Protein AF-0000000066932706 (afdb_homodimer)

Secondary structure (DSSP, 8-state):
--GGGTT--HHHHHHHHHHTSS-HHHHHHHHHHHIIIIII-TTS-----EEEE-TTHHHHHHHHHHHHHHHSS-SSTTTT-EEEEETTB--TTS---TTSGGGTT---SS--HHHHHHHHTT-EEEEEE--SGGG--SS--BTTTB-PPBTTBTTB---SSSHHHHHHHHTTS-SEEEEEESSSTTHHHHHHTT-EEEEPPTTSB--TTBPPSSTTT-EEEEEESSHHHHHHHHHHHBS--TT-GGGHHHHHH-SPGGGSTTTT--HHHHHT-EEEEEGGGSPPTTSHHHHHHHHHHHHHHHHHHHTTPEEEEE--TTHHHHHHHT--IIIIIHHHHHHHHHH-GGG---HHHHHHHT-S-TT-HHHHHHHHS---GGG-TTHHHHHHHHHHHHHHHHHHHHHTT-SEEEEESBSS-SPBHHHHHTTSS-GGG--BSTHHHHHHT--EEEEEEEE-SSTT--EEEEEEE--TT-HHHHHHHHHHHHHHH--------/--GGGTT--HHHHHHHHHHTSS-HHHHHHHHHHHIIIIII-TTS-----EEEE-TTHHHHHHHHHHHHHHHSS-SSTTTT-EEEEETTB--TTS---TTSGGGTT---SS--HHHHHHHHTT-EEEEEE--SGGG--SS--BTTTB-PPBTTBTTB---SSSHHHHHHHHTTS-SEEEEEESSSTTHHHHHHTT-EEEEPPTTSB--TTBPPSSTTT-EEEEEESSHHHHHHHHHHHBS--TT-GGGHHHHHH-SPGGGSTTTT--HHHHHT-EEEEEGGGSPPTTSHHHHHHHHHHHHHHHHHHHTTPEEEEE--TTHHHHHHHT--IIIIIHHHHHHHHHH-GGG---HHHHHHHT-S-TT-HHHHHHHHS---GGG-TTHHHHHHHHHHHHHHHHHHHHHTT-SEEEEESBSS-SPBHHHHHTTSS-GGG--BSTHHHHHHT--EEEEEEEE-SSTT--EEEEEEE--TT-HHHHHHHHHHHHHHH--------

Organism: NCBI:txid1442368

Foldseek 3Di:
DPPQLPLDALVNVVVCLLVVVDFLLVNLVVLVVCCVAACCDPVHLVQLWFDWFDPCLNVLRVVQSVVCVVPVDGQASCASFEEEEALQWQDAPIQRQLLFPLRRRDHDNDGFPQNVLCVSRNYGHGGHTAFFRNFLFQFRAGLVRGHGAALLGRQFTLTARSRSQLRCQLQVSGQKYKDKDQQQHFPSSCQQSQWKWKDAQPLQFACGRGQDQFNNLMDMAITHNALLRRFSSSLRGGDDDPVGPSNVLNVVLDADPPSTLNRQADLVLLLQFEEEEAVVLQDDCVDPQLVLLVVLQVVLVVLSVVSRYHYHHFYQPCLVVLLLLLPCSQAGRQLSNQVVCVVVCVSVDGLQRCVVVVRGGPLSVSSVSNNPGPRHLVSDPCSVVNVVSLVVLLVRLVCRCVVVVGQWYKDWQFSGHGGGPVCSSVCVDDRSGRSGPSSSCSSNSWMKMWHFSAFGDDDSTTTITMIITGGHSPVSSRSSNNSSSCVRRVHDDRHDD/DPPQLPLDALVNVVVCLLVVVDFLLVNLVVLVVCCVAACCDPPHLVQLWFDWFDPCLNVLRVVQSVVCVVPVDGQASCASFEEEEALQWQDAPIQRQQLFPLRRRDHDNDGFPQNVLCVSRNYGHGGHTAFFRNFLFQFRAGLVRGHGAALLGRQFTLTARSRSQLRCQLQVSGQKYKDKDQQQHFPSSCQQSQWKWKDAQPLQFACGRGQDQFNNLMDMAITHNALLRRFSSSLRGGDDDPVGPSNVLNVVLDADPPSTLNRQADLVLLLQFEEEEAVVLQDDCVDPQLVLLVVLQVVLVVLSVVSRHHYHHFYQPCLVVLLLLLPCSQAGRQLSNQVVCVVVCVSVDGLQRCVVVVRGGPLSVSSVSNNPGPRHLVSDPCSVVNVVSLVVLLVRLVCRCVVVVGQWYKDWQFSGHGGGPVCSSVCVDDRSGRSGPSSSCSSNSWMKMWHFSAFGDDDSTTTITMIITGGHSPVSSRSSNNSSSCVRRVHDDRHDD

pLDDT: mean 97.17, std 3.83, range [53.53, 98.94]

Structure (mmCIF, N/CA/C/O backbone):
data_AF-0000000066932706-model_v1
#
loop_
_entity.id
_entity.type
_entity.pdbx_description
1 polymer 'Amidase domain-containing protein'
#
loop_
_atom_site.group_PDB
_atom_site.id
_atom_site.type_symbol
_atom_site.label_atom_id
_atom_site.label_alt_id
_atom_site.label_comp_id
_atom_site.label_asym_id
_atom_site.label_entity_id
_atom_site.label_seq_id
_atom_site.pdbx_PDB_ins_code
_atom_site.Cartn_x
_atom_site.Cartn_y
_atom_site.Cartn_z
_atom_site.occupancy
_atom_site.B_iso_or_equiv
_atom_site.auth_seq_id
_atom_site.auth_comp_id
_atom_site.auth_asym_id
_atom_site.auth_atom_id
_atom_site.pdbx_PDB_model_num
ATOM 1 N N . MET A 1 1 ? 12.82 -47.875 -7.191 1 53.53 1 MET A N 1
ATOM 2 C CA . MET A 1 1 ? 13.07 -46.5 -6.785 1 53.53 1 MET A CA 1
ATOM 3 C C . MET A 1 1 ? 12.852 -46.312 -5.289 1 53.53 1 MET A C 1
ATOM 5 O O . MET A 1 1 ? 12.008 -47 -4.695 1 53.53 1 MET A O 1
ATOM 9 N N . ASP A 1 2 ? 13.828 -45.562 -4.641 1 67.31 2 ASP A N 1
ATOM 10 C CA . ASP A 1 2 ? 13.836 -45.438 -3.189 1 67.31 2 ASP A CA 1
ATOM 11 C C . ASP A 1 2 ? 12.562 -44.719 -2.703 1 67.31 2 ASP A C 1
ATOM 13 O O . ASP A 1 2 ? 12.367 -43.531 -2.965 1 67.31 2 ASP A O 1
ATOM 17 N N . THR A 1 3 ? 11.609 -45.469 -2.227 1 78.12 3 THR A N 1
ATOM 18 C CA . THR A 1 3 ? 10.312 -45 -1.737 1 78.12 3 THR A CA 1
ATOM 19 C C . THR A 1 3 ? 10.484 -43.906 -0.691 1 78.12 3 THR A C 1
ATOM 21 O O . THR A 1 3 ? 9.547 -43.156 -0.412 1 78.12 3 THR A O 1
ATOM 24 N N . SER A 1 4 ? 11.758 -43.781 -0.314 1 85.81 4 SER A N 1
ATOM 25 C CA . SER A 1 4 ? 12.008 -42.781 0.728 1 85.81 4 SER A CA 1
ATOM 26 C C . SER A 1 4 ? 12.047 -41.375 0.151 1 85.81 4 SER A C 1
ATOM 28 O O . SER A 1 4 ? 11.961 -40.406 0.893 1 85.81 4 SER A O 1
ATOM 30 N N . LEU A 1 5 ? 12.094 -41.281 -1.16 1 95.38 5 LEU A N 1
ATOM 31 C CA . LEU A 1 5 ? 12.242 -39.969 -1.777 1 95.38 5 LEU A CA 1
ATOM 32 C C . LEU A 1 5 ? 10.898 -39.469 -2.307 1 95.38 5 LEU A C 1
ATOM 34 O O . LEU A 1 5 ? 10.781 -38.312 -2.721 1 95.38 5 LEU A O 1
ATOM 38 N N . LYS A 1 6 ? 9.867 -40.312 -2.223 1 95.56 6 LYS A N 1
ATOM 39 C CA . LYS A 1 6 ? 8.547 -39.906 -2.689 1 95.56 6 LYS A CA 1
ATOM 40 C C . LYS A 1 6 ? 7.984 -38.781 -1.837 1 95.56 6 LYS A C 1
ATOM 42 O O . LYS A 1 6 ? 8.047 -38.844 -0.607 1 95.56 6 LYS A O 1
ATOM 47 N N . GLU A 1 7 ? 7.457 -37.75 -2.5 1 96.56 7 GLU A N 1
ATOM 48 C CA . GLU A 1 7 ? 6.805 -36.625 -1.84 1 96.56 7 GLU A CA 1
ATOM 49 C C . GLU A 1 7 ? 7.727 -35.969 -0.811 1 96.56 7 GLU A C 1
ATOM 51 O O . GLU A 1 7 ? 7.312 -35.719 0.32 1 96.56 7 GLU A O 1
ATOM 56 N N . LEU A 1 8 ? 8.938 -35.812 -1.207 1 97.69 8 LEU A N 1
ATOM 57 C CA . LEU A 1 8 ? 9.945 -35.188 -0.355 1 97.69 8 LEU A CA 1
ATOM 58 C C . LEU A 1 8 ? 9.57 -33.75 -0.053 1 97.69 8 LEU A C 1
ATOM 60 O O . LEU A 1 8 ? 8.922 -33.062 -0.865 1 97.69 8 LEU A O 1
ATOM 64 N N . THR A 1 9 ? 9.914 -33.25 1.156 1 98.25 9 THR A N 1
ATOM 65 C CA . THR A 1 9 ? 9.836 -31.844 1.543 1 98.25 9 THR A CA 1
ATOM 66 C C . THR A 1 9 ? 11.227 -31.266 1.765 1 98.25 9 THR A C 1
ATOM 68 O O . THR A 1 9 ? 12.211 -32 1.83 1 98.25 9 THR A O 1
ATOM 71 N N . ILE A 1 10 ? 11.336 -29.938 1.827 1 98.56 10 ILE A N 1
ATOM 72 C CA . ILE A 1 10 ? 12.617 -29.297 2.09 1 98.56 10 ILE A CA 1
ATOM 73 C C . ILE A 1 10 ? 13.211 -29.844 3.389 1 98.56 10 ILE A C 1
ATOM 75 O O . ILE A 1 10 ? 14.383 -30.219 3.438 1 98.56 10 ILE A O 1
ATOM 79 N N . ALA A 1 11 ? 12.383 -29.938 4.41 1 97.75 11 ALA A N 1
ATOM 80 C CA . ALA A 1 11 ? 12.844 -30.375 5.727 1 97.75 11 ALA A CA 1
ATOM 81 C C . ALA A 1 11 ? 13.375 -31.812 5.668 1 97.75 11 ALA A C 1
ATOM 83 O O . ALA A 1 11 ? 14.438 -32.094 6.223 1 97.75 11 ALA A O 1
ATOM 84 N N . ARG A 1 12 ? 12.688 -32.688 5.023 1 97.81 12 ARG A N 1
ATOM 85 C CA . ARG A 1 12 ? 13.094 -34.094 4.938 1 97.81 12 ARG A CA 1
ATOM 86 C C . ARG A 1 12 ? 14.344 -34.25 4.074 1 97.81 12 ARG A C 1
ATOM 88 O O . ARG A 1 12 ? 15.211 -35.062 4.371 1 97.81 12 ARG A O 1
ATOM 95 N N . ALA A 1 13 ? 14.422 -33.469 3.01 1 98.12 13 ALA A N 1
ATOM 96 C CA . ALA A 1 13 ? 15.609 -33.531 2.168 1 98.12 13 ALA A CA 1
ATOM 97 C C . ALA A 1 13 ? 16.844 -33.125 2.955 1 98.12 13 ALA A C 1
ATOM 99 O O . ALA A 1 13 ? 17.859 -33.812 2.949 1 98.12 13 ALA A O 1
ATOM 100 N N . GLN A 1 14 ? 16.719 -32.031 3.605 1 96.88 14 GLN A N 1
ATOM 101 C CA . GLN A 1 14 ? 17.875 -31.5 4.316 1 96.88 14 GLN A CA 1
ATOM 102 C C . GLN A 1 14 ? 18.297 -32.406 5.465 1 96.88 14 GLN A C 1
ATOM 104 O O . GLN A 1 14 ? 19.484 -32.594 5.719 1 96.88 14 GLN A O 1
ATOM 109 N N . LYS A 1 15 ? 17.328 -32.938 6.191 1 96.94 15 LYS A N 1
ATOM 110 C CA . LYS A 1 15 ? 17.641 -33.938 7.211 1 96.94 15 LYS A CA 1
ATOM 111 C C . LYS A 1 15 ? 18.375 -35.125 6.602 1 96.94 15 LYS A C 1
ATOM 113 O O . LYS A 1 15 ? 19.344 -35.625 7.172 1 96.94 15 LYS A O 1
ATOM 118 N N . GLY A 1 16 ? 17.891 -35.625 5.449 1 97.19 16 GLY A N 1
ATOM 119 C CA . GLY A 1 16 ? 18.516 -36.75 4.77 1 97.19 16 GLY A CA 1
ATOM 120 C C . GLY A 1 16 ? 19.938 -36.469 4.344 1 97.19 16 GLY A C 1
ATOM 121 O O . GLY A 1 16 ? 20.797 -37.344 4.422 1 97.19 16 GLY A O 1
ATOM 122 N N . TYR A 1 17 ? 20.219 -35.25 3.887 1 97.75 17 TYR A N 1
ATOM 123 C CA . TYR A 1 17 ? 21.578 -34.875 3.527 1 97.75 17 TYR A CA 1
ATOM 124 C C . TYR A 1 17 ? 22.484 -34.875 4.754 1 97.75 17 TYR A C 1
ATOM 126 O O . TYR A 1 17 ? 23.594 -35.406 4.715 1 97.75 17 TYR A O 1
ATOM 134 N N . ARG A 1 18 ? 22 -34.281 5.805 1 96.69 18 ARG A N 1
ATOM 135 C CA . ARG A 1 18 ? 22.797 -34.125 7.012 1 96.69 18 ARG A CA 1
ATOM 136 C C . ARG A 1 18 ? 23.109 -35.469 7.645 1 96.69 18 ARG A C 1
ATOM 138 O O . ARG A 1 18 ? 24.203 -35.688 8.172 1 96.69 18 ARG A O 1
ATOM 145 N N . ASP A 1 19 ? 22.141 -36.375 7.613 1 95.62 19 ASP A N 1
ATOM 146 C CA . ASP A 1 19 ? 22.328 -37.656 8.297 1 95.62 19 ASP A CA 1
ATOM 147 C C . ASP A 1 19 ? 22.938 -38.688 7.359 1 95.62 19 ASP A C 1
ATOM 149 O O . ASP A 1 19 ? 23.172 -39.812 7.762 1 95.62 19 ASP A O 1
ATOM 153 N N . GLY A 1 20 ? 23.094 -38.344 6.137 1 94.75 20 GLY A N 1
ATOM 154 C CA . GLY A 1 20 ? 23.75 -39.219 5.188 1 94.75 20 GLY A CA 1
ATOM 155 C C . GLY A 1 20 ? 22.844 -40.312 4.637 1 94.75 20 GLY A C 1
ATOM 156 O O . GLY A 1 20 ? 23.312 -41.281 4.078 1 94.75 20 GLY A O 1
ATOM 157 N N . THR A 1 21 ? 21.562 -40.188 4.855 1 95.94 21 THR A N 1
ATOM 158 C CA . THR A 1 21 ? 20.594 -41.156 4.344 1 95.94 21 THR A CA 1
ATOM 159 C C . THR A 1 21 ? 20.625 -41.188 2.816 1 95.94 21 THR A C 1
ATOM 161 O O . THR A 1 21 ? 20.469 -42.25 2.215 1 95.94 21 THR A O 1
ATOM 164 N N . PHE A 1 22 ? 20.719 -40.062 2.16 1 96.81 22 PHE A N 1
ATOM 165 C CA . PHE A 1 22 ? 20.891 -39.938 0.72 1 96.81 22 PHE A CA 1
ATOM 166 C C . PHE A 1 22 ? 21.656 -38.656 0.389 1 96.81 22 PHE A C 1
ATOM 168 O O . PHE A 1 22 ? 21.891 -37.812 1.268 1 96.81 22 PHE A O 1
ATOM 175 N N . THR A 1 23 ? 22.094 -38.562 -0.851 1 97.44 23 THR A N 1
ATOM 176 C CA . THR A 1 23 ? 22.844 -37.438 -1.323 1 97.44 23 THR A CA 1
ATOM 177 C C . THR A 1 23 ? 21.984 -36.562 -2.242 1 97.44 23 THR A C 1
ATOM 179 O O . THR A 1 23 ? 20.922 -36.969 -2.674 1 97.44 23 THR A O 1
ATOM 182 N N . ALA A 1 24 ? 22.5 -35.375 -2.457 1 98.38 24 ALA A N 1
ATOM 183 C CA . ALA A 1 24 ? 21.844 -34.5 -3.438 1 98.38 24 ALA A CA 1
ATOM 184 C C . ALA A 1 24 ? 21.797 -35.188 -4.809 1 98.38 24 ALA A C 1
ATOM 186 O O . ALA A 1 24 ? 20.797 -35.062 -5.527 1 98.38 24 ALA A O 1
ATOM 187 N N . ARG A 1 25 ? 22.875 -35.875 -5.207 1 98.06 25 ARG A N 1
ATOM 188 C CA . ARG A 1 25 ? 22.906 -36.594 -6.473 1 98.06 25 ARG A CA 1
ATOM 189 C C . ARG A 1 25 ? 21.75 -37.562 -6.559 1 98.06 25 ARG A C 1
ATOM 191 O O . ARG A 1 25 ? 21.047 -37.656 -7.57 1 98.06 25 ARG A O 1
ATOM 198 N N . GLN A 1 26 ? 21.562 -38.344 -5.488 1 98 26 GLN A N 1
ATOM 199 C CA . GLN A 1 26 ? 20.516 -39.344 -5.48 1 98 26 GLN A CA 1
ATOM 200 C C . GLN A 1 26 ? 19.141 -38.719 -5.621 1 98 26 GLN A C 1
ATOM 202 O O . GLN A 1 26 ? 18.266 -39.25 -6.305 1 98 26 GLN A O 1
ATOM 207 N N . VAL A 1 27 ? 18.953 -37.594 -4.965 1 98.38 27 VAL A N 1
ATOM 208 C CA . VAL A 1 27 ? 17.672 -36.875 -5.055 1 98.38 27 VAL A CA 1
ATOM 209 C C . VAL A 1 27 ? 17.469 -36.375 -6.484 1 98.38 27 VAL A C 1
ATOM 211 O O . VAL A 1 27 ? 16.375 -36.531 -7.047 1 98.38 27 VAL A O 1
ATOM 214 N N . VAL A 1 28 ? 18.453 -35.781 -7.105 1 98.38 28 VAL A N 1
ATOM 215 C CA . VAL A 1 28 ? 18.359 -35.281 -8.469 1 98.38 28 VAL A CA 1
ATOM 216 C C . VAL A 1 28 ? 18.109 -36.438 -9.43 1 98.38 28 VAL A C 1
ATOM 218 O O . VAL A 1 28 ? 17.297 -36.344 -10.352 1 98.38 28 VAL A O 1
ATOM 221 N N . GLU A 1 29 ? 18.797 -37.562 -9.242 1 98 29 GLU A N 1
ATOM 222 C CA . GLU A 1 29 ? 18.594 -38.75 -10.07 1 98 29 GLU A CA 1
ATOM 223 C C . GLU A 1 29 ? 17.156 -39.25 -9.984 1 98 29 GLU A C 1
ATOM 225 O O . GLU A 1 29 ? 16.562 -39.656 -10.992 1 98 29 GLU A O 1
ATOM 230 N N . TYR A 1 30 ? 16.688 -39.25 -8.789 1 97.75 30 TYR A N 1
ATOM 231 C CA . TYR A 1 30 ? 15.297 -39.625 -8.578 1 97.75 30 TYR A CA 1
ATOM 232 C C . TYR A 1 30 ? 14.352 -38.812 -9.445 1 97.75 30 TYR A C 1
ATOM 234 O O . TYR A 1 30 ? 13.531 -39.375 -10.18 1 97.75 30 TYR A O 1
ATOM 242 N N . TYR A 1 31 ? 14.445 -37.531 -9.406 1 98.31 31 TYR A N 1
ATOM 243 C CA . TYR A 1 31 ? 13.539 -36.656 -10.141 1 98.31 31 TYR A CA 1
ATOM 244 C C . TYR A 1 31 ? 13.781 -36.75 -11.641 1 98.31 31 TYR A C 1
ATOM 246 O O . TYR A 1 31 ? 12.836 -36.688 -12.43 1 98.31 31 TYR A O 1
ATOM 254 N N . LEU A 1 32 ? 15.047 -36.812 -12.086 1 98.12 32 LEU A N 1
ATOM 255 C CA . LEU A 1 32 ? 15.344 -36.969 -13.508 1 98.12 32 LEU A CA 1
ATOM 256 C C . LEU A 1 32 ? 14.727 -38.25 -14.062 1 98.12 32 LEU A C 1
ATOM 258 O O . LEU A 1 32 ? 14.234 -38.281 -15.188 1 98.12 32 LEU A O 1
ATOM 262 N N . HIS A 1 33 ? 14.812 -39.312 -13.281 1 97.19 33 HIS A N 1
ATOM 263 C CA . HIS A 1 33 ? 14.211 -40.562 -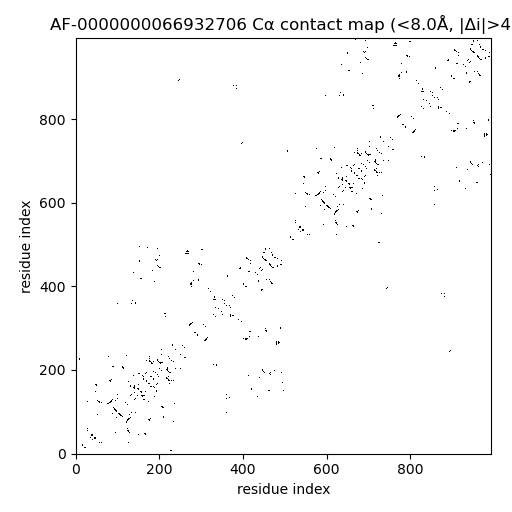13.688 1 97.19 33 HIS A CA 1
ATOM 264 C C . HIS A 1 33 ? 12.695 -40.406 -13.859 1 97.19 33 HIS A C 1
ATOM 266 O O . HIS A 1 33 ? 12.125 -40.938 -14.828 1 97.19 33 HIS A O 1
ATOM 272 N N . ARG A 1 34 ? 12.086 -39.75 -12.992 1 97.25 34 ARG A N 1
ATOM 273 C CA . ARG A 1 34 ? 10.641 -39.562 -13.055 1 97.25 34 ARG A CA 1
ATOM 274 C C . ARG A 1 34 ? 10.25 -38.688 -14.242 1 97.25 34 ARG A C 1
ATOM 276 O O . ARG A 1 34 ? 9.242 -38.938 -14.914 1 97.25 34 ARG A O 1
ATOM 283 N N . ILE A 1 35 ? 11.016 -37.594 -14.484 1 98.38 35 ILE A N 1
ATOM 284 C CA . ILE A 1 35 ? 10.758 -36.781 -15.664 1 98.38 35 ILE A CA 1
ATOM 285 C C . ILE A 1 35 ? 10.797 -37.656 -16.906 1 98.38 35 ILE A C 1
ATOM 287 O O . ILE A 1 35 ? 9.898 -37.594 -17.75 1 98.38 35 ILE A O 1
ATOM 291 N N . LYS A 1 36 ? 11.742 -38.5 -17 1 97.5 36 LYS A N 1
ATOM 292 C CA . LYS A 1 36 ? 11.898 -39.375 -18.172 1 97.5 36 LYS A CA 1
ATOM 293 C C . LYS A 1 36 ? 10.727 -40.344 -18.297 1 97.5 36 LYS A C 1
ATOM 295 O O . LYS A 1 36 ? 10.172 -40.531 -19.391 1 97.5 36 LYS A O 1
ATOM 300 N N . THR A 1 37 ? 10.234 -40.938 -17.219 1 97.12 37 THR A N 1
ATOM 301 C CA . THR A 1 37 ? 9.32 -42.062 -17.266 1 97.12 37 THR A CA 1
ATOM 302 C C . THR A 1 37 ? 7.871 -41.594 -17.219 1 97.12 37 THR A C 1
ATOM 304 O O . THR A 1 37 ? 6.984 -42.219 -17.812 1 97.12 37 THR A O 1
ATOM 307 N N . ILE A 1 38 ? 7.66 -40.5 -16.5 1 97.75 38 ILE A N 1
ATOM 308 C CA . ILE A 1 38 ? 6.285 -40.062 -16.281 1 97.75 38 ILE A CA 1
ATOM 309 C C . ILE A 1 38 ? 5.953 -38.906 -17.219 1 97.75 38 ILE A C 1
ATOM 311 O O . ILE A 1 38 ? 4.855 -38.844 -17.781 1 97.75 38 ILE A O 1
ATOM 315 N N . ASP A 1 39 ? 6.855 -38.062 -17.484 1 98.31 39 ASP A N 1
ATOM 316 C CA . ASP A 1 39 ? 6.605 -36.844 -18.219 1 98.31 39 ASP A CA 1
ATOM 317 C C . ASP A 1 39 ? 6.809 -37.031 -19.719 1 98.31 39 ASP A C 1
ATOM 319 O O . ASP A 1 39 ? 6.133 -36.406 -20.531 1 98.31 39 ASP A O 1
ATOM 323 N N . GLN A 1 40 ? 7.797 -37.906 -20.109 1 97.19 40 GLN A N 1
ATOM 324 C CA . GLN A 1 40 ? 8.266 -37.875 -21.484 1 97.19 40 GLN A CA 1
ATOM 325 C C . GLN A 1 40 ? 8.031 -39.219 -22.172 1 97.19 40 GLN A C 1
ATOM 327 O O . GLN A 1 40 ? 7.805 -39.25 -23.391 1 97.19 40 GLN A O 1
ATOM 332 N N . ALA A 1 41 ? 8.047 -40.219 -21.453 1 96.12 41 ALA A N 1
ATOM 333 C CA . ALA A 1 41 ? 8.039 -41.562 -22.047 1 96.12 41 ALA A CA 1
ATOM 334 C C . ALA A 1 41 ? 6.719 -41.844 -22.766 1 96.12 41 ALA A C 1
ATOM 336 O O . ALA A 1 41 ? 5.645 -41.531 -22.234 1 96.12 41 ALA A O 1
ATOM 337 N N . ASP A 1 42 ? 6.785 -42.469 -23.875 1 93.94 42 ASP A N 1
ATOM 338 C CA . ASP A 1 42 ? 5.617 -42.781 -24.688 1 93.94 42 ASP A CA 1
ATOM 339 C C . ASP A 1 42 ? 4.734 -43.844 -24.016 1 93.94 42 ASP A C 1
ATOM 341 O O . ASP A 1 42 ? 3.516 -43.844 -24.203 1 93.94 42 ASP A O 1
ATOM 345 N N . ASP A 1 43 ? 5.344 -44.656 -23.266 1 93.88 43 ASP A N 1
ATOM 346 C CA . ASP A 1 43 ? 4.602 -45.75 -22.609 1 93.88 43 ASP A CA 1
ATOM 347 C C . ASP A 1 43 ? 4.168 -45.344 -21.203 1 93.88 43 ASP A C 1
ATOM 349 O O . ASP A 1 43 ? 3.621 -46.156 -20.453 1 93.88 43 ASP A O 1
ATOM 353 N N . GLY A 1 44 ? 4.477 -44.125 -20.812 1 94.25 44 GLY A N 1
ATOM 354 C CA . GLY A 1 44 ? 4.027 -43.562 -19.531 1 94.25 44 GLY A CA 1
ATOM 355 C C . GLY A 1 44 ? 2.887 -42.562 -19.672 1 94.25 44 GLY A C 1
ATOM 356 O O . GLY A 1 44 ? 2.289 -42.469 -20.75 1 94.25 44 GLY A O 1
ATOM 357 N N . PRO A 1 45 ? 2.557 -41.906 -18.672 1 96.31 45 PRO A N 1
ATOM 358 C CA . PRO A 1 45 ? 1.476 -40.906 -18.688 1 96.31 45 PRO A CA 1
ATOM 359 C C . PRO A 1 45 ? 1.715 -39.812 -19.703 1 96.31 45 PRO A C 1
ATOM 361 O O . PRO A 1 45 ? 0.76 -39.188 -20.188 1 96.31 45 PRO A O 1
ATOM 364 N N . LYS A 1 46 ? 2.943 -39.5 -20.016 1 97.69 46 LYS A N 1
ATOM 365 C CA . LYS A 1 46 ? 3.312 -38.469 -20.969 1 97.69 46 LYS A CA 1
ATOM 366 C C . LYS A 1 46 ? 2.648 -37.156 -20.625 1 97.69 46 LYS A C 1
ATOM 368 O O . LYS A 1 46 ? 1.949 -36.562 -21.453 1 97.69 46 LYS A O 1
ATOM 373 N N . LEU A 1 47 ? 2.914 -36.625 -19.469 1 98.69 47 LEU A N 1
ATOM 374 C CA . LEU A 1 47 ? 2.275 -35.406 -18.953 1 98.69 47 LEU A CA 1
ATOM 375 C C . LEU A 1 47 ? 2.66 -34.188 -19.797 1 98.69 47 LEU A C 1
ATOM 377 O O . LEU A 1 47 ? 1.901 -33.219 -19.875 1 98.69 47 LEU A O 1
ATOM 381 N N . ASN A 1 48 ? 3.855 -34.25 -20.375 1 98.56 48 ASN A N 1
ATOM 382 C CA . ASN A 1 48 ? 4.348 -33.125 -21.188 1 98.56 48 ASN A CA 1
ATOM 383 C C . ASN A 1 48 ? 4.441 -31.844 -20.391 1 98.56 48 ASN A C 1
ATOM 385 O O . ASN A 1 48 ? 3.92 -30.797 -20.797 1 98.56 48 ASN A O 1
ATOM 389 N N . SER A 1 49 ? 5.051 -31.922 -19.219 1 98.81 49 SER A N 1
ATOM 390 C CA . SER A 1 49 ? 5.086 -30.781 -18.312 1 98.81 49 SER A CA 1
ATOM 391 C C . SER A 1 49 ? 6.422 -30.047 -18.406 1 98.81 49 SER A C 1
ATOM 393 O O . SER A 1 49 ? 6.551 -28.922 -17.906 1 98.81 49 SER A O 1
ATOM 395 N N . THR A 1 50 ? 7.441 -30.578 -19.031 1 98.5 50 THR A N 1
ATOM 396 C CA . THR A 1 50 ? 8.773 -29.984 -19.062 1 98.5 50 THR A CA 1
ATOM 397 C C . THR A 1 50 ? 9.188 -29.672 -20.5 1 98.5 50 THR A C 1
ATOM 399 O O . THR A 1 50 ? 8.828 -30.391 -21.422 1 98.5 50 THR A O 1
ATOM 402 N N . LEU A 1 51 ? 9.906 -28.578 -20.672 1 97.5 51 LEU A N 1
ATOM 403 C CA . LEU A 1 51 ? 10.391 -28.141 -21.969 1 97.5 51 LEU A CA 1
ATOM 404 C C . LEU A 1 51 ? 11.898 -28.391 -22.109 1 97.5 51 LEU A C 1
ATOM 406 O O . LEU A 1 51 ? 12.367 -28.828 -23.141 1 97.5 51 LEU A O 1
ATOM 410 N N . ALA A 1 52 ? 12.602 -27.969 -21.125 1 97.5 52 ALA A N 1
ATOM 411 C CA . ALA A 1 52 ? 14.055 -28.125 -21.094 1 97.5 52 ALA A CA 1
ATOM 412 C C . ALA A 1 52 ? 14.508 -28.719 -19.766 1 97.5 52 ALA A C 1
ATOM 414 O O . ALA A 1 52 ? 14.07 -28.281 -18.688 1 97.5 52 ALA A O 1
ATOM 415 N N . VAL A 1 53 ? 15.32 -29.734 -19.797 1 98.06 53 VAL A N 1
ATOM 416 C CA . VAL A 1 53 ? 15.875 -30.359 -18.609 1 98.06 53 VAL A CA 1
ATOM 417 C C . VAL A 1 53 ? 17.359 -30.016 -18.469 1 98.06 53 VAL A C 1
ATOM 419 O O . VAL A 1 53 ? 18.094 -30.016 -19.453 1 98.06 53 VAL A O 1
ATOM 422 N N . SER A 1 54 ? 17.734 -29.703 -17.328 1 97.69 54 SER A N 1
ATOM 423 C CA . SER A 1 54 ? 19.078 -29.219 -17.062 1 97.69 54 SER A CA 1
ATOM 424 C C . SER A 1 54 ? 20.109 -30.344 -17.172 1 97.69 54 SER A C 1
ATOM 426 O O . SER A 1 54 ? 20.094 -31.281 -16.375 1 97.69 54 SER A O 1
ATOM 428 N N . SER A 1 55 ? 21.094 -30.188 -17.984 1 95.56 55 SER A N 1
ATOM 429 C CA . SER A 1 55 ? 22.141 -31.188 -18.188 1 95.56 55 SER A CA 1
ATOM 430 C C . SER A 1 55 ? 23.156 -31.156 -17.047 1 95.56 55 SER A C 1
ATOM 432 O O . SER A 1 55 ? 23.656 -32.219 -16.641 1 95.56 55 SER A O 1
ATOM 434 N N . PRO A 1 56 ? 23.406 -30.016 -16.531 1 96.5 56 PRO A N 1
ATOM 435 C CA . PRO A 1 56 ? 24.422 -29.984 -15.477 1 96.5 56 PRO A CA 1
ATOM 436 C C . PRO A 1 56 ? 23.859 -30.312 -14.094 1 96.5 56 PRO A C 1
ATOM 438 O O . PRO A 1 56 ? 24.578 -30.219 -13.094 1 96.5 56 PRO A O 1
ATOM 441 N N . ALA A 1 57 ? 22.625 -30.656 -13.977 1 98.06 57 ALA A N 1
ATOM 442 C CA . ALA A 1 57 ? 21.969 -30.828 -12.688 1 98.06 57 ALA A CA 1
ATOM 443 C C . ALA A 1 57 ? 22.719 -31.828 -11.812 1 98.06 57 ALA A C 1
ATOM 445 O O . ALA A 1 57 ? 22.906 -31.609 -10.617 1 98.06 57 ALA A O 1
ATOM 446 N N . LEU A 1 58 ? 23.188 -32.906 -12.398 1 98.19 58 LEU A N 1
ATOM 447 C CA . LEU A 1 58 ? 23.875 -33.938 -11.633 1 98.19 58 LEU A CA 1
ATOM 448 C C . LEU A 1 58 ? 25.234 -33.438 -11.156 1 98.19 58 LEU A C 1
ATOM 450 O O . LEU A 1 58 ? 25.641 -33.719 -10.023 1 98.19 58 LEU A O 1
ATOM 454 N N . ALA A 1 59 ? 25.922 -32.75 -12.031 1 98.44 59 ALA A N 1
ATOM 455 C CA . ALA A 1 59 ? 27.219 -32.156 -11.641 1 98.44 59 ALA A CA 1
ATOM 456 C C . ALA A 1 59 ? 27.047 -31.141 -10.523 1 98.44 59 ALA A C 1
ATOM 458 O O . ALA A 1 59 ? 27.891 -31.047 -9.625 1 98.44 59 ALA A O 1
ATOM 459 N N . GLU A 1 60 ? 26.016 -30.359 -10.641 1 98.38 60 GLU A N 1
ATOM 460 C CA . GLU A 1 60 ? 25.703 -29.391 -9.586 1 98.38 60 GLU A CA 1
ATOM 461 C C . GLU A 1 60 ? 25.406 -30.094 -8.266 1 98.38 60 GLU A C 1
ATOM 463 O O . GLU A 1 60 ? 25.844 -29.656 -7.199 1 98.38 60 GLU A O 1
ATOM 468 N N . ALA A 1 61 ? 24.672 -31.188 -8.312 1 98.69 61 ALA A N 1
ATOM 469 C CA . ALA A 1 61 ? 24.375 -31.969 -7.117 1 98.69 61 ALA A CA 1
ATOM 470 C C . ALA A 1 61 ? 25.656 -32.531 -6.496 1 98.69 61 ALA A C 1
ATOM 472 O O . ALA A 1 61 ? 25.828 -32.5 -5.277 1 98.69 61 ALA A O 1
ATOM 473 N N . ASP A 1 62 ? 26.578 -33.031 -7.363 1 98.62 62 ASP A N 1
ATOM 474 C CA . ASP A 1 62 ? 27.859 -33.531 -6.895 1 98.62 62 ASP A CA 1
ATOM 475 C C . ASP A 1 62 ? 28.625 -32.438 -6.137 1 98.62 62 ASP A C 1
ATOM 477 O O . ASP A 1 62 ? 29.25 -32.719 -5.109 1 98.62 62 ASP A O 1
ATOM 481 N N . ALA A 1 63 ? 28.609 -31.297 -6.707 1 98.62 63 ALA A N 1
ATOM 482 C CA . ALA A 1 63 ? 29.312 -30.188 -6.086 1 98.62 63 ALA A CA 1
ATOM 483 C C . ALA A 1 63 ? 28.734 -29.859 -4.707 1 98.62 63 ALA A C 1
ATOM 485 O O . ALA A 1 63 ? 29.469 -29.531 -3.781 1 98.62 63 ALA A O 1
ATOM 486 N N . LEU A 1 64 ? 27.453 -29.922 -4.559 1 98.69 64 LEU A N 1
ATOM 487 C CA . LEU A 1 64 ? 26.797 -29.656 -3.281 1 98.69 64 LEU A CA 1
ATOM 488 C C . LEU A 1 64 ? 27.109 -30.766 -2.275 1 98.69 64 LEU A C 1
ATOM 490 O O . LEU A 1 64 ? 27.312 -30.484 -1.088 1 98.69 64 LEU A O 1
ATOM 494 N N . ASP A 1 65 ? 27.109 -31.984 -2.74 1 98.5 65 ASP A N 1
ATOM 495 C CA . ASP A 1 65 ? 27.516 -33.094 -1.88 1 98.5 65 ASP A CA 1
ATOM 496 C C . ASP A 1 65 ? 28.953 -32.906 -1.372 1 98.5 65 ASP A C 1
ATOM 498 O O . ASP A 1 65 ? 29.234 -33.156 -0.196 1 98.5 65 ASP A O 1
ATOM 502 N N . ALA A 1 66 ? 29.781 -32.562 -2.283 1 98.5 66 ALA A N 1
ATOM 503 C CA . ALA A 1 66 ? 31.172 -32.312 -1.913 1 98.5 66 ALA A CA 1
ATOM 504 C C . ALA A 1 66 ? 31.281 -31.172 -0.898 1 98.5 66 ALA A C 1
ATOM 506 O O . ALA A 1 66 ? 32.062 -31.234 0.043 1 98.5 66 ALA A O 1
ATOM 507 N N . HIS A 1 67 ? 30.547 -30.141 -1.15 1 98.38 67 HIS A N 1
ATOM 508 C CA . HIS A 1 67 ? 30.531 -29.016 -0.231 1 98.38 67 HIS A CA 1
ATOM 509 C C . HIS A 1 67 ? 30.125 -29.453 1.172 1 98.38 67 HIS A C 1
ATOM 511 O O . HIS A 1 67 ? 30.797 -29.109 2.15 1 98.38 67 HIS A O 1
ATOM 517 N N . LEU A 1 68 ? 28.984 -30.141 1.253 1 98.31 68 LEU A N 1
ATOM 518 C CA . LEU A 1 68 ? 28.516 -30.609 2.553 1 98.31 68 LEU A CA 1
ATOM 519 C C . LEU A 1 68 ? 29.547 -31.5 3.225 1 98.31 68 LEU A C 1
ATOM 521 O O . LEU A 1 68 ? 29.781 -31.375 4.43 1 98.31 68 LEU A O 1
ATOM 525 N N . LYS A 1 69 ? 30.172 -32.344 2.48 1 97.38 69 LYS A N 1
ATOM 526 C CA . LYS A 1 69 ? 31.172 -33.25 3.018 1 97.38 69 LYS A CA 1
ATOM 527 C C . LYS A 1 69 ? 32.375 -32.5 3.566 1 97.38 69 LYS A C 1
ATOM 529 O O . LYS A 1 69 ? 32.906 -32.844 4.621 1 97.38 69 LYS A O 1
ATOM 534 N N . SER A 1 70 ? 32.75 -31.531 2.832 1 97.81 70 SER A N 1
ATOM 535 C CA . SER A 1 70 ? 33.969 -30.812 3.184 1 97.81 70 SER A CA 1
ATOM 536 C C . SER A 1 70 ? 33.719 -29.797 4.285 1 97.81 70 SER A C 1
ATOM 538 O O . SER A 1 70 ? 34.594 -29.516 5.094 1 97.81 70 SER A O 1
ATOM 540 N N . THR A 1 71 ? 32.562 -29.234 4.41 1 97.62 71 THR A N 1
ATOM 541 C CA . THR A 1 71 ? 32.344 -28.109 5.316 1 97.62 71 THR A CA 1
ATOM 542 C C . THR A 1 71 ? 31.406 -28.516 6.461 1 97.62 71 THR A C 1
ATOM 544 O O . THR A 1 71 ? 31.312 -27.812 7.473 1 97.62 71 THR A O 1
ATOM 547 N N . SER A 1 72 ? 30.688 -29.547 6.254 1 97.19 72 SER A N 1
ATOM 548 C CA . SER A 1 72 ? 29.656 -30.016 7.188 1 97.19 72 SER A CA 1
ATOM 549 C C . SER A 1 72 ? 28.516 -29 7.305 1 97.19 72 SER A C 1
ATOM 551 O O . SER A 1 72 ? 27.828 -28.953 8.328 1 97.19 72 SER A O 1
ATOM 553 N N . GLU A 1 73 ? 28.391 -28.172 6.312 1 97.5 73 GLU A N 1
ATOM 554 C CA . GLU A 1 73 ? 27.344 -27.156 6.273 1 97.5 73 GLU A CA 1
ATOM 555 C C . GLU A 1 73 ? 26.594 -27.188 4.945 1 97.5 73 GLU A C 1
ATOM 557 O O . GLU A 1 73 ? 27.188 -27.422 3.895 1 97.5 73 GLU A O 1
ATOM 562 N N . LEU A 1 74 ? 25.328 -26.984 5.062 1 98.19 74 LEU A N 1
ATOM 563 C CA . LEU A 1 74 ? 24.578 -26.781 3.828 1 98.19 74 LEU A CA 1
ATOM 564 C C . LEU A 1 74 ? 24.984 -25.469 3.16 1 98.19 74 LEU A C 1
ATOM 566 O O . LEU A 1 74 ? 25.297 -24.484 3.842 1 98.19 74 LEU A O 1
ATOM 570 N N . LYS A 1 75 ? 24.969 -25.406 1.887 1 97.38 75 LYS A N 1
ATOM 571 C CA . LYS A 1 75 ? 25.328 -24.203 1.135 1 97.38 75 LYS A CA 1
ATOM 572 C C . LYS A 1 75 ? 24.359 -23.062 1.407 1 97.38 75 LYS A C 1
ATOM 574 O O . LYS A 1 75 ? 24.766 -21.906 1.445 1 97.38 75 LYS A O 1
ATOM 579 N N . GLY A 1 76 ? 23.109 -23.406 1.561 1 97.94 76 GLY A N 1
ATOM 580 C CA . GLY A 1 76 ? 22.031 -22.453 1.796 1 97.94 76 GLY A CA 1
ATOM 581 C C . GLY A 1 76 ? 20.719 -23.125 2.152 1 97.94 76 GLY A C 1
ATOM 582 O O . GLY A 1 76 ? 20.656 -24.359 2.299 1 97.94 76 GLY A O 1
ATOM 583 N N . PRO A 1 77 ? 19.703 -22.297 2.26 1 98.19 77 PRO A N 1
ATOM 584 C CA . PRO A 1 77 ? 18.422 -22.828 2.746 1 98.19 77 PRO A CA 1
ATOM 585 C C . PRO A 1 77 ? 17.75 -23.781 1.759 1 98.19 77 PRO A C 1
ATOM 587 O O . PRO A 1 77 ? 16.812 -24.484 2.117 1 98.19 77 PRO A O 1
ATOM 590 N N . LEU A 1 78 ? 18.219 -23.859 0.507 1 98.81 78 LEU A N 1
ATOM 591 C CA . LEU A 1 78 ? 17.641 -24.781 -0.472 1 98.81 78 LEU A CA 1
ATOM 592 C C . LEU A 1 78 ? 18.703 -25.734 -1.019 1 98.81 78 LEU A C 1
ATOM 594 O O . LEU A 1 78 ? 18.609 -26.172 -2.166 1 98.81 78 LEU A O 1
ATOM 598 N N . HIS A 1 79 ? 19.703 -26.062 -0.188 1 98.75 79 HIS A N 1
ATOM 599 C CA . HIS A 1 79 ? 20.781 -26.969 -0.555 1 98.75 79 HIS A CA 1
ATOM 600 C C . HIS A 1 79 ? 20.234 -28.266 -1.15 1 98.75 79 HIS A C 1
ATOM 602 O O . HIS A 1 79 ? 19.578 -29.031 -0.459 1 98.75 79 HIS A O 1
ATOM 608 N N . GLY A 1 80 ? 20.547 -28.469 -2.439 1 98.62 80 GLY A N 1
ATOM 609 C CA . GLY A 1 80 ? 20.266 -29.734 -3.088 1 98.62 80 GLY A CA 1
ATOM 610 C C . GLY A 1 80 ? 18.812 -29.906 -3.455 1 98.62 80 GLY A C 1
ATOM 611 O O . GLY A 1 80 ? 18.375 -31.016 -3.795 1 98.62 80 GLY A O 1
ATOM 612 N N . ILE A 1 81 ? 18 -28.844 -3.33 1 98.81 81 ILE A N 1
ATOM 613 C CA . ILE A 1 81 ? 16.578 -28.938 -3.592 1 98.81 81 ILE A CA 1
ATOM 614 C C . ILE A 1 81 ? 16.312 -28.75 -5.082 1 98.81 81 ILE A C 1
ATOM 616 O O . ILE A 1 81 ? 16.594 -27.688 -5.648 1 98.81 81 ILE A O 1
ATOM 620 N N . PRO A 1 82 ? 15.789 -29.781 -5.816 1 98.81 82 PRO A N 1
ATOM 621 C CA . PRO A 1 82 ? 15.438 -29.625 -7.23 1 98.81 82 PRO A CA 1
ATOM 622 C C . PRO A 1 82 ? 14.219 -28.734 -7.445 1 98.81 82 PRO A C 1
ATOM 624 O O . PRO A 1 82 ? 13.18 -28.938 -6.812 1 98.81 82 PRO A O 1
ATOM 627 N N . VAL A 1 83 ? 14.328 -27.781 -8.312 1 98.94 83 VAL A N 1
ATOM 628 C CA . VAL A 1 83 ? 13.273 -26.812 -8.578 1 98.94 83 VAL A CA 1
ATOM 629 C C . VAL A 1 83 ? 12.938 -26.812 -10.07 1 98.94 83 VAL A C 1
ATOM 631 O O . VAL A 1 83 ? 13.828 -26.844 -10.914 1 98.94 83 VAL A O 1
ATOM 634 N N . VAL A 1 84 ? 11.656 -26.891 -10.406 1 98.94 84 VAL A N 1
ATOM 635 C CA . VAL A 1 84 ? 11.211 -26.672 -11.781 1 98.94 84 VAL A CA 1
ATOM 636 C C . VAL A 1 84 ? 10.68 -25.25 -11.93 1 98.94 84 VAL A C 1
ATOM 638 O O . VAL A 1 84 ? 10.031 -24.734 -11.016 1 98.94 84 VAL A O 1
ATOM 641 N N . VAL A 1 85 ? 11.008 -24.578 -13.023 1 98.94 85 VAL A N 1
ATOM 642 C CA . VAL A 1 85 ? 10.727 -23.156 -13.203 1 98.94 85 VAL A CA 1
ATOM 643 C C . VAL A 1 85 ? 9.914 -22.953 -14.477 1 98.94 85 VAL A C 1
ATOM 645 O O . VAL A 1 85 ? 10.281 -23.453 -15.547 1 98.94 85 VAL A O 1
ATOM 648 N N . LYS A 1 86 ? 8.773 -22.219 -14.336 1 98.88 86 LYS A N 1
ATOM 649 C CA . LYS A 1 86 ? 8 -21.828 -15.516 1 98.88 86 LYS A CA 1
ATOM 650 C C . LYS A 1 86 ? 8.906 -21.234 -16.594 1 98.88 86 LYS A C 1
ATOM 652 O O . LYS A 1 86 ? 9.789 -20.438 -16.281 1 98.88 86 LYS A O 1
ATOM 657 N N . ASP A 1 87 ? 8.734 -21.625 -17.797 1 98.56 87 ASP A N 1
ATOM 658 C CA . ASP A 1 87 ? 9.594 -21.25 -18.906 1 98.56 87 ASP A CA 1
ATOM 659 C C . ASP A 1 87 ? 9.508 -19.75 -19.172 1 98.56 87 ASP A C 1
ATOM 661 O O . ASP A 1 87 ? 10.203 -19.234 -20.047 1 98.56 87 ASP A O 1
ATOM 665 N N . GLN A 1 88 ? 8.891 -19.062 -18.375 1 97.38 88 GLN A N 1
ATOM 666 C CA . GLN A 1 88 ? 8.781 -17.609 -18.484 1 97.38 88 GLN A CA 1
ATOM 667 C C . GLN A 1 88 ? 10.039 -16.922 -17.969 1 97.38 88 GLN A C 1
ATOM 669 O O . GLN A 1 88 ? 10.328 -15.781 -18.328 1 97.38 88 GLN A O 1
ATOM 674 N N . ALA A 1 89 ? 10.789 -17.516 -17.156 1 98.5 89 ALA A N 1
ATOM 675 C CA . ALA A 1 89 ? 11.953 -16.953 -16.484 1 98.5 89 ALA A CA 1
ATOM 676 C C . ALA A 1 89 ? 13.242 -17.312 -17.234 1 98.5 89 ALA A C 1
ATOM 678 O O . ALA A 1 89 ? 13.539 -18.484 -17.438 1 98.5 89 ALA A O 1
ATOM 679 N N . SER A 1 90 ? 13.984 -16.266 -17.578 1 98.5 90 SER A N 1
ATOM 680 C CA . SER A 1 90 ? 15.289 -16.516 -18.188 1 98.5 90 SER A CA 1
ATOM 681 C C . SER A 1 90 ? 16.172 -17.375 -17.281 1 98.5 90 SER A C 1
ATOM 683 O O . SER A 1 90 ? 16.297 -17.094 -16.078 1 98.5 90 SER A O 1
ATOM 685 N N . THR A 1 91 ? 16.688 -18.406 -17.828 1 98.44 91 THR A N 1
ATOM 686 C CA . THR A 1 91 ? 17.578 -19.312 -17.125 1 98.44 91 THR A CA 1
ATOM 687 C C . THR A 1 91 ? 18.844 -19.562 -17.938 1 98.44 91 THR A C 1
ATOM 689 O O . THR A 1 91 ? 18.797 -20.141 -19.016 1 98.44 91 THR A O 1
ATOM 692 N N . LYS A 1 92 ? 19.906 -19.109 -17.375 1 97.94 92 LYS A N 1
ATOM 693 C CA . LYS A 1 92 ? 21.188 -19.219 -18.078 1 97.94 92 LYS A CA 1
ATOM 694 C C . LYS A 1 92 ? 21.484 -20.656 -18.484 1 97.94 92 LYS A C 1
ATOM 696 O O . LYS A 1 92 ? 21.438 -21.562 -17.641 1 97.94 92 LYS A O 1
ATOM 701 N N . GLY A 1 93 ? 21.734 -20.875 -19.75 1 96.56 93 GLY A N 1
ATOM 702 C CA . GLY A 1 93 ? 22.172 -22.156 -20.234 1 96.56 93 GLY A CA 1
ATOM 703 C C . GLY A 1 93 ? 21.031 -23.094 -20.578 1 96.56 93 GLY A C 1
ATOM 704 O O . GLY A 1 93 ? 21.25 -24.172 -21.125 1 96.56 93 GLY A O 1
ATOM 705 N N . LEU A 1 94 ? 19.844 -22.719 -20.297 1 97.56 94 LEU A N 1
ATOM 706 C CA . LEU A 1 94 ? 18.656 -23.5 -20.641 1 97.56 94 LEU A CA 1
ATOM 707 C C . LEU A 1 94 ? 17.766 -22.734 -21.625 1 97.56 94 LEU A C 1
ATOM 709 O O . LEU A 1 94 ? 17.578 -21.531 -21.484 1 97.56 94 LEU A O 1
ATOM 713 N N . THR A 1 95 ? 17.328 -23.469 -22.609 1 97.5 95 THR A N 1
ATOM 714 C CA . THR A 1 95 ? 16.391 -22.859 -23.547 1 97.5 95 THR A CA 1
ATOM 715 C C . THR A 1 95 ? 15.211 -22.25 -22.812 1 97.5 95 THR A C 1
ATOM 717 O O . THR A 1 95 ? 14.633 -22.875 -21.938 1 97.5 95 THR A O 1
ATOM 720 N N . THR A 1 96 ? 14.875 -21 -23.094 1 98 96 THR A N 1
ATOM 721 C CA . THR A 1 96 ? 13.734 -20.25 -22.578 1 98 96 THR A CA 1
ATOM 722 C C . THR A 1 96 ? 12.867 -19.719 -23.719 1 98 96 THR A C 1
ATOM 724 O O . THR A 1 96 ? 13.281 -18.828 -24.453 1 98 96 THR A O 1
ATOM 727 N N . THR A 1 97 ? 11.633 -20.234 -23.766 1 98.19 97 THR A N 1
ATOM 728 C CA . THR A 1 97 ? 10.867 -20.047 -25 1 98.19 97 THR A CA 1
ATOM 729 C C . THR A 1 97 ? 9.617 -19.219 -24.734 1 98.19 97 THR A C 1
ATOM 731 O O . THR A 1 97 ? 8.906 -18.844 -25.672 1 98.19 97 THR A O 1
ATOM 734 N N . TYR A 1 98 ? 9.328 -18.938 -23.484 1 98.31 98 TYR A N 1
ATOM 735 C CA . TYR A 1 98 ? 8.109 -18.234 -23.062 1 98.31 98 TYR A CA 1
ATOM 736 C C . TYR A 1 98 ? 6.871 -18.953 -23.594 1 98.31 98 TYR A C 1
ATOM 738 O O . TYR A 1 98 ? 5.863 -18.312 -23.906 1 98.31 98 TYR A O 1
ATOM 746 N N . GLY A 1 99 ? 6.996 -20.297 -23.797 1 98.25 99 GLY A N 1
ATOM 747 C CA . GLY A 1 99 ? 5.902 -21.125 -24.281 1 98.25 99 GLY A CA 1
ATOM 748 C C . GLY A 1 99 ? 5.59 -20.922 -25.75 1 98.25 99 GLY A C 1
ATOM 749 O O . GLY A 1 99 ? 4.59 -21.438 -26.25 1 98.25 99 GLY A O 1
ATOM 750 N N . SER A 1 100 ? 6.348 -20.203 -26.469 1 98.5 100 SER A N 1
ATOM 751 C CA . SER A 1 100 ? 6 -19.766 -27.812 1 98.5 100 SER A CA 1
ATOM 752 C C . SER A 1 100 ? 7.012 -20.281 -28.844 1 98.5 100 SER A C 1
ATOM 754 O O . SER A 1 100 ? 8.219 -20.297 -28.578 1 98.5 100 SER A O 1
ATOM 756 N N . ILE A 1 101 ? 6.582 -20.594 -30.016 1 97.81 101 ILE A N 1
ATOM 757 C CA . ILE A 1 101 ? 7.414 -21.062 -31.125 1 97.81 101 ILE A CA 1
ATOM 758 C C . ILE A 1 101 ? 8.344 -19.938 -31.578 1 97.81 101 ILE A C 1
ATOM 760 O O . ILE A 1 101 ? 9.406 -20.188 -32.125 1 97.81 101 ILE A O 1
ATOM 764 N N . VAL A 1 102 ? 8.016 -18.656 -31.297 1 97.31 102 VAL A N 1
ATOM 765 C CA . VAL A 1 102 ? 8.789 -17.516 -31.766 1 97.31 102 VAL A CA 1
ATOM 766 C C . VAL A 1 102 ? 10.117 -17.438 -31.031 1 97.31 102 VAL A C 1
ATOM 768 O O . VAL A 1 102 ? 11.086 -16.859 -31.516 1 97.31 102 VAL A O 1
ATOM 771 N N . ALA A 1 103 ? 10.203 -18.078 -29.859 1 97.38 103 ALA A N 1
ATOM 772 C CA . ALA A 1 103 ? 11.414 -18.016 -29.047 1 97.38 103 ALA A CA 1
ATOM 773 C C . ALA A 1 103 ? 12.023 -19.406 -28.875 1 97.38 103 ALA A C 1
ATOM 775 O O . ALA A 1 103 ? 12.797 -19.641 -27.938 1 97.38 103 ALA A O 1
ATOM 776 N N . LYS A 1 104 ? 11.758 -20.391 -29.688 1 96.38 104 LYS A N 1
ATOM 777 C CA . LYS A 1 104 ? 12.039 -21.812 -29.516 1 96.38 104 LYS A CA 1
ATOM 778 C C . LYS A 1 104 ? 13.539 -22.062 -29.391 1 96.38 104 LYS A C 1
ATOM 780 O O . LYS A 1 104 ? 13.961 -23.031 -28.75 1 96.38 104 LYS A O 1
ATOM 785 N N . ASP A 1 105 ? 14.438 -21.188 -29.922 1 95.06 105 ASP A N 1
ATOM 786 C CA . ASP A 1 105 ? 15.875 -21.469 -29.969 1 95.06 105 ASP A CA 1
ATOM 787 C C . ASP A 1 105 ? 16.641 -20.562 -29 1 95.06 105 ASP A C 1
ATOM 789 O O . ASP A 1 105 ? 17.875 -20.562 -28.984 1 95.06 105 ASP A O 1
ATOM 793 N N . TYR A 1 106 ? 15.961 -19.75 -28.266 1 96.5 106 TYR A N 1
ATOM 794 C CA . TYR A 1 106 ? 16.609 -18.75 -27.422 1 96.5 106 TYR A CA 1
ATOM 795 C C . TYR A 1 106 ? 17.219 -19.406 -26.188 1 96.5 106 TYR A C 1
ATOM 797 O O . TYR A 1 106 ? 16.547 -20.156 -25.484 1 96.5 106 TYR A O 1
ATOM 805 N N . ILE A 1 107 ? 18.469 -19.156 -25.891 1 97.56 107 ILE A N 1
ATOM 806 C CA . ILE A 1 107 ? 19.156 -19.547 -24.672 1 97.56 107 ILE A CA 1
ATOM 807 C C . ILE A 1 107 ? 19.703 -18.312 -23.969 1 97.56 107 ILE A C 1
ATOM 809 O O . ILE A 1 107 ? 20.672 -17.703 -24.422 1 97.56 107 ILE A O 1
ATOM 813 N N . PRO A 1 108 ? 19.109 -17.953 -22.875 1 97.44 108 PRO A N 1
ATOM 814 C CA . PRO A 1 108 ? 19.562 -16.75 -22.156 1 97.44 108 PRO A CA 1
ATOM 815 C C . PRO A 1 108 ? 21 -16.859 -21.672 1 97.44 108 PRO A C 1
ATOM 817 O O . PRO A 1 108 ? 21.453 -17.938 -21.297 1 97.44 108 PRO A O 1
ATOM 820 N N . GLU A 1 109 ? 21.703 -15.688 -21.594 1 96.62 109 GLU A N 1
ATOM 821 C CA . GLU A 1 109 ? 23.078 -15.602 -21.094 1 96.62 109 GLU A CA 1
ATOM 822 C C . GLU A 1 109 ? 23.094 -15.297 -19.594 1 96.62 109 GLU A C 1
ATOM 824 O O . GLU A 1 109 ? 24.141 -15.438 -18.938 1 96.62 109 GLU A O 1
ATOM 829 N N . GLN A 1 110 ? 21.969 -14.914 -19.094 1 97.44 110 GLN A N 1
ATOM 830 C CA . GLN A 1 110 ? 21.875 -14.555 -17.688 1 97.44 110 GLN A CA 1
ATOM 831 C C . GLN A 1 110 ? 20.609 -15.148 -17.062 1 97.44 110 GLN A C 1
ATOM 833 O O . GLN A 1 110 ? 19.625 -15.391 -17.75 1 97.44 110 GLN A O 1
ATOM 838 N N . ASP A 1 111 ? 20.703 -15.391 -15.797 1 98.75 111 ASP A N 1
ATOM 839 C CA . ASP A 1 111 ? 19.547 -15.836 -15.023 1 98.75 111 ASP A CA 1
ATOM 840 C C . ASP A 1 111 ? 18.641 -14.664 -14.68 1 98.75 111 ASP A C 1
ATOM 842 O O . ASP A 1 111 ? 19.109 -13.555 -14.43 1 98.75 111 ASP A O 1
ATOM 846 N N . ALA A 1 112 ? 17.297 -14.961 -14.773 1 98.81 112 ALA A N 1
ATOM 847 C CA . ALA A 1 112 ? 16.391 -14.055 -14.07 1 98.81 112 ALA A CA 1
ATOM 848 C C . ALA A 1 112 ? 16.812 -13.906 -12.609 1 98.81 112 ALA A C 1
ATOM 850 O O . ALA A 1 112 ? 17.438 -14.797 -12.039 1 98.81 112 ALA A O 1
ATOM 851 N N . THR A 1 113 ? 16.438 -12.789 -11.945 1 98.81 113 THR A N 1
ATOM 852 C CA . THR A 1 113 ? 16.812 -12.516 -10.562 1 98.81 113 THR A CA 1
ATOM 853 C C . THR A 1 113 ? 16.375 -13.648 -9.648 1 98.81 113 THR A C 1
ATOM 855 O O . THR A 1 113 ? 17.125 -14.094 -8.789 1 98.81 113 THR A O 1
ATOM 858 N N . LEU A 1 114 ? 15.125 -14.133 -9.828 1 98.81 114 LEU A N 1
ATOM 859 C CA . LEU A 1 114 ? 14.625 -15.172 -8.93 1 98.81 114 LEU A CA 1
ATOM 860 C C . LEU A 1 114 ? 15.383 -16.484 -9.141 1 98.81 114 LEU A C 1
ATOM 862 O O . LEU A 1 114 ? 15.594 -17.234 -8.195 1 98.81 114 LEU A O 1
ATOM 866 N N . VAL A 1 115 ? 15.82 -16.781 -10.375 1 98.88 115 VAL A N 1
ATOM 867 C CA . VAL A 1 115 ? 16.609 -17.969 -10.648 1 98.88 115 VAL A CA 1
ATOM 868 C C . VAL A 1 115 ? 17.969 -17.859 -9.984 1 98.88 115 VAL A C 1
ATOM 870 O O . VAL A 1 115 ? 18.453 -18.797 -9.359 1 98.88 115 VAL A O 1
ATOM 873 N N . ALA A 1 116 ? 18.578 -16.719 -10.148 1 98.88 116 ALA A N 1
ATOM 874 C CA . ALA A 1 116 ? 19.875 -16.469 -9.508 1 98.88 116 ALA A CA 1
ATOM 875 C C . ALA A 1 116 ? 19.766 -16.641 -7.992 1 98.88 116 ALA A C 1
ATOM 877 O O . ALA A 1 116 ? 20.672 -17.219 -7.363 1 98.88 116 ALA A O 1
ATOM 878 N N . LYS A 1 117 ? 18.719 -16.156 -7.434 1 98.88 117 LYS A N 1
ATOM 879 C CA . LYS A 1 117 ? 18.5 -16.297 -5.996 1 98.88 117 LYS A CA 1
ATOM 880 C C . LYS A 1 117 ? 18.359 -17.75 -5.594 1 98.88 117 LYS A C 1
ATOM 882 O O . LYS A 1 117 ? 18.922 -18.188 -4.574 1 98.88 117 LYS A O 1
ATOM 887 N N . LEU A 1 118 ? 17.609 -18.5 -6.359 1 98.88 118 LEU A N 1
ATOM 888 C CA . LEU A 1 118 ? 17.438 -19.922 -6.09 1 98.88 118 LEU A CA 1
ATOM 889 C C . LEU A 1 118 ? 18.766 -20.656 -6.133 1 98.88 118 LEU A C 1
ATOM 891 O O . LEU A 1 118 ? 19.109 -21.406 -5.211 1 98.88 118 LEU A O 1
ATOM 895 N N . LYS A 1 119 ? 19.531 -20.406 -7.168 1 98.69 119 LYS A N 1
ATOM 896 C CA . LYS A 1 119 ? 20.828 -21.047 -7.305 1 98.69 119 LYS A CA 1
ATOM 897 C C . LYS A 1 119 ? 21.75 -20.656 -6.152 1 98.69 119 LYS A C 1
ATOM 899 O O . LYS A 1 119 ? 22.453 -21.5 -5.598 1 98.69 119 LYS A O 1
ATOM 904 N N . ALA A 1 120 ? 21.766 -19.406 -5.793 1 98.62 120 ALA A N 1
ATOM 905 C CA . ALA A 1 120 ? 22.594 -18.922 -4.695 1 98.62 120 ALA A CA 1
ATOM 906 C C . ALA A 1 120 ? 22.203 -19.594 -3.379 1 98.62 120 ALA A C 1
ATOM 908 O O . ALA A 1 120 ? 23.062 -19.812 -2.518 1 98.62 120 ALA A O 1
ATOM 909 N N . ALA A 1 121 ? 20.969 -19.969 -3.27 1 98.75 121 ALA A N 1
ATOM 910 C CA . ALA A 1 121 ? 20.453 -20.594 -2.053 1 98.75 121 ALA A CA 1
ATOM 911 C C . ALA A 1 121 ? 20.766 -22.094 -2.039 1 98.75 121 ALA A C 1
ATOM 913 O O . ALA A 1 121 ? 20.484 -22.781 -1.06 1 98.75 121 ALA A O 1
ATOM 914 N N . GLY A 1 122 ? 21.328 -22.594 -3.074 1 98.69 122 GLY A N 1
ATOM 915 C CA . GLY A 1 122 ? 21.734 -24 -3.139 1 98.69 122 GLY A CA 1
ATOM 916 C C . GLY A 1 122 ? 20.75 -24.875 -3.902 1 98.69 122 GLY A C 1
ATOM 917 O O . GLY A 1 122 ? 20.953 -26.078 -3.994 1 98.69 122 GLY A O 1
ATOM 918 N N . ALA A 1 123 ? 19.734 -24.297 -4.453 1 98.88 123 ALA A N 1
ATOM 919 C CA . ALA A 1 123 ? 18.766 -25.062 -5.234 1 98.88 123 ALA A CA 1
ATOM 920 C C . ALA A 1 123 ? 19.359 -25.5 -6.57 1 98.88 123 ALA A C 1
ATOM 922 O O . ALA A 1 123 ? 20.344 -24.922 -7.035 1 98.88 123 ALA A O 1
ATOM 923 N N . ILE A 1 124 ? 18.844 -26.5 -7.109 1 98.75 124 ILE A N 1
ATOM 924 C CA . ILE A 1 124 ? 19.203 -26.984 -8.438 1 98.75 124 ILE A CA 1
ATOM 925 C C . ILE A 1 124 ? 18.016 -26.797 -9.391 1 98.75 124 ILE A C 1
ATOM 927 O O . ILE A 1 124 ? 16.969 -27.406 -9.211 1 98.75 124 ILE A O 1
ATOM 931 N N . ILE A 1 125 ? 18.188 -25.875 -10.383 1 98.81 125 ILE A N 1
ATOM 932 C CA . ILE A 1 125 ? 17.156 -25.734 -11.406 1 98.81 125 ILE A CA 1
ATOM 933 C C . ILE A 1 125 ? 17.125 -26.969 -12.297 1 98.81 125 ILE A C 1
ATOM 935 O O . ILE A 1 125 ? 18.016 -27.156 -13.133 1 98.81 125 ILE A O 1
ATOM 939 N N . LEU A 1 126 ? 16.109 -27.734 -12.156 1 98.62 126 LEU A N 1
ATOM 940 C CA . LEU A 1 126 ? 16.047 -29.062 -12.773 1 98.62 126 LEU A CA 1
ATOM 941 C C . LEU A 1 126 ? 15.516 -28.969 -14.203 1 98.62 126 LEU A C 1
ATOM 943 O O . LEU A 1 126 ? 15.992 -29.688 -15.086 1 98.62 126 LEU A O 1
ATOM 947 N N . ALA A 1 127 ? 14.516 -28.156 -14.375 1 98.81 127 ALA A N 1
ATOM 948 C CA . ALA A 1 127 ? 13.859 -28.109 -15.68 1 98.81 127 ALA A CA 1
ATOM 949 C C . ALA A 1 127 ? 13.039 -26.828 -15.836 1 98.81 127 ALA A C 1
ATOM 951 O O . ALA A 1 127 ? 12.656 -26.203 -14.836 1 98.81 127 ALA A O 1
ATOM 952 N N . LYS A 1 128 ? 12.891 -26.422 -17.109 1 98.81 128 LYS A N 1
ATOM 953 C CA . LYS A 1 128 ? 11.891 -25.438 -17.484 1 98.81 128 LYS A CA 1
ATOM 954 C C . LYS A 1 128 ? 10.555 -26.094 -17.797 1 98.81 128 LYS A C 1
ATOM 956 O O . LYS A 1 128 ? 10.508 -27.141 -18.438 1 98.81 128 LYS A O 1
ATOM 961 N N . THR A 1 129 ? 9.492 -25.438 -17.344 1 98.94 129 THR A N 1
ATOM 962 C CA . THR A 1 129 ? 8.195 -26.094 -17.469 1 98.94 129 THR A CA 1
ATOM 963 C C . THR A 1 129 ? 7.344 -25.406 -18.516 1 98.94 129 THR A C 1
ATOM 965 O O . THR A 1 129 ? 7.566 -24.234 -18.828 1 98.94 129 THR A O 1
ATOM 968 N N . THR A 1 130 ? 6.375 -26.156 -19.062 1 98.81 130 THR A N 1
ATOM 969 C CA . THR A 1 130 ? 5.543 -25.703 -20.172 1 98.81 130 THR A CA 1
ATOM 970 C C . THR A 1 130 ? 4.582 -24.609 -19.719 1 98.81 130 THR A C 1
ATOM 972 O O . THR A 1 130 ? 4.27 -24.516 -18.531 1 98.81 130 THR A O 1
ATOM 975 N N . MET A 1 131 ? 4.168 -23.812 -20.609 1 98.81 131 MET A N 1
ATOM 976 C CA . MET A 1 131 ? 3.225 -22.719 -20.438 1 98.81 131 MET A CA 1
ATOM 977 C C . MET A 1 131 ? 2.604 -22.312 -21.781 1 98.81 131 MET A C 1
ATOM 979 O O . MET A 1 131 ? 3.158 -22.609 -22.844 1 98.81 131 MET A O 1
ATOM 983 N N . PRO A 1 132 ? 1.398 -21.734 -21.781 1 98.81 132 PRO A N 1
ATOM 984 C CA . PRO A 1 132 ? 0.889 -21.156 -23.031 1 98.81 132 PRO A CA 1
ATOM 985 C C . PRO A 1 132 ? 1.734 -20 -23.547 1 98.81 132 PRO A C 1
ATOM 987 O O . PRO A 1 132 ? 2.482 -19.391 -22.781 1 98.81 132 PRO A O 1
ATOM 990 N N . ASP A 1 133 ? 1.545 -19.625 -24.828 1 98.69 133 ASP A N 1
ATOM 991 C CA . ASP A 1 133 ? 2.303 -18.547 -25.438 1 98.69 133 ASP A CA 1
ATOM 992 C C . ASP A 1 133 ? 2.193 -17.266 -24.625 1 98.69 133 ASP A C 1
ATOM 994 O O . ASP A 1 133 ? 1.1 -16.719 -24.453 1 98.69 133 ASP A O 1
ATOM 998 N N . PHE A 1 134 ? 3.34 -16.828 -24.062 1 98.38 134 PHE A N 1
ATOM 999 C CA . PHE A 1 134 ? 3.471 -15.57 -23.328 1 98.38 134 PHE A CA 1
ATOM 1000 C C . PHE A 1 134 ? 2.422 -15.477 -22.234 1 98.38 134 PHE A C 1
ATOM 1002 O O . PHE A 1 134 ? 1.917 -14.391 -21.938 1 98.38 134 PHE A O 1
ATOM 1009 N N . ALA A 1 135 ? 2.014 -16.594 -21.688 1 98.56 135 ALA A N 1
ATOM 1010 C CA . ALA A 1 135 ? 1.154 -16.719 -20.516 1 98.56 135 ALA A CA 1
ATOM 1011 C C . ALA A 1 135 ? -0.252 -16.203 -20.812 1 98.56 135 ALA A C 1
ATOM 1013 O O . ALA A 1 135 ? -0.958 -15.758 -19.906 1 98.56 135 ALA A O 1
ATOM 1014 N N . THR A 1 136 ? -0.751 -16.297 -22.094 1 98.38 136 THR A N 1
ATOM 1015 C CA . THR A 1 136 ? -2.002 -15.648 -22.484 1 98.38 136 THR A CA 1
ATOM 1016 C C . THR A 1 136 ? -3.158 -16.641 -22.422 1 98.38 136 THR A C 1
ATOM 1018 O O . THR A 1 136 ? -4.008 -16.672 -23.312 1 98.38 136 THR A O 1
ATOM 1021 N N . SER A 1 137 ? -3.186 -17.5 -21.344 1 97.75 137 SER A N 1
ATOM 1022 C CA . SER A 1 137 ? -4.266 -18.469 -21.219 1 97.75 137 SER A CA 1
ATOM 1023 C C . SER A 1 137 ? -4.441 -18.938 -19.781 1 97.75 137 SER A C 1
ATOM 1025 O O . SER A 1 137 ? -3.48 -18.953 -19.016 1 97.75 137 SER A O 1
ATOM 1027 N N . TRP A 1 138 ? -5.73 -19.328 -19.484 1 97.56 138 TRP A N 1
ATOM 1028 C CA . TRP A 1 138 ? -6.008 -20.031 -18.234 1 97.56 138 TRP A CA 1
ATOM 1029 C C . TRP A 1 138 ? -5.609 -21.5 -18.344 1 97.56 138 TRP A C 1
ATOM 1031 O O . TRP A 1 138 ? -5.703 -22.25 -17.375 1 97.56 138 TRP A O 1
ATOM 1041 N N . HIS A 1 139 ? -5.199 -21.906 -19.547 1 98.25 139 HIS A N 1
ATOM 1042 C CA . HIS A 1 139 ? -4.98 -23.312 -19.875 1 98.25 139 HIS A CA 1
ATOM 1043 C C . HIS A 1 139 ? -3.582 -23.531 -20.438 1 98.25 139 HIS A C 1
ATOM 1045 O O . HIS A 1 139 ? -2.762 -22.609 -20.453 1 98.25 139 HIS A O 1
ATOM 1051 N N . SER A 1 140 ? -3.271 -24.719 -20.859 1 98.44 140 SER A N 1
ATOM 1052 C CA . SER A 1 140 ? -1.899 -25.141 -21.125 1 98.44 140 SER A CA 1
ATOM 1053 C C . SER A 1 140 ? -1.552 -25 -22.609 1 98.44 140 SER A C 1
ATOM 1055 O O . SER A 1 140 ? -0.43 -25.312 -23.016 1 98.44 140 SER A O 1
ATOM 1057 N N . THR A 1 141 ? -2.393 -24.469 -23.453 1 98.44 141 THR A N 1
ATOM 1058 C CA . THR A 1 141 ? -2.236 -24.5 -24.906 1 98.44 141 THR A CA 1
ATOM 1059 C C . THR A 1 141 ? -1.04 -23.656 -25.328 1 98.44 141 THR A C 1
ATOM 1061 O O . THR A 1 141 ? -1.015 -22.453 -25.109 1 98.44 141 THR A O 1
ATOM 1064 N N . SER A 1 142 ? -0.102 -24.25 -26 1 98.56 142 SER A N 1
ATOM 1065 C CA . SER A 1 142 ? 1.156 -23.641 -26.422 1 98.56 142 SER A CA 1
ATOM 1066 C C . SER A 1 142 ? 1.471 -23.969 -27.875 1 98.56 142 SER A C 1
ATOM 1068 O O . SER A 1 142 ? 1.254 -25.094 -28.328 1 98.56 142 SER A O 1
ATOM 1070 N N . SER A 1 143 ? 1.924 -22.984 -28.609 1 98.69 143 SER A N 1
ATOM 1071 C CA . SER A 1 143 ? 2.326 -23.203 -29.984 1 98.69 143 SER A CA 1
ATOM 1072 C C . SER A 1 143 ? 3.572 -24.078 -30.062 1 98.69 143 SER A C 1
ATOM 1074 O O . SER A 1 143 ? 3.887 -24.625 -31.125 1 98.69 143 SER A O 1
ATOM 1076 N N . LEU A 1 144 ? 4.246 -24.188 -28.984 1 98.31 144 LEU A N 1
ATOM 1077 C CA . LEU A 1 144 ? 5.492 -24.953 -28.953 1 98.31 144 LEU A CA 1
ATOM 1078 C C . LEU A 1 144 ? 5.25 -26.359 -28.422 1 98.31 144 LEU A C 1
ATOM 1080 O O . LEU A 1 144 ? 5.613 -27.344 -29.094 1 98.31 144 LEU A O 1
ATOM 1084 N N . SER A 1 145 ? 4.562 -26.5 -27.266 1 98.06 145 SER A N 1
ATOM 1085 C CA . SER A 1 145 ? 4.5 -27.781 -26.562 1 98.06 145 SER A CA 1
ATOM 1086 C C . SER A 1 145 ? 3.125 -28.422 -26.703 1 98.06 145 SER A C 1
ATOM 1088 O O . SER A 1 145 ? 2.918 -29.562 -26.266 1 98.06 145 SER A O 1
ATOM 1090 N N . GLY A 1 146 ? 2.168 -27.75 -27.391 1 98.12 146 GLY A N 1
ATOM 1091 C CA . GLY A 1 146 ? 0.806 -28.25 -27.422 1 98.12 146 GLY A CA 1
ATOM 1092 C C . GLY A 1 146 ? 0.089 -28.141 -26.094 1 98.12 146 GLY A C 1
ATOM 1093 O O . GLY A 1 146 ? -0.002 -27.047 -25.516 1 98.12 146 GLY A O 1
ATOM 1094 N N . THR A 1 147 ? -0.434 -29.297 -25.578 1 98.44 147 THR A N 1
ATOM 1095 C CA . THR A 1 147 ? -1.141 -29.281 -24.312 1 98.44 147 THR A CA 1
ATOM 1096 C C . THR A 1 147 ? -0.346 -30.031 -23.25 1 98.44 147 THR A C 1
ATOM 1098 O O . THR A 1 147 ? 0.493 -30.875 -23.562 1 98.44 147 THR A O 1
ATOM 1101 N N . THR A 1 148 ? -0.483 -29.656 -22.047 1 98.81 148 THR A N 1
ATOM 1102 C CA . THR A 1 148 ? 0.002 -30.344 -20.859 1 98.81 148 THR A CA 1
ATOM 1103 C C . THR A 1 148 ? -1.131 -31.109 -20.172 1 98.81 148 THR A C 1
ATOM 1105 O O . THR A 1 148 ? -2.27 -30.641 -20.141 1 98.81 148 THR A O 1
ATOM 1108 N N . LYS A 1 149 ? -0.816 -32.25 -19.625 1 98.69 149 LYS A N 1
ATOM 1109 C CA . LYS A 1 149 ? -1.854 -33.094 -19.031 1 98.69 149 LYS A CA 1
ATOM 1110 C C . LYS A 1 149 ? -1.872 -32.938 -17.516 1 98.69 149 LYS A C 1
ATOM 1112 O O . LYS A 1 149 ? -0.833 -32.688 -16.891 1 98.69 149 LYS A O 1
ATOM 1117 N N . ASN A 1 150 ? -3.088 -33.094 -16.938 1 98.56 150 ASN A N 1
ATOM 1118 C CA . ASN A 1 150 ? -3.281 -33.094 -15.492 1 98.56 150 ASN A CA 1
ATOM 1119 C C . ASN A 1 150 ? -2.906 -34.469 -14.891 1 98.56 150 ASN A C 1
ATOM 1121 O O . ASN A 1 150 ? -3.381 -35.5 -15.352 1 98.56 150 ASN A O 1
ATOM 1125 N N . PRO A 1 151 ? -2.092 -34.469 -13.859 1 98.19 151 PRO A N 1
ATOM 1126 C CA . PRO A 1 151 ? -1.624 -35.75 -13.305 1 98.19 151 PRO A CA 1
ATOM 1127 C C . PRO A 1 151 ? -2.744 -36.562 -12.648 1 98.19 151 PRO A C 1
ATOM 1129 O O . PRO A 1 151 ? -2.607 -37.75 -12.461 1 98.19 151 PRO A O 1
ATOM 1132 N N . TYR A 1 152 ? -3.828 -35.938 -12.258 1 97.62 152 TYR A N 1
ATOM 1133 C CA . TYR A 1 152 ? -4.934 -36.656 -11.617 1 97.62 152 TYR A CA 1
ATOM 1134 C C . TYR A 1 152 ? -5.832 -37.312 -12.656 1 97.62 152 TYR A C 1
ATOM 1136 O O . TYR A 1 152 ? -6.52 -38.312 -12.352 1 97.62 152 TYR A O 1
ATOM 1144 N N . ASP A 1 153 ? -5.914 -36.812 -13.805 1 97.12 153 ASP A N 1
ATOM 1145 C CA . ASP A 1 153 ? -6.66 -37.312 -14.953 1 97.12 153 ASP A CA 1
ATOM 1146 C C . ASP A 1 153 ? -6.059 -36.812 -16.266 1 97.12 153 ASP A C 1
ATOM 1148 O O . ASP A 1 153 ? -6.27 -35.656 -16.641 1 97.12 153 ASP A O 1
ATOM 1152 N N . THR A 1 154 ? -5.379 -37.656 -16.984 1 97.38 154 THR A N 1
ATOM 1153 C CA . THR A 1 154 ? -4.566 -37.281 -18.125 1 97.38 154 THR A CA 1
ATOM 1154 C C . THR A 1 154 ? -5.449 -36.812 -19.281 1 97.38 154 THR A C 1
ATOM 1156 O O . THR A 1 154 ? -4.953 -36.312 -20.281 1 97.38 154 THR A O 1
ATOM 1159 N N . LYS A 1 155 ? -6.746 -36.906 -19.156 1 97.19 155 LYS A N 1
ATOM 1160 C CA . LYS A 1 155 ? -7.66 -36.375 -20.172 1 97.19 155 LYS A CA 1
ATOM 1161 C C . LYS A 1 155 ? -8 -34.906 -19.891 1 97.19 155 LYS A C 1
ATOM 1163 O O . LYS A 1 155 ? -8.688 -34.25 -20.688 1 97.19 155 LYS A O 1
ATOM 1168 N N . ARG A 1 156 ? -7.516 -34.375 -18.812 1 98.06 156 ARG A N 1
ATOM 1169 C CA . ARG A 1 156 ? -7.887 -33.031 -18.375 1 98.06 156 ARG A CA 1
ATOM 1170 C C . ARG A 1 156 ? -6.68 -32.125 -18.391 1 98.06 156 ARG A C 1
ATOM 1172 O O . ARG A 1 156 ? -5.535 -32.562 -18.406 1 98.06 156 ARG A O 1
ATOM 1179 N N . ASP A 1 157 ? -6.965 -30.812 -18.516 1 98.62 157 ASP A N 1
ATOM 1180 C CA . ASP A 1 157 ? -5.965 -29.75 -18.5 1 98.62 157 ASP A CA 1
ATOM 1181 C C . ASP A 1 157 ? -5.566 -29.391 -17.078 1 98.62 157 ASP A C 1
ATOM 1183 O O . ASP A 1 157 ? -6.418 -29.328 -16.188 1 98.62 157 ASP A O 1
ATOM 1187 N N . PRO A 1 158 ? -4.316 -29.141 -16.797 1 98.81 158 PRO A N 1
ATOM 1188 C CA . PRO A 1 158 ? -3.889 -28.828 -15.422 1 98.81 158 PRO A CA 1
ATOM 1189 C C . PRO A 1 158 ? -4.113 -27.375 -15.055 1 98.81 158 PRO A C 1
ATOM 1191 O O . PRO A 1 158 ? -3.867 -26.969 -13.906 1 98.81 158 PRO A O 1
ATOM 1194 N N . GLY A 1 159 ? -4.586 -26.516 -15.969 1 98.31 159 GLY A N 1
ATOM 1195 C CA . GLY A 1 159 ? -4.699 -25.078 -15.742 1 98.31 159 GLY A CA 1
ATOM 1196 C C . GLY A 1 159 ? -3.436 -24.312 -16.094 1 98.31 159 GLY A C 1
ATOM 1197 O O . GLY A 1 159 ? -2.367 -24.922 -16.25 1 98.31 159 GLY A O 1
ATOM 1198 N N . GLY A 1 160 ? -3.49 -23.078 -16.281 1 96.44 160 GLY A N 1
ATOM 1199 C CA . GLY A 1 160 ? -2.398 -22.188 -16.641 1 96.44 160 GLY A CA 1
ATOM 1200 C C . GLY A 1 160 ? -2.533 -20.812 -16.031 1 96.44 160 GLY A C 1
ATOM 1201 O O . GLY A 1 160 ? -3.486 -20.531 -15.305 1 96.44 160 GLY A O 1
ATOM 1202 N N . SER A 1 161 ? -1.419 -19.922 -16.297 1 97.75 161 SER A N 1
ATOM 1203 C CA . SER A 1 161 ? -0.433 -20.141 -17.359 1 97.75 161 SER A CA 1
ATOM 1204 C C . SER A 1 161 ? 0.766 -20.938 -16.844 1 97.75 161 SER A C 1
ATOM 1206 O O . SER A 1 161 ? 1.688 -21.234 -17.594 1 97.75 161 SER A O 1
ATOM 1208 N N . SER A 1 162 ? 0.803 -21.312 -15.539 1 98.88 162 SER A N 1
ATOM 1209 C CA . SER A 1 162 ? 1.875 -22.172 -15.047 1 98.88 162 SER A CA 1
ATOM 1210 C C . SER A 1 162 ? 1.485 -23.641 -15.125 1 98.88 162 SER A C 1
ATOM 1212 O O . SER A 1 162 ? 1.621 -24.375 -14.148 1 98.88 162 SER A O 1
ATOM 1214 N N . SER A 1 163 ? 1.107 -24.094 -16.281 1 98.88 163 SER A N 1
ATOM 1215 C CA . SER A 1 163 ? 0.548 -25.422 -16.516 1 98.88 163 SER A CA 1
ATOM 1216 C C . SER A 1 163 ? 1.566 -26.516 -16.203 1 98.88 163 SER A C 1
ATOM 1218 O O . SER A 1 163 ? 1.28 -27.438 -15.438 1 98.88 163 SER A O 1
ATOM 1220 N N . GLY A 1 164 ? 2.729 -26.359 -16.812 1 98.94 164 GLY A N 1
ATOM 1221 C CA . GLY A 1 164 ? 3.77 -27.359 -16.594 1 98.94 164 GLY A CA 1
ATOM 1222 C C . GLY A 1 164 ? 4.23 -27.438 -15.156 1 98.94 164 GLY A C 1
ATOM 1223 O O . GLY A 1 164 ? 4.473 -28.531 -14.641 1 98.94 164 GLY A O 1
ATOM 1224 N N . THR A 1 165 ? 4.371 -26.281 -14.492 1 98.94 165 THR A N 1
ATOM 1225 C CA . THR A 1 165 ? 4.809 -26.266 -13.102 1 98.94 165 THR A CA 1
ATOM 1226 C C . THR A 1 165 ? 3.809 -27 -12.219 1 98.94 165 THR A C 1
ATOM 1228 O O . THR A 1 165 ? 4.199 -27.812 -11.367 1 98.94 165 THR A O 1
ATOM 1231 N N . GLY A 1 166 ? 2.516 -26.688 -12.422 1 98.94 166 GLY A N 1
ATOM 1232 C CA . GLY A 1 166 ? 1.49 -27.375 -11.656 1 98.94 166 GLY A CA 1
ATOM 1233 C C . GLY A 1 166 ? 1.53 -28.875 -11.828 1 98.94 166 GLY A C 1
ATOM 1234 O O . GLY A 1 166 ? 1.548 -29.625 -10.844 1 98.94 166 GLY A O 1
ATOM 1235 N N . SER A 1 167 ? 1.601 -29.328 -13.062 1 98.94 167 SER A N 1
ATOM 1236 C CA . SER A 1 167 ? 1.625 -30.75 -13.367 1 98.94 167 SER A CA 1
ATOM 1237 C C . SER A 1 167 ? 2.883 -31.406 -12.82 1 98.94 167 SER A C 1
ATOM 1239 O O . SER A 1 167 ? 2.811 -32.5 -12.227 1 98.94 167 SER A O 1
ATOM 1241 N N . ALA A 1 168 ? 3.998 -30.781 -13.008 1 98.94 168 ALA A N 1
ATOM 1242 C CA . ALA A 1 168 ? 5.281 -31.359 -12.617 1 98.94 168 ALA A CA 1
ATOM 1243 C C . ALA A 1 168 ? 5.371 -31.531 -11.102 1 98.94 168 ALA A C 1
ATOM 1245 O O . ALA A 1 168 ? 5.734 -32.594 -10.609 1 98.94 168 ALA A O 1
ATOM 1246 N N . VAL A 1 169 ? 5.047 -30.484 -10.367 1 98.94 169 VAL A N 1
ATOM 1247 C CA . VAL A 1 169 ? 5.164 -30.547 -8.914 1 98.94 169 VAL A CA 1
ATOM 1248 C C . VAL A 1 169 ? 4.16 -31.547 -8.352 1 98.94 169 VAL A C 1
ATOM 1250 O O . VAL A 1 169 ? 4.492 -32.344 -7.465 1 98.94 169 VAL A O 1
ATOM 1253 N N . ALA A 1 170 ? 2.943 -31.531 -8.875 1 98.81 170 ALA A N 1
ATOM 1254 C CA . ALA A 1 170 ? 1.92 -32.469 -8.398 1 98.81 170 ALA A CA 1
ATOM 1255 C C . ALA A 1 170 ? 2.334 -33.906 -8.656 1 98.81 170 ALA A C 1
ATOM 1257 O O . ALA A 1 170 ? 2.051 -34.781 -7.84 1 98.81 170 ALA A O 1
ATOM 1258 N N . ALA A 1 171 ? 3.002 -34.156 -9.75 1 98.56 171 ALA A N 1
ATOM 1259 C CA . ALA A 1 171 ? 3.412 -35.5 -10.148 1 98.56 171 ALA A CA 1
ATOM 1260 C C . ALA A 1 171 ? 4.766 -35.875 -9.539 1 98.56 171 ALA A C 1
ATOM 1262 O O . ALA A 1 171 ? 5.344 -36.906 -9.867 1 98.56 171 ALA A O 1
ATOM 1263 N N . ASP A 1 172 ? 5.289 -35 -8.695 1 98.31 172 ASP A N 1
ATOM 1264 C CA . ASP A 1 172 ? 6.555 -35.25 -8.016 1 98.31 172 ASP A CA 1
ATOM 1265 C C . ASP A 1 172 ? 7.703 -35.344 -9.023 1 98.31 172 ASP A C 1
ATOM 1267 O O . ASP A 1 172 ? 8.555 -36.219 -8.922 1 98.31 172 ASP A O 1
ATOM 1271 N N . LEU A 1 173 ? 7.699 -34.5 -10.023 1 98.69 173 LEU A N 1
ATOM 1272 C CA . LEU A 1 173 ? 8.773 -34.375 -11 1 98.69 173 LEU A CA 1
ATOM 1273 C C . LEU A 1 173 ? 9.766 -33.281 -10.609 1 98.69 173 LEU A C 1
ATOM 1275 O O . LEU A 1 173 ? 10.805 -33.125 -11.25 1 98.69 173 LEU A O 1
ATOM 1279 N N . GLY A 1 174 ? 9.562 -32.531 -9.664 1 98.5 174 GLY A N 1
ATOM 1280 C CA . GLY A 1 174 ? 10.352 -31.562 -8.938 1 98.5 174 GLY A CA 1
ATOM 1281 C C . GLY A 1 174 ? 9.859 -31.328 -7.52 1 98.5 174 GLY A C 1
ATOM 1282 O O . GLY A 1 174 ? 8.672 -31.5 -7.234 1 98.5 174 GLY A O 1
ATOM 1283 N N . LEU A 1 175 ? 10.742 -30.969 -6.648 1 98.69 175 LEU A N 1
ATOM 1284 C CA . LEU A 1 175 ? 10.352 -30.781 -5.258 1 98.69 175 LEU A CA 1
ATOM 1285 C C . LEU A 1 175 ? 9.617 -29.453 -5.078 1 98.69 175 LEU A C 1
ATOM 1287 O O . LEU A 1 175 ? 8.586 -29.391 -4.402 1 98.69 175 LEU A O 1
ATOM 1291 N N . LEU A 1 176 ? 10.125 -28.391 -5.656 1 98.88 176 LEU A N 1
ATOM 1292 C CA . LEU A 1 176 ? 9.516 -27.062 -5.637 1 98.88 176 LEU A CA 1
ATOM 1293 C C . LEU A 1 176 ? 9.258 -26.562 -7.055 1 98.88 176 LEU A C 1
ATOM 1295 O O . LEU A 1 176 ? 9.906 -27.016 -8.008 1 98.88 176 LEU A O 1
ATOM 1299 N N . GLY A 1 177 ? 8.305 -25.688 -7.18 1 98.94 177 GLY A N 1
ATOM 1300 C CA . GLY A 1 177 ? 8.016 -25.078 -8.469 1 98.94 177 GLY A CA 1
ATOM 1301 C C . GLY A 1 177 ? 7.855 -23.562 -8.398 1 98.94 177 GLY A C 1
ATOM 1302 O O . GLY A 1 177 ? 7.383 -23.031 -7.391 1 98.94 177 GLY A O 1
ATOM 1303 N N . VAL A 1 178 ? 8.281 -22.859 -9.469 1 98.94 178 VAL A N 1
ATOM 1304 C CA . VAL A 1 178 ? 8.023 -21.438 -9.656 1 98.94 178 VAL A CA 1
ATOM 1305 C C . VAL A 1 178 ? 6.996 -21.234 -10.766 1 98.94 178 VAL A C 1
ATOM 1307 O O . VAL A 1 178 ? 7.133 -21.781 -11.859 1 98.94 178 VAL A O 1
ATOM 1310 N N . GLY A 1 179 ? 5.934 -20.578 -10.414 1 98.88 179 GLY A N 1
ATOM 1311 C CA . GLY A 1 179 ? 4.992 -20.078 -11.406 1 98.88 179 GLY A CA 1
ATOM 1312 C C . GLY A 1 179 ? 4.949 -18.562 -11.492 1 98.88 179 GLY A C 1
ATOM 1313 O O . GLY A 1 179 ? 5.824 -17.891 -10.953 1 98.88 179 GLY A O 1
ATOM 1314 N N . GLU A 1 180 ? 4.133 -18.062 -12.312 1 98.62 180 GLU A N 1
ATOM 1315 C CA . GLU A 1 180 ? 3.822 -16.641 -12.422 1 98.62 180 GLU A CA 1
ATOM 1316 C C . GLU A 1 180 ? 2.32 -16.422 -12.562 1 98.62 180 GLU A C 1
ATOM 1318 O O . GLU A 1 180 ? 1.631 -17.172 -13.25 1 98.62 180 GLU A O 1
ATOM 1323 N N . ASP A 1 181 ? 1.858 -15.383 -11.883 1 98.75 181 ASP A N 1
ATOM 1324 C CA . ASP A 1 181 ? 0.419 -15.156 -11.773 1 98.75 181 ASP A CA 1
ATOM 1325 C C . ASP A 1 181 ? 0.051 -13.742 -12.195 1 98.75 181 ASP A C 1
ATOM 1327 O O . ASP A 1 181 ? 0.493 -12.766 -11.578 1 98.75 181 ASP A O 1
ATOM 1331 N N . THR A 1 182 ? -0.729 -13.633 -13.273 1 98.5 182 THR A N 1
ATOM 1332 C CA . THR A 1 182 ? -1.325 -12.375 -13.703 1 98.5 182 THR A CA 1
ATOM 1333 C C . THR A 1 182 ? -2.797 -12.305 -13.312 1 98.5 182 THR A C 1
ATOM 1335 O O . THR A 1 182 ? -3.252 -11.305 -12.758 1 98.5 182 THR A O 1
ATOM 1338 N N . GLY A 1 183 ? -3.506 -13.344 -13.57 1 98.25 183 GLY A N 1
ATOM 1339 C CA . GLY A 1 183 ? -4.93 -13.422 -13.289 1 98.25 183 GLY A CA 1
ATOM 1340 C C . GLY A 1 183 ? -5.316 -14.641 -12.477 1 98.25 183 GLY A C 1
ATOM 1341 O O . GLY A 1 183 ? -6.438 -14.727 -11.969 1 98.25 183 GLY A O 1
ATOM 1342 N N . GLY A 1 184 ? -4.43 -15.555 -12.281 1 98.5 184 GLY A N 1
ATOM 1343 C CA . GLY A 1 184 ? -4.68 -16.812 -11.586 1 98.5 184 GLY A CA 1
ATOM 1344 C C . GLY A 1 184 ? -3.682 -17.891 -11.945 1 98.5 184 GLY A C 1
ATOM 1345 O O . GLY A 1 184 ? -3.809 -19.031 -11.484 1 98.5 184 GLY A O 1
ATOM 1346 N N . SER A 1 185 ? -2.643 -17.547 -12.578 1 98.69 185 SER A N 1
ATOM 1347 C CA . SER A 1 185 ? -1.773 -18.5 -13.258 1 98.69 185 SER A CA 1
ATOM 1348 C C . SER A 1 185 ? -0.927 -19.297 -12.258 1 98.69 185 SER A C 1
ATOM 1350 O O . SER A 1 185 ? -0.281 -20.281 -12.625 1 98.69 185 SER A O 1
ATOM 1352 N N . ILE A 1 186 ? -0.887 -18.953 -11.07 1 98.94 186 ILE A N 1
ATOM 1353 C CA . ILE A 1 186 ? -0.317 -19.797 -10.031 1 98.94 186 ILE A CA 1
ATOM 1354 C C . ILE A 1 186 ? -1.432 -20.562 -9.328 1 98.94 186 ILE A C 1
ATOM 1356 O O . ILE A 1 186 ? -1.333 -21.781 -9.141 1 98.94 186 ILE A O 1
ATOM 1360 N N . ARG A 1 187 ? -2.516 -19.906 -9.023 1 98.94 187 ARG A N 1
ATOM 1361 C CA . ARG A 1 187 ? -3.576 -20.453 -8.18 1 98.94 187 ARG A CA 1
ATOM 1362 C C . ARG A 1 187 ? -4.453 -21.422 -8.953 1 98.94 187 ARG A C 1
ATOM 1364 O O . ARG A 1 187 ? -4.891 -22.438 -8.406 1 98.94 187 ARG A O 1
ATOM 1371 N N . VAL A 1 188 ? -4.691 -21.156 -10.234 1 98.94 188 VAL A N 1
ATOM 1372 C CA . VAL A 1 188 ? -5.539 -22.031 -11.031 1 98.94 188 VAL A CA 1
ATOM 1373 C C . VAL A 1 188 ? -4.859 -23.391 -11.195 1 98.94 188 VAL A C 1
ATOM 1375 O O . VAL A 1 188 ? -5.422 -24.422 -10.82 1 98.94 188 VAL A O 1
ATOM 1378 N N . PRO A 1 189 ? -3.633 -23.453 -11.703 1 98.94 189 PRO A N 1
ATOM 1379 C CA . PRO A 1 189 ? -3.027 -24.781 -11.82 1 98.94 189 PRO A CA 1
ATOM 1380 C C . PRO A 1 189 ? -2.758 -25.422 -10.461 1 98.94 189 PRO A C 1
ATOM 1382 O O . PRO A 1 189 ? -2.777 -26.641 -10.336 1 98.94 189 PRO A O 1
ATOM 1385 N N . SER A 1 190 ? -2.479 -24.625 -9.422 1 98.94 190 SER A N 1
ATOM 1386 C CA . SER A 1 190 ? -2.35 -25.219 -8.086 1 98.94 190 SER A CA 1
ATOM 1387 C C . SER A 1 190 ? -3.66 -25.844 -7.633 1 98.94 190 SER A C 1
ATOM 1389 O O . SER A 1 190 ? -3.664 -26.953 -7.082 1 98.94 190 SER A O 1
ATOM 1391 N N . SER A 1 191 ? -4.758 -25.156 -7.852 1 98.94 191 SER A N 1
ATOM 1392 C CA . SER A 1 191 ? -6.078 -25.688 -7.512 1 98.94 191 SER A CA 1
ATOM 1393 C C . SER A 1 191 ? -6.379 -26.969 -8.273 1 98.94 191 SER A C 1
ATOM 1395 O O . SER A 1 191 ? -6.82 -27.953 -7.68 1 98.94 191 SER A O 1
ATOM 1397 N N . PHE A 1 192 ? -6.109 -27 -9.562 1 98.88 192 PHE A N 1
ATOM 1398 C CA . PHE A 1 192 ? -6.441 -28.125 -10.438 1 98.88 192 PHE A CA 1
ATOM 1399 C C . PHE A 1 192 ? -5.508 -29.297 -10.18 1 98.88 192 PHE A C 1
ATOM 1401 O O . PHE A 1 192 ? -5.812 -30.438 -10.555 1 98.88 192 PHE A O 1
ATOM 1408 N N . CYS A 1 193 ? -4.355 -29.062 -9.547 1 98.88 193 CYS A N 1
ATOM 1409 C CA . CYS A 1 193 ? -3.359 -30.109 -9.398 1 98.88 193 CYS A CA 1
ATOM 1410 C C . CYS A 1 193 ? -3.088 -30.406 -7.922 1 98.88 193 CYS A C 1
ATOM 1412 O O . CYS A 1 193 ? -2.092 -31.047 -7.586 1 98.88 193 CYS A O 1
ATOM 1414 N N . GLY A 1 194 ? -3.912 -29.938 -7.043 1 98.69 194 GLY A N 1
ATOM 1415 C CA . GLY A 1 194 ? -3.797 -30.25 -5.629 1 98.69 194 GLY A CA 1
ATOM 1416 C C . GLY A 1 194 ? -2.533 -29.703 -4.992 1 98.69 194 GLY A C 1
ATOM 1417 O O . GLY A 1 194 ? -1.865 -30.406 -4.227 1 98.69 194 GLY A O 1
ATOM 1418 N N . LEU A 1 195 ? -2.176 -28.484 -5.309 1 98.94 195 LEU A N 1
ATOM 1419 C CA . LEU A 1 195 ? -0.964 -27.859 -4.789 1 98.94 195 LEU A CA 1
ATOM 1420 C C . LEU A 1 195 ? -1.305 -26.641 -3.941 1 98.94 195 LEU A C 1
ATOM 1422 O O . LEU A 1 195 ? -2.451 -26.188 -3.934 1 98.94 195 LEU A O 1
ATOM 1426 N N . VAL A 1 196 ? -0.345 -26.219 -3.178 1 98.94 196 VAL A N 1
ATOM 1427 C CA . VAL A 1 196 ? -0.351 -24.906 -2.555 1 98.94 196 VAL A CA 1
ATOM 1428 C C . VAL A 1 196 ? 0.346 -23.891 -3.467 1 98.94 196 VAL A C 1
ATOM 1430 O O . VAL A 1 196 ? 1.458 -24.141 -3.941 1 98.94 196 VAL A O 1
ATOM 1433 N N . GLY A 1 197 ? -0.297 -22.859 -3.848 1 98.94 197 GLY A N 1
ATOM 1434 C CA . GLY A 1 197 ? 0.277 -21.781 -4.648 1 98.94 197 GLY A CA 1
ATOM 1435 C C . GLY A 1 197 ? -0.037 -20.406 -4.109 1 98.94 197 GLY A C 1
ATOM 1436 O O . GLY A 1 197 ? -1.154 -20.141 -3.654 1 98.94 197 GLY A O 1
ATOM 1437 N N . ILE A 1 198 ? 0.908 -19.516 -4.113 1 98.94 198 ILE A N 1
ATOM 1438 C CA . ILE A 1 198 ? 0.667 -18.188 -3.566 1 98.94 198 ILE A CA 1
ATOM 1439 C C . ILE A 1 198 ? 0.929 -17.141 -4.637 1 98.94 198 ILE A C 1
ATOM 1441 O O . ILE A 1 198 ? 1.938 -17.188 -5.344 1 98.94 198 ILE A O 1
ATOM 1445 N N . ARG A 1 199 ? 0.003 -16.359 -4.887 1 98.75 199 ARG A N 1
ATOM 1446 C CA . ARG A 1 199 ? 0.209 -15.062 -5.531 1 98.75 199 ARG A CA 1
ATOM 1447 C C . ARG A 1 199 ? 0.554 -13.984 -4.504 1 98.75 199 ARG A C 1
ATOM 1449 O O . ARG A 1 199 ? -0.275 -13.641 -3.662 1 98.75 199 ARG A O 1
ATOM 1456 N N . CYS A 1 200 ? 1.737 -13.484 -4.547 1 98.81 200 CYS A N 1
ATOM 1457 C CA . CYS A 1 200 ? 2.137 -12.43 -3.623 1 98.81 200 CYS A CA 1
ATOM 1458 C C . CYS A 1 200 ? 1.618 -11.07 -4.086 1 98.81 200 CYS A C 1
ATOM 1460 O O . CYS A 1 200 ? 1.158 -10.93 -5.219 1 98.81 200 CYS A O 1
ATOM 1462 N N . THR A 1 201 ? 1.562 -10.109 -3.146 1 98.81 201 THR A N 1
ATOM 1463 C CA . THR A 1 201 ? 1.433 -8.727 -3.6 1 98.81 201 THR A CA 1
ATOM 1464 C C . THR A 1 201 ? 2.43 -8.43 -4.715 1 98.81 201 THR A C 1
ATOM 1466 O O . THR A 1 201 ? 3.629 -8.672 -4.566 1 98.81 201 THR A O 1
ATOM 1469 N N . PRO A 1 202 ? 1.916 -7.957 -5.898 1 98.69 202 PRO A N 1
ATOM 1470 C CA . PRO A 1 202 ? 2.867 -7.703 -6.984 1 98.69 202 PRO A CA 1
ATOM 1471 C C . PRO A 1 202 ? 4.039 -6.828 -6.551 1 98.69 202 PRO A C 1
ATOM 1473 O O . PRO A 1 202 ? 3.838 -5.758 -5.977 1 98.69 202 PRO A O 1
ATOM 1476 N N . GLY A 1 203 ? 5.211 -7.34 -6.793 1 98.5 203 GLY A N 1
ATOM 1477 C CA . GLY A 1 203 ? 6.41 -6.598 -6.441 1 98.5 203 GLY A CA 1
ATOM 1478 C C . GLY A 1 203 ? 7.16 -7.203 -5.27 1 98.5 203 GLY A C 1
ATOM 1479 O O . GLY A 1 203 ? 8.312 -6.84 -5.012 1 98.5 203 GLY A O 1
ATOM 1480 N N . ILE A 1 204 ? 6.562 -8.195 -4.516 1 98.81 204 ILE A N 1
ATOM 1481 C CA . ILE A 1 204 ? 7.262 -8.883 -3.432 1 98.81 204 ILE A CA 1
ATOM 1482 C C . ILE A 1 204 ? 8.453 -9.656 -3.992 1 98.81 204 ILE A C 1
ATOM 1484 O O . ILE A 1 204 ? 9.484 -9.781 -3.332 1 98.81 204 ILE A O 1
ATOM 1488 N N . ILE A 1 205 ? 8.273 -10.242 -5.172 1 98.88 205 ILE A N 1
ATOM 1489 C CA . ILE A 1 205 ? 9.305 -10.992 -5.875 1 98.88 205 ILE A CA 1
ATOM 1490 C C . ILE A 1 205 ? 9.672 -10.281 -7.176 1 98.88 205 ILE A C 1
ATOM 1492 O O . ILE A 1 205 ? 8.789 -9.82 -7.906 1 98.88 205 ILE A O 1
ATOM 1496 N N . SER A 1 206 ? 10.961 -10.156 -7.453 1 98.81 206 SER A N 1
ATOM 1497 C CA . SER A 1 206 ? 11.43 -9.477 -8.656 1 98.81 206 SER A CA 1
ATOM 1498 C C . SER A 1 206 ? 10.969 -10.195 -9.914 1 98.81 206 SER A C 1
ATOM 1500 O O . SER A 1 206 ? 10.953 -11.43 -9.961 1 98.81 206 SER A O 1
ATOM 1502 N N . ARG A 1 207 ? 10.75 -9.469 -10.969 1 98.56 207 ARG A N 1
ATOM 1503 C CA . ARG A 1 207 ? 10.352 -9.984 -12.273 1 98.56 207 ARG A CA 1
ATOM 1504 C C . ARG A 1 207 ? 11.469 -9.805 -13.297 1 98.56 207 ARG A C 1
ATOM 1506 O O . ARG A 1 207 ? 11.289 -10.109 -14.477 1 98.56 207 ARG A O 1
ATOM 1513 N N . THR A 1 208 ? 12.539 -9.289 -12.82 1 98.62 208 THR A N 1
ATOM 1514 C CA . THR A 1 208 ? 13.672 -9.109 -13.719 1 98.62 208 THR A CA 1
ATOM 1515 C C . THR A 1 208 ? 14.031 -10.422 -14.406 1 98.62 208 THR A C 1
ATOM 1517 O O . THR A 1 208 ? 14.312 -11.422 -13.742 1 98.62 208 THR A O 1
ATOM 1520 N N . GLY A 1 209 ? 14.047 -10.398 -15.711 1 98.38 209 GLY A N 1
ATOM 1521 C CA . GLY A 1 209 ? 14.383 -11.578 -16.5 1 98.38 209 GLY A CA 1
ATOM 1522 C C . GLY A 1 209 ? 13.172 -12.398 -16.891 1 98.38 209 GLY A C 1
ATOM 1523 O O . GLY A 1 209 ? 13.297 -13.43 -17.547 1 98.38 209 GLY A O 1
ATOM 1524 N N . LEU A 1 210 ? 11.953 -11.984 -16.516 1 98.62 210 LEU A N 1
ATOM 1525 C CA . LEU A 1 210 ? 10.719 -12.656 -16.891 1 98.62 210 LEU A CA 1
ATOM 1526 C C . LEU A 1 210 ? 10.008 -11.898 -18.016 1 98.62 210 LEU A C 1
ATOM 1528 O O . LEU A 1 210 ? 10.078 -10.672 -18.078 1 98.62 210 LEU A O 1
ATOM 1532 N N . SER A 1 211 ? 9.352 -12.578 -18.969 1 98.19 211 SER A N 1
ATOM 1533 C CA . SER A 1 211 ? 8.422 -11.922 -19.891 1 98.19 211 SER A CA 1
ATOM 1534 C C . SER A 1 211 ? 7.148 -11.484 -19.172 1 98.19 211 SER A C 1
ATOM 1536 O O . SER A 1 211 ? 6.633 -12.211 -18.328 1 98.19 211 SER A O 1
ATOM 1538 N N . PRO A 1 212 ? 6.648 -10.32 -19.484 1 98.12 212 PRO A N 1
ATOM 1539 C CA . PRO A 1 212 ? 5.418 -9.844 -18.844 1 98.12 212 PRO A CA 1
ATOM 1540 C C . PRO A 1 212 ? 4.156 -10.266 -19.594 1 98.12 212 PRO A C 1
ATOM 1542 O O . PRO A 1 212 ? 4.238 -10.703 -20.734 1 98.12 212 PRO A O 1
ATOM 1545 N N . LEU A 1 213 ? 3.049 -10.281 -18.891 1 98.38 213 LEU A N 1
ATOM 1546 C CA . LEU A 1 213 ? 1.739 -10.258 -19.531 1 98.38 213 LEU A CA 1
ATOM 1547 C C . LEU A 1 213 ? 1.021 -8.938 -19.266 1 98.38 213 LEU A C 1
ATOM 1549 O O . LEU A 1 213 ? 0.576 -8.266 -20.188 1 98.38 213 LEU A O 1
ATOM 1553 N N . LEU A 1 214 ? 0.888 -8.625 -18.062 1 97.38 214 LEU A N 1
ATOM 1554 C CA . LEU A 1 214 ? 0.316 -7.387 -17.547 1 97.38 214 LEU A CA 1
ATOM 1555 C C . LEU A 1 214 ? 1.115 -6.867 -16.359 1 97.38 214 LEU A C 1
ATOM 1557 O O . LEU A 1 214 ? 0.839 -7.234 -15.219 1 97.38 214 LEU A O 1
ATOM 1561 N N . VAL A 1 215 ? 1.953 -5.922 -16.562 1 97.12 215 VAL A N 1
ATOM 1562 C CA . VAL A 1 215 ? 3.057 -5.559 -15.688 1 97.12 215 VAL A CA 1
ATOM 1563 C C . VAL A 1 215 ? 2.516 -5.219 -14.297 1 97.12 215 VAL A C 1
ATOM 1565 O O . VAL A 1 215 ? 3.027 -5.707 -13.289 1 97.12 215 VAL A O 1
ATOM 1568 N N . PRO A 1 216 ? 1.426 -4.473 -14.148 1 95.25 216 PRO A N 1
ATOM 1569 C CA . PRO A 1 216 ? 0.99 -4.102 -12.797 1 95.25 216 PRO A CA 1
ATOM 1570 C C . PRO A 1 216 ? 0.425 -5.285 -12.016 1 95.25 216 PRO A C 1
ATOM 1572 O O . PRO A 1 216 ? 0.334 -5.23 -10.789 1 95.25 216 PRO A O 1
ATOM 1575 N N . GLN A 1 217 ? 0.064 -6.402 -12.68 1 98 217 GLN A N 1
ATOM 1576 C CA . GLN A 1 217 ? -0.601 -7.531 -12.039 1 98 217 GLN A CA 1
ATOM 1577 C C . GLN A 1 217 ? 0.341 -8.727 -11.906 1 98 217 GLN A C 1
ATOM 1579 O O . GLN A 1 217 ? 0.095 -9.633 -11.109 1 98 217 GLN A O 1
ATOM 1584 N N . ASP A 1 218 ? 1.384 -8.727 -12.695 1 98.62 218 ASP A N 1
ATOM 1585 C CA . ASP A 1 218 ? 2.279 -9.875 -12.773 1 98.62 218 ASP A CA 1
ATOM 1586 C C . ASP A 1 218 ? 3.018 -10.086 -11.453 1 98.62 218 ASP A C 1
ATOM 1588 O O . ASP A 1 218 ? 3.525 -9.133 -10.859 1 98.62 218 ASP A O 1
ATOM 1592 N N . THR A 1 219 ? 3.043 -11.336 -11.031 1 98.81 219 THR A N 1
ATOM 1593 C CA . THR A 1 219 ? 3.918 -11.688 -9.914 1 98.81 219 THR A CA 1
ATOM 1594 C C . THR A 1 219 ? 4.309 -13.164 -9.984 1 98.81 219 THR A C 1
ATOM 1596 O O . THR A 1 219 ? 3.447 -14.039 -10.086 1 98.81 219 THR A O 1
ATOM 1599 N N . PRO A 1 220 ? 5.621 -13.461 -10.047 1 98.81 220 PRO A N 1
ATOM 1600 C CA . PRO A 1 220 ? 6.027 -14.852 -9.836 1 98.81 220 PRO A CA 1
ATOM 1601 C C . PRO A 1 220 ? 5.762 -15.336 -8.406 1 98.81 220 PRO A C 1
ATOM 1603 O O . PRO A 1 220 ? 5.453 -14.531 -7.527 1 98.81 220 PRO A O 1
ATOM 1606 N N . GLY A 1 221 ? 5.777 -16.641 -8.234 1 98.75 221 GLY A N 1
ATOM 1607 C CA . GLY A 1 221 ? 5.559 -17.156 -6.891 1 98.75 221 GLY A CA 1
ATOM 1608 C C . GLY A 1 221 ? 5.707 -18.656 -6.801 1 98.75 221 GLY A C 1
ATOM 1609 O O . GLY A 1 221 ? 5.805 -19.344 -7.82 1 98.75 221 GLY A O 1
ATOM 1610 N N . PRO A 1 222 ? 5.699 -19.141 -5.59 1 98.94 222 PRO A N 1
ATOM 1611 C CA . PRO A 1 222 ? 5.895 -20.578 -5.324 1 98.94 222 PRO A CA 1
ATOM 1612 C C . PRO A 1 222 ? 4.652 -21.406 -5.633 1 98.94 222 PRO A C 1
ATOM 1614 O O . PRO A 1 222 ? 3.529 -20.953 -5.387 1 98.94 222 PRO A O 1
ATOM 1617 N N . MET A 1 223 ? 4.824 -22.516 -6.164 1 98.94 223 MET A N 1
ATOM 1618 C CA . MET A 1 223 ? 3.887 -23.641 -6.266 1 98.94 223 MET A CA 1
ATOM 1619 C C . MET A 1 223 ? 4.484 -24.906 -5.656 1 98.94 223 MET A C 1
ATOM 1621 O O . MET A 1 223 ? 5.453 -25.453 -6.184 1 98.94 223 MET A O 1
ATOM 1625 N N . CYS A 1 224 ? 3.973 -25.344 -4.535 1 98.94 224 CYS A N 1
ATOM 1626 C CA . CYS A 1 224 ? 4.531 -26.469 -3.799 1 98.94 224 CYS A CA 1
ATOM 1627 C C . CYS A 1 224 ? 3.428 -27.391 -3.303 1 98.94 224 CYS A C 1
ATOM 1629 O O . CYS A 1 224 ? 2.244 -27.141 -3.531 1 98.94 224 CYS A O 1
ATOM 1631 N N . ARG A 1 225 ? 3.867 -28.484 -2.695 1 98.88 225 ARG A N 1
ATOM 1632 C CA . ARG A 1 225 ? 2.902 -29.453 -2.186 1 98.88 225 ARG A CA 1
ATOM 1633 C C . ARG A 1 225 ? 2.484 -29.109 -0.758 1 98.88 225 ARG A C 1
ATOM 1635 O O . ARG A 1 225 ? 1.458 -29.594 -0.274 1 98.88 225 ARG A O 1
ATOM 1642 N N . THR A 1 226 ? 3.32 -28.234 -0.062 1 98.88 226 THR A N 1
ATOM 1643 C CA . THR A 1 226 ? 2.998 -27.875 1.312 1 98.88 226 THR A CA 1
ATOM 1644 C C . THR A 1 226 ? 3.119 -26.375 1.516 1 98.88 226 THR A C 1
ATOM 1646 O O . THR A 1 226 ? 3.881 -25.703 0.812 1 98.88 226 THR A O 1
ATOM 1649 N N . VAL A 1 227 ? 2.35 -25.906 2.5 1 98.94 227 VAL A N 1
ATOM 1650 C CA . VAL A 1 227 ? 2.42 -24.484 2.857 1 98.94 227 VAL A CA 1
ATOM 1651 C C . VAL A 1 227 ? 3.818 -24.156 3.375 1 98.94 227 VAL A C 1
ATOM 1653 O O . VAL A 1 227 ? 4.367 -23.094 3.059 1 98.94 227 VAL A O 1
ATOM 1656 N N . THR A 1 228 ? 4.418 -25.062 4.152 1 98.94 228 THR A N 1
ATOM 1657 C CA . THR A 1 228 ? 5.738 -24.828 4.723 1 98.94 228 THR A CA 1
ATOM 1658 C C . THR A 1 228 ? 6.781 -24.656 3.621 1 98.94 228 THR A C 1
ATOM 1660 O O . THR A 1 228 ? 7.617 -23.75 3.693 1 98.94 228 THR A O 1
ATOM 1663 N N . ASP A 1 229 ? 6.754 -25.484 2.633 1 98.94 229 ASP A N 1
ATOM 1664 C CA . ASP A 1 229 ? 7.707 -25.359 1.536 1 98.94 229 ASP A CA 1
ATOM 1665 C C . ASP A 1 229 ? 7.504 -24.062 0.767 1 98.94 229 ASP A C 1
ATOM 1667 O O . ASP A 1 229 ? 8.469 -23.453 0.293 1 98.94 229 ASP A O 1
ATOM 1671 N N . VAL A 1 230 ? 6.242 -23.625 0.582 1 98.94 230 VAL A N 1
ATOM 1672 C CA . VAL A 1 230 ? 5.953 -22.328 -0.04 1 98.94 230 VAL A CA 1
ATOM 1673 C C . VAL A 1 230 ? 6.613 -21.219 0.76 1 98.94 230 VAL A C 1
ATOM 1675 O O . VAL A 1 230 ? 7.262 -20.344 0.19 1 98.94 230 VAL A O 1
ATOM 1678 N N . ALA A 1 231 ? 6.438 -21.266 2.088 1 98.94 231 ALA A N 1
ATOM 1679 C CA . ALA A 1 231 ? 6.984 -20.234 2.963 1 98.94 231 ALA A CA 1
ATOM 1680 C C . ALA A 1 231 ? 8.508 -20.172 2.859 1 98.94 231 ALA A C 1
ATOM 1682 O O . ALA A 1 231 ? 9.086 -19.094 2.736 1 98.94 231 ALA A O 1
ATOM 1683 N N . LEU A 1 232 ? 9.133 -21.312 2.893 1 98.81 232 LEU A N 1
ATOM 1684 C CA . LEU A 1 232 ? 10.594 -21.391 2.852 1 98.81 232 LEU A CA 1
ATOM 1685 C C . LEU A 1 232 ? 11.125 -20.922 1.497 1 98.81 232 LEU A C 1
ATOM 1687 O O . LEU A 1 232 ? 12.172 -20.281 1.422 1 98.81 232 LEU A O 1
ATOM 1691 N N . MET A 1 233 ? 10.445 -21.297 0.444 1 98.88 233 MET A N 1
ATOM 1692 C CA . MET A 1 233 ? 10.844 -20.812 -0.875 1 98.88 233 MET A CA 1
ATOM 1693 C C . MET A 1 233 ? 10.68 -19.297 -0.97 1 98.88 233 MET A C 1
ATOM 1695 O O . MET A 1 233 ? 11.516 -18.609 -1.57 1 98.88 233 MET A O 1
ATOM 1699 N N . LEU A 1 234 ? 9.594 -18.766 -0.431 1 98.88 234 LEU A N 1
ATOM 1700 C CA . LEU A 1 234 ? 9.352 -17.328 -0.454 1 98.88 234 LEU A CA 1
ATOM 1701 C C . LEU A 1 234 ? 10.461 -16.578 0.276 1 98.88 234 LEU A C 1
ATOM 1703 O O . LEU A 1 234 ? 10.844 -15.477 -0.128 1 98.88 234 LEU A O 1
ATOM 1707 N N . ASP A 1 235 ? 11.047 -17.188 1.371 1 98.81 235 ASP A N 1
ATOM 1708 C CA . ASP A 1 235 ? 12.18 -16.609 2.078 1 98.81 235 ASP A CA 1
ATOM 1709 C C . ASP A 1 235 ? 13.32 -16.281 1.116 1 98.81 235 ASP A C 1
ATOM 1711 O O . ASP A 1 235 ? 14.039 -15.297 1.297 1 98.81 235 ASP A O 1
ATOM 1715 N N . VAL A 1 236 ? 13.492 -17.109 0.131 1 98.81 236 VAL A N 1
ATOM 1716 C CA . VAL A 1 236 ? 14.609 -17 -0.799 1 98.81 236 VAL A CA 1
ATOM 1717 C C . VAL A 1 236 ? 14.273 -16 -1.902 1 98.81 236 VAL A C 1
ATOM 1719 O O . VAL A 1 236 ? 15.133 -15.234 -2.338 1 98.81 236 VAL A O 1
ATOM 1722 N N . LEU A 1 237 ? 13 -15.922 -2.307 1 98.88 237 LEU A N 1
ATOM 1723 C CA . LEU A 1 237 ? 12.617 -15.227 -3.531 1 98.88 237 LEU A CA 1
ATOM 1724 C C . LEU A 1 237 ? 12.289 -13.766 -3.248 1 98.88 237 LEU A C 1
ATOM 1726 O O . LEU A 1 237 ? 12.57 -12.891 -4.074 1 98.88 237 LEU A O 1
ATOM 1730 N N . ALA A 1 238 ? 11.719 -13.484 -2.104 1 98.69 238 ALA A N 1
ATOM 1731 C CA . ALA A 1 238 ? 11.188 -12.164 -1.805 1 98.69 238 ALA A CA 1
ATOM 1732 C C . ALA A 1 238 ? 12.312 -11.148 -1.589 1 98.69 238 ALA A C 1
ATOM 1734 O O . ALA A 1 238 ? 13.391 -11.508 -1.107 1 98.69 238 ALA A O 1
ATOM 1735 N N . GLY A 1 239 ? 12.031 -9.867 -1.974 1 98.06 239 GLY A N 1
ATOM 1736 C CA . GLY A 1 239 ? 12.969 -8.812 -1.619 1 98.06 239 GLY A CA 1
ATOM 1737 C C . GLY A 1 239 ? 13.141 -7.773 -2.713 1 98.06 239 GLY A C 1
ATOM 1738 O O . GLY A 1 239 ? 12.672 -7.965 -3.838 1 98.06 239 GLY A O 1
ATOM 1739 N N . PHE A 1 240 ? 13.836 -6.723 -2.434 1 97.81 240 PHE A N 1
ATOM 1740 C CA . PHE A 1 240 ? 14.086 -5.594 -3.326 1 97.81 240 PHE A CA 1
ATOM 1741 C C . PHE A 1 240 ? 15.094 -5.969 -4.406 1 97.81 240 PHE A C 1
ATOM 1743 O O . PHE A 1 240 ? 16.078 -6.66 -4.133 1 97.81 240 PHE A O 1
ATOM 1750 N N . ASP A 1 241 ? 14.781 -5.652 -5.629 1 98.19 241 ASP A N 1
ATOM 1751 C CA . ASP A 1 241 ? 15.648 -5.742 -6.793 1 98.19 241 ASP A CA 1
ATOM 1752 C C . ASP A 1 241 ? 15.703 -4.414 -7.547 1 98.19 241 ASP A C 1
ATOM 1754 O O . ASP A 1 241 ? 14.703 -4 -8.148 1 98.19 241 ASP A O 1
ATOM 1758 N N . GLU A 1 242 ? 16.781 -3.721 -7.562 1 94.44 242 GLU A N 1
ATOM 1759 C CA . GLU A 1 242 ? 16.922 -2.408 -8.188 1 94.44 242 GLU A CA 1
ATOM 1760 C C . GLU A 1 242 ? 16.547 -2.457 -9.664 1 94.44 242 GLU A C 1
ATOM 1762 O O . GLU A 1 242 ? 16.109 -1.454 -10.227 1 94.44 242 GLU A O 1
ATOM 1767 N N . GLN A 1 243 ? 16.719 -3.625 -10.242 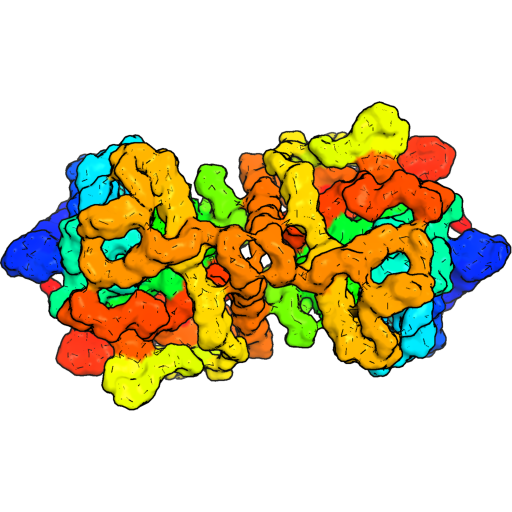1 96.69 243 GLN A N 1
ATOM 1768 C CA . GLN A 1 243 ? 16.406 -3.76 -11.664 1 96.69 243 GLN A CA 1
ATOM 1769 C C . GLN A 1 243 ? 14.906 -3.877 -11.898 1 96.69 243 GLN A C 1
ATOM 1771 O O . GLN A 1 243 ? 14.445 -3.783 -13.039 1 96.69 243 GLN A O 1
ATOM 1776 N N . ASP A 1 244 ? 14.172 -4.137 -10.914 1 97.88 244 ASP A N 1
ATOM 1777 C CA . ASP A 1 244 ? 12.711 -4.152 -10.961 1 97.88 244 ASP A CA 1
ATOM 1778 C C . ASP A 1 244 ? 12.117 -3.18 -9.945 1 97.88 244 ASP A C 1
ATOM 1780 O O . ASP A 1 244 ? 11.766 -3.574 -8.828 1 97.88 244 ASP A O 1
ATOM 1784 N N . PRO A 1 245 ? 11.844 -1.936 -10.375 1 96.31 245 PRO A N 1
ATOM 1785 C CA . PRO A 1 245 ? 11.375 -0.91 -9.438 1 96.31 245 PRO A CA 1
ATOM 1786 C C . PRO A 1 245 ? 10.055 -1.277 -8.773 1 96.31 245 PRO A C 1
ATOM 1788 O O . PRO A 1 245 ? 9.719 -0.741 -7.715 1 96.31 245 PRO A O 1
ATOM 1791 N N . TYR A 1 246 ? 9.297 -2.193 -9.312 1 96.81 246 TYR A N 1
ATOM 1792 C CA . TYR A 1 246 ? 8.039 -2.604 -8.703 1 96.81 246 TYR A CA 1
ATOM 1793 C C . TYR A 1 246 ? 8.289 -3.297 -7.363 1 96.81 246 TYR A C 1
ATOM 1795 O O . TYR A 1 246 ? 7.379 -3.418 -6.543 1 96.81 246 TYR A O 1
ATOM 1803 N N . THR A 1 247 ? 9.57 -3.744 -7.125 1 98 247 THR A N 1
ATOM 1804 C CA . THR A 1 247 ? 9.875 -4.41 -5.863 1 98 247 THR A CA 1
ATOM 1805 C C . THR A 1 247 ? 9.938 -3.4 -4.719 1 98 247 THR A C 1
ATOM 1807 O O . THR A 1 247 ? 10.211 -3.77 -3.574 1 98 247 THR A O 1
ATOM 1810 N N . ALA A 1 248 ? 9.578 -2.123 -5.051 1 95.06 248 ALA A N 1
ATOM 1811 C CA . ALA A 1 248 ? 9.242 -1.15 -4.016 1 95.06 248 ALA A CA 1
ATOM 1812 C C . ALA A 1 248 ? 8.227 -1.723 -3.037 1 95.06 248 ALA A C 1
ATOM 1814 O O . ALA A 1 248 ? 8.258 -1.418 -1.842 1 95.06 248 ALA A O 1
ATOM 1815 N N . THR A 1 249 ? 7.441 -2.531 -3.525 1 96.12 249 THR A N 1
ATOM 1816 C CA . THR A 1 249 ? 6.426 -3.211 -2.73 1 96.12 249 THR A CA 1
ATOM 1817 C C . THR A 1 249 ? 7.07 -4.023 -1.61 1 96.12 249 THR A C 1
ATOM 1819 O O . THR A 1 249 ? 6.605 -3.992 -0.468 1 96.12 249 THR A O 1
ATOM 1822 N N . ALA A 1 250 ? 8.156 -4.723 -1.928 1 97.62 250 ALA A N 1
ATOM 1823 C CA . ALA A 1 250 ? 8.859 -5.531 -0.934 1 97.62 250 ALA A CA 1
ATOM 1824 C C . ALA A 1 250 ? 9.492 -4.652 0.14 1 97.62 250 ALA A C 1
ATOM 1826 O O . ALA A 1 250 ? 9.57 -5.043 1.308 1 97.62 250 ALA A O 1
ATOM 1827 N N . VAL A 1 251 ? 9.922 -3.496 -0.238 1 97.56 251 VAL A N 1
ATOM 1828 C CA . VAL A 1 251 ? 10.508 -2.537 0.696 1 97.56 251 VAL A CA 1
ATOM 1829 C C . VAL A 1 251 ? 9.438 -2.061 1.678 1 97.56 251 VAL A C 1
ATOM 1831 O O . VAL A 1 251 ? 9.68 -2.008 2.887 1 97.56 251 VAL A O 1
ATOM 1834 N N . ILE A 1 252 ? 8.258 -1.746 1.158 1 97.44 252 ILE A N 1
ATOM 1835 C CA . ILE A 1 252 ? 7.141 -1.288 1.98 1 97.44 252 ILE A CA 1
ATOM 1836 C C . ILE A 1 252 ? 6.699 -2.408 2.92 1 97.44 252 ILE A C 1
ATOM 1838 O O . ILE A 1 252 ? 6.434 -2.168 4.098 1 97.44 252 ILE A O 1
ATOM 1842 N N . ALA A 1 253 ? 6.621 -3.652 2.402 1 97.12 253 ALA A N 1
ATOM 1843 C CA . ALA A 1 253 ? 6.188 -4.797 3.201 1 97.12 253 ALA A CA 1
ATOM 1844 C C . ALA A 1 253 ? 7.148 -5.051 4.359 1 97.12 253 ALA A C 1
ATOM 1846 O O . ALA A 1 253 ? 6.727 -5.426 5.457 1 97.12 253 ALA A O 1
ATOM 1847 N N . GLY A 1 254 ? 8.453 -4.887 4.105 1 95.38 254 GLY A N 1
ATOM 1848 C CA . GLY A 1 254 ? 9.461 -5.219 5.105 1 95.38 254 GLY A CA 1
ATOM 1849 C C . GLY A 1 254 ? 9.688 -6.711 5.25 1 95.38 254 GLY A C 1
ATOM 1850 O O . GLY A 1 254 ? 9.008 -7.512 4.609 1 95.38 254 GLY A O 1
ATOM 1851 N N . PRO A 1 255 ? 10.688 -7.117 6.062 1 95.56 255 PRO A N 1
ATOM 1852 C CA . PRO A 1 255 ? 10.977 -8.539 6.281 1 95.56 255 PRO A CA 1
ATOM 1853 C C . PRO A 1 255 ? 9.906 -9.234 7.125 1 95.56 255 PRO A C 1
ATOM 1855 O O . PRO A 1 255 ? 9.211 -8.586 7.906 1 95.56 255 PRO A O 1
ATOM 1858 N N . PRO A 1 256 ? 9.758 -10.477 6.906 1 97.19 256 PRO A N 1
ATOM 1859 C CA . PRO A 1 256 ? 8.805 -11.188 7.754 1 97.19 256 PRO A CA 1
ATOM 1860 C C . PRO A 1 256 ? 9.195 -11.172 9.227 1 97.19 256 PRO A C 1
ATOM 1862 O O . PRO A 1 256 ? 10.383 -11.195 9.562 1 97.19 256 PRO A O 1
ATOM 1865 N N . VAL A 1 257 ? 8.195 -11.18 10.094 1 95.69 257 VAL A N 1
ATOM 1866 C CA . VAL A 1 257 ? 8.398 -11.242 11.539 1 95.69 257 VAL A CA 1
ATOM 1867 C C . VAL A 1 257 ? 8.992 -12.594 11.914 1 95.69 257 VAL A C 1
ATOM 1869 O O . VAL A 1 257 ? 8.516 -13.641 11.469 1 95.69 257 VAL A O 1
ATOM 1872 N N . GLY A 1 258 ? 9.992 -12.562 12.695 1 96.75 258 GLY A N 1
ATOM 1873 C CA . GLY A 1 258 ? 10.656 -13.789 13.102 1 96.75 258 GLY A CA 1
ATOM 1874 C C . GLY A 1 258 ? 11.719 -14.242 12.125 1 96.75 258 GLY A C 1
ATOM 1875 O O . GLY A 1 258 ? 12.32 -15.305 12.297 1 96.75 258 GLY A O 1
ATOM 1876 N N . GLY A 1 259 ? 11.945 -13.539 11.055 1 97.12 259 GLY A N 1
ATOM 1877 C CA . GLY A 1 259 ? 13.07 -13.75 10.156 1 97.12 259 GLY A CA 1
ATOM 1878 C C . GLY A 1 259 ? 12.758 -14.719 9.031 1 97.12 259 GLY A C 1
ATOM 1879 O O . GLY A 1 259 ? 13.609 -14.977 8.18 1 97.12 259 GLY A O 1
ATOM 1880 N N . SER A 1 260 ? 11.555 -15.297 9.016 1 98.5 260 SER A N 1
ATOM 1881 C CA . SER A 1 260 ? 11.117 -16.25 8 1 98.5 260 SER A CA 1
ATOM 1882 C C . SER A 1 260 ? 9.609 -16.188 7.797 1 98.5 260 SER A C 1
ATOM 1884 O O . SER A 1 260 ? 8.852 -16.031 8.758 1 98.5 260 SER A O 1
ATOM 1886 N N . TYR A 1 261 ? 9.195 -16.328 6.59 1 98.62 261 TYR A N 1
ATOM 1887 C CA . TYR A 1 261 ? 7.766 -16.422 6.316 1 98.62 261 TYR A CA 1
ATOM 1888 C C . TYR A 1 261 ? 7.164 -17.656 6.984 1 98.62 261 TYR A C 1
ATOM 1890 O O . TYR A 1 261 ? 5.949 -17.734 7.18 1 98.62 261 TYR A O 1
ATOM 1898 N N . GLY A 1 262 ? 7.996 -18.625 7.34 1 98.38 262 GLY A N 1
ATOM 1899 C CA . GLY A 1 262 ? 7.527 -19.844 7.984 1 98.38 262 GLY A CA 1
ATOM 1900 C C . GLY A 1 262 ? 7.707 -19.828 9.492 1 98.38 262 GLY A C 1
ATOM 1901 O O . GLY A 1 262 ? 7.492 -20.844 10.156 1 98.38 262 GLY A O 1
ATOM 1902 N N . ALA A 1 263 ? 8.078 -18.688 10.086 1 97.94 263 ALA A N 1
ATOM 1903 C CA . ALA A 1 263 ? 8.531 -18.625 11.469 1 97.94 263 ALA A CA 1
ATOM 1904 C C . ALA A 1 263 ? 7.371 -18.859 12.438 1 97.94 263 ALA A C 1
ATOM 1906 O O . ALA A 1 263 ? 7.57 -19.375 13.539 1 97.94 263 ALA A O 1
ATOM 1907 N N . ASN A 1 264 ? 6.082 -18.578 12 1 97.25 264 ASN A N 1
ATOM 1908 C CA . ASN A 1 264 ? 4.977 -18.609 12.953 1 97.25 264 ASN A CA 1
ATOM 1909 C C . ASN A 1 264 ? 3.875 -19.562 12.5 1 97.25 264 ASN A C 1
ATOM 1911 O O . ASN A 1 264 ? 2.707 -19.375 12.844 1 97.25 264 ASN A O 1
ATOM 1915 N N . LEU A 1 265 ? 4.203 -20.547 11.734 1 98.62 265 LEU A N 1
ATOM 1916 C CA . LEU A 1 265 ? 3.199 -21.5 11.266 1 98.62 265 LEU A CA 1
ATOM 1917 C C . LEU A 1 265 ? 2.645 -22.312 12.43 1 98.62 265 LEU A C 1
ATOM 1919 O O . LEU A 1 265 ? 3.391 -23.031 13.102 1 98.62 265 LEU A O 1
ATOM 1923 N N . SER A 1 266 ? 1.393 -22.188 12.656 1 98.38 266 SER A N 1
ATOM 1924 C CA . SER A 1 266 ? 0.678 -22.875 13.727 1 98.38 266 SER A CA 1
ATOM 1925 C C . SER A 1 266 ? -0.795 -23.062 13.375 1 98.38 266 SER A C 1
ATOM 1927 O O . SER A 1 266 ? -1.418 -22.156 12.805 1 98.38 266 SER A O 1
ATOM 1929 N N . VAL A 1 267 ? -1.315 -24.203 13.773 1 98.25 267 VAL A N 1
ATOM 1930 C CA . VAL A 1 267 ? -2.723 -24.484 13.508 1 98.25 267 VAL A CA 1
ATOM 1931 C C . VAL A 1 267 ? -3.602 -23.5 14.273 1 98.25 267 VAL A C 1
ATOM 1933 O O . VAL A 1 267 ? -4.738 -23.234 13.875 1 98.25 267 VAL A O 1
ATOM 1936 N N . ASP A 1 268 ? -3.07 -22.859 15.32 1 98.06 268 ASP A N 1
ATOM 1937 C CA . ASP A 1 268 ? -3.824 -21.969 16.203 1 98.06 268 ASP A CA 1
ATOM 1938 C C . ASP A 1 268 ? -4.27 -20.703 15.453 1 98.06 268 ASP A C 1
ATOM 1940 O O . ASP A 1 268 ? -5.293 -20.109 15.781 1 98.06 268 ASP A O 1
ATOM 1944 N N . LYS A 1 269 ? -3.541 -20.359 14.422 1 97.88 269 LYS A N 1
ATOM 1945 C CA . LYS A 1 269 ? -3.857 -19.141 13.688 1 97.88 269 LYS A CA 1
ATOM 1946 C C . LYS A 1 269 ? -5.211 -19.25 12.992 1 97.88 269 LYS A C 1
ATOM 1948 O O . LYS A 1 269 ? -6.016 -18.328 13.031 1 97.88 269 LYS A O 1
ATOM 1953 N N . ILE A 1 270 ? -5.504 -20.422 12.344 1 98.62 270 ILE A N 1
ATOM 1954 C CA . ILE A 1 270 ? -6.77 -20.594 11.641 1 98.62 270 ILE A CA 1
ATOM 1955 C C . ILE A 1 270 ? -7.879 -20.891 12.648 1 98.62 270 ILE A C 1
ATOM 1957 O O . ILE A 1 270 ? -9.031 -20.516 12.438 1 98.62 270 ILE A O 1
ATOM 1961 N N . LYS A 1 271 ? -7.562 -21.562 13.75 1 98.38 271 LYS A N 1
ATOM 1962 C CA . LYS A 1 271 ? -8.562 -21.922 14.758 1 98.38 271 LYS A CA 1
ATOM 1963 C C . LYS A 1 271 ? -9.172 -20.672 15.391 1 98.38 271 LYS A C 1
ATOM 1965 O O . LYS A 1 271 ? -10.352 -20.672 15.75 1 98.38 271 LYS A O 1
ATOM 1970 N N . SER A 1 272 ? -8.398 -19.641 15.5 1 98 272 SER A N 1
ATOM 1971 C CA . SER A 1 272 ? -8.867 -18.422 16.141 1 98 272 SER A CA 1
ATOM 1972 C C . SER A 1 272 ? -9.242 -17.359 15.117 1 98 272 SER A C 1
ATOM 1974 O O . SER A 1 272 ? -9.57 -16.219 15.477 1 98 272 SER A O 1
ATOM 1976 N N . ALA A 1 273 ? -9.18 -17.688 13.891 1 98.69 273 ALA A N 1
ATOM 1977 C CA . ALA A 1 273 ? -9.352 -16.703 12.828 1 98.69 273 ALA A CA 1
ATOM 1978 C C . ALA A 1 273 ? -10.828 -16.469 12.539 1 98.69 273 ALA A C 1
ATOM 1980 O O . ALA A 1 273 ? -11.68 -17.297 12.875 1 98.69 273 ALA A O 1
ATOM 1981 N N . ARG A 1 274 ? -11.172 -15.312 12.094 1 98.75 274 ARG A N 1
ATOM 1982 C CA . ARG A 1 274 ? -12.438 -14.969 11.461 1 98.75 274 ARG A CA 1
ATOM 1983 C C . ARG A 1 274 ? -12.289 -14.883 9.945 1 98.75 274 ARG A C 1
ATOM 1985 O O . ARG A 1 274 ? -11.539 -14.047 9.43 1 98.75 274 ARG A O 1
ATOM 1992 N N . ILE A 1 275 ? -12.953 -15.75 9.203 1 98.88 275 ILE A N 1
ATOM 1993 C CA . ILE A 1 275 ? -12.812 -15.859 7.758 1 98.88 275 ILE A CA 1
ATOM 1994 C C . ILE A 1 275 ? -14.125 -15.453 7.082 1 98.88 275 ILE A C 1
ATOM 1996 O O . ILE A 1 275 ? -15.195 -15.938 7.449 1 98.88 275 ILE A O 1
ATOM 2000 N N . GLY A 1 276 ? -14.016 -14.492 6.16 1 98.88 276 GLY A N 1
ATOM 2001 C CA . GLY A 1 276 ? -15.172 -14.117 5.359 1 98.88 276 GLY A CA 1
ATOM 2002 C C . GLY A 1 276 ? -15.375 -15 4.148 1 98.88 276 GLY A C 1
ATOM 2003 O O . GLY A 1 276 ? -14.523 -15.055 3.262 1 98.88 276 GLY A O 1
ATOM 2004 N N . VAL A 1 277 ? -16.484 -15.68 4.078 1 98.88 277 VAL A N 1
ATOM 2005 C CA . VAL A 1 277 ? -16.812 -16.516 2.926 1 98.88 277 VAL A CA 1
ATOM 2006 C C . VAL A 1 277 ? -17.562 -15.672 1.885 1 98.88 277 VAL A C 1
ATOM 2008 O O . VAL A 1 277 ? -18.656 -15.195 2.139 1 98.88 277 VAL A O 1
ATOM 2011 N N . LEU A 1 278 ? -16.938 -15.438 0.756 1 98.5 278 LEU A N 1
ATOM 2012 C CA . LEU A 1 278 ? -17.531 -14.648 -0.313 1 98.5 278 LEU A CA 1
ATOM 2013 C C . LEU A 1 278 ? -18.484 -15.5 -1.15 1 98.5 278 LEU A C 1
ATOM 2015 O O . LEU A 1 278 ? -18.141 -15.922 -2.252 1 98.5 278 LEU A O 1
ATOM 2019 N N . ARG A 1 279 ? -19.656 -15.648 -0.747 1 96.31 279 ARG A N 1
ATOM 2020 C CA . ARG A 1 279 ? -20.641 -16.578 -1.312 1 96.31 279 ARG A CA 1
ATOM 2021 C C . ARG A 1 279 ? -21 -16.188 -2.74 1 96.31 279 ARG A C 1
ATOM 2023 O O . ARG A 1 279 ? -21.281 -17.047 -3.574 1 96.31 279 ARG A O 1
ATOM 2030 N N . GLY A 1 280 ? -20.859 -14.945 -3.02 1 96.06 280 GLY A N 1
ATOM 2031 C CA . GLY A 1 280 ? -21.297 -14.43 -4.305 1 96.06 280 GLY A CA 1
ATOM 2032 C C . GLY A 1 280 ? -20.469 -14.93 -5.469 1 96.06 280 GLY A C 1
ATOM 2033 O O . GLY A 1 280 ? -20.875 -14.82 -6.625 1 96.06 280 GLY A O 1
ATOM 2034 N N . VAL A 1 281 ? -19.312 -15.555 -5.188 1 97.75 281 VAL A N 1
ATOM 2035 C CA . VAL A 1 281 ? -18.453 -15.961 -6.297 1 97.75 281 VAL A CA 1
ATOM 2036 C C . VAL A 1 281 ? -18.5 -17.484 -6.453 1 97.75 281 VAL A C 1
ATOM 2038 O O . VAL A 1 281 ? -17.812 -18.031 -7.312 1 97.75 281 VAL A O 1
ATOM 2041 N N . PHE A 1 282 ? -19.297 -18.172 -5.68 1 98.25 282 PHE A N 1
ATOM 2042 C CA . PHE A 1 282 ? -19.516 -19.609 -5.879 1 98.25 282 PHE A CA 1
ATOM 2043 C C . PHE A 1 282 ? -20.266 -19.859 -7.172 1 98.25 282 PHE A C 1
ATOM 2045 O O . PHE A 1 282 ? -21.094 -19.031 -7.586 1 98.25 282 PHE A O 1
ATOM 2052 N N . GLY A 1 283 ? -19.969 -21.016 -7.84 1 97.81 283 GLY A N 1
ATOM 2053 C CA . GLY A 1 283 ? -20.688 -21.359 -9.062 1 97.81 283 GLY A CA 1
ATOM 2054 C C . GLY A 1 283 ? -22.141 -21.719 -8.82 1 97.81 283 GLY A C 1
ATOM 2055 O O . GLY A 1 283 ? -22.531 -22.016 -7.695 1 97.81 283 GLY A O 1
ATOM 2056 N N . PRO A 1 284 ? -22.922 -21.688 -9.859 1 97.19 284 PRO A N 1
ATOM 2057 C CA . PRO A 1 284 ? -24.344 -22.016 -9.703 1 97.19 284 PRO A CA 1
ATOM 2058 C C . PRO A 1 284 ? -24.578 -23.484 -9.344 1 97.19 284 PRO A C 1
ATOM 2060 O O . PRO A 1 284 ? -23.953 -24.375 -9.922 1 97.19 284 PRO A O 1
ATOM 2063 N N . GLU A 1 285 ? -25.516 -23.703 -8.492 1 95.5 285 GLU A N 1
ATOM 2064 C CA . GLU A 1 285 ? -25.844 -25.062 -8.062 1 95.5 285 GLU A CA 1
ATOM 2065 C C . GLU A 1 285 ? -26.484 -25.859 -9.195 1 95.5 285 GLU A C 1
ATOM 2067 O O . GLU A 1 285 ? -26.547 -27.094 -9.141 1 95.5 285 GLU A O 1
ATOM 2072 N N . SER A 1 286 ? -26.922 -25.172 -10.211 1 96.06 286 SER A N 1
ATOM 2073 C CA . SER A 1 286 ? -27.562 -25.828 -11.352 1 96.06 286 SER A CA 1
ATOM 2074 C C . SER A 1 286 ? -26.531 -26.547 -12.227 1 96.06 286 SER A C 1
ATOM 2076 O O . SER A 1 286 ? -26.906 -27.391 -13.039 1 96.06 286 SER A O 1
ATOM 2078 N N . SER A 1 287 ? -25.297 -26.203 -12.109 1 95.5 287 SER A N 1
ATOM 2079 C CA . SER A 1 287 ? -24.219 -26.859 -12.844 1 95.5 287 SER A CA 1
ATOM 2080 C C . SER A 1 287 ? -23.609 -28 -12.031 1 95.5 287 SER A C 1
ATOM 2082 O O . SER A 1 287 ? -23.078 -27.766 -10.938 1 95.5 287 SER A O 1
ATOM 2084 N N . PRO A 1 288 ? -23.688 -29.203 -12.547 1 95.06 288 PRO A N 1
ATOM 2085 C CA . PRO A 1 288 ? -23.094 -30.328 -11.805 1 95.06 288 PRO A CA 1
ATOM 2086 C C . PRO A 1 288 ? -21.609 -30.109 -11.508 1 95.06 288 PRO A C 1
ATOM 2088 O O . PRO A 1 288 ? -21.125 -30.516 -10.445 1 95.06 288 PRO A O 1
ATOM 2091 N N . GLU A 1 289 ? -20.906 -29.516 -12.422 1 95.25 289 GLU A N 1
ATOM 2092 C CA . GLU A 1 289 ? -19.484 -29.203 -12.195 1 95.25 289 GLU A CA 1
ATOM 2093 C C . GLU A 1 289 ? -19.312 -28.25 -11.031 1 95.25 289 GLU A C 1
ATOM 2095 O O . GLU A 1 289 ? -18.469 -28.484 -10.148 1 95.25 289 GLU A O 1
ATOM 2100 N N . SER A 1 290 ? -20.109 -27.219 -11.023 1 97.75 290 SER A N 1
ATOM 2101 C CA . SER A 1 290 ? -20.031 -26.25 -9.938 1 97.75 290 SER A CA 1
ATOM 2102 C C . SER A 1 290 ? -20.469 -26.844 -8.609 1 97.75 290 SER A C 1
ATOM 2104 O O . SER A 1 290 ? -19.906 -26.547 -7.562 1 97.75 290 SER A O 1
ATOM 2106 N N . GLN A 1 291 ? -21.453 -27.672 -8.664 1 97.44 291 GLN A N 1
ATOM 2107 C CA . GLN A 1 291 ? -21.953 -28.328 -7.453 1 97.44 291 GLN A CA 1
ATOM 2108 C C . GLN A 1 291 ? -20.859 -29.156 -6.789 1 97.44 291 GLN A C 1
ATOM 2110 O O . GLN A 1 291 ? -20.734 -29.172 -5.562 1 97.44 291 GLN A O 1
ATOM 2115 N N . SER A 1 292 ? -20.125 -29.891 -7.586 1 97.25 292 SER A N 1
ATOM 2116 C CA . SER A 1 292 ? -19.062 -30.734 -7.051 1 97.25 292 SER A CA 1
ATOM 2117 C C . SER A 1 292 ? -18 -29.906 -6.355 1 97.25 292 SER A C 1
ATOM 2119 O O . SER A 1 292 ? -17.5 -30.297 -5.297 1 97.25 292 SER A O 1
ATOM 2121 N N . VAL A 1 293 ? -17.641 -28.75 -6.93 1 98.56 293 VAL A N 1
ATOM 2122 C CA . VAL A 1 293 ? -16.672 -27.844 -6.34 1 98.56 293 VAL A CA 1
ATOM 2123 C C . VAL A 1 293 ? -17.219 -27.234 -5.055 1 98.56 293 VAL A C 1
ATOM 2125 O O . VAL A 1 293 ? -16.562 -27.234 -4.02 1 98.56 293 VAL A O 1
ATOM 2128 N N . ASN A 1 294 ? -18.484 -26.781 -5.105 1 98.62 294 ASN A N 1
ATOM 2129 C CA . ASN A 1 294 ? -19.125 -26.188 -3.938 1 98.62 294 ASN A CA 1
ATOM 2130 C C . ASN A 1 294 ? -19.156 -27.156 -2.766 1 98.62 294 ASN A C 1
ATOM 2132 O O . ASN A 1 294 ? -18.906 -26.781 -1.623 1 98.62 294 ASN A O 1
ATOM 2136 N N . LYS A 1 295 ? -19.5 -28.375 -3.055 1 98.25 295 LYS A N 1
ATOM 2137 C CA . LYS A 1 295 ? -19.578 -29.406 -2.012 1 98.25 295 LYS A CA 1
ATOM 2138 C C . LYS A 1 295 ? -18.219 -29.594 -1.333 1 98.25 295 LYS A C 1
ATOM 2140 O O . LYS A 1 295 ? -18.141 -29.688 -0.105 1 98.25 295 LYS A O 1
ATOM 2145 N N . THR A 1 296 ? -17.172 -29.703 -2.135 1 98.62 296 THR A N 1
ATOM 2146 C CA . THR A 1 296 ? -15.82 -29.891 -1.61 1 98.62 296 THR A CA 1
ATOM 2147 C C . THR A 1 296 ? -15.406 -28.703 -0.754 1 98.62 296 THR A C 1
ATOM 2149 O O . THR A 1 296 ? -14.867 -28.875 0.339 1 98.62 296 THR A O 1
ATOM 2152 N N . ILE A 1 297 ? -15.711 -27.484 -1.201 1 98.88 297 ILE A N 1
ATOM 2153 C CA . ILE A 1 297 ? -15.344 -26.25 -0.502 1 98.88 297 ILE A CA 1
ATOM 2154 C C . ILE A 1 297 ? -16.125 -26.141 0.803 1 98.88 297 ILE A C 1
ATOM 2156 O O . ILE A 1 297 ? -15.562 -25.844 1.854 1 98.88 297 ILE A O 1
ATOM 2160 N N . ASN A 1 298 ? -17.375 -26.406 0.744 1 98.69 298 ASN A N 1
ATOM 2161 C CA . ASN A 1 298 ? -18.203 -26.312 1.938 1 98.69 298 ASN A CA 1
ATOM 2162 C C . ASN A 1 298 ? -17.797 -27.328 2.99 1 98.69 298 ASN A C 1
ATOM 2164 O O . ASN A 1 298 ? -17.875 -27.062 4.191 1 98.69 298 ASN A O 1
ATOM 2168 N N . ALA A 1 299 ? -17.391 -28.516 2.549 1 98.69 299 ALA A N 1
ATOM 2169 C CA . ALA A 1 299 ? -16.891 -29.516 3.488 1 98.69 299 ALA A CA 1
ATOM 2170 C C . ALA A 1 299 ? -15.633 -29.031 4.195 1 98.69 299 ALA A C 1
ATOM 2172 O O . ALA A 1 299 ? -15.484 -29.219 5.402 1 98.69 299 ALA A O 1
ATOM 2173 N N . ALA A 1 300 ? -14.727 -28.438 3.439 1 98.88 300 ALA A N 1
ATOM 2174 C CA . ALA A 1 300 ? -13.508 -27.875 4.023 1 98.88 300 ALA A CA 1
ATOM 2175 C C . ALA A 1 300 ? -13.836 -26.766 5.016 1 98.88 300 ALA A C 1
ATOM 2177 O O . ALA A 1 300 ? -13.273 -26.719 6.109 1 98.88 300 ALA A O 1
ATOM 2178 N N . LEU A 1 301 ? -14.734 -25.859 4.625 1 98.88 301 LEU A N 1
ATOM 2179 C CA . LEU A 1 301 ? -15.141 -24.766 5.492 1 98.88 301 LEU A CA 1
ATOM 2180 C C . LEU A 1 301 ? -15.789 -25.281 6.77 1 98.88 301 LEU A C 1
ATOM 2182 O O . LEU A 1 301 ? -15.555 -24.75 7.852 1 98.88 301 LEU A O 1
ATOM 2186 N N . GLN A 1 302 ? -16.594 -26.297 6.625 1 98.81 302 GLN A N 1
ATOM 2187 C CA . GLN A 1 302 ? -17.219 -26.906 7.797 1 98.81 302 GLN A CA 1
ATOM 2188 C C . GLN A 1 302 ? -16.172 -27.484 8.75 1 98.81 302 GLN A C 1
ATOM 2190 O O . GLN A 1 302 ? -16.281 -27.344 9.969 1 98.81 302 GLN A O 1
ATOM 2195 N N . THR A 1 303 ? -15.18 -28.141 8.188 1 98.88 303 THR A N 1
ATOM 2196 C CA . THR A 1 303 ? -14.086 -28.672 9 1 98.88 303 THR A CA 1
ATOM 2197 C C . THR A 1 303 ? -13.414 -27.547 9.781 1 98.88 303 THR A C 1
ATOM 2199 O O . THR A 1 303 ? -13.117 -27.703 10.969 1 98.88 303 THR A O 1
ATOM 2202 N N . LEU A 1 304 ? -13.156 -26.422 9.156 1 98.88 304 LEU A N 1
ATOM 2203 C CA . LEU A 1 304 ? -12.555 -25.281 9.828 1 98.88 304 LEU A CA 1
ATOM 2204 C C . LEU A 1 304 ? -13.461 -24.766 10.945 1 98.88 304 LEU A C 1
ATOM 2206 O O . LEU A 1 304 ? -12.992 -24.5 12.055 1 98.88 304 LEU A O 1
ATOM 2210 N N . GLN A 1 305 ? -14.688 -24.641 10.594 1 98.81 305 GLN A N 1
ATOM 2211 C CA . GLN A 1 305 ? -15.648 -24.156 11.57 1 98.81 305 GLN A CA 1
ATOM 2212 C C . GLN A 1 305 ? -15.727 -25.094 12.773 1 98.81 305 GLN A C 1
ATOM 2214 O O . GLN A 1 305 ? -15.773 -24.641 13.922 1 98.81 305 GLN A O 1
ATOM 2219 N N . ASP A 1 306 ? -15.773 -26.391 12.562 1 98.69 306 ASP A N 1
ATOM 2220 C CA . ASP A 1 306 ? -15.844 -27.391 13.617 1 98.69 306 ASP A CA 1
ATOM 2221 C C . ASP A 1 306 ? -14.609 -27.344 14.516 1 98.69 306 ASP A C 1
ATOM 2223 O O . ASP A 1 306 ? -14.633 -27.859 15.641 1 98.69 306 ASP A O 1
ATOM 2227 N N . ASN A 1 307 ? -13.578 -26.766 14.031 1 98.5 307 ASN A N 1
ATOM 2228 C CA . ASN A 1 307 ? -12.336 -26.703 14.797 1 98.5 307 ASN A CA 1
ATOM 2229 C C . ASN A 1 307 ? -12.078 -25.297 15.328 1 98.5 307 ASN A C 1
ATOM 2231 O O . ASN A 1 307 ? -10.938 -24.953 15.648 1 98.5 307 ASN A O 1
ATOM 2235 N N . GLY A 1 308 ? -13.031 -24.391 15.258 1 98.44 308 GLY A N 1
ATOM 2236 C CA . GLY A 1 308 ? -12.945 -23.156 16 1 98.44 308 GLY A CA 1
ATOM 2237 C C . GLY A 1 308 ? -12.961 -21.922 15.117 1 98.44 308 GLY A C 1
ATOM 2238 O O . GLY A 1 308 ? -13.172 -20.812 15.602 1 98.44 308 GLY A O 1
ATOM 2239 N N . THR A 1 309 ? -12.734 -22.062 13.828 1 98.81 309 THR A N 1
ATOM 2240 C CA . THR A 1 309 ? -12.734 -20.906 12.922 1 98.81 309 THR A CA 1
ATOM 2241 C C . THR A 1 309 ? -14.117 -20.281 12.836 1 98.81 309 THR A C 1
ATOM 2243 O O . THR A 1 309 ? -15.117 -21 12.719 1 98.81 309 THR A O 1
ATOM 2246 N N . VAL A 1 310 ? -14.195 -18.938 12.969 1 98.81 310 VAL A N 1
ATOM 2247 C CA . VAL A 1 310 ? -15.453 -18.234 12.758 1 98.81 310 VAL A CA 1
ATOM 2248 C C . VAL A 1 310 ? -15.625 -17.906 11.273 1 98.81 310 VAL A C 1
ATOM 2250 O O . VAL A 1 310 ? -14.766 -17.266 10.672 1 98.81 310 VAL A O 1
ATOM 2253 N N . LEU A 1 311 ? -16.656 -18.438 10.703 1 98.81 311 LEU A N 1
ATOM 2254 C CA . LEU A 1 311 ? -16.969 -18.141 9.312 1 98.81 311 LEU A CA 1
ATOM 2255 C C . LEU A 1 311 ? -18.078 -17.094 9.227 1 98.81 311 LEU A C 1
ATOM 2257 O O . LEU A 1 311 ? -19.078 -17.172 9.953 1 98.81 311 LEU A O 1
ATOM 2261 N N . VAL A 1 312 ? -17.875 -16.062 8.445 1 98.62 312 VAL A N 1
ATOM 2262 C CA . VAL A 1 312 ? -18.859 -15 8.219 1 98.62 312 VAL A CA 1
ATOM 2263 C C . VAL A 1 312 ? -19.156 -14.883 6.727 1 98.62 312 VAL A C 1
ATOM 2265 O O . VAL A 1 312 ? -18.266 -14.648 5.918 1 98.62 312 VAL A O 1
ATOM 2268 N N . ASP A 1 313 ? -20.422 -15.062 6.297 1 98.12 313 ASP A N 1
ATOM 2269 C CA . ASP A 1 313 ? -20.781 -14.797 4.906 1 98.12 313 ASP A CA 1
ATOM 2270 C C . ASP A 1 313 ? -20.688 -13.312 4.586 1 98.12 313 ASP A C 1
ATOM 2272 O O . ASP A 1 313 ? -21.219 -12.477 5.312 1 98.12 313 ASP A O 1
ATOM 2276 N N . VAL A 1 314 ? -19.953 -12.992 3.561 1 97.38 314 VAL A N 1
ATOM 2277 C CA . VAL A 1 314 ? -19.75 -11.586 3.234 1 97.38 314 VAL A CA 1
ATOM 2278 C C . VAL A 1 314 ? -20.109 -11.344 1.768 1 97.38 314 VAL A C 1
ATOM 2280 O O . VAL A 1 314 ? -20.125 -12.273 0.965 1 97.38 314 VAL A O 1
ATOM 2283 N N . GLU A 1 315 ? -20.438 -10.094 1.482 1 95.38 315 GLU A N 1
ATOM 2284 C CA . GLU A 1 315 ? -20.672 -9.602 0.129 1 95.38 315 GLU A CA 1
ATOM 2285 C C . GLU A 1 315 ? -19.844 -8.352 -0.153 1 95.38 315 GLU A C 1
ATOM 2287 O O . GLU A 1 315 ? -19.609 -7.543 0.745 1 95.38 315 GLU A O 1
ATOM 2292 N N . ILE A 1 316 ? -19.359 -8.258 -1.281 1 96.19 316 ILE A N 1
ATOM 2293 C CA . ILE A 1 316 ? -18.688 -7.051 -1.761 1 96.19 316 ILE A CA 1
ATOM 2294 C C . ILE A 1 316 ? -19.562 -6.352 -2.791 1 96.19 316 ILE A C 1
ATOM 2296 O O . ILE A 1 316 ? -19.828 -6.895 -3.867 1 96.19 316 ILE A O 1
ATOM 2300 N N . PRO A 1 317 ? -19.984 -5.152 -2.477 1 93.69 317 PRO A N 1
ATOM 2301 C CA . PRO A 1 317 ? -20.891 -4.43 -3.385 1 93.69 317 PRO A CA 1
ATOM 2302 C C . PRO A 1 317 ? -20.281 -4.215 -4.77 1 93.69 317 PRO A C 1
ATOM 2304 O O . PRO A 1 317 ? -19.109 -3.846 -4.879 1 93.69 317 PRO A O 1
ATOM 2307 N N . ASN A 1 318 ? -21.016 -4.484 -5.848 1 95.75 318 ASN A N 1
ATOM 2308 C CA . ASN A 1 318 ? -20.672 -4.207 -7.238 1 95.75 318 ASN A CA 1
ATOM 2309 C C . ASN A 1 318 ? -19.438 -4.992 -7.68 1 95.75 318 ASN A C 1
ATOM 2311 O O . ASN A 1 318 ? -18.734 -4.578 -8.594 1 95.75 318 ASN A O 1
ATOM 2315 N N . LEU A 1 319 ? -19.188 -6.078 -7.027 1 97.88 319 LEU A N 1
ATOM 2316 C CA . LEU A 1 319 ? -17.969 -6.82 -7.285 1 97.88 319 LEU A CA 1
ATOM 2317 C C . LEU A 1 319 ? -17.875 -7.25 -8.75 1 97.88 319 LEU A C 1
ATOM 2319 O O . LEU A 1 319 ? -16.859 -7.043 -9.406 1 97.88 319 LEU A O 1
ATOM 2323 N N . THR A 1 320 ? -18.969 -7.844 -9.289 1 96.88 320 THR A N 1
ATOM 2324 C CA . THR A 1 320 ? -18.969 -8.336 -10.664 1 96.88 320 THR A CA 1
ATOM 2325 C C . THR A 1 320 ? -18.656 -7.207 -11.641 1 96.88 320 THR A C 1
ATOM 2327 O O . THR A 1 320 ? -17.828 -7.371 -12.547 1 96.88 320 THR A O 1
ATOM 2330 N N . LYS A 1 321 ? -19.297 -6.102 -11.477 1 97.56 321 LYS A N 1
ATOM 2331 C CA . LYS A 1 321 ? -19.078 -4.945 -12.344 1 97.56 321 LYS A CA 1
ATOM 2332 C C . LYS A 1 321 ? -17.656 -4.426 -12.227 1 97.56 321 LYS A C 1
ATOM 2334 O O . LYS A 1 321 ? -17.016 -4.082 -13.234 1 97.56 321 LYS A O 1
ATOM 2339 N N . LEU A 1 322 ? -17.141 -4.293 -11.008 1 98.12 322 LEU A N 1
ATOM 2340 C CA . LEU A 1 322 ? -15.766 -3.826 -10.781 1 98.12 322 LEU A CA 1
ATOM 2341 C C . LEU A 1 322 ? -14.766 -4.742 -11.477 1 98.12 322 LEU A C 1
ATOM 2343 O O . LEU A 1 322 ? -13.812 -4.266 -12.102 1 98.12 322 LEU A O 1
ATOM 2347 N N . LEU A 1 323 ? -14.992 -6.059 -11.398 1 97.94 323 LEU A N 1
ATOM 2348 C CA . LEU A 1 323 ? -14.07 -7.012 -12.008 1 97.94 323 LEU A CA 1
ATOM 2349 C C . LEU A 1 323 ? -14.117 -6.914 -13.531 1 97.94 323 LEU A C 1
ATOM 2351 O O . LEU A 1 323 ? -13.102 -7.105 -14.195 1 97.94 323 LEU A O 1
ATOM 2355 N N . GLU A 1 324 ? -15.281 -6.602 -14.055 1 96.94 324 GLU A N 1
ATOM 2356 C CA . GLU A 1 324 ? -15.406 -6.402 -15.5 1 96.94 324 GLU A CA 1
ATOM 2357 C C . GLU A 1 324 ? -14.625 -5.172 -15.953 1 96.94 324 GLU A C 1
ATOM 2359 O O . GLU A 1 324 ? -13.898 -5.227 -16.953 1 96.94 324 GLU A O 1
ATOM 2364 N N . ILE A 1 325 ? -14.75 -4.062 -15.242 1 96.88 325 ILE A N 1
ATOM 2365 C CA . ILE A 1 325 ? -14.148 -2.791 -15.617 1 96.88 325 ILE A CA 1
ATOM 2366 C C . ILE A 1 325 ? -12.625 -2.875 -15.461 1 96.88 325 ILE A C 1
ATOM 2368 O O . ILE A 1 325 ? -11.883 -2.299 -16.25 1 96.88 325 ILE A O 1
ATOM 2372 N N . THR A 1 326 ? -12.164 -3.641 -14.492 1 97.38 326 THR A N 1
ATOM 2373 C CA . THR A 1 326 ? -10.742 -3.662 -14.172 1 97.38 326 THR A CA 1
ATOM 2374 C C . THR A 1 326 ? -10.023 -4.758 -14.953 1 97.38 326 THR A C 1
ATOM 2376 O O . THR A 1 326 ? -8.828 -4.992 -14.758 1 97.38 326 THR A O 1
ATOM 2379 N N . PHE A 1 327 ? -10.742 -5.527 -15.797 1 95.75 327 PHE A N 1
ATOM 2380 C CA . PHE A 1 327 ? -10.133 -6.488 -16.719 1 95.75 327 PHE A CA 1
ATOM 2381 C C . PHE A 1 327 ? -9.445 -5.773 -17.875 1 95.75 327 PHE A C 1
ATOM 2383 O O . PHE A 1 327 ? -10.031 -5.621 -18.938 1 95.75 327 PHE A O 1
ATOM 2390 N N . THR A 1 328 ? -8.102 -5.422 -17.719 1 95.06 328 THR A N 1
ATOM 2391 C CA . THR A 1 328 ? -7.48 -4.477 -18.641 1 95.06 328 THR A CA 1
ATOM 2392 C C . THR A 1 328 ? -6.488 -5.188 -19.562 1 95.06 328 THR A C 1
ATOM 2394 O O . THR A 1 328 ? -5.574 -4.562 -20.094 1 95.06 328 THR A O 1
ATOM 2397 N N . TYR A 1 329 ? -6.574 -6.469 -19.75 1 94.31 329 TYR A N 1
ATOM 2398 C CA . TYR A 1 329 ? -5.641 -7.242 -20.562 1 94.31 329 TYR A CA 1
ATOM 2399 C C . TYR A 1 329 ? -5.559 -6.68 -21.969 1 94.31 329 TYR A C 1
ATOM 2401 O O . TYR A 1 329 ? -4.465 -6.441 -22.484 1 94.31 329 TYR A O 1
ATOM 2409 N N . HIS A 1 330 ? -6.633 -6.344 -22.578 1 91.81 330 HIS A N 1
ATOM 2410 C CA . HIS A 1 330 ? -6.668 -5.914 -23.969 1 91.81 330 HIS A CA 1
ATOM 2411 C C . HIS A 1 330 ? -6.062 -4.527 -24.141 1 91.81 330 HIS A C 1
ATOM 2413 O O . HIS A 1 330 ? -5.57 -4.184 -25.219 1 91.81 330 HIS A O 1
ATOM 2419 N N . GLU A 1 331 ? -6.09 -3.752 -23.094 1 91.44 331 GLU A N 1
ATOM 2420 C CA . GLU A 1 331 ? -5.629 -2.369 -23.172 1 91.44 331 GLU A CA 1
ATOM 2421 C C . GLU A 1 331 ? -4.164 -2.252 -22.766 1 91.44 331 GLU A C 1
ATOM 2423 O O . GLU A 1 331 ? -3.439 -1.387 -23.266 1 91.44 331 GLU A O 1
ATOM 2428 N N . ARG A 1 332 ? -3.75 -3.137 -21.922 1 94.62 332 ARG A N 1
ATOM 2429 C CA . ARG A 1 332 ? -2.461 -2.898 -21.281 1 94.62 332 ARG A CA 1
ATOM 2430 C C . ARG A 1 332 ? -1.445 -3.963 -21.688 1 94.62 332 ARG A C 1
ATOM 2432 O O . ARG A 1 332 ? -0.259 -3.67 -21.844 1 94.62 332 ARG A O 1
ATOM 2439 N N . SER A 1 333 ? -1.836 -5.156 -21.906 1 96.44 333 SER A N 1
ATOM 2440 C CA . SER A 1 333 ? -0.915 -6.262 -22.141 1 96.44 333 SER A CA 1
ATOM 2441 C C . SER A 1 333 ? -0.115 -6.059 -23.422 1 96.44 333 SER A C 1
ATOM 2443 O O . SER A 1 333 ? 1.061 -6.422 -23.5 1 96.44 333 SER A O 1
ATOM 2445 N N . ARG A 1 334 ? -0.748 -5.5 -24.453 1 96.19 334 ARG A N 1
ATOM 2446 C CA . ARG A 1 334 ? -0.039 -5.316 -25.719 1 96.19 334 ARG A CA 1
ATOM 2447 C C . ARG A 1 334 ? 1.18 -4.414 -25.547 1 96.19 334 ARG A C 1
ATOM 2449 O O . ARG A 1 334 ? 2.273 -4.742 -26 1 96.19 334 ARG A O 1
ATOM 2456 N N . SER A 1 335 ? 0.909 -3.232 -24.875 1 95.88 335 SER A N 1
ATOM 2457 C CA . SER A 1 335 ? 2.021 -2.318 -24.641 1 95.88 335 SER A CA 1
ATOM 2458 C C . SER A 1 335 ? 3.117 -2.982 -23.812 1 95.88 335 SER A C 1
ATOM 2460 O O . SER A 1 335 ? 4.305 -2.807 -24.094 1 95.88 335 SER A O 1
ATOM 2462 N N . ASP A 1 336 ? 2.758 -3.752 -22.812 1 97.06 336 ASP A N 1
ATOM 2463 C CA . ASP A 1 336 ? 3.727 -4.418 -21.938 1 97.06 336 ASP A CA 1
ATOM 2464 C C . ASP A 1 336 ? 4.52 -5.473 -22.703 1 97.06 336 ASP A C 1
ATOM 2466 O O . ASP A 1 336 ? 5.742 -5.551 -22.578 1 97.06 336 ASP A O 1
ATOM 2470 N N . LEU A 1 337 ? 3.873 -6.262 -23.516 1 97.75 337 LEU A N 1
ATOM 2471 C CA . LEU A 1 337 ? 4.531 -7.281 -24.328 1 97.75 337 LEU A CA 1
ATOM 2472 C C . LEU A 1 337 ? 5.406 -6.645 -25.406 1 97.75 337 LEU A C 1
ATOM 2474 O O . LEU A 1 337 ? 6.543 -7.074 -25.609 1 97.75 337 LEU A O 1
ATOM 2478 N N . ASP A 1 338 ? 4.891 -5.621 -26.078 1 97.06 338 ASP A N 1
ATOM 2479 C CA . ASP A 1 338 ? 5.648 -4.965 -27.141 1 97.06 338 ASP A CA 1
ATOM 2480 C C . ASP A 1 338 ? 6.902 -4.293 -26.578 1 97.06 338 ASP A C 1
ATOM 2482 O O . ASP A 1 338 ? 7.941 -4.262 -27.25 1 97.06 338 ASP A O 1
ATOM 2486 N N . GLN A 1 339 ? 6.75 -3.703 -25.406 1 96.44 339 GLN A N 1
ATOM 2487 C CA . GLN A 1 339 ? 7.941 -3.154 -24.766 1 96.44 339 GLN A CA 1
ATOM 2488 C C . GLN A 1 339 ? 8.969 -4.25 -24.484 1 96.44 339 GLN A C 1
ATOM 2490 O O . GLN A 1 339 ? 10.172 -4.039 -24.656 1 96.44 339 GLN A O 1
ATOM 2495 N N . PHE A 1 340 ? 8.5 -5.352 -24.016 1 97.69 340 PHE A N 1
ATOM 2496 C CA . PHE A 1 340 ? 9.375 -6.496 -23.781 1 97.69 340 PHE A CA 1
ATOM 2497 C C . PHE A 1 340 ? 10.055 -6.926 -25.078 1 97.69 340 PHE A C 1
ATOM 2499 O O . PHE A 1 340 ? 11.273 -7.121 -25.094 1 97.69 340 PHE A O 1
ATOM 2506 N N . PHE A 1 341 ? 9.305 -7.109 -26.156 1 97.56 341 PHE A N 1
ATOM 2507 C CA . PHE A 1 341 ? 9.859 -7.496 -27.438 1 97.56 341 PHE A CA 1
ATOM 2508 C C . PHE A 1 341 ? 10.891 -6.477 -27.922 1 97.56 341 PHE A C 1
ATOM 2510 O O . PHE A 1 341 ? 11.938 -6.848 -28.453 1 97.56 341 PHE A O 1
ATOM 2517 N N . GLY A 1 342 ? 10.625 -5.219 -27.656 1 96.62 342 GLY A N 1
ATOM 2518 C CA . GLY A 1 342 ? 11.555 -4.168 -28.031 1 96.62 342 GLY A CA 1
ATOM 2519 C C . GLY A 1 342 ? 12.875 -4.254 -27.297 1 96.62 342 GLY A C 1
ATOM 2520 O O . GLY A 1 342 ? 13.93 -3.936 -27.859 1 96.62 342 GLY A O 1
ATOM 2521 N N . ARG A 1 343 ? 12.898 -4.719 -26.062 1 94.56 343 ARG A N 1
ATOM 2522 C CA . ARG A 1 343 ? 14.094 -4.832 -25.25 1 94.56 343 ARG A CA 1
ATOM 2523 C C . ARG A 1 343 ? 14.859 -6.117 -25.547 1 94.56 343 ARG A C 1
ATOM 2525 O O . ARG A 1 343 ? 16.016 -6.273 -25.141 1 94.56 343 ARG A O 1
ATOM 2532 N N . HIS A 1 344 ? 14.18 -7.016 -26.266 1 95.62 344 HIS A N 1
ATOM 2533 C CA . HIS A 1 344 ? 14.781 -8.297 -26.625 1 95.62 344 HIS A CA 1
ATOM 2534 C C . HIS A 1 344 ? 14.805 -8.492 -28.141 1 95.62 344 HIS A C 1
ATOM 2536 O O . HIS A 1 344 ? 14.047 -9.312 -28.672 1 95.62 344 HIS A O 1
ATOM 2542 N N . PRO A 1 345 ? 15.781 -7.91 -28.766 1 91.12 345 PRO A N 1
ATOM 2543 C CA . PRO A 1 345 ? 15.781 -7.859 -30.234 1 91.12 345 PRO A CA 1
ATOM 2544 C C . PRO A 1 345 ? 15.953 -9.234 -30.875 1 91.12 345 PRO A C 1
ATOM 2546 O O . PRO A 1 345 ? 15.617 -9.422 -32.062 1 91.12 345 PRO A O 1
ATOM 2549 N N . PHE A 1 346 ? 16.406 -10.172 -30.078 1 90.5 346 PHE A N 1
ATOM 2550 C CA . PHE A 1 346 ? 16.547 -11.508 -30.641 1 90.5 346 PHE A CA 1
ATOM 2551 C C . PHE A 1 346 ? 15.195 -12.094 -31.016 1 90.5 346 PHE A C 1
ATOM 2553 O O . PHE A 1 346 ? 15.117 -13 -31.859 1 90.5 346 PHE A O 1
ATOM 2560 N N . LEU A 1 347 ? 14.141 -11.641 -30.516 1 93.25 347 LEU A N 1
ATOM 2561 C CA . LEU A 1 347 ? 12.797 -12.141 -30.812 1 93.25 347 LEU A CA 1
ATOM 2562 C C . LEU A 1 347 ? 12.305 -11.609 -32.156 1 93.25 347 LEU A C 1
ATOM 2564 O O . LEU A 1 347 ? 11.5 -12.258 -32.812 1 93.25 347 LEU A O 1
ATOM 2568 N N . LYS A 1 348 ? 12.727 -10.32 -32.562 1 93.69 348 LYS A N 1
ATOM 2569 C CA . LYS A 1 348 ? 12.461 -9.695 -33.844 1 93.69 348 LYS A CA 1
ATOM 2570 C C . LYS A 1 348 ? 10.969 -9.727 -34.188 1 93.69 348 LYS A C 1
ATOM 2572 O O . LYS A 1 348 ? 10.578 -10.164 -35.281 1 93.69 348 LYS A O 1
ATOM 2577 N N . THR A 1 349 ? 10.117 -9.375 -33.25 1 95.88 349 THR A N 1
ATOM 2578 C CA . THR A 1 349 ? 8.672 -9.43 -33.438 1 95.88 349 THR A CA 1
ATOM 2579 C C . THR A 1 349 ? 7.957 -8.469 -32.5 1 95.88 349 THR A C 1
ATOM 2581 O O . THR A 1 349 ? 8.602 -7.75 -31.734 1 95.88 349 THR A O 1
ATOM 2584 N N . ASN A 1 350 ? 6.707 -8.312 -32.594 1 96.19 350 ASN A N 1
ATOM 2585 C CA . ASN A 1 350 ? 5.75 -7.707 -31.688 1 96.19 350 ASN A CA 1
ATOM 2586 C C . ASN A 1 350 ? 4.418 -8.453 -31.688 1 96.19 350 ASN A C 1
ATOM 2588 O O . ASN A 1 350 ? 4.25 -9.43 -32.406 1 96.19 350 ASN A O 1
ATOM 2592 N N . THR A 1 351 ? 3.525 -7.988 -30.859 1 97.19 351 THR A N 1
ATOM 2593 C CA . THR A 1 351 ? 2.256 -8.688 -30.688 1 97.19 351 THR A CA 1
ATOM 2594 C C . THR A 1 351 ? 1.485 -8.75 -32 1 97.19 351 THR A C 1
ATOM 2596 O O . THR A 1 351 ? 0.932 -9.797 -32.344 1 97.19 351 THR A O 1
ATOM 2599 N N . LYS A 1 352 ? 1.456 -7.688 -32.719 1 96.44 352 LYS A N 1
ATOM 2600 C CA . LYS A 1 352 ? 0.729 -7.621 -33.969 1 96.44 352 LYS A CA 1
ATOM 2601 C C . LYS A 1 352 ? 1.321 -8.578 -35 1 96.44 352 LYS A C 1
ATOM 2603 O O . LYS A 1 352 ? 0.586 -9.289 -35.688 1 96.44 352 LYS A O 1
ATOM 2608 N N . GLU A 1 353 ? 2.613 -8.594 -35.125 1 97.5 353 GLU A N 1
ATOM 2609 C CA . GLU A 1 353 ? 3.291 -9.461 -36.094 1 97.5 353 GLU A CA 1
ATOM 2610 C C . GLU A 1 353 ? 3.059 -10.938 -35.75 1 97.5 353 GLU A C 1
ATOM 2612 O O . GLU A 1 353 ? 2.861 -11.75 -36.656 1 97.5 353 GLU A O 1
ATOM 2617 N N . ILE A 1 354 ? 3.098 -11.305 -34.5 1 98.44 354 ILE A N 1
ATOM 2618 C CA . ILE A 1 354 ? 2.832 -12.68 -34.062 1 98.44 354 ILE A CA 1
ATOM 2619 C C . ILE A 1 354 ? 1.414 -13.07 -34.5 1 98.44 354 ILE A C 1
ATOM 2621 O O . ILE A 1 354 ? 1.196 -14.164 -35.031 1 98.44 354 ILE A O 1
ATOM 2625 N N . TYR A 1 355 ? 0.477 -12.18 -34.25 1 98.25 355 TYR A N 1
ATOM 2626 C CA . TYR A 1 355 ? -0.924 -12.414 -34.594 1 98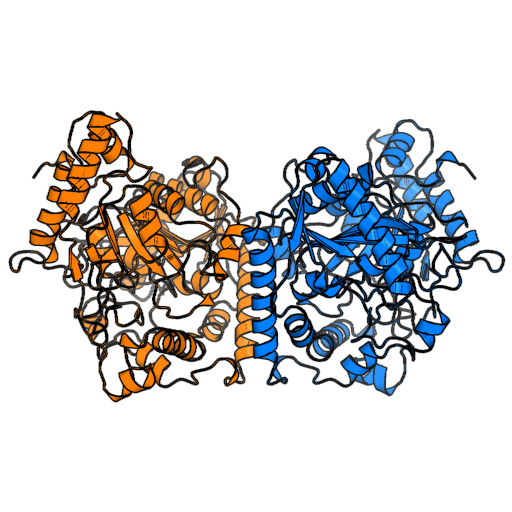.25 355 TYR A CA 1
ATOM 2627 C C . TYR A 1 355 ? -1.104 -12.594 -36.094 1 98.25 355 TYR A C 1
ATOM 2629 O O . TYR A 1 355 ? -1.725 -13.562 -36.531 1 98.25 355 TYR A O 1
ATOM 2637 N N . GLU A 1 356 ? -0.532 -11.711 -36.875 1 98.12 356 GLU A N 1
ATOM 2638 C CA . GLU A 1 356 ? -0.701 -11.719 -38.312 1 98.12 356 GLU A CA 1
ATOM 2639 C C . GLU A 1 356 ? -0.046 -12.945 -38.938 1 98.12 356 GLU A C 1
ATOM 2641 O O . GLU A 1 356 ? -0.549 -13.492 -39.938 1 98.12 356 GLU A O 1
ATOM 2646 N N . SER A 1 357 ? 1.03 -13.391 -38.406 1 97.94 357 SER A N 1
ATOM 2647 C CA . SER A 1 357 ? 1.748 -14.539 -38.938 1 97.94 357 SER A CA 1
ATOM 2648 C C . SER A 1 357 ? 1.176 -15.844 -38.406 1 97.94 357 SER A C 1
ATOM 2650 O O . SER A 1 357 ? 1.592 -16.922 -38.812 1 97.94 357 SER A O 1
ATOM 2652 N N . LYS A 1 358 ? 0.296 -15.797 -37.438 1 97.88 358 LYS A N 1
ATOM 2653 C CA . LYS A 1 358 ? -0.357 -16.938 -36.812 1 97.88 358 LYS A CA 1
ATOM 2654 C C . LYS A 1 358 ? 0.659 -17.828 -36.094 1 97.88 358 LYS A C 1
ATOM 2656 O O . LYS A 1 358 ? 0.502 -19.047 -36.062 1 97.88 358 LYS A O 1
ATOM 2661 N N . LYS A 1 359 ? 1.701 -17.281 -35.625 1 97.88 359 LYS A N 1
ATOM 2662 C CA . LYS A 1 359 ? 2.715 -18 -34.844 1 97.88 359 LYS A CA 1
ATOM 2663 C C . LYS A 1 359 ? 2.348 -18.062 -33.375 1 97.88 359 LYS A C 1
ATOM 2665 O O . LYS A 1 359 ? 3.156 -17.703 -32.5 1 97.88 359 LYS A O 1
ATOM 2670 N N . TYR A 1 360 ? 1.216 -18.484 -33.031 1 98.31 360 TYR A N 1
ATOM 2671 C CA . TYR A 1 360 ? 0.675 -18.75 -31.688 1 98.31 360 TYR A CA 1
ATOM 2672 C C . TYR A 1 360 ? -0.354 -19.875 -31.734 1 98.31 360 TYR A C 1
ATOM 2674 O O . TYR A 1 360 ? -0.809 -20.266 -32.812 1 98.31 360 TYR A O 1
ATOM 2682 N N . HIS A 1 361 ? -0.615 -20.5 -30.672 1 98.5 361 HIS A N 1
ATOM 2683 C CA . HIS A 1 361 ? -1.59 -21.578 -30.641 1 98.5 361 HIS A CA 1
ATOM 2684 C C . HIS A 1 361 ? -2.986 -21.078 -30.984 1 98.5 361 HIS A C 1
ATOM 2686 O O . HIS A 1 361 ? -3.412 -20.031 -30.484 1 98.5 361 HIS A O 1
ATOM 2692 N N . PRO A 1 362 ? -3.814 -21.766 -31.75 1 97 362 PRO A N 1
ATOM 2693 C CA . PRO A 1 362 ? -5.109 -21.281 -32.219 1 97 362 PRO A CA 1
ATOM 2694 C C . PRO A 1 362 ? -6.145 -21.156 -31.109 1 97 362 PRO A C 1
ATOM 2696 O O . PRO A 1 362 ? -7.168 -20.484 -31.281 1 97 362 PRO A O 1
ATOM 2699 N N . ALA A 1 363 ? -5.898 -21.766 -29.922 1 97.25 363 ALA A N 1
ATOM 2700 C CA . ALA A 1 363 ? -6.863 -21.734 -28.828 1 97.25 363 ALA A CA 1
ATOM 2701 C C . ALA A 1 363 ? -6.609 -20.547 -27.906 1 97.25 363 ALA A C 1
ATOM 2703 O O . ALA A 1 363 ? -7.137 -20.484 -26.797 1 97.25 363 ALA A O 1
ATOM 2704 N N . LEU A 1 364 ? -5.832 -19.562 -28.344 1 97.88 364 LEU A N 1
ATOM 2705 C CA . LEU A 1 364 ? -5.465 -18.438 -27.484 1 97.88 364 LEU A CA 1
ATOM 2706 C C . LEU A 1 364 ? -6.238 -17.188 -27.875 1 97.88 364 LEU A C 1
ATOM 2708 O O . LEU A 1 364 ? -5.652 -16.219 -28.344 1 97.88 364 LEU A O 1
ATOM 2712 N N . ASP A 1 365 ? -7.527 -17.172 -27.516 1 97.19 365 ASP A N 1
ATOM 2713 C CA . ASP A 1 365 ? -8.383 -16.031 -27.812 1 97.19 365 ASP A CA 1
ATOM 2714 C C . ASP A 1 365 ? -7.938 -14.789 -27.031 1 97.19 365 ASP A C 1
ATOM 2716 O O . ASP A 1 365 ? -8.109 -13.664 -27.5 1 97.19 365 ASP A O 1
ATOM 2720 N N . LEU A 1 366 ? -7.379 -14.953 -25.828 1 97.38 366 LEU A N 1
ATOM 2721 C CA . LEU A 1 366 ? -6.863 -13.812 -25.078 1 97.38 366 LEU A CA 1
ATOM 2722 C C . LEU A 1 366 ? -5.75 -13.109 -25.844 1 97.38 366 LEU A C 1
ATOM 2724 O O . LEU A 1 366 ? -5.727 -11.883 -25.922 1 97.38 366 LEU A O 1
ATOM 2728 N N . PHE A 1 367 ? -4.828 -13.891 -26.359 1 98 367 PHE A N 1
ATOM 2729 C CA . PHE A 1 367 ? -3.756 -13.312 -27.172 1 98 367 PHE A CA 1
ATOM 2730 C C . PHE A 1 367 ? -4.324 -12.531 -28.344 1 98 367 PHE A C 1
ATOM 2732 O O . PHE A 1 367 ? -3.848 -11.445 -28.656 1 98 367 PHE A O 1
ATOM 2739 N N . GLU A 1 368 ? -5.312 -13.117 -28.984 1 97.62 368 GLU A N 1
ATOM 2740 C CA . GLU A 1 368 ? -5.93 -12.445 -30.125 1 97.62 368 GLU A CA 1
ATOM 2741 C C . GLU A 1 368 ? -6.547 -11.109 -29.703 1 97.62 368 GLU A C 1
ATOM 2743 O O . GLU A 1 368 ? -6.398 -10.109 -30.406 1 97.62 368 GLU A O 1
ATOM 2748 N N . GLY A 1 369 ? -7.23 -11.148 -28.562 1 96.31 369 GLY A N 1
ATOM 2749 C CA . GLY A 1 369 ? -7.785 -9.906 -28.047 1 96.31 369 GLY A CA 1
ATOM 2750 C C . GLY A 1 369 ? -6.723 -8.867 -27.734 1 96.31 369 GLY A C 1
ATOM 2751 O O . GLY A 1 369 ? -6.918 -7.676 -28 1 96.31 369 GLY A O 1
ATOM 2752 N N . ILE A 1 370 ? -5.609 -9.273 -27.188 1 96.94 370 ILE A N 1
ATOM 2753 C CA . ILE A 1 370 ? -4.496 -8.391 -26.859 1 96.94 370 ILE A CA 1
ATOM 2754 C C . ILE A 1 370 ? -3.904 -7.805 -28.141 1 96.94 370 ILE A C 1
ATOM 2756 O O . ILE A 1 370 ? -3.717 -6.594 -28.25 1 96.94 370 ILE A O 1
ATOM 2760 N N . ALA A 1 371 ? -3.658 -8.656 -29.094 1 97.19 371 ALA A N 1
ATOM 2761 C CA . ALA A 1 371 ? -2.982 -8.266 -30.328 1 97.19 371 ALA A CA 1
ATOM 2762 C C . ALA A 1 371 ? -3.838 -7.301 -31.141 1 97.19 371 ALA A C 1
ATOM 2764 O O . ALA A 1 371 ? -3.309 -6.434 -31.844 1 97.19 371 ALA A O 1
ATOM 2765 N N . THR A 1 372 ? -5.117 -7.379 -31.047 1 95.31 372 THR A N 1
ATOM 2766 C CA . THR A 1 372 ? -6.012 -6.582 -31.875 1 95.31 372 THR A CA 1
ATOM 2767 C C . THR A 1 372 ? -6.633 -5.445 -31.078 1 95.31 372 THR A C 1
ATOM 2769 O O . THR A 1 372 ? -7.438 -4.672 -31.594 1 95.31 372 THR A O 1
ATOM 2772 N N . GLY A 1 373 ? -6.277 -5.383 -29.766 1 90.19 373 GLY A N 1
ATOM 2773 C CA . GLY A 1 373 ? -6.832 -4.355 -28.906 1 90.19 373 GLY A CA 1
ATOM 2774 C C . GLY A 1 373 ? -6.195 -2.994 -29.109 1 90.19 373 GLY A C 1
ATOM 2775 O O . GLY A 1 373 ? -5.445 -2.793 -30.062 1 90.19 373 GLY A O 1
ATOM 2776 N N . ILE A 1 374 ? -6.527 -1.925 -28.328 1 87.12 374 ILE A N 1
ATOM 2777 C CA . ILE A 1 374 ? -6.125 -0.525 -28.422 1 87.12 374 ILE A CA 1
ATOM 2778 C C . ILE A 1 374 ? -4.613 -0.412 -28.234 1 87.12 374 ILE A C 1
ATOM 2780 O O . ILE A 1 374 ? -3.969 0.448 -28.828 1 87.12 374 ILE A O 1
ATOM 2784 N N . GLY A 1 375 ? -4.082 -1.261 -27.516 1 83.38 375 GLY A N 1
ATOM 2785 C CA . GLY A 1 375 ? -2.646 -1.493 -27.469 1 83.38 375 GLY A CA 1
ATOM 2786 C C . GLY A 1 375 ? -1.923 -0.577 -26.5 1 83.38 375 GLY A C 1
ATOM 2787 O O . GLY A 1 375 ? -0.768 -0.825 -26.156 1 83.38 375 GLY A O 1
ATOM 2788 N N . THR A 1 376 ? -2.494 0.599 -26.172 1 89.12 376 THR A N 1
ATOM 2789 C CA . THR A 1 376 ? -1.863 1.461 -25.172 1 89.12 376 THR A CA 1
ATOM 2790 C C . THR A 1 376 ? -2.914 2.105 -24.266 1 89.12 376 THR A C 1
ATOM 2792 O O . THR A 1 376 ? -3.889 2.68 -24.766 1 89.12 376 THR A O 1
ATOM 2795 N N . PRO A 1 377 ? -2.625 2.053 -22.922 1 91.75 377 PRO A N 1
ATOM 2796 C CA . PRO A 1 377 ? -3.607 2.6 -21.984 1 91.75 377 PRO A CA 1
ATOM 2797 C C . PRO A 1 377 ? -3.977 4.047 -22.297 1 91.75 377 PRO A C 1
ATOM 2799 O O . PRO A 1 377 ? -5.152 4.418 -22.219 1 91.75 377 PRO A O 1
ATOM 2802 N N . GLN A 1 378 ? -3.051 4.883 -22.703 1 92.69 378 GLN A N 1
ATOM 2803 C CA . GLN A 1 378 ? -3.258 6.312 -22.922 1 92.69 378 GLN A CA 1
ATOM 2804 C C . GLN A 1 378 ? -4.191 6.559 -24.109 1 92.69 378 GLN A C 1
ATOM 2806 O O . GLN A 1 378 ? -4.766 7.645 -24.234 1 92.69 378 GLN A O 1
ATOM 2811 N N . ASN A 1 379 ? -4.383 5.586 -25 1 92.06 379 ASN A N 1
ATOM 2812 C CA . ASN A 1 379 ? -5.246 5.723 -26.156 1 92.06 379 ASN A CA 1
ATOM 2813 C C . ASN A 1 379 ? -6.672 5.258 -25.859 1 92.06 379 ASN A C 1
ATOM 2815 O O . ASN A 1 379 ? -7.566 5.41 -26.688 1 92.06 379 ASN A O 1
ATOM 2819 N N . ASP A 1 380 ? -6.895 4.641 -24.734 1 93 380 ASP A N 1
ATOM 2820 C CA . ASP A 1 380 ? -8.227 4.242 -24.297 1 93 380 ASP A CA 1
ATOM 2821 C C . ASP A 1 380 ? -8.898 5.359 -23.5 1 93 380 ASP A C 1
ATOM 2823 O O . ASP A 1 380 ? -8.492 5.664 -22.375 1 93 380 ASP A O 1
ATOM 2827 N N . PRO A 1 381 ? -9.945 5.938 -24 1 91.69 381 PRO A N 1
ATOM 2828 C CA . PRO A 1 381 ? -10.594 7.047 -23.297 1 91.69 381 PRO A CA 1
ATOM 2829 C C . PRO A 1 381 ? -11.211 6.629 -21.969 1 91.69 381 PRO A C 1
ATOM 2831 O O . PRO A 1 381 ? -11.523 7.48 -21.125 1 91.69 381 PRO A O 1
ATOM 2834 N N . GLU A 1 382 ? -11.336 5.324 -21.797 1 93.69 382 GLU A N 1
ATOM 2835 C CA . GLU A 1 382 ? -11.969 4.84 -20.578 1 93.69 382 GLU A CA 1
ATOM 2836 C C . GLU A 1 382 ? -10.922 4.379 -19.562 1 93.69 382 GLU A C 1
ATOM 2838 O O . GLU A 1 382 ? -11.266 3.9 -18.484 1 93.69 382 GLU A O 1
ATOM 2843 N N . PHE A 1 383 ? -9.688 4.504 -19.938 1 96 383 PHE A N 1
ATOM 2844 C CA . PHE A 1 383 ? -8.68 3.875 -19.094 1 96 383 PHE A CA 1
ATOM 2845 C C . PHE A 1 383 ? -8.57 4.586 -17.75 1 96 383 PHE A C 1
ATOM 2847 O O . PHE A 1 383 ? -8.297 3.953 -16.734 1 96 383 PHE A O 1
ATOM 2854 N N . THR A 1 384 ? -8.828 5.934 -17.719 1 96.94 384 THR A N 1
ATOM 2855 C CA . THR A 1 384 ? -8.914 6.637 -16.453 1 96.94 384 THR A CA 1
ATOM 2856 C C . THR A 1 384 ? -9.93 5.965 -15.531 1 96.94 384 THR A C 1
ATOM 2858 O O . THR A 1 384 ? -9.641 5.703 -14.367 1 96.94 384 THR A O 1
ATOM 2861 N N . THR A 1 385 ? -11.086 5.684 -16.078 1 96.81 385 THR A N 1
ATOM 2862 C CA . THR A 1 385 ? -12.148 5.027 -15.32 1 96.81 385 THR A CA 1
ATOM 2863 C C . THR A 1 385 ? -11.695 3.662 -14.82 1 96.81 385 THR A C 1
ATOM 2865 O O . THR A 1 385 ? -12.008 3.275 -13.688 1 96.81 385 THR A O 1
ATOM 2868 N N . ARG A 1 386 ? -10.961 2.959 -15.602 1 97.38 386 ARG A N 1
ATOM 2869 C CA . ARG A 1 386 ? -10.492 1.625 -15.25 1 97.38 386 ARG A CA 1
ATOM 2870 C C . ARG A 1 386 ? -9.484 1.69 -14.102 1 97.38 386 ARG A C 1
ATOM 2872 O O . ARG A 1 386 ? -9.523 0.866 -13.188 1 97.38 386 ARG A O 1
ATOM 2879 N N . LEU A 1 387 ? -8.586 2.676 -14.18 1 97.5 387 LEU A N 1
ATOM 2880 C CA . LEU A 1 387 ? -7.605 2.844 -13.109 1 97.5 387 LEU A CA 1
ATOM 2881 C C . LEU A 1 387 ? -8.289 3.23 -11.805 1 97.5 387 LEU A C 1
ATOM 2883 O O . LEU A 1 387 ? -7.941 2.715 -10.734 1 97.5 387 LEU A O 1
ATOM 2887 N N . LEU A 1 388 ? -9.25 4.109 -11.852 1 96.69 388 LEU A N 1
ATOM 2888 C CA . LEU A 1 388 ? -9.984 4.531 -10.656 1 96.69 388 LEU A CA 1
ATOM 2889 C C . LEU A 1 388 ? -10.812 3.385 -10.094 1 96.69 388 LEU A C 1
ATOM 2891 O O . LEU A 1 388 ? -10.961 3.256 -8.883 1 96.69 388 LEU A O 1
ATOM 2895 N N . ALA A 1 389 ? -11.328 2.555 -10.984 1 97.88 389 ALA A N 1
ATOM 2896 C CA . ALA A 1 389 ? -12.094 1.385 -10.555 1 97.88 389 ALA A CA 1
ATOM 2897 C C . ALA A 1 389 ? -11.203 0.389 -9.812 1 97.88 389 ALA A C 1
ATOM 2899 O O . ALA A 1 389 ? -11.656 -0.282 -8.883 1 97.88 389 ALA A O 1
ATOM 2900 N N . ARG A 1 390 ? -9.961 0.225 -10.242 1 98.06 390 ARG A N 1
ATOM 2901 C CA . ARG A 1 390 ? -9.039 -0.639 -9.516 1 98.06 390 ARG A CA 1
ATOM 2902 C C . ARG A 1 390 ? -8.852 -0.165 -8.078 1 98.06 390 ARG A C 1
ATOM 2904 O O . ARG A 1 390 ? -8.852 -0.974 -7.148 1 98.06 390 ARG A O 1
ATOM 2911 N N . GLU A 1 391 ? -8.688 1.148 -7.891 1 97.25 391 GLU A N 1
ATOM 2912 C CA . GLU A 1 391 ? -8.578 1.703 -6.547 1 97.25 391 GLU A CA 1
ATOM 2913 C C . GLU A 1 391 ? -9.844 1.43 -5.734 1 97.25 391 GLU A C 1
ATOM 2915 O O . GLU A 1 391 ? -9.766 1.114 -4.543 1 97.25 391 GLU A O 1
ATOM 2920 N N . GLU A 1 392 ? -10.961 1.598 -6.348 1 97.5 392 GLU A N 1
ATOM 2921 C CA . GLU A 1 392 ? -12.227 1.309 -5.688 1 97.5 392 GLU A CA 1
ATOM 2922 C C . GLU A 1 392 ? -12.312 -0.159 -5.277 1 97.5 392 GLU A C 1
ATOM 2924 O O . GLU A 1 392 ? -12.75 -0.474 -4.168 1 97.5 392 GLU A O 1
ATOM 2929 N N . LEU A 1 393 ? -11.906 -1.044 -6.188 1 98.44 393 LEU A N 1
ATOM 2930 C CA . LEU A 1 393 ? -11.906 -2.475 -5.902 1 98.44 393 LEU A CA 1
ATOM 2931 C C . LEU A 1 393 ? -11.047 -2.785 -4.684 1 98.44 393 LEU A C 1
ATOM 2933 O O . LEU A 1 393 ? -11.461 -3.537 -3.799 1 98.44 393 LEU A O 1
ATOM 2937 N N . GLN A 1 394 ? -9.883 -2.223 -4.625 1 98.25 394 GLN A N 1
ATOM 2938 C CA . GLN A 1 394 ? -8.992 -2.402 -3.488 1 98.25 394 GLN A CA 1
ATOM 2939 C C . GLN A 1 394 ? -9.648 -1.942 -2.189 1 98.25 394 GLN A C 1
ATOM 2941 O O . GLN A 1 394 ? -9.625 -2.662 -1.188 1 98.25 394 GLN A O 1
ATOM 2946 N N . ARG A 1 395 ? -10.266 -0.79 -2.178 1 97.5 395 ARG A N 1
ATOM 2947 C CA . ARG A 1 395 ? -10.898 -0.229 -0.985 1 97.5 395 ARG A CA 1
ATOM 2948 C C . ARG A 1 395 ? -12.078 -1.084 -0.532 1 97.5 395 ARG A C 1
ATOM 2950 O O . ARG A 1 395 ? -12.227 -1.358 0.66 1 97.5 395 ARG A O 1
ATOM 2957 N N . THR A 1 396 ? -12.891 -1.496 -1.504 1 97.06 396 THR A N 1
ATOM 2958 C CA . THR A 1 396 ? -14.109 -2.215 -1.142 1 97.06 396 THR A CA 1
ATOM 2959 C C . THR A 1 396 ? -13.773 -3.574 -0.534 1 97.06 396 THR A C 1
ATOM 2961 O O . THR A 1 396 ? -14.453 -4.035 0.383 1 97.06 396 THR A O 1
ATOM 2964 N N . ILE A 1 397 ? -12.742 -4.23 -1.02 1 98.12 397 ILE A N 1
ATOM 2965 C CA . ILE A 1 397 ? -12.312 -5.5 -0.441 1 98.12 397 ILE A CA 1
ATOM 2966 C C . ILE A 1 397 ? -11.789 -5.273 0.976 1 98.12 397 ILE A C 1
ATOM 2968 O O . ILE A 1 397 ? -12.148 -6.008 1.9 1 98.12 397 ILE A O 1
ATOM 2972 N N . THR A 1 398 ? -10.969 -4.262 1.163 1 98.25 398 THR A N 1
ATOM 2973 C CA . THR A 1 398 ? -10.414 -3.967 2.479 1 98.25 398 THR A CA 1
ATOM 2974 C C . THR A 1 398 ? -11.523 -3.621 3.467 1 98.25 398 THR A C 1
ATOM 2976 O O . THR A 1 398 ? -11.492 -4.051 4.621 1 98.25 398 THR A O 1
ATOM 2979 N N . VAL A 1 399 ? -12.523 -2.846 3.018 1 97.31 399 VAL A N 1
ATOM 2980 C CA . VAL A 1 399 ? -13.648 -2.467 3.863 1 97.31 399 VAL A CA 1
ATOM 2981 C C . VAL A 1 399 ? -14.414 -3.717 4.289 1 97.31 399 VAL A C 1
ATOM 2983 O O . VAL A 1 399 ? -14.836 -3.83 5.445 1 97.31 399 VAL A O 1
ATOM 2986 N N . ALA A 1 400 ? -14.594 -4.641 3.328 1 96.69 400 ALA A N 1
ATOM 2987 C CA . ALA A 1 400 ? -15.273 -5.891 3.652 1 96.69 400 ALA A CA 1
ATOM 2988 C C . ALA A 1 400 ? -14.539 -6.652 4.75 1 96.69 400 ALA A C 1
ATOM 2990 O O . ALA A 1 400 ? -15.172 -7.238 5.637 1 96.69 400 ALA A O 1
ATOM 2991 N N . LEU A 1 401 ? -13.25 -6.676 4.719 1 97.75 401 LEU A N 1
ATOM 2992 C CA . LEU A 1 401 ? -12.445 -7.324 5.75 1 97.75 401 LEU A CA 1
ATOM 2993 C C . LEU A 1 401 ? -12.555 -6.578 7.074 1 97.75 401 LEU A C 1
ATOM 2995 O O . LEU A 1 401 ? -12.688 -7.199 8.133 1 97.75 401 LEU A O 1
ATOM 2999 N N . ALA A 1 402 ? -12.516 -5.266 7 1 97.25 402 ALA A N 1
ATOM 3000 C CA . ALA A 1 402 ? -12.469 -4.422 8.195 1 97.25 402 ALA A CA 1
ATOM 3001 C C . ALA A 1 402 ? -13.805 -4.457 8.938 1 97.25 402 ALA A C 1
ATOM 3003 O O . ALA A 1 402 ? -13.828 -4.488 10.172 1 97.25 402 ALA A O 1
ATOM 3004 N N . ARG A 1 403 ? -14.906 -4.387 8.203 1 95.12 403 ARG A N 1
ATOM 3005 C CA . ARG A 1 403 ? -16.25 -4.27 8.781 1 95.12 403 ARG A CA 1
ATOM 3006 C C . ARG A 1 403 ? -16.516 -5.402 9.766 1 95.12 403 ARG A C 1
ATOM 3008 O O . ARG A 1 403 ? -17.141 -5.188 10.805 1 95.12 403 ARG A O 1
ATOM 3015 N N . ASP A 1 404 ? -16.047 -6.605 9.461 1 93.94 404 ASP A N 1
ATOM 3016 C CA . ASP A 1 404 ? -16.328 -7.762 10.305 1 93.94 404 ASP A CA 1
ATOM 3017 C C . ASP A 1 404 ? -15.055 -8.281 10.961 1 93.94 404 ASP A C 1
ATOM 3019 O O . ASP A 1 404 ? -15.016 -9.414 11.445 1 93.94 404 ASP A O 1
ATOM 3023 N N . ASN A 1 405 ? -14.07 -7.445 10.938 1 96.06 405 ASN A N 1
ATOM 3024 C CA . ASN A 1 405 ? -12.781 -7.797 11.531 1 96.06 405 ASN A CA 1
ATOM 3025 C C . ASN A 1 405 ? -12.281 -9.141 11.023 1 96.06 405 ASN A C 1
ATOM 3027 O O . ASN A 1 405 ? -11.961 -10.031 11.812 1 96.06 405 ASN A O 1
ATOM 3031 N N . LEU A 1 406 ? -12.328 -9.32 9.727 1 98.5 406 LEU A N 1
ATOM 3032 C CA . LEU A 1 406 ? -11.953 -10.586 9.102 1 98.5 406 LEU A CA 1
ATOM 3033 C C . LEU A 1 406 ? -10.445 -10.672 8.906 1 98.5 406 LEU A C 1
ATOM 3035 O O . LEU A 1 406 ? -9.797 -9.664 8.594 1 98.5 406 LEU A O 1
ATOM 3039 N N . ASP A 1 407 ? -9.898 -11.883 9.008 1 98.62 407 ASP A N 1
ATOM 3040 C CA . ASP A 1 407 ? -8.477 -12.133 8.773 1 98.62 407 ASP A CA 1
ATOM 3041 C C . ASP A 1 407 ? -8.195 -12.375 7.293 1 98.62 407 ASP A C 1
ATOM 3043 O O . ASP A 1 407 ? -7.09 -12.117 6.812 1 98.62 407 ASP A O 1
ATOM 3047 N N . ALA A 1 408 ? -9.164 -12.898 6.586 1 98.81 408 ALA A N 1
ATOM 3048 C CA . ALA A 1 408 ? -9.062 -13.18 5.156 1 98.81 408 ALA A CA 1
ATOM 3049 C C . ALA A 1 408 ? -10.438 -13.453 4.555 1 98.81 408 ALA A C 1
ATOM 3051 O O . ALA A 1 408 ? -11.414 -13.641 5.285 1 98.81 408 ALA A O 1
ATOM 3052 N N . LEU A 1 409 ? -10.516 -13.375 3.25 1 98.88 409 LEU A N 1
ATOM 3053 C CA . LEU A 1 409 ? -11.648 -13.906 2.508 1 98.88 409 LEU A CA 1
ATOM 3054 C C . LEU A 1 409 ? -11.375 -15.336 2.043 1 98.88 409 LEU A C 1
ATOM 3056 O O . LEU A 1 409 ? -10.219 -15.727 1.871 1 98.88 409 LEU A O 1
ATOM 3060 N N . ALA A 1 410 ? -12.445 -16.094 1.829 1 98.94 410 ALA A N 1
ATOM 3061 C CA . ALA A 1 410 ? -12.312 -17.469 1.36 1 98.94 410 ALA A CA 1
ATOM 3062 C C . ALA A 1 410 ? -13.367 -17.797 0.306 1 98.94 410 ALA A C 1
ATOM 3064 O O . ALA A 1 410 ? -14.523 -17.391 0.434 1 98.94 410 ALA A O 1
ATOM 3065 N N . PHE A 1 411 ? -13.023 -18.484 -0.696 1 98.88 411 PHE A N 1
ATOM 3066 C CA . PHE A 1 411 ? -13.883 -18.953 -1.776 1 98.88 411 PHE A CA 1
ATOM 3067 C C . PHE A 1 411 ? -13.125 -19.938 -2.674 1 98.88 411 PHE A C 1
ATOM 3069 O O . PHE A 1 411 ? -11.914 -20.094 -2.537 1 98.88 411 PHE A O 1
ATOM 3076 N N . PRO A 1 412 ? -13.812 -20.734 -3.561 1 98.88 412 PRO A N 1
ATOM 3077 C CA . PRO A 1 412 ? -13.078 -21.594 -4.484 1 98.88 412 PRO A CA 1
ATOM 3078 C C . PRO A 1 412 ? -12.242 -20.812 -5.488 1 98.88 412 PRO A C 1
ATOM 3080 O O . PRO A 1 412 ? -12.672 -19.75 -5.961 1 98.88 412 PRO A O 1
ATOM 3083 N N . ASP A 1 413 ? -11.055 -21.281 -5.852 1 98.81 413 ASP A N 1
ATOM 3084 C CA . ASP A 1 413 ? -10.258 -20.641 -6.895 1 98.81 413 ASP A CA 1
ATOM 3085 C C . ASP A 1 413 ? -11.023 -20.594 -8.219 1 98.81 413 ASP A C 1
ATOM 3087 O O . ASP A 1 413 ? -10.977 -19.594 -8.93 1 98.81 413 ASP A O 1
ATOM 3091 N N . VAL A 1 414 ? -11.617 -21.703 -8.531 1 98.88 414 VAL A N 1
ATOM 3092 C CA . VAL A 1 414 ? -12.359 -21.875 -9.781 1 98.88 414 VAL A CA 1
ATOM 3093 C C . VAL A 1 414 ? -13.719 -22.5 -9.484 1 98.88 414 VAL A C 1
ATOM 3095 O O . VAL A 1 414 ? -13.852 -23.328 -8.578 1 98.88 414 VAL A O 1
ATOM 3098 N N . GLN A 1 415 ? -14.734 -22.172 -10.266 1 98.75 415 GLN A N 1
ATOM 3099 C CA . GLN A 1 415 ? -16.094 -22.625 -10 1 98.75 415 GLN A CA 1
ATOM 3100 C C . GLN A 1 415 ? -16.328 -24.031 -10.531 1 98.75 415 GLN A C 1
ATOM 3102 O O . GLN A 1 415 ? -17.328 -24.688 -10.188 1 98.75 415 GLN A O 1
ATOM 3107 N N . VAL A 1 416 ? -15.383 -24.562 -11.32 1 98.12 416 VAL A N 1
ATOM 3108 C CA . VAL A 1 416 ? -15.484 -25.891 -11.906 1 98.12 416 VAL A CA 1
ATOM 3109 C C . VAL A 1 416 ? -14.188 -26.656 -11.672 1 98.12 416 VAL A C 1
ATOM 3111 O O . VAL A 1 416 ? -13.148 -26.062 -11.398 1 98.12 416 VAL A O 1
ATOM 3114 N N . PRO A 1 417 ? -14.234 -28.016 -11.711 1 97.5 417 PRO A N 1
ATOM 3115 C CA . PRO A 1 417 ? -12.984 -28.781 -11.68 1 97.5 417 PRO A CA 1
ATOM 3116 C C . PRO A 1 417 ? -12.156 -28.609 -12.953 1 97.5 417 PRO A C 1
ATOM 3118 O O . PRO A 1 417 ? -12.594 -27.953 -13.898 1 97.5 417 PRO A O 1
ATOM 3121 N N . ALA A 1 418 ? -10.922 -29.203 -12.961 1 98.44 418 ALA A N 1
ATOM 3122 C CA . ALA A 1 418 ? -10.07 -29.141 -14.148 1 98.44 418 ALA A CA 1
ATOM 3123 C C . ALA A 1 418 ? -10.844 -29.531 -15.406 1 98.44 418 ALA A C 1
ATOM 3125 O O . ALA A 1 418 ? -11.492 -30.578 -15.438 1 98.44 418 ALA A O 1
ATOM 3126 N N . PRO A 1 419 ? -10.797 -28.734 -16.406 1 97.81 419 PRO A N 1
ATOM 3127 C CA . PRO A 1 419 ? -11.578 -29.031 -17.609 1 97.81 419 PRO A CA 1
ATOM 3128 C C . PRO A 1 419 ? -10.953 -30.141 -18.453 1 97.81 419 PRO A C 1
ATOM 3130 O O . PRO A 1 419 ? -9.742 -30.375 -18.375 1 97.81 419 PRO A O 1
ATOM 3133 N N . LEU A 1 420 ? -11.797 -30.766 -19.266 1 97.81 420 LEU A N 1
ATOM 3134 C CA . LEU A 1 420 ? -11.289 -31.703 -20.266 1 97.81 420 LEU A CA 1
ATOM 3135 C C . LEU A 1 420 ? -10.453 -30.969 -21.312 1 97.81 420 LEU A C 1
ATOM 3137 O O . LEU A 1 420 ? -10.758 -29.828 -21.688 1 97.81 420 LEU A O 1
ATOM 3141 N N . LEU A 1 421 ? -9.367 -31.641 -21.766 1 98.06 421 LEU A N 1
ATOM 3142 C CA . LEU A 1 421 ? -8.539 -31.078 -22.828 1 98.06 421 LEU A CA 1
ATOM 3143 C C . LEU A 1 421 ? -9.391 -30.734 -24.062 1 98.06 421 LEU A C 1
ATOM 3145 O O . LEU A 1 421 ? -9.148 -29.719 -24.719 1 98.06 421 LEU A O 1
ATOM 3149 N N . GLU A 1 422 ? -10.383 -31.562 -24.375 1 97.62 422 GLU A N 1
ATOM 3150 C CA . GLU A 1 422 ? -11.273 -31.297 -25.5 1 97.62 422 GLU A CA 1
ATOM 3151 C C . GLU A 1 422 ? -12.031 -30 -25.328 1 97.62 422 GLU A C 1
ATOM 3153 O O . GLU A 1 422 ? -12.242 -29.25 -26.281 1 97.62 422 GLU A O 1
ATOM 3158 N N . ASP A 1 423 ? -12.516 -29.703 -24.094 1 96.94 423 ASP A N 1
ATOM 3159 C CA . ASP A 1 423 ? -13.211 -28.453 -23.781 1 96.94 423 ASP A CA 1
ATOM 3160 C C . ASP A 1 423 ? -12.289 -27.25 -23.969 1 96.94 423 ASP A C 1
ATOM 3162 O O . ASP A 1 423 ? -12.711 -26.203 -24.469 1 96.94 423 ASP A O 1
ATOM 3166 N N . VAL A 1 424 ? -11.039 -27.375 -23.562 1 97.38 424 VAL A N 1
ATOM 3167 C CA . VAL A 1 424 ? -10.047 -26.312 -23.672 1 97.38 424 VAL A CA 1
ATOM 3168 C C . VAL A 1 424 ? -9.75 -26.047 -25.141 1 97.38 424 VAL A C 1
ATOM 3170 O O . VAL A 1 424 ? -9.773 -24.891 -25.578 1 97.38 424 VAL A O 1
ATOM 3173 N N . LEU A 1 425 ? -9.523 -27.078 -25.938 1 97.31 425 LEU A N 1
ATOM 3174 C CA . LEU A 1 425 ? -9.148 -26.953 -27.344 1 97.31 425 LEU A CA 1
ATOM 3175 C C . LEU A 1 425 ? -10.312 -26.422 -28.172 1 97.31 425 LEU A C 1
ATOM 3177 O O . LEU A 1 425 ? -10.102 -25.703 -29.156 1 97.31 425 LEU A O 1
ATOM 3181 N N . SER A 1 426 ? -11.523 -26.734 -27.688 1 96.25 426 SER A N 1
ATOM 3182 C CA . SER A 1 426 ? -12.711 -26.234 -28.391 1 96.25 426 SER A CA 1
ATOM 3183 C C . SER A 1 426 ? -13.125 -24.875 -27.875 1 96.25 426 SER A C 1
ATOM 3185 O O . SER A 1 426 ? -14.102 -24.297 -28.344 1 96.25 426 SER A O 1
ATOM 3187 N N . GLN A 1 427 ? -12.414 -24.391 -26.844 1 95 427 GLN A N 1
ATOM 3188 C CA . GLN A 1 427 ? -12.68 -23.078 -26.25 1 95 427 GLN A CA 1
ATOM 3189 C C . GLN A 1 427 ? -14.102 -23 -25.703 1 95 427 GLN A C 1
ATOM 3191 O O . GLN A 1 427 ? -14.828 -22.047 -25.984 1 95 427 GLN A O 1
ATOM 3196 N N . ARG A 1 428 ? -14.461 -24.078 -24.953 1 95.06 428 ARG A N 1
ATOM 3197 C CA . ARG A 1 428 ? -15.758 -24.062 -24.281 1 95.06 428 ARG A CA 1
ATOM 3198 C C . ARG A 1 428 ? -15.945 -22.781 -23.484 1 95.06 428 ARG A C 1
ATOM 3200 O O . ARG A 1 428 ? -17.047 -22.25 -23.406 1 95.06 428 ARG A O 1
ATOM 3207 N N . TRP A 1 429 ? -14.844 -22.25 -22.875 1 93.56 429 TRP A N 1
ATOM 3208 C CA . TRP A 1 429 ? -14.844 -20.969 -22.156 1 93.56 429 TRP A CA 1
ATOM 3209 C C . TRP A 1 429 ? -13.844 -20 -22.797 1 93.56 429 TRP A C 1
ATOM 3211 O O . TRP A 1 429 ? -12.633 -20.203 -22.703 1 93.56 429 TRP A O 1
ATOM 3221 N N . PRO A 1 430 ? -14.391 -18.906 -23.375 1 92.12 430 PRO A N 1
ATOM 3222 C CA . PRO A 1 430 ? -13.445 -17.844 -23.719 1 92.12 430 PRO A CA 1
ATOM 3223 C C . PRO A 1 430 ? -12.727 -17.281 -22.5 1 92.12 430 PRO A C 1
ATOM 3225 O O . PRO A 1 430 ? -13.219 -17.406 -21.375 1 92.12 430 PRO A O 1
ATOM 3228 N N . ALA A 1 431 ? -11.531 -16.703 -22.75 1 91 431 ALA A N 1
ATOM 3229 C CA . ALA A 1 431 ? -10.68 -16.219 -21.672 1 91 431 ALA A CA 1
ATOM 3230 C C . ALA A 1 431 ? -11.453 -15.281 -20.734 1 91 431 ALA A C 1
ATOM 3232 O O . ALA A 1 431 ? -11.359 -15.391 -19.516 1 91 431 ALA A O 1
ATOM 3233 N N . ALA A 1 432 ? -12.234 -14.367 -21.234 1 88.88 432 ALA A N 1
ATOM 3234 C CA . ALA A 1 432 ? -12.945 -13.367 -20.438 1 88.88 432 ALA A CA 1
ATOM 3235 C C . ALA A 1 432 ? -14.117 -13.992 -19.688 1 88.88 432 ALA A C 1
ATOM 3237 O O . ALA A 1 432 ? -14.68 -13.383 -18.766 1 88.88 432 ALA A O 1
ATOM 3238 N N . ALA A 1 433 ? -14.453 -15.273 -20 1 92.19 433 ALA A N 1
ATOM 3239 C CA . ALA A 1 433 ? -15.648 -15.883 -19.422 1 92.19 433 ALA A CA 1
ATOM 3240 C C . ALA A 1 433 ? -15.297 -17.156 -18.641 1 92.19 433 ALA A C 1
ATOM 3242 O O . ALA A 1 433 ? -16.188 -17.891 -18.203 1 92.19 433 ALA A O 1
ATOM 3243 N N . PHE A 1 434 ? -14.023 -17.516 -18.609 1 95.94 434 PHE A N 1
ATOM 3244 C CA . PHE A 1 434 ? -13.648 -18.656 -17.797 1 95.94 434 PHE A CA 1
ATOM 3245 C C . PHE A 1 434 ? -14.062 -18.453 -16.344 1 95.94 434 PHE A C 1
ATOM 3247 O O . PHE A 1 434 ? -13.836 -17.391 -15.773 1 95.94 434 PHE A O 1
ATOM 3254 N N . PRO A 1 435 ? -14.734 -19.438 -15.695 1 97.06 435 PRO A N 1
ATOM 3255 C CA . PRO A 1 435 ? -15.336 -19.219 -14.383 1 97.06 435 PRO A CA 1
ATOM 3256 C C . PRO A 1 435 ? -14.32 -19.312 -13.242 1 97.06 435 PRO A C 1
ATOM 3258 O O . PRO A 1 435 ? -14.508 -20.078 -12.305 1 97.06 435 PRO A O 1
ATOM 3261 N N . THR A 1 436 ? -13.281 -18.516 -13.266 1 98.06 436 THR A N 1
ATOM 3262 C CA . THR A 1 436 ? -12.281 -18.422 -12.203 1 98.06 436 THR A CA 1
ATOM 3263 C C . THR A 1 436 ? -12.609 -17.281 -11.25 1 98.06 436 THR A C 1
ATOM 3265 O O . THR A 1 436 ? -13.156 -16.25 -11.672 1 98.06 436 THR A O 1
ATOM 3268 N N . ASN A 1 437 ? -12.359 -17.453 -9.984 1 98.69 437 ASN A N 1
ATOM 3269 C CA . ASN A 1 437 ? -12.578 -16.438 -8.977 1 98.69 437 ASN A CA 1
ATOM 3270 C C . ASN A 1 437 ? -11.281 -15.727 -8.594 1 98.69 437 ASN A C 1
ATOM 3272 O O . ASN A 1 437 ? -11.281 -14.812 -7.766 1 98.69 437 ASN A O 1
ATOM 3276 N N . THR A 1 438 ? -10.148 -16.125 -9.25 1 98.75 438 THR A N 1
ATOM 3277 C CA . THR A 1 438 ? -8.828 -15.633 -8.891 1 98.75 438 THR A CA 1
ATOM 3278 C C . THR A 1 438 ? -8.68 -14.156 -9.234 1 98.75 438 THR A C 1
ATOM 3280 O O . THR A 1 438 ? -7.789 -13.477 -8.719 1 98.75 438 THR A O 1
ATOM 3283 N N . LEU A 1 439 ? -9.594 -13.617 -10.055 1 98.44 439 LEU A N 1
ATOM 3284 C CA . LEU A 1 439 ? -9.516 -12.234 -10.508 1 98.44 439 LEU A CA 1
ATOM 3285 C C . LEU A 1 439 ? -9.797 -11.266 -9.359 1 98.44 439 LEU A C 1
ATOM 3287 O O . LEU A 1 439 ? -9.391 -10.102 -9.406 1 98.44 439 LEU A O 1
ATOM 3291 N N . VAL A 1 440 ? -10.492 -11.766 -8.305 1 98.62 440 VAL A N 1
ATOM 3292 C CA . VAL A 1 440 ? -10.766 -10.93 -7.137 1 98.62 440 VAL A CA 1
ATOM 3293 C C . VAL A 1 440 ? -9.453 -10.398 -6.562 1 98.62 440 VAL A C 1
ATOM 3295 O O . VAL A 1 440 ? -9.305 -9.195 -6.344 1 98.62 440 VAL A O 1
ATOM 3298 N N . SER A 1 441 ? -8.492 -11.242 -6.379 1 98.56 441 SER A N 1
ATOM 3299 C CA . SER A 1 441 ? -7.203 -10.859 -5.82 1 98.56 441 SER A CA 1
ATOM 3300 C C . SER A 1 441 ? -6.289 -10.273 -6.887 1 98.56 441 SER A C 1
ATOM 3302 O O . SER A 1 441 ? -5.555 -9.32 -6.625 1 98.56 441 SER A O 1
ATOM 3304 N N . SER A 1 442 ? -6.293 -10.805 -8.109 1 98.62 442 SER A N 1
ATOM 3305 C CA . SER A 1 442 ? -5.363 -10.375 -9.156 1 98.62 442 SER A CA 1
ATOM 3306 C C . SER A 1 442 ? -5.609 -8.93 -9.562 1 98.62 442 SER A C 1
ATOM 3308 O O . SER A 1 442 ? -4.668 -8.141 -9.68 1 98.62 442 SER A O 1
ATOM 3310 N N . GLN A 1 443 ? -6.891 -8.609 -9.758 1 98.5 443 GLN A N 1
ATOM 3311 C CA . GLN A 1 443 ? -7.215 -7.285 -10.273 1 98.5 443 GLN A CA 1
ATOM 3312 C C . GLN A 1 443 ? -7.195 -6.242 -9.164 1 98.5 443 GLN A C 1
ATOM 3314 O O . GLN A 1 443 ? -7.121 -5.039 -9.438 1 98.5 443 GLN A O 1
ATOM 3319 N N . SER A 1 444 ? -7.289 -6.656 -7.938 1 98.56 444 SER A N 1
ATOM 3320 C CA . SER A 1 444 ? -7.125 -5.742 -6.812 1 98.56 444 SER A CA 1
ATOM 3321 C C . SER A 1 444 ? -5.668 -5.664 -6.367 1 98.56 444 SER A C 1
ATOM 3323 O O . SER A 1 444 ? -5.32 -4.867 -5.496 1 98.56 444 SER A O 1
ATOM 3325 N N . LEU A 1 445 ? -4.805 -6.488 -6.918 1 98.5 445 LEU A N 1
ATOM 3326 C CA . LEU A 1 445 ? -3.379 -6.562 -6.617 1 98.5 445 LEU A CA 1
ATOM 3327 C C . LEU A 1 445 ? -3.148 -7.047 -5.191 1 98.5 445 LEU A C 1
ATOM 3329 O O . LEU A 1 445 ? -2.162 -6.668 -4.555 1 98.5 445 LEU A O 1
ATOM 3333 N N . PHE A 1 446 ? -4.098 -7.82 -4.613 1 98.75 446 PHE A N 1
ATOM 3334 C CA . PHE A 1 446 ? -3.98 -8.391 -3.275 1 98.75 446 PHE A CA 1
ATOM 3335 C C . PHE A 1 446 ? -3.287 -9.75 -3.324 1 98.75 446 PHE A C 1
ATOM 3337 O O . PHE A 1 446 ? -3.318 -10.43 -4.352 1 98.75 446 PHE A O 1
ATOM 3344 N N . PRO A 1 447 ? -2.607 -10.117 -2.24 1 98.81 447 PRO A N 1
ATOM 3345 C CA . PRO A 1 447 ? -2.082 -11.477 -2.176 1 98.81 447 PRO A CA 1
ATOM 3346 C C . PRO A 1 447 ? -3.168 -12.516 -1.902 1 98.81 447 PRO A C 1
ATOM 3348 O O . PRO A 1 447 ? -4.18 -12.203 -1.267 1 98.81 447 PRO A O 1
ATOM 3351 N N . SER A 1 448 ? -2.98 -13.656 -2.383 1 98.88 448 SER A N 1
ATOM 3352 C CA . SER A 1 448 ? -3.863 -14.789 -2.129 1 98.88 448 SER A CA 1
ATOM 3353 C C . SER A 1 448 ? -3.105 -16.109 -2.229 1 98.88 448 SER A C 1
ATOM 3355 O O . SER A 1 448 ? -2.025 -16.172 -2.818 1 98.88 448 SER A O 1
ATOM 3357 N N . ILE A 1 449 ? -3.615 -17.078 -1.607 1 98.94 449 ILE A N 1
ATOM 3358 C CA . ILE A 1 449 ? -3.012 -18.406 -1.586 1 98.94 449 ILE A CA 1
ATOM 3359 C C . ILE A 1 449 ? -4.094 -19.469 -1.769 1 98.94 449 ILE A C 1
ATOM 3361 O O . ILE A 1 449 ? -5.23 -19.281 -1.325 1 98.94 449 ILE A O 1
ATOM 3365 N N . THR A 1 450 ? -3.795 -20.422 -2.531 1 98.88 450 THR A N 1
ATOM 3366 C CA . THR A 1 450 ? -4.68 -21.578 -2.67 1 98.88 450 THR A CA 1
ATOM 3367 C C . THR A 1 450 ? -4.145 -22.766 -1.885 1 98.88 450 THR A C 1
ATOM 3369 O O . THR A 1 450 ? -2.938 -23.016 -1.858 1 98.88 450 THR A O 1
ATOM 3372 N N . VAL A 1 451 ? -4.996 -23.438 -1.151 1 98.94 451 VAL A N 1
ATOM 3373 C CA . VAL A 1 451 ? -4.707 -24.656 -0.386 1 98.94 451 VAL A CA 1
ATOM 3374 C C . VAL A 1 451 ? -5.648 -25.766 -0.813 1 98.94 451 VAL A C 1
ATOM 3376 O O . VAL A 1 451 ? -6.84 -25.531 -1.035 1 98.94 451 VAL A O 1
ATOM 3379 N N . PRO A 1 452 ? -5.129 -26.984 -0.979 1 98.94 452 PRO A N 1
ATOM 3380 C CA . PRO A 1 452 ? -6.031 -28.094 -1.335 1 98.94 452 PRO A CA 1
ATOM 3381 C C . PRO A 1 452 ? -7.176 -28.266 -0.34 1 98.94 452 PRO A C 1
ATOM 3383 O O . PRO A 1 452 ? -6.938 -28.438 0.857 1 98.94 452 PRO A O 1
ATOM 3386 N N . ALA A 1 453 ? -8.391 -28.219 -0.841 1 98.81 453 ALA A N 1
ATOM 3387 C CA . ALA A 1 453 ? -9.586 -28.328 -0.008 1 98.81 453 ALA A CA 1
ATOM 3388 C C . ALA A 1 453 ? -10.117 -29.75 -0.003 1 98.81 453 ALA A C 1
ATOM 3390 O O . ALA A 1 453 ? -10.906 -30.125 0.873 1 98.81 453 ALA A O 1
ATOM 3391 N N . GLY A 1 454 ? -9.742 -30.516 -0.944 1 98.44 454 GLY A N 1
ATOM 3392 C CA . GLY A 1 454 ? -10.219 -31.891 -1.114 1 98.44 454 GLY A CA 1
ATOM 3393 C C . GLY A 1 454 ? -10.359 -32.281 -2.568 1 98.44 454 GLY A C 1
ATOM 3394 O O . GLY A 1 454 ? -9.859 -31.609 -3.463 1 98.44 454 GLY A O 1
ATOM 3395 N N . LEU A 1 455 ? -10.922 -33.469 -2.791 1 97.88 455 LEU A N 1
ATOM 3396 C CA . LEU A 1 455 ? -11.227 -33.969 -4.125 1 97.88 455 LEU A CA 1
ATOM 3397 C C . LEU A 1 455 ? -12.734 -34.031 -4.348 1 97.88 455 LEU A C 1
ATOM 3399 O O . LEU A 1 455 ? -13.5 -34.25 -3.402 1 97.88 455 LEU A O 1
ATOM 3403 N N . THR A 1 456 ? -13.102 -33.781 -5.578 1 97.44 456 THR A N 1
ATOM 3404 C CA . THR A 1 456 ? -14.5 -33.969 -5.93 1 97.44 456 THR A CA 1
ATOM 3405 C C . THR A 1 456 ? -14.883 -35.438 -5.75 1 97.44 456 THR A C 1
ATOM 3407 O O . THR A 1 456 ? -14.008 -36.312 -5.629 1 97.44 456 THR A O 1
ATOM 3410 N N . GLU A 1 457 ? -16.266 -35.688 -5.664 1 89.44 457 GLU A N 1
ATOM 3411 C CA . GLU A 1 457 ? -16.75 -37.062 -5.516 1 89.44 457 GLU A CA 1
ATOM 3412 C C . GLU A 1 457 ? -16.594 -37.844 -6.816 1 89.44 457 GLU A C 1
ATOM 3414 O O . GLU A 1 457 ? -16.516 -37.25 -7.895 1 89.44 457 GLU A O 1
ATOM 3419 N N . GLY A 1 458 ? -16.562 -39.156 -6.703 1 77.12 458 GLY A N 1
ATOM 3420 C CA . GLY A 1 458 ? -16.438 -40.031 -7.844 1 77.12 458 GLY A CA 1
ATOM 3421 C C . GLY A 1 458 ? -15.172 -40.875 -7.816 1 77.12 458 GLY A C 1
ATOM 3422 O O . GLY A 1 458 ? -14.359 -40.75 -6.895 1 77.12 458 GLY A O 1
ATOM 3423 N N . ASP A 1 459 ? -14.938 -41.812 -8.688 1 63.22 459 ASP A N 1
ATOM 3424 C CA . ASP A 1 459 ? -13.859 -42.781 -8.688 1 63.22 459 ASP A CA 1
ATOM 3425 C C . ASP A 1 459 ? -12.492 -42.094 -8.609 1 63.22 459 ASP A C 1
ATOM 3427 O O . ASP A 1 459 ? -11.664 -42.469 -7.77 1 63.22 459 ASP A O 1
ATOM 3431 N N . SER A 1 460 ? -12.211 -41.156 -9.555 1 73 460 SER A N 1
ATOM 3432 C CA . SER A 1 460 ? -10.891 -40.531 -9.484 1 73 460 SER A CA 1
ATOM 3433 C C . SER A 1 460 ? -10.992 -39.062 -9.117 1 73 460 SER A C 1
ATOM 3435 O O . SER A 1 460 ? -10.453 -38.219 -9.805 1 73 460 SER A O 1
ATOM 3437 N N . GLY A 1 461 ? -11.695 -38.719 -8.133 1 92.56 461 GLY A N 1
ATOM 3438 C CA . GLY A 1 461 ? -11.938 -37.344 -7.695 1 92.56 461 GLY A CA 1
ATOM 3439 C C . GLY A 1 461 ? -10.914 -36.344 -8.234 1 92.56 461 GLY A C 1
ATOM 3440 O O . GLY A 1 461 ? -9.805 -36.75 -8.602 1 92.56 461 GLY A O 1
ATOM 3441 N N . LEU A 1 462 ? -11.203 -35.094 -8.492 1 97.88 462 LEU A N 1
ATOM 3442 C CA . LEU A 1 462 ? -10.344 -34 -8.961 1 97.88 462 LEU A CA 1
ATOM 3443 C C . LEU A 1 462 ? -10.094 -33 -7.848 1 97.88 462 LEU A C 1
ATOM 3445 O O . LEU A 1 462 ? -11.008 -32.656 -7.082 1 97.88 462 LEU A O 1
ATOM 3449 N N . PRO A 1 463 ? -8.852 -32.562 -7.758 1 98.69 463 PRO A N 1
ATOM 3450 C CA . PRO A 1 463 ? -8.523 -31.594 -6.699 1 98.69 463 PRO A CA 1
ATOM 3451 C C . PRO A 1 463 ? -9.328 -30.297 -6.812 1 98.69 463 PRO A C 1
ATOM 3453 O O . PRO A 1 463 ? -9.625 -29.844 -7.918 1 98.69 463 PRO A O 1
ATOM 3456 N N . VAL A 1 464 ? -9.703 -29.734 -5.711 1 98.88 464 VAL A N 1
ATOM 3457 C CA . VAL A 1 464 ? -10.32 -28.422 -5.574 1 98.88 464 VAL A CA 1
ATOM 3458 C C . VAL A 1 464 ? -9.523 -27.578 -4.582 1 98.88 464 VAL A C 1
ATOM 3460 O O . VAL A 1 464 ? -9.156 -28.062 -3.506 1 98.88 464 VAL A O 1
ATOM 3463 N N . GLY A 1 465 ? -9.203 -26.344 -4.992 1 98.88 465 GLY A N 1
ATOM 3464 C CA . GLY A 1 465 ? -8.453 -25.453 -4.121 1 98.88 465 GLY A CA 1
ATOM 3465 C C . GLY A 1 465 ? -9.328 -24.438 -3.41 1 98.88 465 GLY A C 1
ATOM 3466 O O . GLY A 1 465 ? -10.289 -23.922 -3.99 1 98.88 465 GLY A O 1
ATOM 3467 N N . LEU A 1 466 ? -9.031 -24.156 -2.16 1 98.94 466 LEU A N 1
ATOM 3468 C CA . LEU A 1 466 ? -9.602 -23.062 -1.383 1 98.94 466 LEU A CA 1
ATOM 3469 C C . LEU A 1 466 ? -8.688 -21.844 -1.424 1 98.94 466 LEU A C 1
ATOM 3471 O O . LEU A 1 466 ? -7.535 -21.906 -0.993 1 98.94 466 LEU A O 1
ATOM 3475 N N . GLU A 1 467 ? -9.219 -20.797 -1.93 1 98.88 467 GLU A N 1
ATOM 3476 C CA . GLU A 1 467 ? -8.461 -19.547 -2 1 98.88 467 GLU A CA 1
ATOM 3477 C C . GLU A 1 467 ? -8.68 -18.703 -0.753 1 98.88 467 GLU A C 1
ATOM 3479 O O . GLU A 1 467 ? -9.812 -18.531 -0.305 1 98.88 467 GLU A O 1
ATOM 3484 N N . LEU A 1 468 ? -7.637 -18.266 -0.136 1 98.94 468 LEU A N 1
ATOM 3485 C CA . LEU A 1 468 ? -7.648 -17.234 0.901 1 98.94 468 LEU A CA 1
ATOM 3486 C C . LEU A 1 468 ? -7.051 -15.938 0.383 1 98.94 468 LEU A C 1
ATOM 3488 O O . LEU A 1 468 ? -5.949 -15.93 -0.167 1 98.94 468 LEU A O 1
ATOM 3492 N N . VAL A 1 469 ? -7.781 -14.859 0.449 1 98.88 469 VAL A N 1
ATOM 3493 C CA . VAL A 1 469 ? -7.312 -13.539 0.048 1 98.88 469 VAL A CA 1
ATOM 3494 C C . VAL A 1 469 ? -7.008 -12.695 1.288 1 98.88 469 VAL A C 1
ATOM 3496 O O . VAL A 1 469 ? -7.852 -12.57 2.18 1 98.88 469 VAL A O 1
ATOM 3499 N N . GLY A 1 470 ? -5.82 -12.219 1.422 1 98.44 470 GLY A N 1
ATOM 3500 C CA . GLY A 1 470 ? -5.422 -11.367 2.531 1 98.44 470 GLY A CA 1
ATOM 3501 C C . GLY A 1 470 ? -5.129 -9.938 2.115 1 98.44 470 GLY A C 1
ATOM 3502 O O . GLY A 1 470 ? -5.258 -9.594 0.938 1 98.44 470 GLY A O 1
ATOM 3503 N N . LEU A 1 471 ? -4.781 -9.055 3.084 1 98.25 471 LEU A N 1
ATOM 3504 C CA . LEU A 1 471 ? -4.406 -7.672 2.826 1 98.25 471 LEU A CA 1
ATOM 3505 C C . LEU A 1 471 ? -3.035 -7.59 2.164 1 98.25 471 LEU A C 1
ATOM 3507 O O . LEU A 1 471 ? -2.205 -8.484 2.336 1 98.25 471 LEU A O 1
ATOM 3511 N N . PRO A 1 472 ? -2.771 -6.504 1.353 1 98.12 472 PRO A N 1
ATOM 3512 C CA . PRO A 1 472 ? -1.448 -6.324 0.752 1 98.12 472 PRO A CA 1
ATOM 3513 C C . PRO A 1 472 ? -0.331 -6.27 1.791 1 98.12 472 PRO A C 1
ATOM 3515 O O . PRO A 1 472 ? -0.552 -5.816 2.918 1 98.12 472 PRO A O 1
ATOM 3518 N N . TYR A 1 473 ? 0.833 -6.844 1.437 1 97.31 473 TYR A N 1
ATOM 3519 C CA . TYR A 1 473 ? 2.072 -6.777 2.203 1 97.31 473 TYR A CA 1
ATOM 3520 C C . TYR A 1 473 ? 2.051 -7.766 3.363 1 97.31 473 TYR A C 1
ATOM 3522 O O . TYR A 1 473 ? 2.936 -7.738 4.223 1 97.31 473 TYR A O 1
ATOM 3530 N N . ARG A 1 474 ? 1.039 -8.664 3.4 1 96.94 474 ARG A N 1
ATOM 3531 C CA . ARG A 1 474 ? 0.881 -9.531 4.559 1 96.94 474 ARG A CA 1
ATOM 3532 C C . ARG A 1 474 ? 0.929 -11 4.145 1 96.94 474 ARG A C 1
ATOM 3534 O O . ARG A 1 474 ? 0.095 -11.805 4.578 1 96.94 474 ARG A O 1
ATOM 3541 N N . GLU A 1 475 ? 1.813 -11.32 3.334 1 98.62 475 GLU A N 1
ATOM 3542 C CA . GLU A 1 475 ? 1.961 -12.695 2.865 1 98.62 475 GLU A CA 1
ATOM 3543 C C . GLU A 1 475 ? 2.178 -13.656 4.031 1 98.62 475 GLU A C 1
ATOM 3545 O O . GLU A 1 475 ? 1.682 -14.789 4.012 1 98.62 475 GLU A O 1
ATOM 3550 N N . GLN A 1 476 ? 2.939 -13.227 5.07 1 98.62 476 GLN A N 1
ATOM 3551 C CA . GLN A 1 476 ? 3.213 -14.117 6.191 1 98.62 476 GLN A CA 1
ATOM 3552 C C . GLN A 1 476 ? 1.925 -14.516 6.906 1 98.62 476 GLN A C 1
ATOM 3554 O O . GLN A 1 476 ? 1.738 -15.688 7.25 1 98.62 476 GLN A O 1
ATOM 3559 N N . LYS A 1 477 ? 1.049 -13.523 7.141 1 98 477 LYS A N 1
ATOM 3560 C CA . LYS A 1 477 ? -0.233 -13.828 7.77 1 98 477 LYS A CA 1
ATOM 3561 C C . LYS A 1 477 ? -1.041 -14.812 6.934 1 98 477 LYS A C 1
ATOM 3563 O O . LYS A 1 477 ? -1.675 -15.719 7.477 1 98 477 LYS A O 1
ATOM 3568 N N . LEU A 1 478 ? -1.025 -14.562 5.68 1 98.56 478 LEU A N 1
ATOM 3569 C CA . LEU A 1 478 ? -1.735 -15.445 4.758 1 98.56 478 LEU A CA 1
ATOM 3570 C C . LEU A 1 478 ? -1.184 -16.859 4.836 1 98.56 478 LEU A C 1
ATOM 3572 O O . LEU A 1 478 ? -1.947 -17.828 4.828 1 98.56 478 LEU A O 1
ATOM 3576 N N . LEU A 1 479 ? 0.117 -17 4.891 1 98.94 479 LEU A N 1
ATOM 3577 C CA . LEU A 1 479 ? 0.768 -18.297 5.012 1 98.94 479 LEU A CA 1
ATOM 3578 C C . LEU A 1 479 ? 0.417 -18.969 6.34 1 98.94 479 LEU A C 1
ATOM 3580 O O . LEU A 1 479 ? 0.205 -20.172 6.395 1 98.94 479 LEU A O 1
ATOM 3584 N N . GLU A 1 480 ? 0.357 -18.172 7.426 1 98.88 480 GLU A N 1
ATOM 3585 C CA . GLU A 1 480 ? -0.043 -18.703 8.734 1 98.88 480 GLU A CA 1
ATOM 3586 C C . GLU A 1 480 ? -1.448 -19.281 8.68 1 98.88 480 GLU A C 1
ATOM 3588 O O . GLU A 1 480 ? -1.682 -20.391 9.188 1 98.88 480 GLU A O 1
ATOM 3593 N N . LEU A 1 481 ? -2.369 -18.609 8.055 1 98.88 481 LEU A N 1
ATOM 3594 C CA . LEU A 1 481 ? -3.734 -19.094 7.91 1 98.88 481 LEU A CA 1
ATOM 3595 C C . LEU A 1 481 ? -3.775 -20.344 7.043 1 98.88 481 LEU A C 1
ATOM 3597 O O . LEU A 1 481 ? -4.438 -21.328 7.387 1 98.88 481 LEU A O 1
ATOM 3601 N N . ALA A 1 482 ? -3.094 -20.297 5.934 1 98.94 482 ALA A N 1
ATOM 3602 C CA . ALA A 1 482 ? -3.07 -21.406 4.984 1 98.94 482 ALA A CA 1
ATOM 3603 C C . ALA A 1 482 ? -2.527 -22.672 5.633 1 98.94 482 ALA A C 1
ATOM 3605 O O . ALA A 1 482 ? -3.01 -23.781 5.355 1 98.94 482 ALA A O 1
ATOM 3606 N N . TYR A 1 483 ? -1.487 -22.516 6.453 1 98.94 483 TYR A N 1
ATOM 3607 C CA . TYR A 1 483 ? -0.921 -23.656 7.152 1 98.94 483 TYR A CA 1
ATOM 3608 C C . TYR A 1 483 ? -1.977 -24.344 8.008 1 98.94 483 TYR A C 1
ATOM 3610 O O . TYR A 1 483 ? -2.059 -25.578 8.023 1 98.94 483 TYR A O 1
ATOM 3618 N N . GLY A 1 484 ? -2.73 -23.547 8.727 1 98.88 484 GLY A N 1
ATOM 3619 C CA . GLY A 1 484 ? -3.816 -24.109 9.508 1 98.88 484 GLY A CA 1
ATOM 3620 C C . GLY A 1 484 ? -4.828 -24.875 8.664 1 98.88 484 GLY A C 1
ATOM 3621 O O . GLY A 1 484 ? -5.285 -25.953 9.055 1 98.88 484 GLY A O 1
ATOM 3622 N N . VAL A 1 485 ? -5.215 -24.312 7.512 1 98.94 485 VAL A N 1
ATOM 3623 C CA . VAL A 1 485 ? -6.129 -25 6.598 1 98.94 485 VAL A CA 1
ATOM 3624 C C . VAL A 1 485 ? -5.539 -26.328 6.168 1 98.94 485 VAL A C 1
ATOM 3626 O O . VAL A 1 485 ? -6.23 -27.359 6.176 1 98.94 485 VAL A O 1
ATOM 3629 N N . GLU A 1 486 ? -4.281 -26.281 5.746 1 98.94 486 GLU A N 1
ATOM 3630 C CA . GLU A 1 486 ? -3.59 -27.5 5.309 1 98.94 486 GLU A CA 1
ATOM 3631 C C . GLU A 1 486 ? -3.643 -28.578 6.383 1 98.94 486 GLU A C 1
ATOM 3633 O O . GLU A 1 486 ? -3.947 -29.734 6.086 1 98.94 486 GLU A O 1
ATOM 3638 N N . GLN A 1 487 ? -3.412 -28.219 7.645 1 98.75 487 GLN A N 1
ATOM 3639 C CA . GLN A 1 487 ? -3.291 -29.172 8.742 1 98.75 487 GLN A CA 1
ATOM 3640 C C . GLN A 1 487 ? -4.656 -29.719 9.148 1 98.75 487 GLN A C 1
ATOM 3642 O O . GLN A 1 487 ? -4.777 -30.891 9.523 1 98.75 487 GLN A O 1
ATOM 3647 N N . LEU A 1 488 ? -5.668 -28.938 9.102 1 98.75 488 LEU A N 1
ATOM 3648 C CA . LEU A 1 488 ? -6.98 -29.359 9.578 1 98.75 488 LEU A CA 1
ATOM 3649 C C . LEU A 1 488 ? -7.746 -30.094 8.484 1 98.75 488 LEU A C 1
ATOM 3651 O O . LEU A 1 488 ? -8.391 -31.109 8.75 1 98.75 488 LEU A O 1
ATOM 3655 N N . VAL A 1 489 ? -7.656 -29.578 7.266 1 98.69 489 VAL A N 1
ATOM 3656 C CA . VAL A 1 489 ? -8.484 -30.094 6.184 1 98.69 489 VAL A CA 1
ATOM 3657 C C . VAL A 1 489 ? -7.816 -31.312 5.551 1 98.69 489 VAL A C 1
ATOM 3659 O O . VAL A 1 489 ? -8.492 -32.25 5.16 1 98.69 489 VAL A O 1
ATOM 3662 N N . GLN A 1 490 ? -6.473 -31.25 5.43 1 98.44 490 GLN A N 1
ATOM 3663 C CA . GLN A 1 490 ? -5.703 -32.344 4.82 1 98.44 490 GLN A CA 1
ATOM 3664 C C . GLN A 1 490 ? -6.316 -32.781 3.496 1 98.44 490 GLN A C 1
ATOM 3666 O O . GLN A 1 490 ? -6.559 -33.969 3.281 1 98.44 490 GLN A O 1
ATOM 3671 N N . GLY A 1 491 ? -6.449 -31.812 2.604 1 98.12 491 GLY A N 1
ATOM 3672 C CA . GLY A 1 491 ? -7.246 -32 1.404 1 98.12 491 GLY A CA 1
ATOM 3673 C C . GLY A 1 491 ? -6.457 -32.625 0.262 1 98.12 491 GLY A C 1
ATOM 3674 O O . GLY A 1 491 ? -7.031 -33.031 -0.744 1 98.12 491 GLY A O 1
ATOM 3675 N N . ARG A 1 492 ? -5.176 -32.781 0.373 1 97.94 492 ARG A N 1
ATOM 3676 C CA . ARG A 1 492 ? -4.363 -33.25 -0.738 1 97.94 492 ARG A CA 1
ATOM 3677 C C . ARG A 1 492 ? -4.219 -34.781 -0.688 1 97.94 492 ARG A C 1
ATOM 3679 O O . ARG A 1 492 ? -3.963 -35.344 0.375 1 97.94 492 ARG A O 1
ATOM 3686 N N . LYS A 1 493 ? -4.398 -35.375 -1.829 1 95.94 493 LYS A N 1
ATOM 3687 C CA . LYS A 1 493 ? -3.984 -36.75 -2.129 1 95.94 493 LYS A CA 1
ATOM 3688 C C . LYS A 1 493 ? -3.088 -36.781 -3.361 1 95.94 493 LYS A C 1
ATOM 3690 O O . LYS A 1 493 ? -3.422 -36.219 -4.402 1 95.94 493 LYS A O 1
ATOM 3695 N N . PRO A 1 494 ? -1.915 -37.438 -3.246 1 95.62 494 PRO A N 1
ATOM 3696 C CA . PRO A 1 494 ? -1.06 -37.5 -4.434 1 95.62 494 PRO A CA 1
ATOM 3697 C C . PRO A 1 494 ? -1.73 -38.219 -5.598 1 95.62 494 PRO A C 1
ATOM 3699 O O . PRO A 1 494 ? -2.482 -39.188 -5.391 1 95.62 494 PRO A O 1
ATOM 3702 N N . PRO A 1 495 ? -1.459 -37.75 -6.762 1 95.81 495 PRO A N 1
ATOM 3703 C CA . PRO A 1 495 ? -1.997 -38.5 -7.914 1 95.81 495 PRO A CA 1
ATOM 3704 C C . PRO A 1 495 ? -1.386 -39.875 -8.07 1 95.81 495 PRO A C 1
ATOM 3706 O O . PRO A 1 495 ? -0.259 -40.125 -7.625 1 95.81 495 PRO A O 1
ATOM 3709 N N . VAL A 1 496 ? -2.158 -40.812 -8.656 1 90.19 496 VAL A N 1
ATOM 3710 C CA . VAL A 1 496 ? -1.678 -42.156 -8.922 1 90.19 496 VAL A CA 1
ATOM 3711 C C . VAL A 1 496 ? -1.15 -42.219 -10.352 1 90.19 496 VAL A C 1
ATOM 3713 O O . VAL A 1 496 ? -1.929 -42.219 -11.312 1 90.19 496 VAL A O 1
ATOM 3716 N N . LEU A 1 497 ? 0.139 -42.219 -10.453 1 89 497 LEU A N 1
ATOM 3717 C CA . LEU A 1 497 ? 0.77 -42.219 -11.766 1 89 497 LEU A CA 1
ATOM 3718 C C . LEU A 1 497 ? 1.702 -43.406 -11.93 1 89 497 LEU A C 1
ATOM 3720 O O . LEU A 1 497 ? 2.289 -43.875 -10.953 1 89 497 LEU A O 1
ATOM 3724 N N . MET B 1 1 ? -1.16 35.719 35.094 1 53.75 1 MET B N 1
ATOM 3725 C CA . MET B 1 1 ? -1.471 34.406 34.531 1 53.75 1 MET B CA 1
ATOM 3726 C C . MET B 1 1 ? -0.469 33.375 35 1 53.75 1 MET B C 1
ATOM 3728 O O . MET B 1 1 ? 0.699 33.688 35.25 1 53.75 1 MET B O 1
ATOM 3732 N N . ASP B 1 2 ? -1.035 32.188 35.375 1 67.44 2 ASP B N 1
ATOM 3733 C CA . ASP B 1 2 ? -0.218 31.125 36 1 67.44 2 ASP B CA 1
ATOM 3734 C C . ASP B 1 2 ? 0.856 30.641 35 1 67.44 2 ASP B C 1
ATOM 3736 O O . ASP B 1 2 ? 0.545 30.016 34 1 67.44 2 ASP B O 1
ATOM 3740 N N . THR B 1 3 ? 2.041 31.109 35.156 1 77.81 3 THR B N 1
ATOM 3741 C CA . THR B 1 3 ? 3.203 30.812 34.344 1 77.81 3 THR B CA 1
ATOM 3742 C C . THR B 1 3 ? 3.414 29.297 34.219 1 77.81 3 THR B C 1
ATOM 3744 O O . THR B 1 3 ? 4.102 28.828 33.312 1 77.81 3 THR B O 1
ATOM 3747 N N . SER B 1 4 ? 2.645 28.641 35.062 1 85.5 4 SER B N 1
ATOM 3748 C CA . SER B 1 4 ? 2.824 27.203 35.094 1 85.5 4 SER B CA 1
ATOM 3749 C C . SER B 1 4 ? 2.09 26.547 33.906 1 85.5 4 SER B C 1
ATOM 3751 O O . SER B 1 4 ? 2.35 25.375 33.594 1 85.5 4 SER B O 1
ATOM 3753 N N . LEU B 1 5 ? 1.242 27.281 33.25 1 95.25 5 LEU B N 1
ATOM 3754 C CA . LEU B 1 5 ? 0.431 26.703 32.188 1 95.25 5 LEU B CA 1
ATOM 3755 C C . LEU B 1 5 ? 1.009 27.031 30.812 1 95.25 5 LEU B C 1
ATOM 3757 O O . LEU B 1 5 ? 0.556 26.5 29.797 1 95.25 5 LEU B O 1
ATOM 3761 N N . LYS B 1 6 ? 2.061 27.859 30.812 1 95.44 6 LYS B N 1
ATOM 3762 C CA . LYS B 1 6 ? 2.689 28.219 29.531 1 95.44 6 LYS B CA 1
ATOM 3763 C C . LYS B 1 6 ? 3.328 27 28.875 1 95.44 6 LYS B C 1
ATOM 3765 O O . LYS B 1 6 ? 4.027 26.234 29.531 1 95.44 6 LYS B O 1
ATOM 3770 N N . GLU B 1 7 ? 3.057 26.828 27.578 1 96.5 7 GLU B N 1
ATOM 3771 C CA . GLU B 1 7 ? 3.648 25.75 26.766 1 96.5 7 GLU B CA 1
ATOM 3772 C C . GLU B 1 7 ? 3.383 24.391 27.391 1 96.5 7 GLU B C 1
ATOM 3774 O O . GLU B 1 7 ? 4.293 23.562 27.516 1 96.5 7 GLU B O 1
ATOM 3779 N N . LEU B 1 8 ? 2.191 24.219 27.828 1 97.69 8 LEU B N 1
ATOM 3780 C CA . LEU B 1 8 ? 1.763 22.969 28.422 1 97.69 8 LEU B CA 1
ATOM 3781 C C . LEU B 1 8 ? 1.844 21.828 27.406 1 97.69 8 LEU B C 1
ATOM 3783 O O . LEU B 1 8 ? 1.673 22.047 26.203 1 97.69 8 LEU B O 1
ATOM 3787 N N . THR B 1 9 ? 2.176 20.594 27.875 1 98.25 9 THR B N 1
ATOM 3788 C CA . THR B 1 9 ? 2.102 19.359 27.109 1 98.25 9 THR B CA 1
ATOM 3789 C C . THR B 1 9 ? 1.021 18.438 27.672 1 98.25 9 THR B C 1
ATOM 3791 O O . THR B 1 9 ? 0.506 18.672 28.766 1 98.25 9 THR B O 1
ATOM 3794 N N . ILE B 1 10 ? 0.637 17.422 26.906 1 98.56 10 ILE B N 1
ATOM 3795 C CA . ILE B 1 10 ? -0.352 16.453 27.375 1 98.56 10 ILE B CA 1
ATOM 3796 C C . ILE B 1 10 ? 0.112 15.852 28.703 1 98.56 10 ILE B C 1
ATOM 3798 O O . ILE B 1 10 ? -0.656 15.781 29.656 1 98.56 10 ILE B O 1
ATOM 3802 N N . ALA B 1 11 ? 1.362 15.477 28.75 1 97.75 11 ALA B N 1
ATOM 3803 C CA . ALA B 1 11 ? 1.908 14.82 29.938 1 97.75 11 ALA B CA 1
ATOM 3804 C C . ALA B 1 11 ? 1.845 15.742 31.156 1 97.75 11 ALA B C 1
ATOM 3806 O O . ALA B 1 11 ? 1.443 15.32 32.25 1 97.75 11 ALA B O 1
ATOM 3807 N N . ARG B 1 12 ? 2.221 16.984 31.016 1 97.81 12 ARG B N 1
ATOM 3808 C CA . ARG B 1 12 ? 2.223 17.922 32.125 1 97.81 12 ARG B CA 1
ATOM 3809 C C . ARG B 1 12 ? 0.8 18.266 32.531 1 97.81 12 ARG B C 1
ATOM 3811 O O . ARG B 1 12 ? 0.528 18.438 33.75 1 97.81 12 ARG B O 1
ATOM 3818 N N . ALA B 1 13 ? -0.091 18.391 31.594 1 98.06 13 ALA B N 1
ATOM 3819 C CA . ALA B 1 13 ? -1.49 18.656 31.922 1 98.06 13 ALA B CA 1
ATOM 3820 C C . ALA B 1 13 ? -2.076 17.531 32.75 1 98.06 13 ALA B C 1
ATOM 3822 O O . ALA B 1 13 ? -2.664 17.781 33.812 1 98.06 13 ALA B O 1
ATOM 3823 N N . GLN B 1 14 ? -1.871 16.359 32.312 1 96.88 14 GLN B N 1
ATOM 3824 C CA . GLN B 1 14 ? -2.473 15.219 32.969 1 96.88 14 GLN B CA 1
ATOM 3825 C C . GLN B 1 14 ? -1.866 15.016 34.375 1 96.88 14 GLN B C 1
ATOM 3827 O O . GLN B 1 14 ? -2.576 14.68 35.312 1 96.88 14 GLN B O 1
ATOM 3832 N N . LYS B 1 15 ? -0.572 15.18 34.469 1 96.94 15 LYS B N 1
ATOM 3833 C CA . LYS B 1 15 ? 0.051 15.148 35.812 1 96.94 15 LYS B CA 1
ATOM 3834 C C . LYS B 1 15 ? -0.55 16.219 36.719 1 96.94 15 LYS B C 1
ATOM 3836 O O . LYS B 1 15 ? -0.822 15.945 37.875 1 96.94 15 LYS B O 1
ATOM 3841 N N . GLY B 1 16 ? -0.74 17.438 36.188 1 97.19 16 GLY B N 1
ATOM 3842 C CA . GLY B 1 16 ? -1.323 18.516 36.969 1 97.19 16 GLY B CA 1
ATOM 3843 C C . GLY B 1 16 ? -2.736 18.219 37.438 1 97.19 16 GLY B C 1
ATOM 3844 O O . GLY B 1 16 ? -3.115 18.594 38.562 1 97.19 16 GLY B O 1
ATOM 3845 N N . TYR B 1 17 ? -3.535 17.578 36.594 1 97.69 17 TYR B N 1
ATOM 3846 C CA . TYR B 1 17 ? -4.887 17.188 37 1 97.69 17 TYR B CA 1
ATOM 3847 C C . TYR B 1 17 ? -4.852 16.156 38.094 1 97.69 17 TYR B C 1
ATOM 3849 O O . TYR B 1 17 ? -5.574 16.281 39.094 1 97.69 17 TYR B O 1
ATOM 3857 N N . ARG B 1 18 ? -4.012 15.164 37.906 1 96.69 18 ARG B N 1
ATOM 3858 C CA . ARG B 1 18 ? -3.945 14.062 38.875 1 96.69 18 ARG B CA 1
ATOM 3859 C C . ARG B 1 18 ? -3.457 14.539 40.25 1 96.69 18 ARG B C 1
ATOM 3861 O O . ARG B 1 18 ? -3.922 14.062 41.281 1 96.69 18 ARG B O 1
ATOM 3868 N N . ASP B 1 19 ? -2.5 15.461 40.25 1 95.56 19 ASP B N 1
ATOM 3869 C CA . ASP B 1 19 ? -1.912 15.883 41.5 1 95.56 19 ASP B CA 1
ATOM 3870 C C . ASP B 1 19 ? -2.652 17.078 42.094 1 95.56 19 ASP B C 1
ATOM 3872 O O . ASP B 1 19 ? -2.311 17.562 43.156 1 95.56 19 ASP B O 1
ATOM 3876 N N . GLY B 1 20 ? -3.584 17.594 41.375 1 94.75 20 GLY B N 1
ATOM 3877 C CA . GLY B 1 20 ? -4.422 18.672 41.875 1 94.75 20 GLY B CA 1
ATOM 3878 C C . GLY B 1 20 ? -3.77 20.031 41.781 1 94.75 20 GLY B C 1
ATOM 3879 O O . GLY B 1 20 ? -4.199 20.984 42.438 1 94.75 20 GLY B O 1
ATOM 3880 N N . THR B 1 21 ? -2.695 20.141 41.062 1 95.94 21 THR B N 1
ATOM 3881 C CA . THR B 1 21 ? -2.006 21.406 40.844 1 95.94 21 THR B CA 1
ATOM 3882 C C . THR B 1 21 ? -2.92 22.422 40.156 1 95.94 21 THR B C 1
ATOM 3884 O O . THR B 1 21 ? -2.871 23.625 40.469 1 95.94 21 THR B O 1
ATOM 3887 N N . PHE B 1 22 ? -3.676 22.031 39.188 1 96.81 22 PHE B N 1
ATOM 3888 C CA . PHE B 1 22 ? -4.699 22.812 38.5 1 96.81 22 PHE B CA 1
ATOM 3889 C C . PHE B 1 22 ? -5.809 21.922 37.969 1 96.81 22 PHE B C 1
ATOM 3891 O O . PHE B 1 22 ? -5.691 20.688 38 1 96.81 22 PHE B O 1
ATOM 3898 N N . THR B 1 23 ? -6.898 22.547 37.594 1 97.38 23 THR B N 1
ATOM 3899 C CA . THR B 1 23 ? -8.055 21.828 37.062 1 97.38 23 THR B CA 1
ATOM 3900 C C . THR B 1 23 ? -8.172 22.031 35.562 1 97.38 23 THR B C 1
ATOM 3902 O O . THR B 1 23 ? -7.504 22.891 35 1 97.38 23 THR B O 1
ATOM 3905 N N . ALA B 1 24 ? -9 21.188 35 1 98.38 24 ALA B N 1
ATOM 3906 C CA . ALA B 1 24 ? -9.305 21.375 33.562 1 98.38 24 ALA B CA 1
ATOM 3907 C C . ALA B 1 24 ? -9.906 22.75 33.312 1 98.38 24 ALA B C 1
ATOM 3909 O O . ALA B 1 24 ? -9.602 23.406 32.312 1 98.38 24 ALA B O 1
ATOM 3910 N N . ARG B 1 25 ? -10.789 23.234 34.219 1 98.06 25 ARG B N 1
ATOM 3911 C CA . ARG B 1 25 ? -11.367 24.562 34.094 1 98.06 25 ARG B CA 1
ATOM 3912 C C . ARG B 1 25 ? -10.273 25.625 34.031 1 98.06 25 ARG B C 1
ATOM 3914 O O . ARG B 1 25 ? -10.328 26.516 33.156 1 98.06 25 ARG B O 1
ATOM 3921 N N . GLN B 1 26 ? -9.305 25.516 34.906 1 98 26 GLN B N 1
ATOM 3922 C CA . GLN B 1 26 ? -8.234 26.516 34.938 1 98 26 GLN B CA 1
ATOM 3923 C C . GLN B 1 26 ? -7.438 26.5 33.656 1 98 26 GLN B C 1
ATOM 3925 O O . GLN B 1 26 ? -7.031 27.562 33.156 1 98 26 GLN B O 1
ATOM 3930 N N . VAL B 1 27 ? -7.199 25.328 33.125 1 98.38 27 VAL B N 1
ATOM 3931 C CA . VAL B 1 27 ? -6.469 25.203 31.859 1 98.38 27 VAL B CA 1
ATOM 3932 C C . VAL B 1 27 ? -7.285 25.828 30.734 1 98.38 27 VAL B C 1
ATOM 3934 O O . VAL B 1 27 ? -6.75 26.594 29.922 1 98.38 27 VAL B O 1
ATOM 3937 N N . VAL B 1 28 ? -8.562 25.562 30.656 1 98.38 28 VAL B N 1
ATOM 3938 C CA . VAL B 1 28 ? -9.422 26.109 29.609 1 98.38 28 VAL B CA 1
ATOM 3939 C C . VAL B 1 28 ? -9.5 27.625 29.75 1 98.38 28 VAL B C 1
ATOM 3941 O O . VAL B 1 28 ? -9.453 28.359 28.75 1 98.38 28 VAL B O 1
ATOM 3944 N N . GLU B 1 29 ? -9.625 28.125 30.969 1 98 29 GLU B N 1
ATOM 3945 C CA . GLU B 1 29 ? -9.656 29.562 31.219 1 98 29 GLU B CA 1
ATOM 3946 C C . GLU B 1 29 ? -8.375 30.234 30.734 1 98 29 GLU B C 1
ATOM 3948 O O . GLU B 1 29 ? -8.422 31.344 30.172 1 98 29 GLU B O 1
ATOM 3953 N N . TYR B 1 30 ? -7.309 29.578 31.016 1 97.75 30 TYR B N 1
ATOM 3954 C CA . TYR B 1 30 ? -6.023 30.094 30.562 1 97.75 30 TYR B CA 1
ATOM 3955 C C . TYR B 1 30 ? -6.035 30.312 29.047 1 97.75 30 TYR B C 1
ATOM 3957 O O . TYR B 1 30 ? -5.695 31.391 28.578 1 97.75 30 TYR B O 1
ATOM 3965 N N . TYR B 1 31 ? -6.426 29.344 28.297 1 98.31 31 TYR B N 1
ATOM 3966 C CA . TYR B 1 31 ? -6.398 29.422 26.828 1 98.31 31 TYR B CA 1
ATOM 3967 C C . TYR B 1 31 ? -7.453 30.391 26.312 1 98.31 31 TYR B C 1
ATOM 3969 O O . TYR B 1 31 ? -7.215 31.125 25.344 1 98.31 31 TYR B O 1
ATOM 3977 N N . LEU B 1 32 ? -8.648 30.406 26.906 1 98.12 32 LEU B N 1
ATOM 3978 C CA . LEU B 1 32 ? -9.68 31.359 26.5 1 98.12 32 LEU B CA 1
ATOM 3979 C C . LEU B 1 32 ? -9.203 32.781 26.703 1 98.12 32 LEU B C 1
ATOM 3981 O O . LEU B 1 32 ? -9.5 33.688 25.891 1 98.12 32 LEU B O 1
ATOM 3985 N N . HIS B 1 33 ? -8.539 33.031 27.812 1 97.19 33 HIS B N 1
ATOM 3986 C CA . HIS B 1 33 ? -7.988 34.344 28.062 1 97.19 33 HIS B CA 1
ATOM 3987 C C . HIS B 1 33 ? -6.977 34.75 27 1 97.19 33 HIS B C 1
ATOM 3989 O O . HIS B 1 33 ? -6.98 35.875 26.531 1 97.19 33 HIS B O 1
ATOM 3995 N N . ARG B 1 34 ? -6.172 33.875 26.609 1 97.25 34 ARG B N 1
ATOM 3996 C CA . ARG B 1 34 ? -5.156 34.156 25.609 1 97.25 34 ARG B CA 1
ATOM 3997 C C . ARG B 1 34 ? -5.793 34.406 24.234 1 97.25 34 ARG B C 1
ATOM 3999 O O . ARG B 1 34 ? -5.355 35.281 23.5 1 97.25 34 ARG B O 1
ATOM 4006 N N . ILE B 1 35 ? -6.805 33.562 23.875 1 98.38 35 ILE B N 1
ATOM 4007 C CA . ILE B 1 35 ? -7.523 33.812 22.625 1 98.38 35 ILE B CA 1
ATOM 4008 C C . ILE B 1 35 ? -8.062 35.25 22.625 1 98.38 35 ILE B C 1
ATOM 4010 O O . ILE B 1 35 ? -7.906 35.969 21.641 1 98.38 35 ILE B O 1
ATOM 4014 N N . LYS B 1 36 ? -8.609 35.656 23.688 1 97.5 36 LYS B N 1
ATOM 4015 C CA . LYS B 1 36 ? -9.195 37 23.781 1 97.5 36 LYS B CA 1
ATOM 4016 C C . LYS B 1 36 ? -8.125 38.094 23.656 1 97.5 36 LYS B C 1
ATOM 4018 O O . LYS B 1 36 ? -8.305 39.062 22.922 1 97.5 36 LYS B O 1
ATOM 4023 N N . THR B 1 37 ? -6.953 37.938 24.266 1 97.12 37 THR B N 1
ATOM 4024 C CA . THR B 1 37 ? -5.988 39 24.438 1 97.12 37 THR B CA 1
ATOM 4025 C C . THR B 1 37 ? -4.98 39 23.281 1 97.12 37 THR B C 1
ATOM 4027 O O . THR B 1 37 ? -4.492 40.062 22.891 1 97.12 37 THR B O 1
ATOM 4030 N N . ILE B 1 38 ? -4.672 37.812 22.812 1 97.75 38 ILE B N 1
ATOM 4031 C CA . ILE B 1 38 ? -3.609 37.719 21.812 1 97.75 38 ILE B CA 1
ATOM 4032 C C . ILE B 1 38 ? -4.215 37.594 20.422 1 97.75 38 ILE B C 1
ATOM 4034 O O . ILE B 1 38 ? -3.719 38.188 19.469 1 97.75 38 ILE B O 1
ATOM 4038 N N . ASP B 1 39 ? -5.277 36.938 20.281 1 98.31 39 ASP B N 1
ATOM 4039 C CA . ASP B 1 39 ? -5.84 36.562 18.984 1 98.31 39 ASP B CA 1
ATOM 4040 C C . ASP B 1 39 ? -6.836 37.625 18.516 1 98.31 39 ASP B C 1
ATOM 4042 O O . ASP B 1 39 ? -6.961 37.875 17.312 1 98.31 39 ASP B O 1
ATOM 4046 N N . GLN B 1 40 ? -7.605 38.25 19.469 1 97.25 40 GLN B N 1
ATOM 4047 C CA . GLN B 1 40 ? -8.789 39 19.062 1 97.25 40 GLN B CA 1
ATOM 4048 C C . GLN B 1 40 ? -8.672 40.469 19.453 1 97.25 40 GLN B C 1
ATOM 4050 O O . GLN B 1 40 ? -9.203 41.344 18.781 1 97.25 40 GLN B O 1
ATOM 4055 N N . ALA B 1 41 ? -7.977 40.75 20.484 1 96.06 41 ALA B N 1
ATOM 4056 C CA . ALA B 1 41 ? -7.977 42.094 21.062 1 96.06 41 ALA B CA 1
ATOM 4057 C C . ALA B 1 41 ? -7.328 43.094 20.109 1 96.06 41 ALA B C 1
ATOM 4059 O O . ALA B 1 41 ? -6.27 42.812 19.531 1 96.06 41 ALA B O 1
ATOM 4060 N N . ASP B 1 42 ? -7.875 44.25 20.031 1 94 42 ASP B N 1
ATOM 4061 C CA . ASP B 1 42 ? -7.387 45.281 19.141 1 94 42 ASP B CA 1
ATOM 4062 C C . ASP B 1 42 ? -6.039 45.844 19.625 1 94 42 ASP B C 1
ATOM 4064 O O . ASP B 1 42 ? -5.219 46.281 18.812 1 94 42 ASP B O 1
ATOM 4068 N N . ASP B 1 43 ? -5.84 45.781 20.891 1 93.94 43 ASP B N 1
ATOM 4069 C CA . ASP B 1 43 ? -4.609 46.312 21.453 1 93.94 43 ASP B CA 1
ATOM 4070 C C . ASP B 1 43 ? -3.551 45.25 21.609 1 93.94 43 ASP B C 1
ATOM 4072 O O . ASP B 1 43 ? -2.482 45.469 22.172 1 93.94 43 ASP B O 1
ATOM 4076 N N . GLY B 1 44 ? -3.875 44.031 21.188 1 94.25 44 GLY B N 1
ATOM 4077 C CA . GLY B 1 44 ? -2.918 42.938 21.172 1 94.25 44 GLY B CA 1
ATOM 4078 C C . GLY B 1 44 ? -2.396 42.594 19.781 1 94.25 44 GLY B C 1
ATOM 4079 O O . GLY B 1 44 ? -2.617 43.375 18.844 1 94.25 44 GLY B O 1
ATOM 4080 N N . PRO B 1 45 ? -1.719 41.562 19.625 1 96.31 45 PRO B N 1
ATOM 4081 C CA . PRO B 1 45 ? -1.164 41.125 18.344 1 96.31 45 PRO B CA 1
ATOM 4082 C C . PRO B 1 45 ? -2.238 40.938 17.281 1 96.31 45 PRO B C 1
ATOM 4084 O O . PRO B 1 45 ? -1.96 41.062 16.078 1 96.31 45 PRO B O 1
ATOM 4087 N N . LYS B 1 46 ? -3.439 40.625 17.672 1 97.69 46 LYS B N 1
ATOM 4088 C CA . LYS B 1 46 ? -4.559 40.406 16.766 1 97.69 46 LYS B CA 1
ATOM 4089 C C . LYS B 1 46 ? -4.191 39.406 15.672 1 97.69 46 LYS B C 1
ATOM 4091 O O . LYS B 1 46 ? -4.305 39.688 14.484 1 97.69 46 LYS B O 1
ATOM 4096 N N . LEU B 1 47 ? -3.834 38.188 16.047 1 98.69 47 LEU B N 1
ATOM 4097 C CA . LEU B 1 47 ? -3.355 37.156 15.133 1 98.69 47 LEU B CA 1
ATOM 4098 C C . LEU B 1 47 ? -4.461 36.75 14.172 1 98.69 47 LEU B C 1
ATOM 4100 O O . LEU B 1 47 ? -4.184 36.312 13.055 1 98.69 47 LEU B O 1
ATOM 4104 N N . ASN B 1 48 ? -5.711 36.844 14.633 1 98.56 48 ASN B N 1
ATOM 4105 C CA . ASN B 1 48 ? -6.855 36.438 13.82 1 98.56 48 ASN B CA 1
ATOM 4106 C C . ASN B 1 48 ? -6.785 34.969 13.422 1 98.56 48 ASN B C 1
ATOM 4108 O O . ASN B 1 48 ? -6.898 34.656 12.242 1 98.56 48 ASN B O 1
ATOM 4112 N N . SER B 1 49 ? -6.551 34.125 14.383 1 98.81 49 SER B N 1
ATOM 4113 C CA . SER B 1 49 ? -6.34 32.719 14.094 1 98.81 49 SER B CA 1
ATOM 4114 C C . SER B 1 49 ? -7.598 31.891 14.383 1 98.81 49 SER B C 1
ATOM 4116 O O . SER B 1 49 ? -7.703 30.734 13.953 1 98.81 49 SER B O 1
ATOM 4118 N N . THR B 1 50 ? -8.594 32.406 15.039 1 98.5 50 THR B N 1
ATOM 4119 C CA . THR B 1 50 ? -9.781 31.656 15.422 1 98.5 50 THR B CA 1
ATOM 4120 C C . THR B 1 50 ? -11.031 32.25 14.789 1 98.5 50 THR B C 1
ATOM 4122 O O . THR B 1 50 ? -11.117 33.469 14.602 1 98.5 50 THR B O 1
ATOM 4125 N N . LEU B 1 51 ? -11.977 31.406 14.43 1 97.44 51 LEU B N 1
ATOM 4126 C CA . LEU B 1 51 ? -13.242 31.812 13.828 1 97.44 51 LEU B CA 1
ATOM 4127 C C . LEU B 1 51 ? -14.391 31.672 14.82 1 97.44 51 LEU B C 1
ATOM 4129 O O . LEU B 1 51 ? -15.227 32.562 14.93 1 97.44 51 LEU B O 1
ATOM 4133 N N . ALA B 1 52 ? -14.484 30.547 15.398 1 97.5 52 ALA B N 1
ATOM 4134 C CA . ALA B 1 52 ? -15.523 30.266 16.391 1 97.5 52 ALA B CA 1
ATOM 4135 C C . ALA B 1 52 ? -14.922 29.703 17.672 1 97.5 52 ALA B C 1
ATOM 4137 O O . ALA B 1 52 ? -14.07 28.812 17.641 1 97.5 52 ALA B O 1
ATOM 4138 N N . VAL B 1 53 ? -15.297 30.266 18.797 1 98.06 53 VAL B N 1
ATOM 4139 C CA . VAL B 1 53 ? -14.844 29.797 20.094 1 98.06 53 VAL B CA 1
ATOM 4140 C C . VAL B 1 53 ? -15.977 29.078 20.812 1 98.06 53 VAL B C 1
ATOM 4142 O O . VAL B 1 53 ? -17.125 29.531 20.797 1 98.06 53 VAL B O 1
ATOM 4145 N N . SER B 1 54 ? -15.664 28.016 21.406 1 97.69 54 SER B N 1
ATOM 4146 C CA . SER B 1 54 ? -16.656 27.141 22.016 1 97.69 54 SER B CA 1
ATOM 4147 C C . SER B 1 54 ? -17.219 27.75 23.297 1 97.69 54 SER B C 1
ATOM 4149 O O . SER B 1 54 ? -16.484 27.906 24.281 1 97.69 54 SER B O 1
ATOM 4151 N N . SER B 1 55 ? -18.484 27.922 23.391 1 95.5 55 SER B N 1
ATOM 4152 C CA . SER B 1 55 ? -19.125 28.5 24.562 1 95.5 55 SER B CA 1
ATOM 4153 C C . SER B 1 55 ? -19.234 27.484 25.688 1 95.5 55 SER B C 1
ATOM 4155 O O . SER B 1 55 ? -19.109 27.828 26.859 1 95.5 55 SER B O 1
ATOM 4157 N N . PRO B 1 56 ? -19.422 26.266 25.344 1 96.5 56 PRO B N 1
ATOM 4158 C CA . PRO B 1 56 ? -19.578 25.281 26.422 1 96.5 56 PRO B CA 1
ATOM 4159 C C . PRO B 1 56 ? -18.25 24.766 26.969 1 96.5 56 PRO B C 1
ATOM 4161 O O . PRO B 1 56 ? -18.219 23.859 27.797 1 96.5 56 PRO B O 1
ATOM 4164 N N . ALA B 1 57 ? -17.156 25.25 26.516 1 98.06 57 ALA B N 1
ATOM 4165 C CA . ALA B 1 57 ? -15.836 24.719 26.844 1 98.06 57 ALA B CA 1
ATOM 4166 C C . ALA B 1 57 ? -15.641 24.672 28.359 1 98.06 57 ALA B C 1
ATOM 4168 O O . ALA B 1 57 ? -15.125 23.688 28.891 1 98.06 57 ALA B O 1
ATOM 4169 N N . LEU B 1 58 ? -16.047 25.703 29.062 1 98.19 58 LEU B N 1
ATOM 4170 C CA . LEU B 1 58 ? -15.859 25.766 30.5 1 98.19 58 LEU B CA 1
ATOM 4171 C C . LEU B 1 58 ? -16.75 24.75 31.219 1 98.19 58 LEU B C 1
ATOM 4173 O O . LEU B 1 58 ? -16.312 24.109 32.156 1 98.19 58 LEU B O 1
ATOM 4177 N N . ALA B 1 59 ? -17.969 24.625 30.75 1 98.44 59 ALA B N 1
ATOM 4178 C CA . ALA B 1 59 ? -18.875 23.625 31.344 1 98.44 59 ALA B CA 1
ATOM 4179 C C . ALA B 1 59 ? -18.344 22.219 31.109 1 98.44 59 ALA B C 1
ATOM 4181 O O . ALA B 1 59 ? -18.484 21.344 31.969 1 98.44 59 ALA B O 1
ATOM 4182 N N . GLU B 1 60 ? -17.828 22 29.922 1 98.38 60 GLU B N 1
ATOM 4183 C CA . GLU B 1 60 ? -17.219 20.703 29.625 1 98.38 60 GLU B CA 1
ATOM 4184 C C . GLU B 1 60 ? -16.031 20.438 30.531 1 98.38 60 GLU B C 1
ATOM 4186 O O . GLU B 1 60 ? -15.852 19.312 31.016 1 98.38 60 GLU B O 1
ATOM 4191 N N . ALA B 1 61 ? -15.219 21.422 30.766 1 98.69 61 ALA B N 1
ATOM 4192 C CA . ALA B 1 61 ? -14.078 21.297 31.672 1 98.69 61 ALA B CA 1
ATOM 4193 C C . ALA B 1 61 ? -14.539 20.953 33.094 1 98.69 61 ALA B C 1
ATOM 4195 O O . ALA B 1 61 ? -13.945 20.109 33.75 1 98.69 61 ALA B O 1
ATOM 4196 N N . ASP B 1 62 ? -15.617 21.641 33.562 1 98.62 62 ASP B N 1
ATOM 4197 C CA . ASP B 1 62 ? -16.188 21.359 34.875 1 98.62 62 ASP B CA 1
ATOM 4198 C C . ASP B 1 62 ? -16.609 19.891 34.969 1 98.62 62 ASP B C 1
ATOM 4200 O O . ASP B 1 62 ? -16.391 19.266 36.031 1 98.62 62 ASP B O 1
ATOM 4204 N N . ALA B 1 63 ? -17.219 19.453 33.969 1 98.62 63 ALA B N 1
ATOM 4205 C CA . ALA B 1 63 ? -17.688 18.062 33.938 1 98.62 63 ALA B CA 1
ATOM 4206 C C . ALA B 1 63 ? -16.516 17.094 34.062 1 98.62 63 ALA B C 1
ATOM 4208 O O . ALA B 1 63 ? -16.609 16.062 34.719 1 98.62 63 ALA B O 1
ATOM 4209 N N . LEU B 1 64 ? -15.445 17.359 33.406 1 98.69 64 LEU B N 1
ATOM 4210 C CA . LEU B 1 64 ? -14.258 16.516 33.469 1 98.69 64 LEU B CA 1
ATOM 4211 C C . LEU B 1 64 ? -13.609 16.578 34.844 1 98.69 64 LEU B C 1
ATOM 4213 O O . LEU B 1 64 ? -13.125 15.562 35.344 1 98.69 64 LEU B O 1
ATOM 4217 N N . ASP B 1 65 ? -13.555 17.766 35.406 1 98.44 65 ASP B N 1
ATOM 4218 C CA . ASP B 1 65 ? -13.062 17.891 36.781 1 98.44 65 ASP B CA 1
ATOM 4219 C C . ASP B 1 65 ? -13.898 17.062 37.75 1 98.44 65 ASP B C 1
ATOM 4221 O O . ASP B 1 65 ? -13.352 16.391 38.625 1 98.44 65 ASP B O 1
ATOM 4225 N N . ALA B 1 66 ? -15.18 17.172 37.562 1 98.44 66 ALA B N 1
ATOM 4226 C CA . ALA B 1 66 ? -16.078 16.391 38.406 1 98.44 66 ALA B CA 1
ATOM 4227 C C . ALA B 1 66 ? -15.859 14.898 38.219 1 98.44 66 ALA B C 1
ATOM 4229 O O . ALA B 1 66 ? -15.883 14.133 39.188 1 98.44 66 ALA B O 1
ATOM 4230 N N . HIS B 1 67 ? -15.727 14.516 37 1 98.38 67 HIS B N 1
ATOM 4231 C CA . HIS B 1 67 ? -15.461 13.117 36.719 1 98.38 67 HIS B CA 1
ATOM 4232 C C . HIS B 1 67 ? -14.203 12.617 37.406 1 98.38 67 HIS B C 1
ATOM 4234 O O . HIS B 1 67 ? -14.227 11.57 38.062 1 98.38 67 HIS B O 1
ATOM 4240 N N . LEU B 1 68 ? -13.109 13.367 37.219 1 98.31 68 LEU B N 1
ATOM 4241 C CA . LEU B 1 68 ? -11.859 12.969 37.875 1 98.31 68 LEU B CA 1
ATOM 4242 C C . LEU B 1 68 ? -12.016 12.906 39.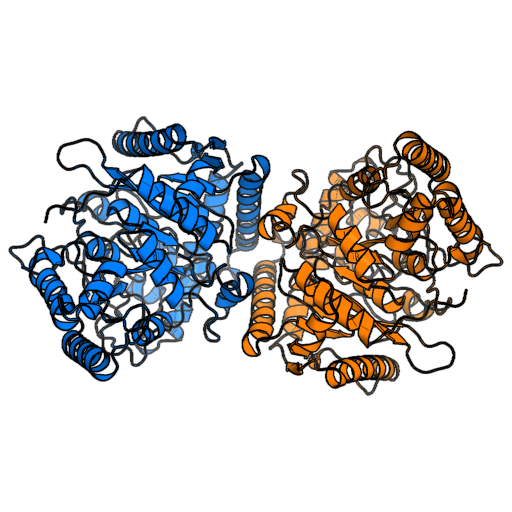375 1 98.31 68 LEU B C 1
ATOM 4244 O O . LEU B 1 68 ? -11.516 11.977 40.031 1 98.31 68 LEU B O 1
ATOM 4248 N N . LYS B 1 69 ? -12.703 13.828 39.938 1 97.38 69 LYS B N 1
ATOM 4249 C CA . LYS B 1 69 ? -12.914 13.875 41.406 1 97.38 69 LYS B CA 1
ATOM 4250 C C . LYS B 1 69 ? -13.703 12.664 41.875 1 97.38 69 LYS B C 1
ATOM 4252 O O . LYS B 1 69 ? -13.398 12.086 42.906 1 97.38 69 LYS B O 1
ATOM 4257 N N . SER B 1 70 ? -14.664 12.359 41.125 1 97.81 70 SER B N 1
ATOM 4258 C CA . SER B 1 70 ? -15.578 11.305 41.562 1 97.81 70 SER B CA 1
ATOM 4259 C C . SER B 1 70 ? -15.008 9.922 41.281 1 97.81 70 SER B C 1
ATOM 4261 O O . SER B 1 70 ? -15.281 8.969 42 1 97.81 70 SER B O 1
ATOM 4263 N N . THR B 1 71 ? -14.195 9.734 40.281 1 97.62 71 THR B N 1
ATOM 4264 C CA . THR B 1 71 ? -13.781 8.406 39.844 1 97.62 71 THR B CA 1
ATOM 4265 C C . THR B 1 71 ? -12.289 8.195 40.094 1 97.62 71 THR B C 1
ATOM 4267 O O . THR B 1 71 ? -11.805 7.059 40.094 1 97.62 71 THR B O 1
ATOM 4270 N N . SER B 1 72 ? -11.586 9.25 40.25 1 97.12 72 SER B N 1
ATOM 4271 C CA . SER B 1 72 ? -10.133 9.234 40.375 1 97.12 72 SER B CA 1
ATOM 427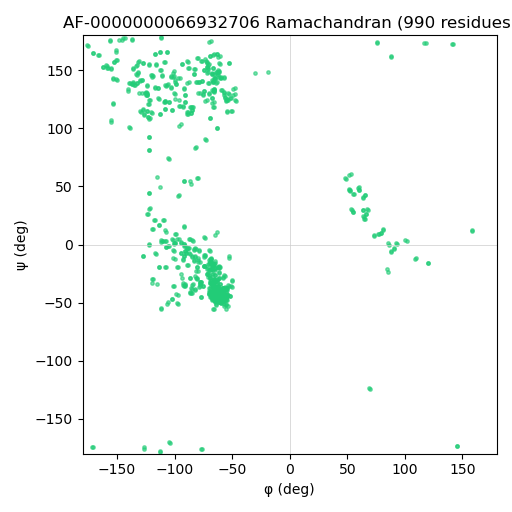2 C C . SER B 1 72 ? -9.461 8.734 39.125 1 97.12 72 SER B C 1
ATOM 4274 O O . SER B 1 72 ? -8.344 8.219 39.156 1 97.12 72 SER B O 1
ATOM 4276 N N . GLU B 1 73 ? -10.172 8.82 38.031 1 97.5 73 GLU B N 1
ATOM 4277 C CA . GLU B 1 73 ? -9.656 8.391 36.719 1 97.5 73 GLU B CA 1
ATOM 4278 C C . GLU B 1 73 ? -9.875 9.469 35.656 1 97.5 73 GLU B C 1
ATOM 4280 O O . GLU B 1 73 ? -10.891 10.164 35.688 1 97.5 73 GLU B O 1
ATOM 4285 N N . LEU B 1 74 ? -8.891 9.578 34.844 1 98.12 74 LEU B N 1
ATOM 4286 C CA . LEU B 1 74 ? -9.109 10.43 33.656 1 98.12 74 LEU B CA 1
ATOM 4287 C C . LEU B 1 74 ? -10.148 9.82 32.75 1 98.12 74 LEU B C 1
ATOM 4289 O O . LEU B 1 74 ? -10.242 8.594 32.625 1 98.12 74 LEU B O 1
ATOM 4293 N N . LYS B 1 75 ? -10.914 10.609 32.094 1 97.38 75 LYS B N 1
ATOM 4294 C CA . LYS B 1 75 ? -11.953 10.148 31.156 1 97.38 75 LYS B CA 1
ATOM 4295 C C . LYS B 1 75 ? -11.344 9.398 29.969 1 97.38 75 LYS B C 1
ATOM 4297 O O . LYS B 1 75 ? -11.938 8.445 29.469 1 97.38 75 LYS B O 1
ATOM 4302 N N . GLY B 1 76 ? -10.211 9.859 29.531 1 97.94 76 GLY B N 1
ATOM 4303 C CA . GLY B 1 76 ? -9.492 9.305 28.391 1 97.94 76 GLY B CA 1
ATOM 4304 C C . GLY B 1 76 ? -8.109 9.898 28.219 1 97.94 76 GLY B C 1
ATOM 4305 O O . GLY B 1 76 ? -7.66 10.695 29.031 1 97.94 76 GLY B O 1
ATOM 4306 N N . PRO B 1 77 ? -7.473 9.508 27.125 1 98.19 77 PRO B N 1
ATOM 4307 C CA . PRO B 1 77 ? -6.074 9.898 26.938 1 98.19 77 PRO B CA 1
ATOM 4308 C C . PRO B 1 77 ? -5.906 11.398 26.688 1 98.19 77 PRO B C 1
ATOM 4310 O O . PRO B 1 77 ? -4.789 11.914 26.75 1 98.19 77 PRO B O 1
ATOM 4313 N N . LEU B 1 78 ? -6.98 12.141 26.406 1 98.81 78 LEU B N 1
ATOM 4314 C CA . LEU B 1 78 ? -6.887 13.578 26.188 1 98.81 78 LEU B CA 1
ATOM 4315 C C . LEU B 1 78 ? -7.77 14.344 27.172 1 98.81 78 LEU B C 1
ATOM 4317 O O . LEU B 1 78 ? -8.273 15.422 26.859 1 98.81 78 LEU B O 1
ATOM 4321 N N . HIS B 1 79 ? -7.945 13.789 28.375 1 98.75 79 HIS B N 1
ATOM 4322 C CA . HIS B 1 79 ? -8.75 14.391 29.438 1 98.75 79 HIS B CA 1
ATOM 4323 C C . HIS B 1 79 ? -8.352 15.844 29.672 1 98.75 79 HIS B C 1
ATOM 4325 O O . HIS B 1 79 ? -7.234 16.125 30.109 1 98.75 79 HIS B O 1
ATOM 4331 N N . GLY B 1 80 ? -9.297 16.75 29.375 1 98.62 80 GLY B N 1
ATOM 4332 C CA . GLY B 1 80 ? -9.133 18.156 29.719 1 98.62 80 GLY B CA 1
ATOM 4333 C C . GLY B 1 80 ? -8.195 18.891 28.781 1 98.62 80 GLY B C 1
ATOM 4334 O O . GLY B 1 80 ? -7.773 20.016 29.078 1 98.62 80 GLY B O 1
ATOM 4335 N N . ILE B 1 81 ? -7.797 18.25 27.688 1 98.81 81 ILE B N 1
ATOM 4336 C CA . ILE B 1 81 ? -6.836 18.859 26.766 1 98.81 81 ILE B CA 1
ATOM 4337 C C . ILE B 1 81 ? -7.566 19.766 25.781 1 98.81 81 ILE B C 1
ATOM 4339 O O . ILE B 1 81 ? -8.398 19.297 25 1 98.81 81 ILE B O 1
ATOM 4343 N N . PRO B 1 82 ? -7.336 21.109 25.781 1 98.81 82 PRO B N 1
ATOM 4344 C CA . PRO B 1 82 ? -7.949 22.016 24.797 1 98.81 82 PRO B CA 1
ATOM 4345 C C . PRO B 1 82 ? -7.379 21.828 23.391 1 98.81 82 PRO B C 1
ATOM 4347 O O . PRO B 1 82 ? -6.16 21.844 23.219 1 98.81 82 PRO B O 1
ATOM 4350 N N . VAL B 1 83 ? -8.227 21.672 22.422 1 98.94 83 VAL B N 1
ATOM 4351 C CA . VAL B 1 83 ? -7.836 21.422 21.047 1 98.94 83 VAL B CA 1
ATOM 4352 C C . VAL B 1 83 ? -8.461 22.484 20.141 1 98.94 83 VAL B C 1
ATOM 4354 O O . VAL B 1 83 ? -9.633 22.828 20.281 1 98.94 83 VAL B O 1
ATOM 4357 N N . VAL B 1 84 ? -7.664 23.109 19.266 1 98.94 84 VAL B N 1
ATOM 4358 C CA . VAL B 1 84 ? -8.203 23.953 18.219 1 98.94 84 VAL B CA 1
ATOM 4359 C C . VAL B 1 84 ? -8.258 23.172 16.906 1 98.94 84 VAL B C 1
ATOM 4361 O O . VAL B 1 84 ? -7.359 22.359 16.609 1 98.94 84 VAL B O 1
ATOM 4364 N N . VAL B 1 85 ? -9.336 23.312 16.141 1 98.94 85 VAL B N 1
ATOM 4365 C CA . VAL B 1 85 ? -9.594 22.484 14.969 1 98.94 85 VAL B CA 1
ATOM 4366 C C . VAL B 1 85 ? -9.781 23.375 13.742 1 98.94 85 VAL B C 1
ATOM 4368 O O . VAL B 1 85 ? -10.57 24.328 13.781 1 98.94 85 VAL B O 1
ATOM 4371 N N . LYS B 1 86 ? -9.023 23.031 12.656 1 98.88 86 LYS B N 1
ATOM 4372 C CA . LYS B 1 86 ? -9.234 23.719 11.391 1 98.88 86 LYS B CA 1
ATOM 4373 C C . LYS B 1 86 ? -10.711 23.766 11.023 1 98.88 86 LYS B C 1
ATOM 4375 O O . LYS B 1 86 ? -11.414 22.766 11.164 1 98.88 86 LYS B O 1
ATOM 4380 N N . ASP B 1 87 ? -11.195 24.891 10.617 1 98.62 87 ASP B N 1
ATOM 4381 C CA . ASP B 1 87 ? -12.609 25.109 10.328 1 98.62 87 ASP B CA 1
ATOM 4382 C C . ASP B 1 87 ? -13.07 24.234 9.164 1 98.62 87 ASP B C 1
ATOM 4384 O O . ASP B 1 87 ? -14.234 24.281 8.766 1 98.62 87 ASP B O 1
ATOM 4388 N N . GLN B 1 88 ? -12.305 23.359 8.781 1 97.5 88 GLN B N 1
ATOM 4389 C CA . GLN B 1 88 ? -12.617 22.406 7.723 1 97.5 88 GLN B CA 1
ATOM 4390 C C . GLN B 1 88 ? -13.469 21.25 8.25 1 97.5 88 GLN B C 1
ATOM 4392 O O . GLN B 1 88 ? -14.18 20.594 7.488 1 97.5 88 GLN B O 1
ATOM 4397 N N . ALA B 1 89 ? -13.453 20.984 9.469 1 98.56 89 ALA B N 1
ATOM 4398 C CA . ALA B 1 89 ? -14.102 19.828 10.109 1 98.56 89 ALA B CA 1
ATOM 4399 C C . ALA B 1 89 ? -15.43 20.234 10.75 1 98.56 89 ALA B C 1
ATOM 4401 O O . ALA B 1 89 ? -15.469 21.141 11.578 1 98.56 89 ALA B O 1
ATOM 4402 N N . SER B 1 90 ? -16.469 19.531 10.352 1 98.5 90 SER B N 1
ATOM 4403 C CA . SER B 1 90 ? -17.766 19.75 11 1 98.5 90 SER B CA 1
ATOM 4404 C C . SER B 1 90 ? -17.672 19.547 12.508 1 98.5 90 SER B C 1
ATOM 4406 O O . SER B 1 90 ? -17.125 18.547 12.977 1 98.5 90 SER B O 1
ATOM 4408 N N . THR B 1 91 ? -18.109 20.5 13.219 1 98.44 91 THR B N 1
ATOM 4409 C CA . THR B 1 91 ? -18.125 20.484 14.68 1 98.44 91 THR B CA 1
ATOM 4410 C C . THR B 1 91 ? -19.516 20.844 15.203 1 98.44 91 THR B C 1
ATOM 4412 O O . THR B 1 91 ? -19.969 21.984 15.039 1 98.44 91 THR B O 1
ATOM 4415 N N . LYS B 1 92 ? -20.094 19.891 15.812 1 97.94 92 LYS B N 1
ATOM 4416 C CA . LYS B 1 92 ? -21.469 20.094 16.297 1 97.94 92 LYS B CA 1
ATOM 4417 C C . LYS B 1 92 ? -21.547 21.297 17.219 1 97.94 92 LYS B C 1
ATOM 4419 O O . LYS B 1 92 ? -20.781 21.422 18.172 1 97.94 92 LYS B O 1
ATOM 4424 N N . GLY B 1 93 ? -22.438 22.203 16.891 1 96.62 93 GLY B N 1
ATOM 4425 C CA . GLY B 1 93 ? -22.734 23.344 17.766 1 96.62 93 GLY B CA 1
ATOM 4426 C C . GLY B 1 93 ? -21.828 24.531 17.531 1 96.62 93 GLY B C 1
ATOM 4427 O O . GLY B 1 93 ? -22.031 25.594 18.094 1 96.62 93 GLY B O 1
ATOM 4428 N N . LEU B 1 94 ? -20.844 24.391 16.703 1 97.62 94 LEU B N 1
ATOM 4429 C CA . LEU B 1 94 ? -19.953 25.484 16.344 1 97.62 94 LEU B CA 1
ATOM 4430 C C . LEU B 1 94 ? -20.047 25.797 14.859 1 97.62 94 LEU B C 1
ATOM 4432 O O . LEU B 1 94 ? -20.141 24.891 14.031 1 97.62 94 LEU B O 1
ATOM 4436 N N . THR B 1 95 ? -20.125 27.062 14.586 1 97.56 95 THR B N 1
ATOM 4437 C CA . THR B 1 95 ? -20.141 27.469 13.188 1 97.56 95 THR B CA 1
ATOM 4438 C C . THR B 1 95 ? -18.953 26.875 12.445 1 97.56 95 THR B C 1
ATOM 4440 O O . THR B 1 95 ? -17.828 26.906 12.93 1 97.56 95 THR B O 1
ATOM 4443 N N . THR B 1 96 ? -19.188 26.25 11.305 1 98.06 96 THR B N 1
ATOM 4444 C CA . THR B 1 96 ? -18.203 25.672 10.398 1 98.06 96 THR B CA 1
ATOM 4445 C C . THR B 1 96 ? -18.359 26.25 8.992 1 98.06 96 THR B C 1
ATOM 4447 O O . THR B 1 96 ? -19.328 25.953 8.305 1 98.06 96 THR B O 1
ATOM 4450 N N . THR B 1 97 ? -17.312 26.984 8.578 1 98.19 97 THR B N 1
ATOM 4451 C CA . THR B 1 97 ? -17.516 27.844 7.414 1 98.19 97 THR B CA 1
ATOM 4452 C C . THR B 1 97 ? -16.625 27.391 6.258 1 98.19 97 THR B C 1
ATOM 4454 O O . THR B 1 97 ? -16.734 27.922 5.145 1 98.19 97 THR B O 1
ATOM 4457 N N . TYR B 1 98 ? -15.727 26.453 6.5 1 98.31 98 TYR B N 1
ATOM 4458 C CA . TYR B 1 98 ? -14.742 26.016 5.523 1 98.31 98 TYR B CA 1
ATOM 4459 C C . TYR B 1 98 ? -13.922 27.188 4.992 1 98.31 98 TYR B C 1
ATOM 4461 O O . TYR B 1 98 ? -13.516 27.188 3.83 1 98.31 98 TYR B O 1
ATOM 4469 N N . GLY B 1 99 ? -13.781 28.25 5.84 1 98.25 99 GLY B N 1
ATOM 4470 C CA . GLY B 1 99 ? -13.016 29.438 5.504 1 98.25 99 GLY B CA 1
ATOM 4471 C C . GLY B 1 99 ? -13.703 30.328 4.484 1 98.25 99 GLY B C 1
ATOM 4472 O O . GLY B 1 99 ? -13.109 31.281 3.986 1 98.25 99 GLY B O 1
ATOM 4473 N N . SER B 1 100 ? -14.906 30.078 4.129 1 98.5 100 SER B N 1
ATOM 4474 C CA . SER B 1 100 ? -15.547 30.734 2.996 1 98.5 100 SER B CA 1
ATOM 4475 C C . SER B 1 100 ? -16.797 31.5 3.439 1 98.5 100 SER B C 1
ATOM 4477 O O . SER B 1 100 ? -17.547 31.031 4.293 1 98.5 100 SER B O 1
ATOM 4479 N N . ILE B 1 101 ? -17.078 32.594 2.82 1 97.81 101 ILE B N 1
ATOM 4480 C CA . ILE B 1 101 ? -18.234 33.438 3.092 1 97.81 101 ILE B CA 1
ATOM 4481 C C . ILE B 1 101 ? -19.516 32.688 2.689 1 97.81 101 ILE B C 1
ATOM 4483 O O . ILE B 1 101 ? -20.594 32.969 3.223 1 97.81 101 ILE B O 1
ATOM 4487 N N . VAL B 1 102 ? -19.438 31.672 1.804 1 97.31 102 VAL B N 1
ATOM 4488 C CA . VAL B 1 102 ? -20.609 30.969 1.3 1 97.31 102 VAL B CA 1
ATOM 4489 C C . VAL B 1 102 ? -21.203 30.094 2.404 1 97.31 102 VAL B C 1
ATOM 4491 O O . VAL B 1 102 ? -22.375 29.734 2.367 1 97.31 102 VAL B O 1
ATOM 4494 N N . ALA B 1 103 ? -20.391 29.766 3.416 1 97.38 103 ALA B N 1
ATOM 4495 C CA . ALA B 1 103 ? -20.844 28.891 4.484 1 97.38 103 ALA B CA 1
ATOM 4496 C C . ALA B 1 103 ? -20.844 29.594 5.832 1 97.38 103 ALA B C 1
ATOM 4498 O O . ALA B 1 103 ? -20.828 28.953 6.883 1 97.38 103 ALA B O 1
ATOM 4499 N N . LYS B 1 104 ? -20.875 30.906 5.918 1 96.44 104 LYS B N 1
ATOM 4500 C CA . LYS B 1 104 ? -20.609 31.734 7.09 1 96.44 104 LYS B CA 1
ATOM 4501 C C . LYS B 1 104 ? -21.609 31.438 8.203 1 96.44 104 LYS B C 1
ATOM 4503 O O . LYS B 1 104 ? -21.297 31.609 9.391 1 96.44 104 LYS B O 1
ATOM 4508 N N . ASP B 1 105 ? -22.844 30.906 7.926 1 95.06 105 ASP B N 1
ATOM 4509 C CA . ASP B 1 105 ? -23.875 30.766 8.938 1 95.06 105 ASP B CA 1
ATOM 4510 C C . ASP B 1 105 ? -24.141 29.297 9.258 1 95.06 105 ASP B C 1
ATOM 4512 O O . ASP B 1 105 ? -25.062 28.969 9.992 1 95.06 105 ASP B O 1
ATOM 4516 N N . TYR B 1 106 ? -23.391 28.422 8.68 1 96.56 106 TYR B N 1
ATOM 4517 C CA . TYR B 1 106 ? -23.656 26.984 8.828 1 96.56 106 TYR B CA 1
ATOM 4518 C C . TYR B 1 106 ? -23.219 26.5 10.203 1 96.56 106 TYR B C 1
ATOM 4520 O O . TYR B 1 106 ? -22.094 26.75 10.633 1 96.56 106 TYR B O 1
ATOM 4528 N N . ILE B 1 107 ? -24.062 25.812 10.922 1 97.56 107 ILE B N 1
ATOM 4529 C CA . ILE B 1 107 ? -23.766 25.125 12.164 1 97.56 107 ILE B CA 1
ATOM 4530 C C . ILE B 1 107 ? -24.078 23.641 12.023 1 97.56 107 ILE B C 1
ATOM 4532 O O . ILE B 1 107 ? -25.25 23.25 12 1 97.56 107 ILE B O 1
ATOM 4536 N N . PRO B 1 108 ? -23.078 22.828 11.977 1 97.38 108 PRO B N 1
ATOM 4537 C CA . PRO B 1 108 ? -23.312 21.391 11.805 1 97.38 108 PRO B CA 1
ATOM 4538 C C . PRO B 1 108 ? -24.094 20.781 12.953 1 97.38 108 PRO B C 1
ATOM 4540 O O . PRO B 1 108 ? -23.922 21.188 14.109 1 97.38 108 PRO B O 1
ATOM 4543 N N . GLU B 1 109 ? -24.891 19.703 12.664 1 96.62 109 GLU B N 1
ATOM 4544 C CA . GLU B 1 109 ? -25.641 18.953 13.664 1 96.62 109 GLU B CA 1
ATOM 4545 C C . GLU B 1 109 ? -24.859 17.766 14.188 1 96.62 109 GLU B C 1
ATOM 4547 O O . GLU B 1 109 ? -25.219 17.172 15.203 1 96.62 109 GLU B O 1
ATOM 4552 N N . GLN B 1 110 ? -23.812 17.469 13.5 1 97.44 110 GLN B N 1
ATOM 4553 C CA . GLN B 1 110 ? -22.984 16.328 13.867 1 97.44 110 GLN B CA 1
ATOM 4554 C C . GLN B 1 110 ? -21.5 16.672 13.805 1 97.44 110 GLN B C 1
ATOM 4556 O O . GLN B 1 110 ? -21.094 17.547 13.039 1 97.44 110 GLN B O 1
ATOM 4561 N N . ASP B 1 111 ? -20.766 16 14.617 1 98.69 111 ASP B N 1
ATOM 4562 C CA . ASP B 1 111 ? -19.312 16.109 14.594 1 98.69 111 ASP B CA 1
ATOM 4563 C C . ASP B 1 111 ? -18.703 15.289 13.453 1 98.69 111 ASP B C 1
ATOM 4565 O O . ASP B 1 111 ? -19.203 14.211 13.133 1 98.69 111 ASP B O 1
ATOM 4569 N N . ALA B 1 112 ? -17.672 15.906 12.812 1 98.81 112 ALA B N 1
ATOM 4570 C CA . ALA B 1 112 ? -16.797 15.039 12.023 1 98.81 112 ALA B CA 1
ATOM 4571 C C . ALA B 1 112 ? -16.297 13.875 12.867 1 98.81 112 ALA B C 1
ATOM 4573 O O . ALA B 1 112 ? -16.203 13.977 14.094 1 98.81 112 ALA B O 1
ATOM 4574 N N . THR B 1 113 ? -15.906 12.75 12.234 1 98.81 113 THR B N 1
ATOM 4575 C CA . THR B 1 113 ? -15.445 11.562 12.945 1 98.81 113 THR B CA 1
ATOM 4576 C C . THR B 1 113 ? -14.258 11.891 13.852 1 98.81 113 THR B C 1
ATOM 4578 O O . THR B 1 113 ? -14.211 11.453 15 1 98.81 113 THR B O 1
ATOM 4581 N N . LEU B 1 114 ? -13.297 12.672 13.352 1 98.81 114 LEU B N 1
ATOM 4582 C CA . LEU B 1 114 ? -12.117 12.969 14.148 1 98.81 114 LEU B CA 1
ATOM 4583 C C . LEU B 1 114 ? -12.477 13.852 15.344 1 98.81 114 LEU B C 1
ATOM 4585 O O . LEU B 1 114 ? -11.883 13.719 16.422 1 98.81 114 LEU B O 1
ATOM 4589 N N . VAL B 1 115 ? -13.453 14.742 15.211 1 98.88 115 VAL B N 1
ATOM 4590 C CA . VAL B 1 115 ? -13.906 15.578 16.312 1 98.88 115 VAL B CA 1
ATOM 4591 C C . VAL B 1 115 ? -14.586 14.703 17.375 1 98.88 115 VAL B C 1
ATOM 4593 O O . VAL B 1 115 ? -14.328 14.852 18.578 1 98.88 115 VAL B O 1
ATOM 4596 N N . ALA B 1 116 ? -15.445 13.836 16.922 1 98.88 116 ALA B N 1
ATOM 4597 C CA . ALA B 1 116 ? -16.109 12.906 17.828 1 98.88 116 ALA B CA 1
ATOM 4598 C C . ALA B 1 116 ? -15.094 12.078 18.609 1 98.88 116 ALA B C 1
ATOM 4600 O O . ALA B 1 116 ? -15.258 11.844 19.812 1 98.88 116 ALA B O 1
ATOM 4601 N N . LYS B 1 117 ? -14.086 11.648 17.938 1 98.88 117 LYS B N 1
ATOM 4602 C CA . LYS B 1 117 ? -13.039 10.867 18.578 1 98.88 117 LYS B CA 1
ATOM 4603 C C . LYS B 1 117 ? -12.312 11.695 19.641 1 98.88 117 LYS B C 1
ATOM 4605 O O . LYS B 1 117 ? -12.016 11.195 20.734 1 98.88 117 LYS B O 1
ATOM 4610 N N . LEU B 1 118 ? -11.992 12.914 19.297 1 98.88 118 LEU B N 1
ATOM 4611 C CA . LEU B 1 118 ? -11.328 13.805 20.25 1 98.88 118 LEU B CA 1
ATOM 4612 C C . LEU B 1 118 ? -12.18 14.008 21.5 1 98.88 118 LEU B C 1
ATOM 4614 O O . LEU B 1 118 ? -11.695 13.859 22.625 1 98.88 118 LEU B O 1
ATOM 4618 N N . LYS B 1 119 ? -13.43 14.305 21.297 1 98.69 119 LYS B N 1
ATOM 4619 C CA . LYS B 1 119 ? -14.344 14.508 22.422 1 98.69 119 LYS B CA 1
ATOM 4620 C C . LYS B 1 119 ? -14.469 13.242 23.266 1 98.69 119 LYS B C 1
ATOM 4622 O O . LYS B 1 119 ? -14.453 13.312 24.5 1 98.69 119 LYS B O 1
ATOM 4627 N N . ALA B 1 120 ? -14.578 12.117 22.625 1 98.62 120 ALA B N 1
ATOM 4628 C CA . ALA B 1 120 ? -14.688 10.836 23.328 1 98.62 120 ALA B CA 1
ATOM 4629 C C . ALA B 1 120 ? -13.445 10.562 24.172 1 98.62 120 ALA B C 1
ATOM 4631 O O . ALA B 1 120 ? -13.523 9.945 25.234 1 98.62 120 ALA B O 1
ATOM 4632 N N . ALA B 1 121 ? -12.336 11.094 23.719 1 98.75 121 ALA B N 1
ATOM 4633 C CA . ALA B 1 121 ? -11.062 10.883 24.422 1 98.75 121 ALA B CA 1
ATOM 4634 C C . ALA B 1 121 ? -10.898 11.859 25.578 1 98.75 121 ALA B C 1
ATOM 4636 O O . ALA B 1 121 ? -9.914 11.797 26.312 1 98.75 121 ALA B O 1
ATOM 4637 N N . GLY B 1 122 ? -11.797 12.758 25.734 1 98.69 122 GLY B N 1
ATOM 4638 C CA . GLY B 1 122 ? -11.789 13.695 26.859 1 98.69 122 GLY B CA 1
ATOM 4639 C C . GLY B 1 122 ? -11.266 15.07 26.469 1 98.69 122 GLY B C 1
ATOM 4640 O O . GLY B 1 122 ? -11.148 15.945 27.328 1 98.69 122 GLY B O 1
ATOM 4641 N N . ALA B 1 123 ? -10.969 15.266 25.234 1 98.88 123 ALA B N 1
ATOM 4642 C CA . ALA B 1 123 ? -10.492 16.578 24.781 1 98.88 123 ALA B CA 1
ATOM 4643 C C . ALA B 1 123 ? -11.625 17.594 24.781 1 98.88 123 ALA B C 1
ATOM 4645 O O . ALA B 1 123 ? -12.805 17.219 24.766 1 98.88 123 ALA B O 1
ATOM 4646 N N . ILE B 1 124 ? -11.289 18.797 24.859 1 98.69 124 ILE B N 1
ATOM 4647 C CA . ILE B 1 124 ? -12.219 19.922 24.75 1 98.69 124 ILE B CA 1
ATOM 4648 C C . ILE B 1 124 ? -11.938 20.703 23.469 1 98.69 124 ILE B C 1
ATOM 4650 O O . ILE B 1 124 ? -10.867 21.297 23.328 1 98.69 124 ILE B O 1
ATOM 4654 N N . ILE B 1 125 ? -12.891 20.656 22.5 1 98.81 125 ILE B N 1
ATOM 4655 C CA . ILE B 1 125 ? -12.758 21.469 21.312 1 98.81 125 ILE B CA 1
ATOM 4656 C C . ILE B 1 125 ? -12.938 22.953 21.672 1 98.81 125 ILE B C 1
ATOM 4658 O O . ILE B 1 125 ? -14.062 23.391 21.922 1 98.81 125 ILE B O 1
ATOM 4662 N N . LEU B 1 126 ? -11.867 23.688 21.625 1 98.62 126 LEU B N 1
ATOM 4663 C CA . LEU B 1 126 ? -11.844 25.047 22.141 1 98.62 126 LEU B CA 1
ATOM 4664 C C . LEU B 1 126 ? -12.312 26.047 21.094 1 98.62 126 LEU B C 1
ATOM 4666 O O . LEU B 1 126 ? -13.008 27 21.422 1 98.62 126 LEU B O 1
ATOM 4670 N N . ALA B 1 127 ? -11.875 25.828 19.891 1 98.81 127 ALA B N 1
ATOM 4671 C CA . ALA B 1 127 ? -12.156 26.812 18.844 1 98.81 127 ALA B CA 1
ATOM 4672 C C . ALA B 1 127 ? -11.961 26.203 17.453 1 98.81 127 ALA B C 1
ATOM 4674 O O . ALA B 1 127 ? -11.234 25.219 17.297 1 98.81 127 ALA B O 1
ATOM 4675 N N . LYS B 1 128 ? -12.711 26.781 16.5 1 98.81 128 LYS B N 1
ATOM 4676 C CA . LYS B 1 128 ? -12.43 26.562 15.078 1 98.81 128 LYS B CA 1
ATOM 4677 C C . LYS B 1 128 ? -11.43 27.594 14.555 1 98.81 128 LYS B C 1
ATOM 4679 O O . LYS B 1 128 ? -11.5 28.766 14.898 1 98.81 128 LYS B O 1
ATOM 4684 N N . THR B 1 129 ? -10.516 27.109 13.734 1 98.94 129 THR B N 1
ATOM 4685 C CA . THR B 1 129 ? -9.43 27.984 13.328 1 98.94 129 THR B CA 1
ATOM 4686 C C . THR B 1 129 ? -9.586 28.406 11.867 1 98.94 129 THR B C 1
ATOM 4688 O O . THR B 1 129 ? -10.25 27.719 11.086 1 98.94 129 THR B O 1
ATOM 4691 N N . THR B 1 130 ? -8.969 29.547 11.523 1 98.81 130 THR B N 1
ATOM 4692 C CA . THR B 1 130 ? -9.109 30.156 10.203 1 98.81 130 THR B CA 1
ATOM 4693 C C . THR B 1 130 ? -8.391 29.328 9.141 1 98.81 130 THR B C 1
ATOM 4695 O O . THR B 1 130 ? -7.477 28.578 9.461 1 98.81 130 THR B O 1
ATOM 4698 N N . MET B 1 131 ? -8.828 29.438 7.953 1 98.81 131 MET B N 1
ATOM 4699 C CA . MET B 1 131 ? -8.297 28.781 6.758 1 98.81 131 MET B CA 1
ATOM 4700 C C . MET B 1 131 ? -8.727 29.531 5.496 1 98.81 131 MET B C 1
ATOM 4702 O O . MET B 1 131 ? -9.703 30.266 5.512 1 98.81 131 MET B O 1
ATOM 4706 N N . PRO B 1 132 ? -7.957 29.438 4.398 1 98.81 132 PRO B N 1
ATOM 4707 C CA . PRO B 1 132 ? -8.461 29.969 3.133 1 98.81 132 PRO B CA 1
ATOM 4708 C C . PRO B 1 132 ? -9.711 29.25 2.637 1 98.81 132 PRO B C 1
ATOM 4710 O O . PRO B 1 132 ? -9.977 28.125 3.059 1 98.81 132 PRO B O 1
ATOM 4713 N N . ASP B 1 133 ? -10.422 29.859 1.682 1 98.69 133 ASP B N 1
ATOM 4714 C CA . ASP B 1 133 ? -11.656 29.297 1.136 1 98.69 133 ASP B CA 1
ATOM 4715 C C . ASP B 1 133 ? -11.422 27.875 0.629 1 98.69 133 ASP B C 1
ATOM 4717 O O . ASP B 1 133 ? -10.633 27.656 -0.297 1 98.69 133 ASP B O 1
ATOM 4721 N N . PHE B 1 134 ? -12.07 26.891 1.299 1 98.38 134 PHE B N 1
ATOM 4722 C CA . PHE B 1 134 ? -12.07 25.484 0.911 1 98.38 134 PHE B CA 1
ATOM 4723 C C . PHE B 1 134 ? -10.641 24.969 0.752 1 98.38 134 PHE B C 1
ATOM 4725 O O . PHE B 1 134 ? -10.367 24.141 -0.112 1 98.38 134 PHE B O 1
ATOM 4732 N N . ALA B 1 135 ? -9.711 25.531 1.489 1 98.56 135 ALA B N 1
ATOM 4733 C CA . ALA B 1 135 ? -8.328 25.078 1.621 1 98.56 135 ALA B CA 1
ATOM 4734 C C . ALA B 1 135 ? -7.566 25.266 0.315 1 98.56 135 ALA B C 1
ATOM 4736 O O . ALA B 1 135 ? -6.598 24.562 0.045 1 98.56 135 ALA B O 1
ATOM 4737 N N . THR B 1 136 ? -7.93 26.297 -0.542 1 98.38 136 THR B N 1
ATOM 4738 C CA . THR B 1 136 ? -7.371 26.422 -1.885 1 98.38 136 THR B CA 1
ATOM 4739 C C . THR B 1 136 ? -6.199 27.391 -1.899 1 98.38 136 THR B C 1
ATOM 4741 O O . THR B 1 136 ? -6.086 28.219 -2.809 1 98.38 136 THR B O 1
ATOM 4744 N N . SER B 1 137 ? -5.309 27.297 -0.854 1 97.81 137 SER B N 1
ATOM 4745 C CA . SER B 1 137 ? -4.16 28.203 -0.811 1 97.81 137 SER B CA 1
ATOM 4746 C C . SER B 1 137 ? -3.051 27.641 0.071 1 97.81 137 SER B C 1
ATOM 4748 O O . SER B 1 137 ? -3.316 26.906 1.026 1 97.81 137 SER B O 1
ATOM 4750 N N . TRP B 1 138 ? -1.79 28.062 -0.298 1 97.5 138 TRP B N 1
ATOM 4751 C CA . TRP B 1 138 ? -0.655 27.828 0.59 1 97.5 138 TRP B CA 1
ATOM 4752 C C . TRP B 1 138 ? -0.637 28.859 1.723 1 97.5 138 TRP B C 1
ATOM 4754 O O . TRP B 1 138 ? 0.208 28.781 2.619 1 97.5 138 TRP B O 1
ATOM 4764 N N . HIS B 1 139 ? -1.554 29.812 1.656 1 98.25 139 HIS B N 1
ATOM 4765 C CA . HIS B 1 139 ? -1.54 30.969 2.545 1 98.25 139 HIS B CA 1
ATOM 4766 C C . HIS B 1 139 ? -2.881 31.125 3.254 1 98.25 139 HIS B C 1
ATOM 4768 O O . HIS B 1 139 ? -3.758 30.266 3.141 1 98.25 139 HIS B O 1
ATOM 4774 N N . SER B 1 140 ? -3.064 32.188 4 1 98.44 140 SER B N 1
ATOM 4775 C CA . SER B 1 140 ? -4.152 32.281 4.965 1 98.44 140 SER B CA 1
ATOM 4776 C C . SER B 1 140 ? -5.332 33.062 4.379 1 98.44 140 SER B C 1
ATOM 4778 O O . SER B 1 140 ? -6.352 33.25 5.051 1 98.44 140 SER B O 1
ATOM 4780 N N . THR B 1 141 ? -5.328 33.469 3.125 1 98.5 141 THR B N 1
ATOM 4781 C CA . THR B 1 141 ? -6.301 34.375 2.557 1 98.5 141 THR B CA 1
ATOM 4782 C C . THR B 1 141 ? -7.688 33.75 2.514 1 98.5 141 THR B C 1
ATOM 4784 O O . THR B 1 141 ? -7.887 32.719 1.863 1 98.5 141 THR B O 1
ATOM 4787 N N . SER B 1 142 ? -8.648 34.375 3.127 1 98.56 142 SER B N 1
ATOM 4788 C CA . SER B 1 142 ? -10.016 33.875 3.275 1 98.56 142 SER B CA 1
ATOM 4789 C C . SER B 1 142 ? -11.039 34.969 2.984 1 98.56 142 SER B C 1
ATOM 4791 O O . SER B 1 142 ? -10.844 36.125 3.375 1 98.56 142 SER B O 1
ATOM 4793 N N . SER B 1 143 ? -12.078 34.625 2.266 1 98.69 143 SER B N 1
ATOM 4794 C CA . SER B 1 143 ? -13.141 35.562 1.989 1 98.69 143 SER B CA 1
ATOM 4795 C C . SER B 1 143 ? -13.914 35.938 3.26 1 98.69 143 SER B C 1
ATOM 4797 O O . SER B 1 143 ? -14.625 36.938 3.301 1 98.69 143 SER B O 1
ATOM 4799 N N . LEU B 1 144 ? -13.742 35.125 4.246 1 98.31 144 LEU B N 1
ATOM 4800 C CA . LEU B 1 144 ? -14.469 35.312 5.496 1 98.31 144 LEU B CA 1
ATOM 4801 C C . LEU B 1 144 ? -13.609 36.062 6.516 1 98.31 144 LEU B C 1
ATOM 4803 O O . LEU B 1 144 ? -14.023 37.094 7.047 1 98.31 144 LEU B O 1
ATOM 4807 N N . SER B 1 145 ? -12.359 35.594 6.754 1 98.06 145 SER B N 1
ATOM 4808 C CA . SER B 1 145 ? -11.555 36.062 7.879 1 98.06 145 SER B CA 1
ATOM 4809 C C . SER B 1 145 ? -10.422 36.969 7.41 1 98.06 145 SER B C 1
ATOM 4811 O O . SER B 1 145 ? -9.711 37.562 8.227 1 98.06 145 SER B O 1
ATOM 4813 N N . GLY B 1 146 ? -10.281 37.188 6.074 1 98.12 146 GLY B N 1
ATOM 4814 C CA . GLY B 1 146 ? -9.133 37.906 5.578 1 98.12 146 GLY B CA 1
ATOM 4815 C C . GLY B 1 146 ? -7.828 37.156 5.711 1 98.12 146 GLY B C 1
ATOM 4816 O O . GLY B 1 146 ? -7.707 36.031 5.215 1 98.12 146 GLY B O 1
ATOM 4817 N N . THR B 1 147 ? -6.832 37.781 6.402 1 98.44 147 THR B N 1
ATOM 4818 C CA . THR B 1 147 ? -5.539 37.125 6.582 1 98.44 147 THR B CA 1
ATOM 4819 C C . THR B 1 147 ? -5.316 36.781 8.047 1 98.44 147 THR B C 1
ATOM 4821 O O . THR B 1 147 ? -5.926 37.375 8.938 1 98.44 147 THR B O 1
ATOM 4824 N N . THR B 1 148 ? -4.598 35.75 8.281 1 98.81 148 THR B N 1
ATOM 4825 C CA . THR B 1 148 ? -4.082 35.344 9.586 1 98.81 148 THR B CA 1
ATOM 4826 C C . THR B 1 148 ? -2.615 35.75 9.727 1 98.81 148 THR B C 1
ATOM 4828 O O . THR B 1 148 ? -1.851 35.688 8.766 1 98.81 148 THR B O 1
ATOM 4831 N N . LYS B 1 149 ? -2.223 36.125 10.922 1 98.75 149 LYS B N 1
ATOM 4832 C CA . LYS B 1 149 ? -0.859 36.625 11.125 1 98.75 149 LYS B CA 1
ATOM 4833 C C . LYS B 1 149 ? 0.018 35.531 11.75 1 98.75 149 LYS B C 1
ATOM 4835 O O . LYS B 1 149 ? -0.47 34.688 12.508 1 98.75 149 LYS B O 1
ATOM 4840 N N . ASN B 1 150 ? 1.312 35.562 11.391 1 98.56 150 ASN B N 1
ATOM 4841 C CA . ASN B 1 150 ? 2.322 34.688 11.984 1 98.56 150 ASN B CA 1
ATOM 4842 C C . ASN B 1 150 ? 2.746 35.188 13.367 1 98.56 150 ASN B C 1
ATOM 4844 O O . ASN B 1 150 ? 3.104 36.344 13.531 1 98.56 150 ASN B O 1
ATOM 4848 N N . PRO B 1 151 ? 2.752 34.312 14.352 1 98.19 151 PRO B N 1
ATOM 4849 C CA . PRO B 1 151 ? 3.055 34.75 15.719 1 98.19 151 PRO B CA 1
ATOM 4850 C C . PRO B 1 151 ? 4.504 35.188 15.891 1 98.19 151 PRO B C 1
ATOM 4852 O O . PRO B 1 151 ? 4.824 35.906 16.844 1 98.19 151 PRO B O 1
ATOM 4855 N N . TYR B 1 152 ? 5.402 34.781 15.055 1 97.69 152 TYR B N 1
ATOM 4856 C CA . TYR B 1 152 ? 6.809 35.156 15.156 1 97.69 152 TYR B CA 1
ATOM 4857 C C . TYR B 1 152 ? 7.047 36.531 14.555 1 97.69 152 TYR B C 1
ATOM 4859 O O . TYR B 1 152 ? 8 37.219 14.93 1 97.69 152 TYR B O 1
ATOM 4867 N N . ASP B 1 153 ? 6.305 36.938 13.625 1 97.12 153 ASP B N 1
ATOM 4868 C CA . ASP B 1 153 ? 6.316 38.25 12.961 1 97.12 153 ASP B CA 1
ATOM 4869 C C . ASP B 1 153 ? 4.949 38.562 12.367 1 97.12 153 ASP B C 1
ATOM 4871 O O . ASP B 1 153 ? 4.582 38.031 11.312 1 97.12 153 ASP B O 1
ATOM 4875 N N . THR B 1 154 ? 4.234 39.469 12.984 1 97.38 154 THR B N 1
ATOM 4876 C CA . THR B 1 154 ? 2.834 39.719 12.664 1 97.38 154 THR B CA 1
ATOM 4877 C C . THR B 1 154 ? 2.701 40.375 11.289 1 97.38 154 THR B C 1
ATOM 4879 O O . THR B 1 154 ? 1.593 40.531 10.773 1 97.38 154 THR B O 1
ATOM 4882 N N . LYS B 1 155 ? 3.779 40.719 10.633 1 97.12 155 LYS B N 1
ATOM 4883 C CA . LYS B 1 155 ? 3.738 41.219 9.266 1 97.12 155 LYS B CA 1
ATOM 4884 C C . LYS B 1 155 ? 3.779 40.094 8.25 1 97.12 155 LYS B C 1
ATOM 4886 O O . LYS B 1 155 ? 3.652 40.312 7.043 1 97.12 155 LYS B O 1
ATOM 4891 N N . ARG B 1 156 ? 3.908 38.875 8.719 1 98.06 156 ARG B N 1
ATOM 4892 C CA . ARG B 1 156 ? 4.098 37.719 7.836 1 98.06 156 ARG B CA 1
ATOM 4893 C C . ARG B 1 156 ? 2.928 36.75 7.941 1 98.06 156 ARG B C 1
ATOM 4895 O O . ARG B 1 156 ? 2.172 36.781 8.914 1 98.06 156 ARG B O 1
ATOM 4902 N N . ASP B 1 157 ? 2.732 36 6.867 1 98.62 157 ASP B N 1
ATOM 4903 C CA . ASP B 1 157 ? 1.703 34.969 6.777 1 98.62 157 ASP B CA 1
ATOM 4904 C C . ASP B 1 157 ? 2.156 33.688 7.457 1 98.62 157 ASP B C 1
ATOM 4906 O O . ASP B 1 157 ? 3.318 33.281 7.34 1 98.62 157 ASP B O 1
ATOM 4910 N N . PRO B 1 158 ? 1.305 33 8.18 1 98.81 158 PRO B N 1
ATOM 4911 C CA . PRO B 1 158 ? 1.711 31.766 8.883 1 98.81 158 PRO B CA 1
ATOM 4912 C C . PRO B 1 158 ? 1.722 30.547 7.98 1 98.81 158 PRO B C 1
ATOM 4914 O O . PRO B 1 158 ? 2.105 29.453 8.422 1 98.81 158 PRO B O 1
ATOM 4917 N N . GLY B 1 159 ? 1.32 30.641 6.707 1 98.31 159 GLY B N 1
ATOM 4918 C CA . GLY B 1 159 ? 1.164 29.5 5.828 1 98.31 159 GLY B CA 1
ATOM 4919 C C . GLY B 1 159 ? -0.21 28.859 5.918 1 98.31 159 GLY B C 1
ATOM 4920 O O . GLY B 1 159 ? -0.958 29.109 6.863 1 98.31 159 GLY B O 1
ATOM 4921 N N . GLY B 1 160 ? -0.598 28.094 5.012 1 96.44 160 GLY B N 1
ATOM 4922 C CA . GLY B 1 160 ? -1.878 27.406 4.91 1 96.44 160 GLY B CA 1
ATOM 4923 C C . GLY B 1 160 ? -1.785 26.062 4.211 1 96.44 160 GLY B C 1
ATOM 4924 O O . GLY B 1 160 ? -0.7 25.641 3.809 1 96.44 160 GLY B O 1
ATOM 4925 N N . SER B 1 161 ? -3.035 25.312 4.184 1 97.75 161 SER B N 1
ATOM 4926 C CA . SER B 1 161 ? -4.352 25.906 4.41 1 97.75 161 SER B CA 1
ATOM 4927 C C . SER B 1 161 ? -4.746 25.828 5.879 1 97.75 161 SER B C 1
ATOM 4929 O O . SER B 1 161 ? -5.809 26.312 6.27 1 97.75 161 SER B O 1
ATOM 4931 N N . SER B 1 162 ? -3.904 25.234 6.762 1 98.88 162 SER B N 1
ATOM 4932 C CA . SER B 1 162 ? -4.203 25.25 8.188 1 98.88 162 SER B CA 1
ATOM 4933 C C . SER B 1 162 ? -3.568 26.453 8.875 1 98.88 162 SER B C 1
ATOM 4935 O O . SER B 1 162 ? -2.896 26.312 9.898 1 98.88 162 SER B O 1
ATOM 4937 N N . SER B 1 163 ? -3.838 27.641 8.391 1 98.88 163 SER B N 1
ATOM 4938 C CA . SER B 1 163 ? -3.201 28.875 8.812 1 98.88 163 SER B CA 1
ATOM 4939 C C . SER B 1 163 ? -3.508 29.203 10.273 1 98.88 163 SER B C 1
ATOM 4941 O O . SER B 1 163 ? -2.596 29.438 11.062 1 98.88 163 SER B O 1
ATOM 4943 N N . GLY B 1 164 ? -4.797 29.172 10.57 1 98.94 164 GLY B N 1
ATOM 4944 C CA . GLY B 1 164 ? -5.207 29.484 11.93 1 98.94 164 GLY B CA 1
ATOM 4945 C C . GLY B 1 164 ? -4.684 28.484 12.945 1 98.94 164 GLY B C 1
ATOM 4946 O O . GLY B 1 164 ? -4.281 28.875 14.047 1 98.94 164 GLY B O 1
ATOM 4947 N N . THR B 1 165 ? -4.699 27.203 12.594 1 98.94 165 THR B N 1
ATOM 4948 C CA . THR B 1 165 ? -4.215 26.172 13.508 1 98.94 165 THR B CA 1
ATOM 4949 C C . THR B 1 165 ? -2.732 26.375 13.812 1 98.94 165 THR B C 1
ATOM 4951 O O . THR B 1 165 ? -2.316 26.297 14.969 1 98.94 165 THR B O 1
ATOM 4954 N N . GLY B 1 166 ? -1.953 26.625 12.742 1 98.94 166 GLY B N 1
ATOM 4955 C CA . GLY B 1 166 ? -0.538 26.891 12.945 1 98.94 166 GLY B CA 1
ATOM 4956 C C . GLY B 1 166 ? -0.277 28.062 13.859 1 98.94 166 GLY B C 1
ATOM 4957 O O . GLY B 1 166 ? 0.485 27.953 14.828 1 98.94 166 GLY B O 1
ATOM 4958 N N . SER B 1 167 ? -0.944 29.156 13.594 1 98.94 167 SER B N 1
ATOM 4959 C CA . SER B 1 167 ? -0.773 30.375 14.383 1 98.94 167 SER B CA 1
ATOM 4960 C C . SER B 1 167 ? -1.229 30.172 15.828 1 98.94 167 SER B C 1
ATOM 4962 O O . SER B 1 167 ? -0.544 30.578 16.766 1 98.94 167 SER B O 1
ATOM 4964 N N . ALA B 1 168 ? -2.357 29.547 15.992 1 98.94 168 ALA B N 1
ATOM 4965 C CA . ALA B 1 168 ? -2.953 29.375 17.312 1 98.94 168 ALA B CA 1
ATOM 4966 C C . ALA B 1 168 ? -2.08 28.484 18.203 1 98.94 168 ALA B C 1
ATOM 4968 O O . ALA B 1 168 ? -1.785 28.844 19.344 1 98.94 168 ALA B O 1
ATOM 4969 N N . VAL B 1 169 ? -1.667 27.359 17.688 1 98.94 169 VAL B N 1
ATOM 4970 C CA . VAL B 1 169 ? -0.88 26.422 18.484 1 98.94 169 VAL B CA 1
ATOM 4971 C C . VAL B 1 169 ? 0.48 27.047 18.812 1 98.94 169 VAL B C 1
ATOM 4973 O O . VAL B 1 169 ? 0.959 26.953 19.938 1 98.94 169 VAL B O 1
ATOM 4976 N N . ALA B 1 170 ? 1.092 27.688 17.828 1 98.81 170 ALA B N 1
ATOM 4977 C CA . ALA B 1 170 ? 2.395 28.297 18.047 1 98.81 170 ALA B CA 1
ATOM 4978 C C . ALA B 1 170 ? 2.309 29.391 19.109 1 98.81 170 ALA B C 1
ATOM 4980 O O . ALA B 1 170 ? 3.238 29.578 19.891 1 98.81 170 ALA B O 1
ATOM 4981 N N . ALA B 1 171 ? 1.217 30.125 19.141 1 98.56 171 ALA B N 1
ATOM 4982 C CA . ALA B 1 171 ? 1.021 31.234 20.078 1 98.56 171 ALA B CA 1
ATOM 4983 C C . ALA B 1 171 ? 0.446 30.75 21.406 1 98.56 171 ALA B C 1
ATOM 4985 O O . ALA B 1 171 ? 0.074 31.562 22.25 1 98.56 171 ALA B O 1
ATOM 4986 N N . ASP B 1 172 ? 0.318 29.438 21.547 1 98.31 172 ASP B N 1
ATOM 4987 C CA . ASP B 1 172 ? -0.182 28.844 22.781 1 98.31 172 ASP B CA 1
ATOM 4988 C C . ASP B 1 172 ? -1.626 29.266 23.047 1 98.31 172 ASP B C 1
ATOM 4990 O O . ASP B 1 172 ? -1.979 29.625 24.172 1 98.31 172 ASP B O 1
ATOM 4994 N N . LEU B 1 173 ? -2.438 29.312 22.031 1 98.62 173 LEU B N 1
ATOM 4995 C CA . LEU B 1 173 ? -3.865 29.594 22.125 1 98.62 173 LEU B CA 1
ATOM 4996 C C . LEU B 1 173 ? -4.672 28.297 22.203 1 98.62 173 LEU B C 1
ATOM 4998 O O . LEU B 1 173 ? -5.887 28.328 22.406 1 98.62 173 LEU B O 1
ATOM 5002 N N . GLY B 1 174 ? -4.152 27.203 22.047 1 98.5 174 GLY B N 1
ATOM 5003 C CA . GLY B 1 174 ? -4.578 25.812 22.219 1 98.5 174 GLY B CA 1
ATOM 5004 C C . GLY B 1 174 ? -3.42 24.859 22.453 1 98.5 174 GLY B C 1
ATOM 5005 O O . GLY B 1 174 ? -2.301 25.109 22 1 98.5 174 GLY B O 1
ATOM 5006 N N . LEU B 1 175 ? -3.68 23.812 23.156 1 98.69 175 LEU B N 1
ATOM 5007 C CA . LEU B 1 175 ? -2.605 22.875 23.469 1 98.69 175 LEU B CA 1
ATOM 5008 C C . LEU B 1 175 ? -2.287 22 22.25 1 98.69 175 LEU B C 1
ATOM 5010 O O . LEU B 1 175 ? -1.117 21.781 21.938 1 98.69 175 LEU B O 1
ATOM 5014 N N . LEU B 1 176 ? -3.297 21.484 21.594 1 98.88 176 LEU B N 1
ATOM 5015 C CA . LEU B 1 176 ? -3.162 20.688 20.375 1 98.88 176 LEU B CA 1
ATOM 5016 C C . LEU B 1 176 ? -3.941 21.312 19.234 1 98.88 176 LEU B C 1
ATOM 5018 O O . LEU B 1 176 ? -4.883 22.078 19.453 1 98.88 176 LEU B O 1
ATOM 5022 N N . GLY B 1 177 ? -3.521 21.016 18.031 1 98.94 177 GLY B N 1
ATOM 5023 C CA . GLY B 1 177 ? -4.223 21.484 16.859 1 98.94 177 GLY B CA 1
ATOM 5024 C C . GLY B 1 177 ? -4.453 20.406 15.82 1 98.94 177 GLY B C 1
ATOM 5025 O O . GLY B 1 177 ? -3.641 19.484 15.68 1 98.94 177 GLY B O 1
ATOM 5026 N N . VAL B 1 178 ? -5.59 20.484 15.094 1 98.94 178 VAL B N 1
ATOM 5027 C CA . VAL B 1 178 ? -5.887 19.641 13.938 1 98.94 178 VAL B CA 1
ATOM 5028 C C . VAL B 1 178 ? -5.812 20.484 12.664 1 98.94 178 VAL B C 1
ATOM 5030 O O . VAL B 1 178 ? -6.422 21.547 12.578 1 98.94 178 VAL B O 1
ATOM 5033 N N . GLY B 1 179 ? -4.969 20.062 11.766 1 98.88 179 GLY B N 1
ATOM 5034 C CA . GLY B 1 179 ? -4.973 20.594 10.414 1 98.88 179 GLY B CA 1
ATOM 5035 C C . GLY B 1 179 ? -5.395 19.578 9.367 1 98.88 179 GLY B C 1
ATOM 5036 O O . GLY B 1 179 ? -5.914 18.516 9.711 1 98.88 179 GLY B O 1
ATOM 5037 N N . GLU B 1 180 ? -5.387 19.953 8.172 1 98.62 180 GLU B N 1
ATOM 5038 C CA . GLU B 1 180 ? -5.594 19.094 7.012 1 98.62 180 GLU B CA 1
ATOM 5039 C C . GLU B 1 180 ? -4.59 19.406 5.906 1 98.62 180 GLU B C 1
ATOM 5041 O O . GLU B 1 180 ? -4.27 20.562 5.66 1 98.62 180 GLU B O 1
ATOM 5046 N N . ASP B 1 181 ? -4.094 18.344 5.289 1 98.75 181 ASP B N 1
ATOM 5047 C CA . ASP B 1 181 ? -2.994 18.5 4.344 1 98.75 181 ASP B CA 1
ATOM 5048 C C . ASP B 1 181 ? -3.334 17.844 3.002 1 98.75 181 ASP B C 1
ATOM 5050 O O . ASP B 1 181 ? -3.564 16.641 2.93 1 98.75 181 ASP B O 1
ATOM 5054 N N . THR B 1 182 ? -3.4 18.672 1.958 1 98.5 182 THR B N 1
ATOM 5055 C CA . THR B 1 182 ? -3.533 18.203 0.583 1 98.5 182 THR B CA 1
ATOM 5056 C C . THR B 1 182 ? -2.193 18.281 -0.146 1 98.5 182 THR B C 1
ATOM 5058 O O . THR B 1 182 ? -1.786 17.328 -0.808 1 98.5 182 THR B O 1
ATOM 5061 N N . GLY B 1 183 ? -1.538 19.375 -0.013 1 98.25 183 GLY B N 1
ATOM 5062 C CA . GLY B 1 183 ? -0.27 19.625 -0.681 1 98.25 183 GLY B CA 1
ATOM 5063 C C . GLY B 1 183 ? 0.827 20.062 0.269 1 98.25 183 GLY B C 1
ATOM 5064 O O . GLY B 1 183 ? 2.002 20.094 -0.102 1 98.25 183 GLY B O 1
ATOM 5065 N N . GLY B 1 184 ? 0.506 20.359 1.486 1 98.5 184 GLY B N 1
ATOM 5066 C CA . GLY B 1 184 ? 1.438 20.875 2.48 1 98.5 184 GLY B CA 1
ATOM 5067 C C . GLY B 1 184 ? 0.753 21.609 3.611 1 98.5 184 GLY B C 1
ATOM 5068 O O . GLY B 1 184 ? 1.419 22.156 4.496 1 98.5 184 GLY B O 1
ATOM 5069 N N . SER B 1 185 ? -0.508 21.516 3.705 1 98.69 185 SER B N 1
ATOM 5070 C CA . SER B 1 185 ? -1.324 22.422 4.516 1 98.69 185 SER B CA 1
ATOM 5071 C C . SER B 1 185 ? -1.174 22.109 6 1 98.69 185 SER B C 1
ATOM 5073 O O . SER B 1 185 ? -1.626 22.891 6.848 1 98.69 185 SER B O 1
ATOM 5075 N N . ILE B 1 186 ? -0.575 21.094 6.355 1 98.94 186 ILE B N 1
ATOM 5076 C CA . ILE B 1 186 ? -0.169 20.875 7.742 1 98.94 186 ILE B CA 1
ATOM 5077 C C . ILE B 1 186 ? 1.3 21.25 7.914 1 98.94 186 ILE B C 1
ATOM 5079 O O . ILE B 1 186 ? 1.653 21.969 8.852 1 98.94 186 ILE B O 1
ATOM 5083 N N . ARG B 1 187 ? 2.123 20.875 6.988 1 98.94 187 ARG B N 1
ATOM 5084 C CA . ARG B 1 187 ? 3.574 20.984 7.113 1 98.94 187 ARG B CA 1
ATOM 5085 C C . ARG B 1 187 ? 4.039 22.406 6.855 1 98.94 187 ARG B C 1
ATOM 5087 O O . ARG B 1 187 ? 4.957 22.906 7.52 1 98.94 187 ARG B O 1
ATOM 5094 N N . VAL B 1 188 ? 3.393 23.109 5.918 1 98.94 188 VAL B N 1
ATOM 5095 C CA . VAL B 1 188 ? 3.793 24.469 5.605 1 98.94 188 VAL B CA 1
ATOM 5096 C C . VAL B 1 188 ? 3.533 25.375 6.809 1 98.94 188 VAL B C 1
ATOM 5098 O O . VAL B 1 188 ? 4.453 26.016 7.316 1 98.94 188 VAL B O 1
ATOM 5101 N N . PRO B 1 189 ? 2.314 25.438 7.336 1 98.94 189 PRO B N 1
ATOM 5102 C CA . PRO B 1 189 ? 2.129 26.297 8.5 1 98.94 189 PRO B CA 1
ATOM 5103 C C . PRO B 1 189 ? 2.898 25.812 9.727 1 98.94 189 PRO B C 1
ATOM 5105 O O . PRO B 1 189 ? 3.309 26.609 10.57 1 98.94 189 PRO B O 1
ATOM 5108 N N . SER B 1 190 ? 3.098 24.5 9.875 1 98.94 190 SER B N 1
ATOM 5109 C CA . SER B 1 190 ? 3.941 24.016 10.961 1 98.94 190 SER B CA 1
ATOM 5110 C C . SER B 1 190 ? 5.375 24.516 10.812 1 98.94 190 SER B C 1
ATOM 5112 O O . SER B 1 190 ? 5.996 24.938 11.789 1 98.94 190 SER B O 1
ATOM 5114 N N . SER B 1 191 ? 5.898 24.453 9.617 1 98.94 191 SER B N 1
ATOM 5115 C CA . SER B 1 191 ? 7.242 24.953 9.328 1 98.94 191 SER B CA 1
ATOM 5116 C C . SER B 1 191 ? 7.355 26.438 9.617 1 98.94 191 SER B C 1
ATOM 5118 O O . SER B 1 191 ? 8.305 26.875 10.273 1 98.94 191 SER B O 1
ATOM 5120 N N . PHE B 1 192 ? 6.395 27.234 9.195 1 98.88 192 PHE B N 1
ATOM 5121 C CA . PHE B 1 192 ? 6.422 28.688 9.305 1 98.88 192 PHE B CA 1
ATOM 5122 C C . PHE B 1 192 ? 6.172 29.125 10.742 1 98.88 192 PHE B C 1
ATOM 5124 O O . PHE B 1 192 ? 6.477 30.25 11.109 1 98.88 192 PHE B O 1
ATOM 5131 N N . CYS B 1 193 ? 5.613 28.234 11.57 1 98.88 193 CYS B N 1
ATOM 5132 C CA . CYS B 1 193 ? 5.219 28.625 12.914 1 98.88 193 CYS B CA 1
ATOM 5133 C C . CYS B 1 193 ? 5.961 27.812 13.969 1 98.88 193 CYS B C 1
ATOM 5135 O O . CYS B 1 193 ? 5.574 27.797 15.133 1 98.88 193 CYS B O 1
ATOM 5137 N N . GLY B 1 194 ? 6.977 27.125 13.594 1 98.69 194 GLY B N 1
ATOM 5138 C CA . GLY B 1 194 ? 7.812 26.406 14.547 1 98.69 194 GLY B CA 1
ATOM 5139 C C . GLY B 1 194 ? 7.086 25.281 15.25 1 98.69 194 GLY B C 1
ATOM 5140 O O . GLY B 1 194 ? 7.215 25.109 16.469 1 98.69 194 GLY B O 1
ATOM 5141 N N . LEU B 1 195 ? 6.312 24.516 14.516 1 98.94 195 LEU B N 1
ATOM 5142 C CA . LEU B 1 195 ? 5.535 23.406 15.078 1 98.94 195 LEU B CA 1
ATOM 5143 C C . LEU B 1 195 ? 5.977 22.078 14.492 1 98.94 195 LEU B C 1
ATOM 5145 O O . LEU B 1 195 ? 6.734 22.047 13.523 1 98.94 195 LEU B O 1
ATOM 5149 N N . VAL B 1 196 ? 5.586 21.031 15.164 1 98.94 196 VAL B N 1
ATOM 5150 C CA . VAL B 1 196 ? 5.613 19.688 14.602 1 98.94 196 VAL B CA 1
ATOM 5151 C C . VAL B 1 196 ? 4.277 19.375 13.93 1 98.94 196 VAL B C 1
ATOM 5153 O O . VAL B 1 196 ? 3.217 19.578 14.523 1 98.94 196 VAL B O 1
ATOM 5156 N N . GLY B 1 197 ? 4.277 19.047 12.688 1 98.94 197 GLY B N 1
ATOM 5157 C CA . GLY B 1 197 ? 3.084 18.641 11.953 1 98.94 197 GLY B CA 1
ATOM 5158 C C . GLY B 1 197 ? 3.283 17.391 11.125 1 98.94 197 GLY B C 1
ATOM 5159 O O . GLY B 1 197 ? 4.336 17.203 10.516 1 98.94 197 GLY B O 1
ATOM 5160 N N . ILE B 1 198 ? 2.322 16.516 11.117 1 98.94 198 ILE B N 1
ATOM 5161 C CA . ILE B 1 198 ? 2.48 15.273 10.375 1 98.94 198 ILE B CA 1
ATOM 5162 C C . ILE B 1 198 ? 1.369 15.148 9.336 1 98.94 198 ILE B C 1
ATOM 5164 O O . ILE B 1 198 ? 0.198 15.383 9.641 1 98.94 198 ILE B O 1
ATOM 5168 N N . ARG B 1 199 ? 1.727 14.992 8.164 1 98.75 199 ARG B N 1
ATOM 5169 C CA . ARG B 1 199 ? 0.848 14.43 7.141 1 98.75 199 ARG B CA 1
ATOM 5170 C C . ARG B 1 199 ? 0.914 12.906 7.141 1 98.75 199 ARG B C 1
ATOM 5172 O O . ARG B 1 199 ? 1.957 12.328 6.832 1 98.75 199 ARG B O 1
ATOM 5179 N N . CYS B 1 200 ? -0.151 12.258 7.492 1 98.81 200 CYS B N 1
ATOM 5180 C CA . CYS B 1 200 ? -0.182 10.805 7.488 1 98.81 200 CYS B CA 1
ATOM 5181 C C . CYS B 1 200 ? -0.417 10.266 6.082 1 98.81 200 CYS B C 1
ATOM 5183 O O . CYS B 1 200 ? -0.779 11.023 5.176 1 98.81 200 CYS B O 1
ATOM 5185 N N . THR B 1 201 ? -0.064 8.984 5.871 1 98.81 201 THR B N 1
ATOM 5186 C CA . THR B 1 201 ? -0.596 8.32 4.684 1 98.81 201 THR B CA 1
ATOM 5187 C C . THR B 1 201 ? -2.096 8.57 4.551 1 98.81 201 THR B C 1
ATOM 5189 O O . THR B 1 201 ? -2.854 8.336 5.496 1 98.81 201 THR B O 1
ATOM 5192 N N . PRO B 1 202 ? -2.531 9.141 3.371 1 98.69 202 PRO B N 1
ATOM 5193 C CA . PRO B 1 202 ? -3.965 9.414 3.252 1 98.69 202 PRO B CA 1
ATOM 5194 C C . PRO B 1 202 ? -4.828 8.203 3.588 1 98.69 202 PRO B C 1
ATOM 5196 O O . PRO B 1 202 ? -4.605 7.113 3.051 1 98.69 202 PRO B O 1
ATOM 5199 N N . GLY B 1 203 ? -5.734 8.422 4.492 1 98.5 203 GLY B N 1
ATOM 5200 C CA . GLY B 1 203 ? -6.629 7.348 4.895 1 98.5 203 GLY B CA 1
ATOM 5201 C C . GLY B 1 203 ? -6.355 6.832 6.293 1 98.5 203 GLY B C 1
ATOM 5202 O O . GLY B 1 203 ? -7.172 6.109 6.867 1 98.5 203 GLY B O 1
ATOM 5203 N N . ILE B 1 204 ? -5.191 7.199 6.938 1 98.81 204 ILE B N 1
ATOM 5204 C CA . ILE B 1 204 ? -4.898 6.801 8.312 1 98.81 204 ILE B CA 1
ATOM 5205 C C . ILE B 1 204 ? -5.934 7.414 9.258 1 98.81 204 ILE B C 1
ATOM 5207 O O . ILE B 1 204 ? -6.297 6.809 10.266 1 98.81 204 ILE B O 1
ATOM 5211 N N . ILE B 1 205 ? -6.344 8.648 8.969 1 98.88 205 ILE B N 1
ATOM 5212 C CA . ILE B 1 205 ? -7.352 9.383 9.734 1 98.88 205 ILE B CA 1
ATOM 5213 C C . ILE B 1 205 ? -8.586 9.617 8.867 1 98.88 205 ILE B C 1
ATOM 5215 O O . ILE B 1 205 ? -8.469 9.992 7.699 1 98.88 205 ILE B O 1
ATOM 5219 N N . SER B 1 206 ? -9.758 9.383 9.43 1 98.81 206 SER B N 1
ATOM 5220 C CA . SER B 1 206 ? -11.008 9.547 8.695 1 98.81 206 SER B CA 1
ATOM 5221 C C . SER B 1 206 ? -11.219 11 8.289 1 98.81 206 SER B C 1
ATOM 5223 O O . SER B 1 206 ? -10.914 11.914 9.055 1 98.81 206 SER B O 1
ATOM 5225 N N . ARG B 1 207 ? -11.859 11.211 7.18 1 98.56 207 ARG B N 1
ATOM 5226 C CA . ARG B 1 207 ? -12.195 12.531 6.656 1 98.56 207 ARG B CA 1
ATOM 5227 C C . ARG B 1 207 ? -13.703 12.773 6.715 1 98.56 207 ARG B C 1
ATOM 5229 O O . ARG B 1 207 ? -14.188 13.797 6.234 1 98.56 207 ARG B O 1
ATOM 5236 N N . THR B 1 208 ? -14.375 11.82 7.258 1 98.69 208 THR B N 1
ATOM 5237 C CA . THR B 1 208 ? -15.812 11.984 7.379 1 98.69 208 THR B CA 1
ATOM 5238 C C . THR B 1 208 ? -16.156 13.281 8.109 1 98.69 208 THR B C 1
ATOM 5240 O O . THR B 1 208 ? -15.703 13.5 9.242 1 98.69 208 THR B O 1
ATOM 5243 N N . GLY B 1 209 ? -16.938 14.102 7.48 1 98.38 209 GLY B N 1
ATOM 5244 C CA . GLY B 1 209 ? -17.344 15.367 8.07 1 98.38 209 GLY B CA 1
ATOM 5245 C C . GLY B 1 209 ? -16.438 16.516 7.688 1 98.38 209 GLY B C 1
ATOM 5246 O O . GLY B 1 209 ? -16.672 17.656 8.109 1 98.38 209 GLY B O 1
ATOM 5247 N N . LEU B 1 210 ? -15.398 16.297 6.875 1 98.62 210 LEU B N 1
ATOM 5248 C CA . LEU B 1 210 ? -14.516 17.344 6.391 1 98.62 210 LEU B CA 1
ATOM 5249 C C . LEU B 1 210 ? -14.844 17.703 4.945 1 98.62 210 LEU B C 1
ATOM 5251 O O . LEU B 1 210 ? -15.25 16.844 4.164 1 98.62 210 LEU B O 1
ATOM 5255 N N . SER B 1 211 ? -14.727 18.984 4.535 1 98.19 211 SER B N 1
ATOM 5256 C CA . SER B 1 211 ? -14.742 19.344 3.121 1 98.19 211 SER B CA 1
ATOM 5257 C C . SER B 1 211 ? -13.461 18.906 2.424 1 98.19 211 SER B C 1
ATOM 5259 O O . SER B 1 211 ? -12.375 19 2.988 1 98.19 211 SER B O 1
ATOM 5261 N N . PRO B 1 212 ? -13.57 18.391 1.217 1 98.19 212 PRO B N 1
ATOM 5262 C CA . PRO B 1 212 ? -12.383 17.953 0.484 1 98.19 212 PRO B CA 1
ATOM 5263 C C . PRO B 1 212 ? -11.75 19.062 -0.346 1 98.19 212 PRO B C 1
ATOM 5265 O O . PRO B 1 212 ? -12.375 20.109 -0.56 1 98.19 212 PRO B O 1
ATOM 5268 N N . LEU B 1 213 ? -10.484 18.922 -0.659 1 98.38 213 LEU B N 1
ATOM 5269 C CA . LEU B 1 213 ? -9.875 19.656 -1.757 1 98.38 213 LEU B CA 1
ATOM 5270 C C . LEU B 1 213 ? -9.5 18.734 -2.904 1 98.38 213 LEU B C 1
ATOM 5272 O O . LEU B 1 213 ? -9.891 18.969 -4.051 1 98.38 213 LEU B O 1
ATOM 5276 N N . LEU B 1 214 ? -8.766 17.766 -2.615 1 97.38 214 LEU B N 1
ATOM 5277 C CA . LEU B 1 214 ? -8.352 16.703 -3.514 1 97.38 214 LEU B CA 1
ATOM 5278 C C . LEU B 1 214 ? -8.383 15.344 -2.805 1 97.38 214 LEU B C 1
ATOM 5280 O O . LEU B 1 214 ? -7.402 14.938 -2.18 1 97.38 214 LEU B O 1
ATOM 5284 N N . VAL B 1 215 ? -9.391 14.578 -3.027 1 97.12 215 VAL B N 1
ATOM 5285 C CA . VAL B 1 215 ? -9.805 13.461 -2.186 1 97.12 215 VAL B CA 1
ATOM 5286 C C . VAL B 1 215 ? -8.656 12.453 -2.062 1 97.12 215 VAL B C 1
ATOM 5288 O O . VAL B 1 215 ? -8.32 12.023 -0.958 1 97.12 215 VAL B O 1
ATOM 5291 N N . PRO B 1 216 ? -7.938 12.102 -3.121 1 95.25 216 PRO B N 1
ATOM 5292 C CA . PRO B 1 216 ? -6.898 11.078 -2.973 1 95.25 216 PRO B CA 1
ATOM 5293 C C . PRO B 1 216 ? -5.699 11.57 -2.164 1 95.25 216 PRO B C 1
ATOM 5295 O O . PRO B 1 216 ? -4.918 10.758 -1.656 1 95.25 216 PRO B O 1
ATOM 5298 N N . GLN B 1 217 ? -5.527 12.906 -1.981 1 98.06 217 GLN B N 1
ATOM 5299 C CA . GLN B 1 217 ? -4.348 13.469 -1.334 1 98.06 217 GLN B CA 1
ATOM 5300 C C . GLN B 1 217 ? -4.684 13.992 0.059 1 98.06 217 GLN B C 1
ATOM 5302 O O . GLN B 1 217 ? -3.791 14.195 0.884 1 98.06 217 GLN B O 1
ATOM 5307 N N . ASP B 1 218 ? -5.945 14.227 0.307 1 98.69 218 ASP B N 1
ATOM 5308 C CA . ASP B 1 218 ? -6.379 14.867 1.545 1 98.69 218 ASP B CA 1
ATOM 5309 C C . ASP B 1 218 ? -6.102 13.977 2.752 1 98.69 218 ASP B C 1
ATOM 5311 O O . ASP B 1 218 ? -6.375 12.773 2.717 1 98.69 218 ASP B O 1
ATOM 5315 N N . THR B 1 219 ? -5.539 14.586 3.787 1 98.81 219 THR B N 1
ATOM 5316 C CA . THR B 1 219 ? -5.449 13.891 5.066 1 98.81 219 THR B CA 1
ATOM 5317 C C . THR B 1 219 ? -5.406 14.883 6.223 1 98.81 219 THR B C 1
ATOM 5319 O O . THR B 1 219 ? -4.586 15.805 6.223 1 98.81 219 THR B O 1
ATOM 5322 N N . PRO B 1 220 ? -6.363 14.805 7.16 1 98.81 220 PRO B N 1
ATOM 5323 C CA . PRO B 1 220 ? -6.184 15.562 8.406 1 98.81 220 PRO B CA 1
ATOM 5324 C C . PRO B 1 220 ? -5.012 15.055 9.242 1 98.81 220 PRO B C 1
ATOM 5326 O O . PRO B 1 220 ? -4.465 13.984 8.961 1 98.81 220 PRO B O 1
ATOM 5329 N N . GLY B 1 221 ? -4.582 15.859 10.18 1 98.75 221 GLY B N 1
ATOM 5330 C CA . GLY B 1 221 ? -3.486 15.414 11.023 1 98.75 221 GLY B CA 1
ATOM 5331 C C . GLY B 1 221 ? -3.152 16.391 12.125 1 98.75 221 GLY B C 1
ATOM 5332 O O . GLY B 1 221 ? -3.662 17.516 12.148 1 98.75 221 GLY B O 1
ATOM 5333 N N . PRO B 1 222 ? -2.295 15.969 13.016 1 98.94 222 PRO B N 1
ATOM 5334 C CA . PRO B 1 222 ? -1.914 16.766 14.188 1 98.94 222 PRO B CA 1
ATOM 5335 C C . PRO B 1 222 ? -0.935 17.891 13.844 1 98.94 222 PRO B C 1
ATOM 5337 O O . PRO B 1 222 ? -0.049 17.703 13 1 98.94 222 PRO B O 1
ATOM 5340 N N . MET B 1 223 ? -1.093 18.984 14.406 1 98.94 223 MET B N 1
ATOM 5341 C CA . MET B 1 223 ? -0.147 20.094 14.523 1 98.94 223 MET B CA 1
ATOM 5342 C C . MET B 1 223 ? 0.09 20.453 15.984 1 98.94 223 MET B C 1
ATOM 5344 O O . MET B 1 223 ? -0.815 20.938 16.656 1 98.94 223 MET B O 1
ATOM 5348 N N . CYS B 1 224 ? 1.267 20.172 16.5 1 98.94 224 CYS B N 1
ATOM 5349 C CA . CYS B 1 224 ? 1.571 20.359 17.922 1 98.94 224 CYS B CA 1
ATOM 5350 C C . CYS B 1 224 ? 2.947 20.984 18.109 1 98.94 224 CYS B C 1
ATOM 5352 O O . CYS B 1 224 ? 3.646 21.25 17.125 1 98.94 224 CYS B O 1
ATOM 5354 N N . ARG B 1 225 ? 3.258 21.25 19.359 1 98.88 225 ARG B N 1
ATOM 5355 C CA . ARG B 1 225 ? 4.551 21.859 19.656 1 98.88 225 ARG B CA 1
ATOM 5356 C C . ARG B 1 225 ? 5.621 20.797 19.875 1 98.88 225 ARG B C 1
ATOM 5358 O O . ARG B 1 225 ? 6.816 21.094 19.797 1 98.88 225 ARG B O 1
ATOM 5365 N N . THR B 1 226 ? 5.164 19.516 20.141 1 98.88 226 THR B N 1
ATOM 5366 C CA . THR B 1 226 ? 6.133 18.438 20.359 1 98.88 226 THR B CA 1
ATOM 5367 C C . THR B 1 226 ? 5.766 17.203 19.562 1 98.88 226 THR B C 1
ATOM 5369 O O . THR B 1 226 ? 4.594 16.984 19.234 1 98.88 226 THR B O 1
ATOM 5372 N N . VAL B 1 227 ? 6.809 16.422 19.266 1 98.94 227 VAL B N 1
ATOM 5373 C CA . VAL B 1 227 ? 6.598 15.156 18.562 1 98.94 227 VAL B CA 1
ATOM 5374 C C . VAL B 1 227 ? 5.75 14.219 19.422 1 98.94 227 VAL B C 1
ATOM 5376 O O . VAL B 1 227 ? 4.871 13.523 18.922 1 98.94 227 VAL B O 1
ATOM 5379 N N . THR B 1 228 ? 6 14.219 20.734 1 98.94 228 THR B N 1
ATOM 5380 C CA . THR B 1 228 ? 5.27 13.344 21.656 1 98.94 228 THR B CA 1
ATOM 5381 C C . THR B 1 228 ? 3.777 13.656 21.625 1 98.94 228 THR B C 1
ATOM 5383 O O . THR B 1 228 ? 2.947 12.742 21.578 1 98.94 228 THR B O 1
ATOM 5386 N N . ASP B 1 229 ? 3.424 14.898 21.672 1 98.94 229 ASP B N 1
ATOM 5387 C CA . ASP B 1 229 ? 2.014 15.273 21.641 1 98.94 229 ASP B CA 1
ATOM 5388 C C . ASP B 1 229 ? 1.375 14.891 20.312 1 98.94 229 ASP B C 1
ATOM 5390 O O . ASP B 1 229 ? 0.203 14.508 20.266 1 98.94 229 ASP B O 1
ATOM 5394 N N . VAL B 1 230 ? 2.113 15.023 19.188 1 98.94 230 VAL B N 1
ATOM 5395 C CA . VAL B 1 230 ? 1.629 14.578 17.891 1 98.94 230 VAL B CA 1
ATOM 5396 C C . VAL B 1 230 ? 1.309 13.086 17.938 1 98.94 230 VAL B C 1
ATOM 5398 O O . VAL B 1 230 ? 0.246 12.664 17.484 1 98.94 230 VAL B O 1
ATOM 5401 N N . ALA B 1 231 ? 2.244 12.312 18.5 1 98.94 231 ALA B N 1
ATOM 5402 C CA . ALA B 1 231 ? 2.076 10.859 18.562 1 98.94 231 ALA B CA 1
ATOM 5403 C C . ALA B 1 231 ? 0.84 10.492 19.375 1 98.94 231 ALA B C 1
ATOM 5405 O O . ALA B 1 231 ? 0.045 9.648 18.969 1 98.94 231 ALA B O 1
ATOM 5406 N N . LEU B 1 232 ? 0.681 11.125 20.516 1 98.81 232 LEU B N 1
ATOM 5407 C CA . LEU B 1 232 ? -0.436 10.82 21.406 1 98.81 232 LEU B CA 1
ATOM 5408 C C . LEU B 1 232 ? -1.761 11.234 20.766 1 98.81 232 LEU B C 1
ATOM 5410 O O . LEU B 1 232 ? -2.771 10.547 20.938 1 98.81 232 LEU B O 1
ATOM 5414 N N . MET B 1 233 ? -1.771 12.359 20.109 1 98.88 233 MET B N 1
ATOM 5415 C CA . MET B 1 233 ? -2.982 12.766 19.391 1 98.88 233 MET B CA 1
ATOM 5416 C C . MET B 1 233 ? -3.312 11.789 18.281 1 98.88 233 MET B C 1
ATOM 5418 O O . MET B 1 233 ? -4.48 11.477 18.047 1 98.88 233 MET B O 1
ATOM 5422 N N . LEU B 1 234 ? -2.305 11.336 17.547 1 98.88 234 LEU B N 1
ATOM 5423 C CA . LEU B 1 234 ? -2.512 10.391 16.453 1 98.88 234 LEU B CA 1
ATOM 5424 C C . LEU B 1 234 ? -3.121 9.094 16.984 1 98.88 234 LEU B C 1
ATOM 5426 O O . LEU B 1 234 ? -3.941 8.469 16.297 1 98.88 234 LEU B O 1
ATOM 5430 N N . ASP B 1 235 ? -2.754 8.664 18.25 1 98.81 235 ASP B N 1
ATOM 5431 C CA . ASP B 1 235 ? -3.355 7.492 18.875 1 98.81 235 ASP B CA 1
ATOM 5432 C C . ASP B 1 235 ? -4.879 7.594 18.891 1 98.81 235 ASP B C 1
ATOM 5434 O O . ASP B 1 235 ? -5.574 6.586 18.75 1 98.81 235 ASP B O 1
ATOM 5438 N N . VAL B 1 236 ? -5.371 8.773 19.047 1 98.81 236 VAL B N 1
ATOM 5439 C CA . VAL B 1 236 ? -6.801 9.016 19.203 1 98.81 236 VAL B CA 1
ATOM 5440 C C . VAL B 1 236 ? -7.461 9.102 17.828 1 98.81 236 VAL B C 1
ATOM 5442 O O . VAL B 1 236 ? -8.578 8.617 17.641 1 98.81 236 VAL B O 1
ATOM 5445 N N . LEU B 1 237 ? -6.758 9.641 16.844 1 98.88 237 LEU B N 1
ATOM 5446 C CA . LEU B 1 237 ? -7.371 10.047 15.578 1 98.88 237 LEU B CA 1
ATOM 5447 C C . LEU B 1 237 ? -7.336 8.898 14.57 1 98.88 237 LEU B C 1
ATOM 5449 O O . LEU B 1 237 ? -8.266 8.734 13.773 1 98.88 237 LEU B O 1
ATOM 5453 N N . ALA B 1 238 ? -6.301 8.109 14.586 1 98.69 238 ALA B N 1
ATOM 5454 C CA . ALA B 1 238 ? -6.066 7.105 13.555 1 98.69 238 ALA B CA 1
ATOM 5455 C C . ALA B 1 238 ? -7.062 5.953 13.672 1 98.69 238 ALA B C 1
ATOM 5457 O O . ALA B 1 238 ? -7.508 5.621 14.773 1 98.69 238 ALA B O 1
ATOM 5458 N N . GLY B 1 239 ? -7.398 5.348 12.484 1 98.12 239 GLY B N 1
ATOM 5459 C CA . GLY B 1 239 ? -8.172 4.117 12.531 1 98.12 239 GLY B CA 1
ATOM 5460 C C . GLY B 1 239 ? -9.227 4.039 11.445 1 98.12 239 GLY B C 1
ATOM 5461 O O . GLY B 1 239 ? -9.492 5.027 10.758 1 98.12 239 GLY B O 1
ATOM 5462 N N . PHE B 1 240 ? -9.875 2.918 11.305 1 97.81 240 PHE B N 1
ATOM 5463 C CA . PHE B 1 240 ? -10.883 2.621 10.297 1 97.81 240 PHE B CA 1
ATOM 5464 C C . PHE B 1 240 ? -12.195 3.324 10.625 1 97.81 240 PHE B C 1
ATOM 5466 O O . PHE B 1 240 ? -12.602 3.381 11.789 1 97.81 240 PHE B O 1
ATOM 5473 N N . ASP B 1 241 ? -12.758 3.975 9.656 1 98.25 241 ASP B N 1
ATOM 5474 C CA . ASP B 1 241 ? -14.094 4.566 9.68 1 98.25 241 ASP B CA 1
ATOM 5475 C C . ASP B 1 241 ? -14.922 4.09 8.484 1 98.25 241 ASP B C 1
ATOM 5477 O O . ASP B 1 241 ? -14.633 4.441 7.34 1 98.25 241 ASP B O 1
ATOM 5481 N N . GLU B 1 242 ? -15.945 3.322 8.68 1 94.62 242 GLU B N 1
ATOM 5482 C CA . GLU B 1 242 ? -16.766 2.748 7.613 1 94.62 242 GLU B CA 1
ATOM 5483 C C . GLU B 1 242 ? -17.344 3.834 6.715 1 94.62 242 GLU B C 1
ATOM 5485 O O . GLU B 1 242 ? -17.609 3.598 5.531 1 94.62 242 GLU B O 1
ATOM 5490 N N . GLN B 1 243 ? -17.5 5.004 7.289 1 96.69 243 GLN B N 1
ATOM 5491 C CA . GLN B 1 243 ? -18.094 6.098 6.516 1 96.69 243 GLN B CA 1
ATOM 5492 C C . GLN B 1 243 ? -17.062 6.727 5.586 1 96.69 243 GLN B C 1
ATOM 5494 O O . GLN B 1 243 ? -17.406 7.512 4.703 1 96.69 243 GLN B O 1
ATOM 5499 N N . ASP B 1 244 ? -15.844 6.469 5.789 1 97.88 244 ASP B N 1
ATOM 5500 C CA . ASP B 1 244 ? -14.758 6.887 4.906 1 97.88 244 ASP B CA 1
ATOM 5501 C C . ASP B 1 244 ? -13.961 5.684 4.41 1 97.88 244 ASP B C 1
ATOM 5503 O O . ASP B 1 244 ? -12.93 5.332 4.984 1 97.88 244 ASP B O 1
ATOM 5507 N N . PRO B 1 245 ? -14.336 5.145 3.236 1 96.38 245 PRO B N 1
ATOM 5508 C CA . PRO B 1 245 ? -13.695 3.926 2.738 1 96.38 245 PRO B CA 1
ATOM 5509 C C . PRO B 1 245 ? -12.195 4.102 2.512 1 96.38 245 PRO B C 1
ATOM 5511 O O . PRO B 1 245 ? -11.453 3.113 2.479 1 96.38 245 PRO B O 1
ATOM 5514 N N . TYR B 1 246 ? -11.695 5.301 2.395 1 96.94 246 TYR B N 1
ATOM 5515 C CA . TYR B 1 246 ? -10.266 5.52 2.209 1 96.94 246 TYR B CA 1
ATOM 5516 C C . TYR B 1 246 ? -9.484 5.086 3.443 1 96.94 246 TYR B C 1
ATOM 5518 O O . TYR B 1 246 ? -8.273 4.875 3.373 1 96.94 246 TYR B O 1
ATOM 5526 N N . THR B 1 247 ? -10.203 4.926 4.605 1 98 247 THR B N 1
ATOM 5527 C CA . THR B 1 247 ? -9.516 4.508 5.824 1 98 247 THR B CA 1
ATOM 5528 C C . THR B 1 247 ? -9.148 3.025 5.758 1 98 247 THR B C 1
ATOM 5530 O O . THR B 1 247 ? -8.578 2.477 6.703 1 98 247 THR B O 1
ATOM 5533 N N . ALA B 1 248 ? -9.414 2.412 4.566 1 95.31 248 ALA B N 1
ATOM 5534 C CA . ALA B 1 248 ? -8.797 1.127 4.238 1 95.31 248 ALA B CA 1
ATOM 5535 C C . ALA B 1 248 ? -7.293 1.165 4.465 1 95.31 248 ALA B C 1
ATOM 5537 O O . ALA B 1 248 ? -6.691 0.164 4.863 1 95.31 248 ALA B O 1
ATOM 5538 N N . THR B 1 249 ? -6.773 2.262 4.289 1 96.38 249 THR B N 1
ATOM 5539 C CA . THR B 1 249 ? -5.348 2.496 4.5 1 96.38 249 THR B CA 1
ATOM 5540 C C . THR B 1 249 ? -4.961 2.188 5.945 1 96.38 249 THR B C 1
ATOM 5542 O O . THR B 1 249 ? -3.934 1.55 6.191 1 96.38 249 THR B O 1
ATOM 5545 N N . ALA B 1 250 ? -5.789 2.607 6.887 1 97.75 250 ALA B N 1
ATOM 5546 C CA . ALA B 1 250 ? -5.52 2.359 8.297 1 97.75 250 ALA B CA 1
ATOM 5547 C C . ALA B 1 250 ? -5.59 0.87 8.617 1 97.75 250 ALA B C 1
ATOM 5549 O O . ALA B 1 250 ? -4.852 0.375 9.477 1 97.75 250 ALA B O 1
ATOM 5550 N N . VAL B 1 251 ? -6.445 0.175 7.949 1 97.69 251 VAL B N 1
ATOM 5551 C CA . VAL B 1 251 ? -6.578 -1.269 8.117 1 97.69 251 VAL B CA 1
ATOM 5552 C C . VAL B 1 251 ? -5.309 -1.967 7.641 1 97.69 251 VAL B C 1
ATOM 5554 O O . VAL B 1 251 ? -4.785 -2.852 8.32 1 97.69 251 VAL B O 1
ATOM 5557 N N . ILE B 1 252 ? -4.801 -1.543 6.484 1 97.56 252 ILE B N 1
ATOM 5558 C CA . ILE B 1 252 ? -3.582 -2.111 5.918 1 97.56 252 ILE B CA 1
ATOM 5559 C C . ILE B 1 252 ? -2.396 -1.802 6.828 1 97.56 252 ILE B C 1
ATOM 5561 O O . ILE B 1 252 ? -1.554 -2.668 7.074 1 97.56 252 ILE B O 1
ATOM 5565 N N . ALA B 1 253 ? -2.314 -0.556 7.344 1 97.19 253 ALA B N 1
ATOM 5566 C CA . ALA B 1 253 ? -1.213 -0.141 8.203 1 97.19 253 ALA B CA 1
ATOM 5567 C C . ALA B 1 253 ? -1.187 -0.959 9.492 1 97.19 253 ALA B C 1
ATOM 5569 O O . ALA B 1 253 ? -0.114 -1.288 10.008 1 97.19 253 ALA B O 1
ATOM 5570 N N . GLY B 1 254 ? -2.381 -1.259 10.047 1 95.44 254 GLY B N 1
ATOM 5571 C CA . GLY B 1 254 ? -2.463 -1.93 11.336 1 95.44 254 GLY B CA 1
ATOM 5572 C C . GLY B 1 254 ? -2.158 -1.015 12.508 1 95.44 254 GLY B C 1
ATOM 5573 O O . GLY B 1 254 ? -1.818 0.155 12.312 1 95.44 254 GLY B O 1
ATOM 5574 N N . PRO B 1 255 ? -2.328 -1.498 13.75 1 95.69 255 PRO B N 1
ATOM 5575 C CA . PRO B 1 255 ? -2.049 -0.699 14.945 1 95.69 255 PRO B CA 1
ATOM 5576 C C . PRO B 1 255 ? -0.556 -0.47 15.164 1 95.69 255 PRO B C 1
ATOM 5578 O O . PRO B 1 255 ? 0.269 -1.264 14.703 1 95.69 255 PRO B O 1
ATOM 5581 N N . PRO B 1 256 ? -0.248 0.602 15.773 1 97.19 256 PRO B N 1
ATOM 5582 C CA . PRO B 1 256 ? 1.17 0.81 16.078 1 97.19 256 PRO B CA 1
ATOM 5583 C C . PRO B 1 256 ? 1.74 -0.267 17 1 97.19 256 PRO B C 1
ATOM 5585 O O . PRO B 1 256 ? 1.033 -0.773 17.875 1 97.19 256 PRO B O 1
ATOM 5588 N N . VAL B 1 257 ? 3.018 -0.555 16.828 1 95.69 257 VAL B N 1
ATOM 5589 C CA . VAL B 1 257 ? 3.73 -1.502 17.688 1 95.69 257 VAL B CA 1
ATOM 5590 C C . VAL B 1 257 ? 3.854 -0.935 19.094 1 95.69 257 VAL B C 1
ATOM 5592 O O . VAL B 1 257 ? 4.227 0.228 19.266 1 95.69 257 VAL B O 1
ATOM 5595 N N . GLY B 1 258 ? 3.553 -1.723 20.031 1 96.81 258 GLY B N 1
ATOM 5596 C CA . GLY B 1 258 ? 3.604 -1.281 21.422 1 96.81 258 GLY B CA 1
ATOM 5597 C C . GLY B 1 258 ? 2.332 -0.585 21.875 1 96.81 258 GLY B C 1
ATOM 5598 O O . GLY B 1 258 ? 2.26 -0.083 23 1 96.81 258 GLY B O 1
ATOM 5599 N N . GLY B 1 259 ? 1.344 -0.462 21.047 1 97.12 259 GLY B N 1
ATOM 5600 C CA . GLY B 1 259 ? 0.009 -0.018 21.422 1 97.12 259 GLY B CA 1
ATOM 5601 C C . GLY B 1 259 ? -0.169 1.485 21.312 1 97.12 259 GLY B C 1
ATOM 5602 O O . GLY B 1 259 ? -1.257 2.004 21.578 1 97.12 259 GLY B O 1
ATOM 5603 N N . SER B 1 260 ? 0.894 2.232 20.969 1 98.5 260 SER B N 1
ATOM 5604 C CA . SER B 1 260 ? 0.878 3.686 20.844 1 98.5 260 SER B CA 1
ATOM 5605 C C . SER B 1 260 ? 1.892 4.16 19.812 1 98.5 260 SER B C 1
ATOM 5607 O O . SER B 1 260 ? 2.996 3.623 19.734 1 98.5 260 SER B O 1
ATOM 5609 N N . TYR B 1 261 ? 1.525 5.141 19.078 1 98.69 261 TYR B N 1
ATOM 5610 C CA . TYR B 1 261 ? 2.477 5.758 18.156 1 98.69 261 TYR B CA 1
ATOM 5611 C C . TYR B 1 261 ? 3.656 6.355 18.922 1 98.69 261 TYR B C 1
ATOM 5613 O O . TYR B 1 261 ? 4.719 6.598 18.328 1 98.69 261 TYR B O 1
ATOM 5621 N N . GLY B 1 262 ? 3.488 6.613 20.219 1 98.44 262 GLY B N 1
ATOM 5622 C CA . GLY B 1 262 ? 4.547 7.188 21.031 1 98.44 262 GLY B CA 1
ATOM 5623 C C . GLY B 1 262 ? 5.297 6.148 21.844 1 98.44 262 GLY B C 1
ATOM 5624 O O . GLY B 1 262 ? 6.129 6.496 22.688 1 98.44 262 GLY B O 1
ATOM 5625 N N . ALA B 1 263 ? 5.059 4.848 21.609 1 98.06 263 ALA B N 1
ATOM 5626 C CA . ALA B 1 263 ? 5.523 3.783 22.5 1 98.06 263 ALA B CA 1
ATOM 5627 C C . ALA B 1 263 ? 7.039 3.637 22.438 1 98.06 263 ALA B C 1
ATOM 5629 O O . ALA B 1 263 ? 7.676 3.246 23.422 1 98.06 263 ALA B O 1
ATOM 5630 N N . ASN B 1 264 ? 7.68 4.043 21.266 1 97.31 264 ASN B N 1
ATOM 5631 C CA . ASN B 1 264 ? 9.094 3.734 21.094 1 97.31 264 ASN B CA 1
ATOM 5632 C C . ASN B 1 264 ? 9.922 4.996 20.844 1 97.31 264 ASN B C 1
ATOM 5634 O O . ASN B 1 264 ? 10.969 4.941 20.203 1 97.31 264 ASN B O 1
ATOM 5638 N N . LEU B 1 265 ? 9.461 6.117 21.312 1 98.62 265 LEU B N 1
ATOM 5639 C CA . LEU B 1 265 ? 10.203 7.359 21.109 1 98.62 265 LEU B CA 1
ATOM 5640 C C . LEU B 1 265 ? 11.523 7.332 21.859 1 98.62 265 LEU B C 1
ATOM 5642 O O . LEU B 1 265 ? 11.547 7.195 23.078 1 98.62 265 LEU B O 1
ATOM 5646 N N . SER B 1 266 ? 12.586 7.426 21.141 1 98.38 266 SER B N 1
ATOM 5647 C CA . SER B 1 266 ? 13.938 7.414 21.672 1 98.38 266 SER B CA 1
ATOM 5648 C C . SER B 1 266 ? 14.906 8.156 20.75 1 98.38 266 SER B C 1
ATOM 5650 O O . SER B 1 266 ? 14.805 8.062 19.531 1 98.38 266 SER B O 1
ATOM 5652 N N . VAL B 1 267 ? 15.836 8.844 21.375 1 98.25 267 VAL B N 1
ATOM 5653 C CA . VAL B 1 267 ? 16.828 9.578 20.594 1 98.25 267 VAL B CA 1
ATOM 5654 C C . VAL B 1 267 ? 17.688 8.609 19.797 1 98.25 267 VAL B C 1
ATOM 5656 O O . VAL B 1 267 ? 18.25 8.977 18.766 1 98.25 267 VAL B O 1
ATOM 5659 N N . ASP B 1 268 ? 17.734 7.328 20.188 1 98.12 268 ASP B N 1
ATOM 5660 C CA . ASP B 1 268 ? 18.594 6.32 19.578 1 98.12 268 ASP B CA 1
ATOM 5661 C C . ASP B 1 268 ? 18.172 6.023 18.156 1 98.12 268 ASP B C 1
ATOM 5663 O O . ASP B 1 268 ? 19 5.652 17.312 1 98.12 268 ASP B O 1
ATOM 5667 N N . LYS B 1 269 ? 16.922 6.246 17.875 1 97.88 269 LYS B N 1
ATOM 5668 C CA . LYS B 1 269 ? 16.422 5.934 16.531 1 97.88 269 LYS B CA 1
ATOM 5669 C C . LYS B 1 269 ? 17.062 6.82 15.477 1 97.88 269 LYS B C 1
ATOM 5671 O O . LYS B 1 269 ? 17.469 6.34 14.422 1 97.88 269 LYS B O 1
ATOM 5676 N N . ILE B 1 270 ? 17.188 8.156 15.75 1 98.69 270 ILE B N 1
ATOM 5677 C CA . ILE B 1 270 ? 17.797 9.07 14.781 1 98.69 270 ILE B CA 1
ATOM 5678 C C . ILE B 1 270 ? 19.312 8.914 14.797 1 98.69 270 ILE B C 1
ATOM 5680 O O . ILE B 1 270 ? 19.969 9.078 13.766 1 98.69 270 ILE B O 1
ATOM 5684 N N . LYS B 1 271 ? 19.906 8.594 15.945 1 98.38 271 LYS B N 1
ATOM 5685 C CA . LYS B 1 271 ? 21.344 8.453 16.062 1 98.38 271 LYS B CA 1
ATOM 5686 C C . LYS B 1 271 ? 21.859 7.305 15.195 1 98.38 271 LYS B C 1
ATOM 5688 O O . LYS B 1 271 ? 22.969 7.371 14.664 1 98.38 271 LYS B O 1
ATOM 5693 N N . SER B 1 272 ? 21.062 6.289 15.039 1 98 272 SER B N 1
ATOM 5694 C CA . SER B 1 272 ? 21.5 5.121 14.273 1 98 272 SER B CA 1
ATOM 5695 C C . SER B 1 272 ? 20.891 5.129 12.867 1 98 272 SER B C 1
ATOM 5697 O O . SER B 1 272 ? 21.062 4.172 12.109 1 98 272 SER B O 1
ATOM 5699 N N . ALA B 1 273 ? 20.203 6.152 12.547 1 98.69 273 ALA B N 1
ATOM 5700 C CA . ALA B 1 273 ? 19.453 6.188 11.297 1 98.69 273 ALA B CA 1
ATOM 5701 C C . ALA B 1 273 ? 20.344 6.582 10.125 1 98.69 273 ALA B C 1
ATOM 5703 O O . ALA B 1 273 ? 21.406 7.176 10.32 1 98.69 273 ALA B O 1
ATOM 5704 N N . ARG B 1 274 ? 20.031 6.133 8.969 1 98.75 274 ARG B N 1
ATOM 5705 C CA . ARG B 1 274 ? 20.531 6.629 7.688 1 98.75 274 ARG B CA 1
ATOM 5706 C C . ARG B 1 274 ? 19.5 7.512 7 1 98.75 274 ARG B C 1
ATOM 5708 O O . ARG B 1 274 ? 18.406 7.051 6.656 1 98.75 274 ARG B O 1
ATOM 5715 N N . ILE B 1 275 ? 19.797 8.773 6.809 1 98.88 275 ILE B N 1
ATOM 5716 C CA . ILE B 1 275 ? 18.859 9.766 6.273 1 98.88 275 ILE B CA 1
ATOM 5717 C C . ILE B 1 275 ? 19.359 10.242 4.906 1 98.88 275 ILE B C 1
ATOM 5719 O O . ILE B 1 275 ? 20.516 10.633 4.762 1 98.88 275 ILE B O 1
ATOM 5723 N N . GLY B 1 276 ? 18.469 10.133 3.904 1 98.88 276 GLY B N 1
ATOM 5724 C CA . GLY B 1 276 ? 18.781 10.68 2.592 1 98.88 276 GLY B CA 1
ATOM 5725 C C . GLY B 1 276 ? 18.453 12.156 2.467 1 98.88 276 GLY B C 1
ATOM 5726 O O . GLY B 1 276 ? 17.281 12.547 2.58 1 98.88 276 GLY B O 1
ATOM 5727 N N . VAL B 1 277 ? 19.422 12.969 2.219 1 98.88 277 VAL B N 1
ATOM 5728 C CA . VAL B 1 277 ? 19.219 14.398 2.004 1 98.88 277 VAL B CA 1
ATOM 5729 C C . VAL B 1 277 ? 18.938 14.664 0.524 1 98.88 277 VAL B C 1
ATOM 5731 O O . VAL B 1 277 ? 19.812 14.438 -0.322 1 98.88 277 VAL B O 1
ATOM 5734 N N . LEU B 1 278 ? 17.75 15.07 0.203 1 98.5 278 LEU B N 1
ATOM 5735 C CA . LEU B 1 278 ? 17.359 15.352 -1.176 1 98.5 278 LEU B CA 1
ATOM 5736 C C . LEU B 1 278 ? 17.812 16.75 -1.592 1 98.5 278 LEU B C 1
ATOM 5738 O O . LEU B 1 278 ? 17 17.672 -1.644 1 98.5 278 LEU B O 1
ATOM 5742 N N . ARG B 1 279 ? 18.984 16.906 -1.987 1 96.38 279 ARG B N 1
ATOM 5743 C CA . ARG B 1 279 ? 19.641 18.188 -2.234 1 96.38 279 ARG B CA 1
ATOM 5744 C C . ARG B 1 279 ? 18.969 18.922 -3.389 1 96.38 279 ARG B C 1
ATOM 5746 O O . ARG B 1 279 ? 18.906 20.156 -3.391 1 96.38 279 ARG B O 1
ATOM 5753 N N . GLY B 1 280 ? 18.375 18.188 -4.246 1 96.12 280 GLY B N 1
ATOM 5754 C CA . GLY B 1 280 ? 17.812 18.766 -5.461 1 96.12 280 GLY B CA 1
ATOM 5755 C C . GLY B 1 280 ? 16.625 19.656 -5.203 1 96.12 280 GLY B C 1
ATOM 5756 O O . GLY B 1 280 ? 16.219 20.422 -6.074 1 96.12 280 GLY B O 1
ATOM 5757 N N . VAL B 1 281 ? 16.062 19.625 -3.98 1 97.81 281 VAL B N 1
ATOM 5758 C CA . VAL B 1 281 ? 14.859 20.406 -3.742 1 97.81 281 VAL B CA 1
ATOM 5759 C C . VAL B 1 281 ? 15.188 21.609 -2.857 1 97.81 281 VAL B C 1
ATOM 5761 O O . VAL B 1 281 ? 14.305 22.391 -2.504 1 97.81 281 VAL B O 1
ATOM 5764 N N . PHE B 1 282 ? 16.438 21.812 -2.496 1 98.25 282 PHE B N 1
ATOM 5765 C CA . PHE B 1 282 ? 16.859 23.016 -1.798 1 98.25 282 PHE B CA 1
ATOM 5766 C C . PHE B 1 282 ? 16.734 24.234 -2.707 1 98.25 282 PHE B C 1
ATOM 5768 O O . PHE B 1 282 ? 16.922 24.125 -3.922 1 98.25 282 PHE B O 1
ATOM 5775 N N . GLY B 1 283 ? 16.406 25.422 -2.1 1 97.81 283 GLY B N 1
ATOM 5776 C CA . GLY B 1 283 ? 16.312 26.641 -2.883 1 97.81 283 GLY B CA 1
ATOM 5777 C C . GLY B 1 283 ? 17.656 27.125 -3.395 1 97.81 283 GLY B C 1
ATOM 5778 O O . GLY B 1 283 ? 18.703 26.703 -2.898 1 97.81 283 GLY B O 1
ATOM 5779 N N . PRO B 1 284 ? 17.641 27.969 -4.379 1 97.19 284 PRO B N 1
ATOM 5780 C CA . PRO B 1 284 ? 18.891 28.469 -4.938 1 97.19 284 PRO B CA 1
ATOM 5781 C C . PRO B 1 284 ? 19.672 29.359 -3.959 1 97.19 284 PRO B C 1
ATOM 5783 O O . PRO B 1 284 ? 19.078 30.203 -3.293 1 97.19 284 PRO B O 1
ATOM 5786 N N . GLU B 1 285 ? 20.938 29.203 -3.949 1 95.56 285 GLU B N 1
ATOM 5787 C CA . GLU B 1 285 ? 21.797 29.984 -3.059 1 95.56 285 GLU B CA 1
ATOM 5788 C C . GLU B 1 285 ? 21.828 31.453 -3.469 1 95.56 285 GLU B C 1
ATOM 5790 O O . GLU B 1 285 ? 22.234 32.312 -2.682 1 95.56 285 GLU B O 1
ATOM 5795 N N . SER B 1 286 ? 21.375 31.734 -4.652 1 96.06 286 SER B N 1
ATOM 5796 C CA . SER B 1 286 ? 21.359 33.125 -5.156 1 96.06 286 SER B CA 1
ATOM 5797 C C . SER B 1 286 ? 20.25 33.938 -4.508 1 96.06 286 SER B C 1
ATOM 5799 O O . SER B 1 286 ? 20.266 35.156 -4.555 1 96.06 286 SER B O 1
ATOM 5801 N N . SER B 1 287 ? 19.281 33.281 -3.943 1 95.5 287 SER B N 1
ATOM 5802 C CA . SER B 1 287 ? 18.188 33.938 -3.225 1 95.5 287 SER B CA 1
ATOM 5803 C C . SER B 1 287 ? 18.5 34.062 -1.739 1 95.5 287 SER B C 1
ATOM 5805 O O . SER B 1 287 ? 18.703 33.062 -1.047 1 95.5 287 SER B O 1
ATOM 5807 N N . PRO B 1 288 ? 18.562 35.281 -1.254 1 95.12 288 PRO B N 1
ATOM 5808 C CA . PRO B 1 288 ? 18.844 35.469 0.175 1 95.12 288 PRO B CA 1
ATOM 5809 C C . PRO B 1 288 ? 17.844 34.719 1.062 1 95.12 288 PRO B C 1
ATOM 5811 O O . PRO B 1 288 ? 18.203 34.219 2.115 1 95.12 288 PRO B O 1
ATOM 5814 N N . GLU B 1 289 ? 16.609 34.688 0.658 1 95.25 289 GLU B N 1
ATOM 5815 C CA . GLU B 1 289 ? 15.586 33.969 1.41 1 95.25 289 GLU B CA 1
ATOM 5816 C C . GLU B 1 289 ? 15.891 32.469 1.457 1 95.25 289 GLU B C 1
ATOM 5818 O O . GLU B 1 289 ? 15.836 31.859 2.523 1 95.25 289 GLU B O 1
ATOM 5823 N N . SER B 1 290 ? 16.25 31.953 0.314 1 97.75 290 SER B N 1
ATOM 5824 C CA . SER B 1 290 ? 16.562 30.531 0.25 1 97.75 290 SER B CA 1
ATOM 5825 C C . SER B 1 290 ? 17.859 30.219 1.014 1 97.75 290 SER B C 1
ATOM 5827 O O . SER B 1 290 ? 17.953 29.172 1.662 1 97.75 290 SER B O 1
ATOM 5829 N N . GLN B 1 291 ? 18.781 31.094 0.937 1 97.5 291 GLN B N 1
ATOM 5830 C CA . GLN B 1 291 ? 20.047 30.906 1.641 1 97.5 291 GLN B CA 1
ATOM 5831 C C . GLN B 1 291 ? 19.812 30.797 3.146 1 97.5 291 GLN B C 1
ATOM 5833 O O . GLN B 1 291 ? 20.453 29.984 3.814 1 97.5 291 GLN B O 1
ATOM 5838 N N . SER B 1 292 ? 18.984 31.641 3.674 1 97.31 292 SER B N 1
ATOM 5839 C CA . SER B 1 292 ? 18.719 31.625 5.105 1 97.31 292 SER B CA 1
ATOM 5840 C C . SER B 1 292 ? 18.094 30.312 5.535 1 97.31 292 SER B C 1
ATOM 5842 O O . SER B 1 292 ? 18.438 29.766 6.594 1 97.31 292 SER B O 1
ATOM 5844 N N . VAL B 1 293 ? 17.188 29.75 4.727 1 98.56 293 VAL B N 1
ATOM 5845 C CA . VAL B 1 293 ? 16.547 28.469 5 1 98.56 293 VAL B CA 1
ATOM 5846 C C . VAL B 1 293 ? 17.594 27.359 4.895 1 98.56 293 VAL B C 1
ATOM 5848 O O . VAL B 1 293 ? 17.688 26.5 5.781 1 98.56 293 VAL B O 1
ATOM 5851 N N . ASN B 1 294 ? 18.391 27.375 3.818 1 98.62 294 ASN B N 1
ATOM 5852 C CA . ASN B 1 294 ? 19.422 26.359 3.613 1 98.62 294 ASN B CA 1
ATOM 5853 C C . ASN B 1 294 ? 20.391 26.312 4.785 1 98.62 294 ASN B C 1
ATOM 5855 O O . ASN B 1 294 ? 20.781 25.234 5.234 1 98.62 294 ASN B O 1
ATOM 5859 N N . LYS B 1 295 ? 20.797 27.469 5.238 1 98.31 295 LYS B N 1
ATOM 5860 C CA . LYS B 1 295 ? 21.75 27.547 6.348 1 98.31 295 LYS B CA 1
ATOM 5861 C C . LYS B 1 295 ? 21.172 26.891 7.605 1 98.31 295 LYS B C 1
ATOM 5863 O O . LYS B 1 295 ? 21.859 26.141 8.297 1 98.31 295 LYS B O 1
ATOM 5868 N N . THR B 1 296 ? 19.922 27.203 7.918 1 98.62 296 THR B N 1
ATOM 5869 C CA . THR B 1 296 ? 19.25 26.656 9.086 1 98.62 296 THR B CA 1
ATOM 5870 C C . THR B 1 296 ? 19.125 25.141 8.977 1 98.62 296 THR B C 1
ATOM 5872 O O . THR B 1 296 ? 19.406 24.406 9.93 1 98.62 296 THR B O 1
ATOM 5875 N N . ILE B 1 297 ? 18.781 24.625 7.789 1 98.88 297 ILE B N 1
ATOM 5876 C CA . ILE B 1 297 ? 18.594 23.203 7.551 1 98.88 297 ILE B CA 1
ATOM 5877 C C . ILE B 1 297 ? 19.938 22.484 7.637 1 98.88 297 ILE B C 1
ATOM 5879 O O . ILE B 1 297 ? 20.047 21.438 8.273 1 98.88 297 ILE B O 1
ATOM 5883 N N . ASN B 1 298 ? 20.922 23.031 7.035 1 98.69 298 ASN B N 1
ATOM 5884 C CA . ASN B 1 298 ? 22.234 22.406 7.051 1 98.69 298 ASN B CA 1
ATOM 5885 C C . ASN B 1 298 ? 22.812 22.344 8.461 1 98.69 298 ASN B C 1
ATOM 5887 O O . ASN B 1 298 ? 23.516 21.406 8.82 1 98.69 298 ASN B O 1
ATOM 5891 N N . ALA B 1 299 ? 22.562 23.391 9.258 1 98.69 299 ALA B N 1
ATOM 5892 C CA . ALA B 1 299 ? 23 23.359 10.648 1 98.69 299 ALA B CA 1
ATOM 5893 C C . ALA B 1 299 ? 22.328 22.234 11.414 1 98.69 299 ALA B C 1
ATOM 5895 O O . ALA B 1 299 ? 22.969 21.531 12.211 1 98.69 299 ALA B O 1
ATOM 5896 N N . ALA B 1 300 ? 21.031 22.062 11.219 1 98.88 300 ALA B N 1
ATOM 5897 C CA . ALA B 1 300 ? 20.297 20.969 11.859 1 98.88 300 ALA B CA 1
ATOM 5898 C C . ALA B 1 300 ? 20.844 19.609 11.414 1 98.88 300 ALA B C 1
ATOM 5900 O O . ALA B 1 300 ? 21.047 18.719 12.242 1 98.88 300 ALA B O 1
ATOM 5901 N N . LEU B 1 301 ? 21.062 19.453 10.109 1 98.88 301 LEU B N 1
ATOM 5902 C CA . LEU B 1 301 ? 21.609 18.203 9.57 1 98.88 301 LEU B CA 1
ATOM 5903 C C . LEU B 1 301 ? 22.984 17.922 10.133 1 98.88 301 LEU B C 1
ATOM 5905 O O . LEU B 1 301 ? 23.312 16.766 10.445 1 98.88 301 LEU B O 1
ATOM 5909 N N . GLN B 1 302 ? 23.781 18.953 10.25 1 98.81 302 GLN B N 1
ATOM 5910 C CA . GLN B 1 302 ? 25.109 18.781 10.828 1 98.81 302 GLN B CA 1
ATOM 5911 C C . GLN B 1 302 ? 25.031 18.312 12.273 1 98.81 302 GLN B C 1
ATOM 5913 O O . GLN B 1 302 ? 25.797 17.453 12.703 1 98.81 302 GLN B O 1
ATOM 5918 N N . THR B 1 303 ? 24.109 18.891 13.031 1 98.88 303 THR B N 1
ATOM 5919 C CA . THR B 1 303 ? 23.906 18.453 14.406 1 98.88 303 THR B CA 1
ATOM 5920 C C . THR B 1 303 ? 23.562 16.969 14.453 1 98.88 303 THR B C 1
ATOM 5922 O O . THR B 1 303 ? 24.078 16.234 15.297 1 98.88 303 THR B O 1
ATOM 5925 N N . LEU B 1 304 ? 22.703 16.5 13.578 1 98.88 304 LEU B N 1
ATOM 5926 C CA . LEU B 1 304 ? 22.344 15.094 13.516 1 98.88 304 LEU B CA 1
ATOM 5927 C C . LEU B 1 304 ? 23.562 14.234 13.18 1 98.88 304 LEU B C 1
ATOM 5929 O O . LEU B 1 304 ? 23.797 13.203 13.82 1 98.88 304 LEU B O 1
ATOM 5933 N N . GLN B 1 305 ? 24.25 14.688 12.195 1 98.81 305 GLN B N 1
ATOM 5934 C CA . GLN B 1 305 ? 25.438 13.961 11.781 1 98.81 305 GLN B CA 1
ATOM 5935 C C . GLN B 1 305 ? 26.453 13.867 12.914 1 98.81 305 GLN B C 1
ATOM 5937 O O . GLN B 1 305 ? 27.062 12.812 13.141 1 98.81 305 GLN B O 1
ATOM 5942 N N . ASP B 1 306 ? 26.703 14.945 13.633 1 98.69 306 ASP B N 1
ATOM 5943 C CA . ASP B 1 306 ? 27.641 15.008 14.742 1 98.69 306 ASP B CA 1
ATOM 5944 C C . ASP B 1 306 ? 27.234 14.07 15.867 1 98.69 306 ASP B C 1
ATOM 5946 O O . ASP B 1 306 ? 28.047 13.711 16.719 1 98.69 306 ASP B O 1
ATOM 5950 N N . ASN B 1 307 ? 26 13.688 15.875 1 98.56 307 ASN B N 1
ATOM 5951 C CA . ASN B 1 307 ? 25.5 12.828 16.938 1 98.56 307 ASN B CA 1
ATOM 5952 C C . ASN B 1 307 ? 25.234 11.406 16.438 1 98.56 307 ASN B C 1
ATOM 5954 O O . ASN B 1 307 ? 24.469 10.664 17.047 1 98.56 307 ASN B O 1
ATOM 5958 N N . GLY B 1 308 ? 25.688 11.055 15.258 1 98.44 308 GLY B N 1
ATOM 5959 C CA . GLY B 1 308 ? 25.734 9.656 14.859 1 98.44 308 GLY B CA 1
ATOM 5960 C C . GLY B 1 308 ? 24.906 9.352 13.625 1 98.44 308 GLY B C 1
ATOM 5961 O O . GLY B 1 308 ? 25.062 8.305 13 1 98.44 308 GLY B O 1
ATOM 5962 N N . THR B 1 309 ? 24.016 10.234 13.234 1 98.81 309 THR B N 1
ATOM 5963 C CA . THR B 1 309 ? 23.172 10.008 12.062 1 98.81 309 THR B CA 1
ATOM 5964 C C . THR B 1 309 ? 24.016 9.977 10.797 1 98.81 309 THR B C 1
ATOM 5966 O O . THR B 1 309 ? 24.906 10.82 10.609 1 98.81 309 THR B O 1
ATOM 5969 N N . VAL B 1 310 ? 23.812 8.953 9.938 1 98.81 310 VAL B N 1
ATOM 5970 C CA . VAL B 1 310 ? 24.453 8.906 8.633 1 98.81 310 VAL B CA 1
ATOM 5971 C C . VAL B 1 310 ? 23.625 9.68 7.609 1 98.81 310 VAL B C 1
ATOM 5973 O O . VAL B 1 310 ? 22.453 9.383 7.41 1 98.81 310 VAL B O 1
ATOM 5976 N N . LEU B 1 311 ? 24.203 10.688 7.07 1 98.81 311 LEU B N 1
ATOM 5977 C CA . LEU B 1 311 ? 23.547 11.453 6.016 1 98.81 311 LEU B CA 1
ATOM 5978 C C . LEU B 1 311 ? 24.062 11.047 4.641 1 98.81 311 LEU B C 1
ATOM 5980 O O . LEU B 1 311 ? 25.281 10.898 4.449 1 98.81 311 LEU B O 1
ATOM 5984 N N . VAL B 1 312 ? 23.188 10.758 3.721 1 98.62 312 VAL B N 1
ATOM 5985 C CA . VAL B 1 312 ? 23.516 10.398 2.348 1 98.62 312 VAL B CA 1
ATOM 5986 C C . VAL B 1 312 ? 22.828 11.367 1.38 1 98.62 312 VAL B C 1
ATOM 5988 O O . VAL B 1 312 ? 21.609 11.492 1.376 1 98.62 312 VAL B O 1
ATOM 5991 N N . ASP B 1 313 ? 23.578 12.094 0.536 1 98.12 313 ASP B N 1
ATOM 5992 C CA . ASP B 1 313 ? 22.969 12.898 -0.514 1 98.12 313 ASP B CA 1
ATOM 5993 C C . ASP B 1 313 ? 22.312 12.008 -1.571 1 98.12 313 ASP B C 1
ATOM 5995 O O . ASP B 1 313 ? 22.938 11.078 -2.082 1 98.12 313 ASP B O 1
ATOM 5999 N N . VAL B 1 314 ? 21.062 12.266 -1.827 1 97.38 314 VAL B N 1
ATOM 6000 C CA . VAL B 1 314 ? 20.344 11.422 -2.779 1 97.38 314 VAL B CA 1
ATOM 6001 C C . VAL B 1 314 ? 19.688 12.289 -3.846 1 97.38 314 VAL B C 1
ATOM 6003 O O . VAL B 1 314 ? 19.469 13.484 -3.639 1 97.38 314 VAL B O 1
ATOM 6006 N N . GLU B 1 315 ? 19.438 11.672 -4.984 1 95.38 315 GLU B N 1
ATOM 6007 C CA . GLU B 1 315 ? 18.688 12.258 -6.086 1 95.38 315 GLU B CA 1
ATOM 6008 C C . GLU B 1 315 ? 17.562 11.336 -6.539 1 95.38 315 GLU B C 1
ATOM 6010 O O . GLU B 1 315 ? 17.703 10.109 -6.492 1 95.38 315 GLU B O 1
ATOM 6015 N N . ILE B 1 316 ? 16.5 11.875 -6.855 1 96.12 316 ILE B N 1
ATOM 6016 C CA . ILE B 1 316 ? 15.391 11.156 -7.477 1 96.12 316 ILE B CA 1
ATOM 6017 C C . ILE B 1 316 ? 15.266 11.555 -8.945 1 96.12 316 ILE B C 1
ATOM 6019 O O . ILE B 1 316 ? 14.969 12.711 -9.258 1 96.12 316 ILE B O 1
ATOM 6023 N N . PRO B 1 317 ? 15.461 10.602 -9.828 1 93.69 317 PRO B N 1
ATOM 6024 C CA . PRO B 1 317 ? 15.422 10.906 -11.258 1 93.69 317 PRO B CA 1
ATOM 6025 C C . PRO B 1 317 ? 14.086 11.492 -11.695 1 93.69 317 PRO B C 1
ATOM 6027 O O . PRO B 1 317 ? 13.023 10.992 -11.297 1 93.69 317 PRO B O 1
ATOM 6030 N N . ASN B 1 318 ? 14.086 12.578 -12.469 1 95.81 318 ASN B N 1
ATOM 6031 C CA . ASN B 1 318 ? 12.922 13.188 -13.109 1 95.81 318 ASN B CA 1
ATOM 6032 C C . ASN B 1 318 ? 11.93 13.719 -12.086 1 95.81 318 ASN B C 1
ATOM 6034 O O . ASN B 1 318 ? 10.734 13.828 -12.367 1 95.81 318 ASN B O 1
ATOM 6038 N N . LEU B 1 319 ? 12.406 14 -10.914 1 97.88 319 LEU B N 1
ATOM 6039 C CA . LEU B 1 319 ? 11.508 14.383 -9.828 1 97.88 319 LEU B CA 1
ATOM 6040 C C . LEU B 1 319 ? 10.688 15.617 -10.203 1 97.88 319 LEU B C 1
ATOM 6042 O O . LEU B 1 319 ? 9.469 15.625 -10.039 1 97.88 319 LEU B O 1
ATOM 6046 N N . THR B 1 320 ? 11.352 16.672 -10.719 1 96.88 320 THR B N 1
ATOM 6047 C CA . THR B 1 320 ? 10.672 17.922 -11.055 1 96.88 320 THR B CA 1
ATOM 6048 C C . THR B 1 320 ? 9.555 17.656 -12.07 1 96.88 320 THR B C 1
ATOM 6050 O O . THR B 1 320 ? 8.438 18.156 -11.906 1 96.88 320 THR B O 1
ATOM 6053 N N . LYS B 1 321 ? 9.844 16.922 -13.078 1 97.56 321 LYS B N 1
ATOM 6054 C CA . LYS B 1 321 ? 8.867 16.609 -14.117 1 97.56 321 LYS B CA 1
ATOM 6055 C C . LYS B 1 321 ? 7.711 15.789 -13.555 1 97.56 321 LYS B C 1
ATOM 6057 O O . LYS B 1 321 ? 6.551 16.031 -13.883 1 97.56 321 LYS B O 1
ATOM 6062 N N . LEU B 1 322 ? 8.008 14.773 -12.742 1 98.19 322 LEU B N 1
ATOM 6063 C CA . LEU B 1 322 ? 6.977 13.938 -12.133 1 98.19 322 LEU B CA 1
ATOM 6064 C C . LEU B 1 322 ? 6.043 14.781 -11.266 1 98.19 322 LEU B C 1
ATOM 6066 O O . LEU B 1 322 ? 4.824 14.602 -11.312 1 98.19 322 LEU B O 1
ATOM 6070 N N . LEU B 1 323 ? 6.613 15.734 -10.508 1 98 323 LEU B N 1
ATOM 6071 C CA . LEU B 1 323 ? 5.797 16.578 -9.641 1 98 323 LEU B CA 1
ATOM 6072 C C . LEU B 1 323 ? 4.906 17.5 -10.461 1 98 323 LEU B C 1
ATOM 6074 O O . LEU B 1 323 ? 3.785 17.812 -10.047 1 98 323 LEU B O 1
ATOM 6078 N N . GLU B 1 324 ? 5.398 17.938 -11.609 1 97 324 GLU B N 1
ATOM 6079 C CA . GLU B 1 324 ? 4.59 18.766 -12.5 1 97 324 GLU B CA 1
ATOM 6080 C C . GLU B 1 324 ? 3.402 17.969 -13.047 1 97 324 GLU B C 1
ATOM 6082 O O . GLU B 1 324 ? 2.273 18.469 -13.055 1 97 324 GLU B O 1
ATOM 6087 N N . ILE B 1 325 ? 3.625 16.75 -13.5 1 96.94 325 ILE B N 1
ATOM 6088 C CA . ILE B 1 325 ? 2.605 15.922 -14.141 1 96.94 325 ILE B CA 1
ATOM 6089 C C . ILE B 1 325 ? 1.565 15.492 -13.109 1 96.94 325 ILE B C 1
ATOM 6091 O O . ILE B 1 325 ? 0.375 15.406 -13.422 1 96.94 325 ILE B O 1
ATOM 6095 N N . THR B 1 326 ? 1.983 15.297 -11.883 1 97.44 326 THR B N 1
ATOM 6096 C CA . THR B 1 326 ? 1.097 14.734 -10.867 1 97.44 326 THR B CA 1
ATOM 6097 C C . THR B 1 326 ? 0.376 15.836 -10.102 1 97.44 326 THR B C 1
ATOM 6099 O O . THR B 1 326 ? -0.349 15.562 -9.141 1 97.44 326 THR B O 1
ATOM 6102 N N . PHE B 1 327 ? 0.622 17.125 -10.43 1 95.88 327 PHE B N 1
ATOM 6103 C CA . PHE B 1 327 ? -0.134 18.234 -9.883 1 95.88 327 PHE B CA 1
ATOM 6104 C C . PHE B 1 327 ? -1.528 18.297 -10.492 1 95.88 327 PHE B C 1
ATOM 6106 O O . PHE B 1 327 ? -1.763 19.047 -11.438 1 95.88 327 PHE B O 1
ATOM 6113 N N . THR B 1 328 ? -2.557 17.609 -9.852 1 95.25 328 THR B N 1
ATOM 6114 C CA . THR B 1 328 ? -3.818 17.359 -10.539 1 95.25 328 THR B CA 1
ATOM 6115 C C . THR B 1 328 ? -4.941 18.188 -9.938 1 95.25 328 THR B C 1
ATOM 6117 O O . THR B 1 328 ? -6.117 17.844 -10.055 1 95.25 328 THR B O 1
ATOM 6120 N N . TYR B 1 329 ? -4.66 19.266 -9.242 1 94.5 329 TYR B N 1
ATOM 6121 C CA . TYR B 1 329 ? -5.664 20.094 -8.586 1 94.5 329 TYR B CA 1
ATOM 6122 C C . TYR B 1 329 ? -6.711 20.578 -9.586 1 94.5 329 TYR B C 1
ATOM 6124 O O . TYR B 1 329 ? -7.91 20.438 -9.344 1 94.5 329 TYR B O 1
ATOM 6132 N N . HIS B 1 330 ? -6.328 21 -10.727 1 92.12 330 HIS B N 1
ATOM 6133 C CA . HIS B 1 330 ? -7.238 21.594 -11.695 1 92.12 330 HIS B CA 1
ATOM 6134 C C . HIS B 1 330 ? -8.148 20.547 -12.32 1 92.12 330 HIS B C 1
ATOM 6136 O O . HIS B 1 330 ? -9.25 20.859 -12.766 1 92.12 330 HIS B O 1
ATOM 6142 N N . GLU B 1 331 ? -7.703 19.328 -12.336 1 91.75 331 GLU B N 1
ATOM 6143 C CA . GLU B 1 331 ? -8.438 18.266 -13 1 91.75 331 GLU B CA 1
ATOM 6144 C C . GLU B 1 331 ? -9.344 17.516 -12.016 1 91.75 331 GLU B C 1
ATOM 6146 O O . GLU B 1 331 ? -10.398 17 -12.406 1 91.75 331 GLU B O 1
ATOM 6151 N N . ARG B 1 332 ? -8.984 17.547 -10.781 1 94.75 332 ARG B N 1
ATOM 6152 C CA . ARG B 1 332 ? -9.656 16.641 -9.867 1 94.75 332 ARG B CA 1
ATOM 6153 C C . ARG B 1 332 ? -10.383 17.391 -8.766 1 94.75 332 ARG B C 1
ATOM 6155 O O . ARG B 1 332 ? -11.461 16.984 -8.328 1 94.75 332 ARG B O 1
ATOM 6162 N N . SER B 1 333 ? -9.898 18.484 -8.32 1 96.56 333 SER B N 1
ATOM 6163 C CA . SER B 1 333 ? -10.445 19.188 -7.16 1 96.56 333 SER B CA 1
ATOM 6164 C C . SER B 1 333 ? -11.867 19.672 -7.426 1 96.56 333 SER B C 1
ATOM 6166 O O . SER B 1 333 ? -12.703 19.672 -6.523 1 96.56 333 SER B O 1
ATOM 6168 N N . ARG B 1 334 ? -12.141 20.094 -8.664 1 96.38 334 ARG B N 1
ATOM 6169 C CA . ARG B 1 334 ? -13.477 20.609 -8.961 1 96.38 334 ARG B CA 1
ATOM 6170 C C . ARG B 1 334 ? -14.531 19.531 -8.734 1 96.38 334 ARG B C 1
ATOM 6172 O O . ARG B 1 334 ? -15.555 19.781 -8.094 1 96.38 334 ARG B O 1
ATOM 6179 N N . SER B 1 335 ? -14.25 18.312 -9.344 1 96 335 SER B N 1
ATOM 6180 C CA . SER B 1 335 ? -15.203 17.219 -9.164 1 96 335 SER B CA 1
ATOM 6181 C C . SER B 1 335 ? -15.367 16.875 -7.688 1 96 335 SER B C 1
ATOM 6183 O O . SER B 1 335 ? -16.484 16.625 -7.227 1 96 335 SER B O 1
ATOM 6185 N N . ASP B 1 336 ? -14.289 16.859 -6.922 1 97.06 336 ASP B N 1
ATOM 6186 C CA . ASP B 1 336 ? -14.336 16.531 -5.5 1 97.06 336 ASP B CA 1
ATOM 6187 C C . ASP B 1 336 ? -15.117 17.578 -4.715 1 97.06 336 ASP B C 1
ATOM 6189 O O . ASP B 1 336 ? -15.953 17.234 -3.875 1 97.06 336 ASP B O 1
ATOM 6193 N N . LEU B 1 337 ? -14.906 18.828 -4.973 1 97.81 337 LEU B N 1
ATOM 6194 C CA . LEU B 1 337 ? -15.617 19.922 -4.309 1 97.81 337 LEU B CA 1
ATOM 6195 C C . LEU B 1 337 ? -17.094 19.922 -4.711 1 97.81 337 LEU B C 1
ATOM 6197 O O . LEU B 1 337 ? -17.969 20.078 -3.861 1 97.81 337 LEU B O 1
ATOM 6201 N N . ASP B 1 338 ? -17.359 19.766 -6.004 1 97.19 338 ASP B N 1
ATOM 6202 C CA . ASP B 1 338 ? -18.734 19.781 -6.484 1 97.19 338 ASP B CA 1
ATOM 6203 C C . ASP B 1 338 ? -19.547 18.625 -5.91 1 97.19 338 ASP B C 1
ATOM 6205 O O . ASP B 1 338 ? -20.734 18.766 -5.625 1 97.19 338 ASP B O 1
ATOM 6209 N N . GLN B 1 339 ? -18.891 17.484 -5.82 1 96.5 339 GLN B N 1
ATOM 6210 C CA . GLN B 1 339 ? -19.562 16.359 -5.168 1 96.5 339 GLN B CA 1
ATOM 6211 C C . GLN B 1 339 ? -19.891 16.688 -3.713 1 96.5 339 GLN B C 1
ATOM 6213 O O . GLN B 1 339 ? -20.953 16.344 -3.215 1 96.5 339 GLN B O 1
ATOM 6218 N N . PHE B 1 340 ? -18.953 17.297 -3.062 1 97.69 340 PHE B N 1
ATOM 6219 C CA . PHE B 1 340 ? -19.188 17.734 -1.691 1 97.69 340 PHE B CA 1
ATOM 6220 C C . PHE B 1 340 ? -20.359 18.703 -1.62 1 97.69 340 PHE B C 1
ATOM 6222 O O . PHE B 1 340 ? -21.25 18.547 -0.786 1 97.69 340 PHE B O 1
ATOM 6229 N N . PHE B 1 341 ? -20.375 19.734 -2.455 1 97.56 341 PHE B N 1
ATOM 6230 C CA . PHE B 1 341 ? -21.469 20.703 -2.49 1 97.56 341 PHE B CA 1
ATOM 6231 C C . PHE B 1 341 ? -22.797 20.016 -2.762 1 97.56 341 PHE B C 1
ATOM 6233 O O . PHE B 1 341 ? -23.812 20.344 -2.154 1 97.56 341 PHE B O 1
ATOM 6240 N N . GLY B 1 342 ? -22.766 19.016 -3.615 1 96.56 342 GLY B N 1
ATOM 6241 C CA . GLY B 1 342 ? -23.984 18.266 -3.922 1 96.56 342 GLY B CA 1
ATOM 6242 C C . GLY B 1 342 ? -24.531 17.5 -2.73 1 96.56 342 GLY B C 1
ATOM 6243 O O . GLY B 1 342 ? -25.734 17.359 -2.584 1 96.56 342 GLY B O 1
ATOM 6244 N N . ARG B 1 343 ? -23.688 17.031 -1.833 1 94.56 343 ARG B N 1
ATOM 6245 C CA . ARG B 1 343 ? -24.078 16.266 -0.655 1 94.56 343 ARG B CA 1
ATOM 6246 C C . ARG B 1 343 ? -24.516 17.188 0.482 1 94.56 343 ARG B C 1
ATOM 6248 O O . ARG B 1 343 ? -25.125 16.734 1.457 1 94.56 343 ARG B O 1
ATOM 6255 N N . HIS B 1 344 ? -24.188 18.469 0.322 1 95.62 344 HIS B N 1
ATOM 6256 C CA . HIS B 1 344 ? -24.516 19.453 1.34 1 95.62 344 HIS B CA 1
ATOM 6257 C C . HI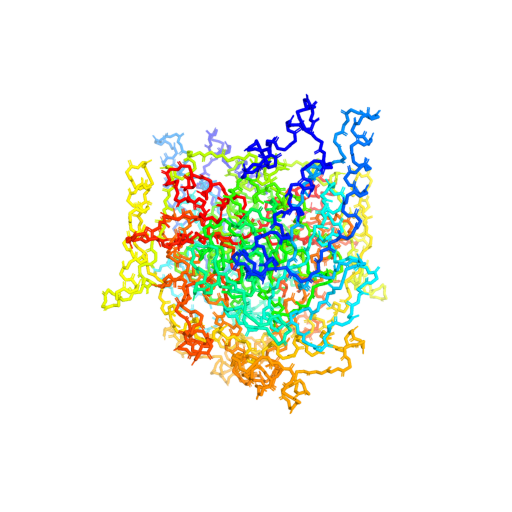S B 1 344 ? -25.375 20.578 0.757 1 95.62 344 HIS B C 1
ATOM 6259 O O . HIS B 1 344 ? -24.906 21.703 0.577 1 95.62 344 HIS B O 1
ATOM 6265 N N . PRO B 1 345 ? -26.656 20.312 0.654 1 91 345 PRO B N 1
ATOM 6266 C CA . PRO B 1 345 ? -27.531 21.219 -0.083 1 91 345 PRO B CA 1
ATOM 6267 C C . PRO B 1 345 ? -27.688 22.578 0.607 1 91 345 PRO B C 1
ATOM 6269 O O . PRO B 1 345 ? -28.078 23.547 -0.031 1 91 345 PRO B O 1
ATOM 6272 N N . PHE B 1 346 ? -27.312 22.609 1.858 1 90.5 346 PHE B N 1
ATOM 6273 C CA . PHE B 1 346 ? -27.406 23.875 2.553 1 90.5 346 PHE B CA 1
ATOM 6274 C C . PHE B 1 346 ? -26.453 24.906 1.941 1 90.5 346 PHE B C 1
ATOM 6276 O O . PHE B 1 346 ? -26.656 26.109 2.074 1 90.5 346 PHE B O 1
ATOM 6283 N N . LEU B 1 347 ? -25.453 24.516 1.275 1 93.31 347 LEU B N 1
ATOM 6284 C CA . LEU B 1 347 ? -24.484 25.422 0.664 1 93.31 347 LEU B CA 1
ATOM 6285 C C . LEU B 1 347 ? -25.047 26.047 -0.613 1 93.31 347 LEU B C 1
ATOM 6287 O O . LEU B 1 347 ? -24.656 27.156 -0.99 1 93.31 347 LEU B O 1
ATOM 6291 N N . LYS B 1 348 ? -25.938 25.297 -1.403 1 93.81 348 LYS B N 1
ATOM 6292 C CA . LYS B 1 348 ? -26.656 25.75 -2.586 1 93.81 348 LYS B CA 1
ATOM 6293 C C . LYS B 1 348 ? -25.703 26.375 -3.604 1 93.81 348 LYS B C 1
ATOM 6295 O O . LYS B 1 348 ? -25.938 27.5 -4.07 1 93.81 348 LYS B O 1
ATOM 6300 N N . THR B 1 349 ? -24.594 25.75 -3.893 1 96 349 THR B N 1
ATOM 6301 C CA . THR B 1 349 ? -23.594 26.297 -4.809 1 96 349 THR B CA 1
ATOM 6302 C C . THR B 1 349 ? -22.75 25.172 -5.406 1 96 349 THR B C 1
ATOM 6304 O O . THR B 1 349 ? -22.969 24 -5.129 1 96 349 THR B O 1
ATOM 6307 N N . ASN B 1 350 ? -21.891 25.469 -6.281 1 96.31 350 ASN B N 1
ATOM 6308 C CA . ASN B 1 350 ? -20.781 24.672 -6.809 1 96.31 350 ASN B CA 1
ATOM 6309 C C . ASN B 1 350 ? -19.578 25.562 -7.125 1 96.31 350 ASN B C 1
ATOM 6311 O O . ASN B 1 350 ? -19.625 26.781 -6.934 1 96.31 350 ASN B O 1
ATOM 6315 N N . THR B 1 351 ? -18.531 24.922 -7.559 1 97.25 351 THR B N 1
ATOM 6316 C CA . THR B 1 351 ? -17.266 25.641 -7.777 1 97.25 351 THR B CA 1
ATOM 6317 C C . THR B 1 351 ? -17.453 26.734 -8.82 1 97.25 351 THR B C 1
ATOM 6319 O O . THR B 1 351 ? -16.969 27.859 -8.641 1 97.25 351 THR B O 1
ATOM 6322 N N . LYS B 1 352 ? -18.125 26.453 -9.867 1 96.5 352 LYS B N 1
ATOM 6323 C CA . LYS B 1 352 ? -18.344 27.406 -10.945 1 96.5 352 LYS B CA 1
ATOM 6324 C C . LYS B 1 352 ? -19.156 28.609 -10.469 1 96.5 352 LYS B C 1
ATOM 6326 O O . LYS B 1 352 ? -18.812 29.75 -10.773 1 96.5 352 LYS B O 1
ATOM 6331 N N . GLU B 1 353 ? -20.203 28.359 -9.75 1 97.5 353 GLU B N 1
ATOM 6332 C CA . GLU B 1 353 ? -21.062 29.438 -9.242 1 97.5 353 GLU B CA 1
ATOM 6333 C C . GLU B 1 353 ? -20.297 30.344 -8.281 1 97.5 353 GLU B C 1
ATOM 6335 O O . GLU B 1 353 ? -20.469 31.562 -8.297 1 97.5 353 GLU B O 1
ATOM 6340 N N . ILE B 1 354 ? -19.484 29.766 -7.398 1 98.44 354 ILE B N 1
ATOM 6341 C CA . ILE B 1 354 ? -18.672 30.547 -6.473 1 98.44 354 ILE B CA 1
ATOM 6342 C C . ILE B 1 354 ? -17.734 31.453 -7.258 1 98.44 354 ILE B C 1
ATOM 6344 O O . ILE B 1 354 ? -17.594 32.656 -6.941 1 98.44 354 ILE B O 1
ATOM 6348 N N . TYR B 1 355 ? -17.125 30.906 -8.281 1 98.25 355 TYR B N 1
ATOM 6349 C CA . TYR B 1 355 ? -16.188 31.656 -9.125 1 98.25 355 TYR B CA 1
ATOM 6350 C C . TYR B 1 355 ? -16.891 32.812 -9.828 1 98.25 355 TYR B C 1
ATOM 6352 O O . TYR B 1 355 ? -16.438 33.938 -9.789 1 98.25 355 TYR B O 1
ATOM 6360 N N . GLU B 1 356 ? -18.031 32.531 -10.438 1 98.12 356 GLU B N 1
ATOM 6361 C CA . GLU B 1 356 ? -18.766 33.531 -11.219 1 98.12 356 GLU B CA 1
ATOM 6362 C C . GLU B 1 356 ? -19.312 34.656 -10.336 1 98.12 356 GLU B C 1
ATOM 6364 O O . GLU B 1 356 ? -19.359 35.812 -10.742 1 98.12 356 GLU B O 1
ATOM 6369 N N . SER B 1 357 ? -19.703 34.344 -9.141 1 97.94 357 SER B N 1
ATOM 6370 C CA . SER B 1 357 ? -20.266 35.312 -8.227 1 97.94 357 SER B CA 1
ATOM 6371 C C . SER B 1 357 ? -19.156 36.062 -7.469 1 97.94 357 SER B C 1
ATOM 6373 O O . SER B 1 357 ? -19.438 37 -6.727 1 97.94 357 SER B O 1
ATOM 6375 N N . LYS B 1 358 ? -17.938 35.625 -7.559 1 97.94 358 LYS B N 1
ATOM 6376 C CA . LYS B 1 358 ? -16.766 36.188 -6.906 1 97.94 358 LYS B CA 1
ATOM 6377 C C . LYS B 1 358 ? -16.875 36.094 -5.387 1 97.94 358 LYS B C 1
ATOM 6379 O O . LYS B 1 358 ? -16.391 36.969 -4.668 1 97.94 358 LYS B O 1
ATOM 6384 N N . LYS B 1 359 ? -17.547 35.125 -4.895 1 97.88 359 LYS B N 1
ATOM 6385 C CA . LYS B 1 359 ? -17.672 34.906 -3.459 1 97.88 359 LYS B CA 1
ATOM 6386 C C . LYS B 1 359 ? -16.5 34.062 -2.934 1 97.88 359 LYS B C 1
ATOM 6388 O O . LYS B 1 359 ? -16.703 33.031 -2.277 1 97.88 359 LYS B O 1
ATOM 6393 N N . TYR B 1 360 ? -15.312 34.438 -3.154 1 98.31 360 TYR B N 1
ATOM 6394 C CA . TYR B 1 360 ? -14.047 33.906 -2.668 1 98.31 360 TYR B CA 1
ATOM 6395 C C . TYR B 1 360 ? -12.992 35 -2.574 1 98.31 360 TYR B C 1
ATOM 6397 O O . TYR B 1 360 ? -13.188 36.125 -3.102 1 98.31 360 TYR B O 1
ATOM 6405 N N . HIS B 1 361 ? -12 34.844 -1.827 1 98.5 361 HIS B N 1
ATOM 6406 C CA . HIS B 1 361 ? -10.961 35.844 -1.69 1 98.5 361 HIS B CA 1
ATOM 6407 C C . HIS B 1 361 ? -10.227 36.062 -3.012 1 98.5 361 HIS B C 1
ATOM 6409 O O . HIS B 1 361 ? -9.875 35.125 -3.699 1 98.5 361 HIS B O 1
ATOM 6415 N N . PRO B 1 362 ? -9.875 37.281 -3.422 1 97.06 362 PRO B N 1
ATOM 6416 C CA . PRO B 1 362 ? -9.305 37.562 -4.738 1 97.06 362 PRO B CA 1
ATOM 6417 C C . PRO B 1 362 ? -7.883 37.031 -4.895 1 97.06 362 PRO B C 1
ATOM 6419 O O . PRO B 1 362 ? -7.379 36.906 -6.016 1 97.06 362 PRO B O 1
ATOM 6422 N N . ALA B 1 363 ? -7.207 36.625 -3.779 1 97.25 363 ALA B N 1
ATOM 6423 C CA . ALA B 1 363 ? -5.828 36.156 -3.848 1 97.25 363 ALA B CA 1
ATOM 6424 C C . ALA B 1 363 ? -5.789 34.625 -4.035 1 97.25 363 ALA B C 1
ATOM 6426 O O . ALA B 1 363 ? -4.738 34 -3.879 1 97.25 363 ALA B O 1
ATOM 6427 N N . LEU B 1 364 ? -6.906 34 -4.414 1 97.88 364 LEU B N 1
ATOM 6428 C CA . LEU B 1 364 ? -6.969 32.562 -4.512 1 97.88 364 LEU B CA 1
ATOM 6429 C C . LEU B 1 364 ? -6.934 32.094 -5.973 1 97.88 364 LEU B C 1
ATOM 6431 O O . LEU B 1 364 ? -7.914 31.562 -6.484 1 97.88 364 LEU B O 1
ATOM 6435 N N . ASP B 1 365 ? -5.742 32.188 -6.57 1 97.19 365 ASP B N 1
ATOM 6436 C CA . ASP B 1 365 ? -5.562 31.797 -7.961 1 97.19 365 ASP B CA 1
ATOM 6437 C C . ASP B 1 365 ? -5.762 30.297 -8.125 1 97.19 365 ASP B C 1
ATOM 6439 O O . ASP B 1 365 ? -6.199 29.828 -9.18 1 97.19 365 ASP B O 1
ATOM 6443 N N . LEU B 1 366 ? -5.426 29.484 -7.117 1 97.38 366 LEU B N 1
ATOM 6444 C CA . LEU B 1 366 ? -5.668 28.047 -7.191 1 97.38 366 LEU B CA 1
ATOM 6445 C C . LEU B 1 366 ? -7.156 27.75 -7.355 1 97.38 366 LEU B C 1
ATOM 6447 O O . LEU B 1 366 ? -7.543 26.922 -8.18 1 97.38 366 LEU B O 1
ATOM 6451 N N . PHE B 1 367 ? -7.965 28.406 -6.547 1 98.06 367 PHE B N 1
ATOM 6452 C CA . PHE B 1 367 ? -9.406 28.234 -6.672 1 98.06 367 PHE B CA 1
ATOM 6453 C C . PHE B 1 367 ? -9.875 28.594 -8.078 1 98.06 367 PHE B C 1
ATOM 6455 O O . PHE B 1 367 ? -10.711 27.891 -8.656 1 98.06 367 PHE B O 1
ATOM 6462 N N . GLU B 1 368 ? -9.352 29.672 -8.594 1 97.62 368 GLU B N 1
ATOM 6463 C CA . GLU B 1 368 ? -9.734 30.094 -9.938 1 97.62 368 GLU B CA 1
ATOM 6464 C C . GLU B 1 368 ? -9.367 29.031 -10.969 1 97.62 368 GLU B C 1
ATOM 6466 O O . GLU B 1 368 ? -10.156 28.719 -11.867 1 97.62 368 GLU B O 1
ATOM 6471 N N . GLY B 1 369 ? -8.156 28.484 -10.812 1 96.38 369 GLY B N 1
ATOM 6472 C CA . GLY B 1 369 ? -7.75 27.406 -11.688 1 96.38 369 GLY B CA 1
ATOM 6473 C C . GLY B 1 369 ? -8.648 26.188 -11.586 1 96.38 369 GLY B C 1
ATOM 6474 O O . GLY B 1 369 ? -8.969 25.562 -12.594 1 96.38 369 GLY B O 1
ATOM 6475 N N . ILE B 1 370 ? -9.055 25.828 -10.398 1 97 370 ILE B N 1
ATOM 6476 C CA . ILE B 1 370 ? -9.938 24.688 -10.148 1 97 370 ILE B CA 1
ATOM 6477 C C . ILE B 1 370 ? -11.305 24.938 -10.789 1 97 370 ILE B C 1
ATOM 6479 O O . ILE B 1 370 ? -11.828 24.094 -11.508 1 97 370 ILE B O 1
ATOM 6483 N N . ALA B 1 371 ? -11.844 26.125 -10.555 1 97.25 371 ALA B N 1
ATOM 6484 C CA . ALA B 1 371 ? -13.188 26.469 -10.992 1 97.25 371 ALA B CA 1
ATOM 6485 C C . ALA B 1 371 ? -13.273 26.516 -12.516 1 97.25 371 ALA B C 1
ATOM 6487 O O . ALA B 1 371 ? -14.312 26.203 -13.094 1 97.25 371 ALA B O 1
ATOM 6488 N N . THR B 1 372 ? -12.219 26.844 -13.18 1 95.31 372 THR B N 1
ATOM 6489 C CA . THR B 1 372 ? -12.242 27.047 -14.625 1 95.31 372 THR B CA 1
ATOM 6490 C C . THR B 1 372 ? -11.586 25.875 -15.344 1 95.31 372 THR B C 1
ATOM 6492 O O . THR B 1 372 ? -11.5 25.859 -16.578 1 95.31 372 THR B O 1
ATOM 6495 N N . GLY B 1 373 ? -11.094 24.891 -14.547 1 90.25 373 GLY B N 1
ATOM 6496 C CA . GLY B 1 373 ? -10.43 23.734 -15.125 1 90.25 373 GLY B CA 1
ATOM 6497 C C . GLY B 1 373 ? -11.383 22.734 -15.727 1 90.25 373 GLY B C 1
ATOM 6498 O O . GLY B 1 373 ? -12.578 23 -15.867 1 90.25 373 GLY B O 1
ATOM 6499 N N . ILE B 1 374 ? -10.938 21.547 -16.234 1 87.12 374 ILE B N 1
ATOM 6500 C CA . ILE B 1 374 ? -11.672 20.5 -16.938 1 87.12 374 ILE B CA 1
ATOM 6501 C C . ILE B 1 374 ? -12.727 19.891 -16.016 1 87.12 374 ILE B C 1
ATOM 6503 O O . ILE B 1 374 ? -13.82 19.531 -16.453 1 87.12 374 ILE B O 1
ATOM 6507 N N . GLY B 1 375 ? -12.461 19.891 -14.82 1 83.44 375 GLY B N 1
ATOM 6508 C CA . GLY B 1 375 ? -13.445 19.672 -13.773 1 83.44 375 GLY B CA 1
ATOM 6509 C C . GLY B 1 375 ? -13.695 18.188 -13.5 1 83.44 375 GLY B C 1
ATOM 6510 O O . GLY B 1 375 ? -14.32 17.844 -12.492 1 83.44 375 GLY B O 1
ATOM 6511 N N . THR B 1 376 ? -13.375 17.297 -14.438 1 89.31 376 THR B N 1
ATOM 6512 C CA . THR B 1 376 ? -13.523 15.867 -14.18 1 89.31 376 THR B CA 1
ATOM 6513 C C . THR B 1 376 ? -12.359 15.086 -14.781 1 89.31 376 THR B C 1
ATOM 6515 O O . THR B 1 376 ? -12.055 15.227 -15.969 1 89.31 376 THR B O 1
ATOM 6518 N N . PRO B 1 377 ? -11.773 14.164 -13.93 1 91.81 377 PRO B N 1
ATOM 6519 C CA . PRO B 1 377 ? -10.609 13.414 -14.414 1 91.81 377 PRO B CA 1
ATOM 6520 C C . PRO B 1 377 ? -10.883 12.672 -15.719 1 91.81 377 PRO B C 1
ATOM 6522 O O . PRO B 1 377 ? -10.039 12.672 -16.625 1 91.81 377 PRO B O 1
ATOM 6525 N N . GLN B 1 378 ? -12.047 12.109 -15.898 1 92.62 378 GLN B N 1
ATOM 6526 C CA . GLN B 1 378 ? -12.391 11.281 -17.047 1 92.62 378 GLN B CA 1
ATOM 6527 C C . GLN B 1 378 ? -12.445 12.109 -18.328 1 92.62 378 GLN B C 1
ATOM 6529 O O . GLN B 1 378 ? -12.375 11.57 -19.438 1 92.62 378 GLN B O 1
ATOM 6534 N N . ASN B 1 379 ? -12.57 13.438 -18.234 1 92.06 379 ASN B N 1
ATOM 6535 C CA . ASN B 1 379 ? -12.641 14.32 -19.391 1 92.06 379 ASN B CA 1
ATOM 6536 C C . ASN B 1 379 ? -11.258 14.828 -19.797 1 92.06 379 ASN B C 1
ATOM 6538 O O . ASN B 1 379 ? -11.109 15.492 -20.828 1 92.06 379 ASN B O 1
ATOM 6542 N N . ASP B 1 380 ? -10.258 14.602 -19 1 92.94 380 ASP B N 1
ATOM 6543 C CA . ASP B 1 380 ? -8.875 14.945 -19.328 1 92.94 380 ASP B CA 1
ATOM 6544 C C . ASP B 1 380 ? -8.188 13.812 -20.078 1 92.94 380 ASP B C 1
ATOM 6546 O O . ASP B 1 380 ? -7.918 12.75 -19.5 1 92.94 380 ASP B O 1
ATOM 6550 N N . PRO B 1 381 ? -7.84 14 -21.297 1 91.69 381 PRO B N 1
ATOM 6551 C CA . PRO B 1 381 ? -7.219 12.922 -22.078 1 91.69 381 PRO B CA 1
ATOM 6552 C C . PRO B 1 381 ? -5.848 12.516 -21.531 1 91.69 381 PRO B C 1
ATOM 6554 O O . PRO B 1 381 ? -5.34 11.445 -21.875 1 91.69 381 PRO B O 1
ATOM 6557 N N . GLU B 1 382 ? -5.32 13.383 -20.688 1 93.81 382 GLU B N 1
ATOM 6558 C CA . GLU B 1 382 ? -3.988 13.094 -20.156 1 93.81 382 GLU B CA 1
ATOM 6559 C C . GLU B 1 382 ? -4.062 12.5 -18.766 1 93.81 382 GLU B C 1
ATOM 6561 O O . GLU B 1 382 ? -3.033 12.234 -18.141 1 93.81 382 GLU B O 1
ATOM 6566 N N . PHE B 1 383 ? -5.254 12.32 -18.281 1 96 383 PHE B N 1
ATOM 6567 C CA . PHE B 1 383 ? -5.367 11.961 -16.875 1 96 383 PHE B CA 1
ATOM 6568 C C . PHE B 1 383 ? -4.836 10.555 -16.625 1 96 383 PHE B C 1
ATOM 6570 O O . PHE B 1 383 ? -4.27 10.273 -15.57 1 96 383 PHE B O 1
ATOM 6577 N N . THR B 1 384 ? -4.973 9.641 -17.656 1 96.94 384 THR B N 1
ATOM 6578 C CA . THR B 1 384 ? -4.332 8.336 -17.547 1 96.94 384 THR B CA 1
ATOM 6579 C C . THR B 1 384 ? -2.836 8.484 -17.281 1 96.94 384 THR B C 1
ATOM 6581 O O . THR B 1 384 ? -2.295 7.836 -16.375 1 96.94 384 THR B O 1
ATOM 6584 N N . THR B 1 385 ? -2.207 9.344 -18.031 1 96.88 385 THR B N 1
ATOM 6585 C CA . THR B 1 385 ? -0.779 9.609 -17.875 1 96.88 385 THR B CA 1
ATOM 6586 C C . THR B 1 385 ? -0.471 10.141 -16.484 1 96.88 385 THR B C 1
ATOM 6588 O O . THR B 1 385 ? 0.537 9.766 -15.883 1 96.88 385 THR B O 1
ATOM 6591 N N . ARG B 1 386 ? -1.305 10.961 -15.969 1 97.38 386 ARG B N 1
ATOM 6592 C CA . ARG B 1 386 ? -1.104 11.562 -14.656 1 97.38 386 ARG B CA 1
ATOM 6593 C C . ARG B 1 386 ? -1.209 10.508 -13.555 1 97.38 386 ARG B C 1
ATOM 6595 O O . ARG B 1 386 ? -0.422 10.523 -12.609 1 97.38 386 ARG B O 1
ATOM 6602 N N . LEU B 1 387 ? -2.199 9.617 -13.695 1 97.5 387 LEU B N 1
ATOM 6603 C CA . LEU B 1 387 ? -2.35 8.547 -12.719 1 97.5 387 LEU B CA 1
ATOM 6604 C C . LEU B 1 387 ? -1.153 7.605 -12.75 1 97.5 387 LEU B C 1
ATOM 6606 O O . LEU B 1 387 ? -0.65 7.195 -11.703 1 97.5 387 LEU B O 1
ATOM 6610 N N . LEU B 1 388 ? -0.675 7.254 -13.914 1 96.69 388 LEU B N 1
ATOM 6611 C CA . LEU B 1 388 ? 0.48 6.371 -14.055 1 96.69 388 LEU B CA 1
ATOM 6612 C C . LEU B 1 388 ? 1.745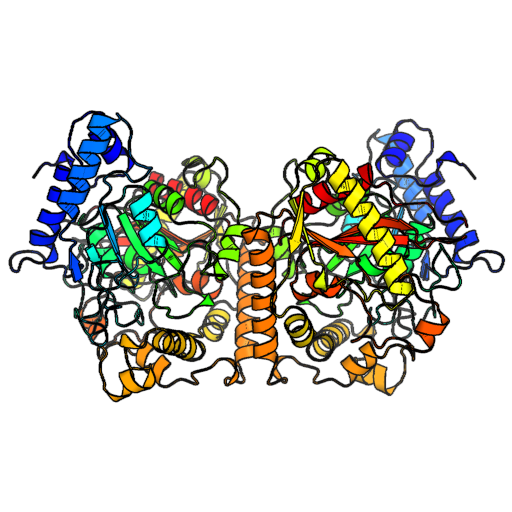 7.047 -13.531 1 96.69 388 LEU B C 1
ATOM 6614 O O . LEU B 1 388 ? 2.611 6.391 -12.953 1 96.69 388 LEU B O 1
ATOM 6618 N N . ALA B 1 389 ? 1.829 8.352 -13.727 1 97.88 389 ALA B N 1
ATOM 6619 C CA . ALA B 1 389 ? 2.965 9.117 -13.211 1 97.88 389 ALA B CA 1
ATOM 6620 C C . ALA B 1 389 ? 2.986 9.117 -11.688 1 97.88 389 ALA B C 1
ATOM 6622 O O . ALA B 1 389 ? 4.055 9.117 -11.078 1 97.88 389 ALA B O 1
ATOM 6623 N N . ARG B 1 390 ? 1.829 9.18 -11.047 1 98.06 390 ARG B N 1
ATOM 6624 C CA . ARG B 1 390 ? 1.774 9.086 -9.594 1 98.06 390 ARG B CA 1
ATOM 6625 C C . ARG B 1 390 ? 2.365 7.773 -9.109 1 98.06 390 ARG B C 1
ATOM 6627 O O . ARG B 1 390 ? 3.127 7.75 -8.141 1 98.06 390 ARG B O 1
ATOM 6634 N N . GLU B 1 391 ? 2.008 6.664 -9.773 1 97.25 391 GLU B N 1
ATOM 6635 C CA . GLU B 1 391 ? 2.582 5.367 -9.43 1 97.25 391 GLU B CA 1
ATOM 6636 C C . GLU B 1 391 ? 4.098 5.371 -9.609 1 97.25 391 GLU B C 1
ATOM 6638 O O . GLU B 1 391 ? 4.828 4.805 -8.797 1 97.25 391 GLU B O 1
ATOM 6643 N N . GLU B 1 392 ? 4.543 5.941 -10.672 1 97.5 392 GLU B N 1
ATOM 6644 C CA . GLU B 1 392 ? 5.977 6.051 -10.922 1 97.5 392 GLU B CA 1
ATOM 6645 C C . GLU B 1 392 ? 6.668 6.859 -9.828 1 97.5 392 GLU B C 1
ATOM 6647 O O . GLU B 1 392 ? 7.742 6.48 -9.352 1 97.5 392 GLU B O 1
ATOM 6652 N N . LEU B 1 393 ? 6.043 7.977 -9.445 1 98.44 393 LEU B N 1
ATOM 6653 C CA . LEU B 1 393 ? 6.586 8.812 -8.383 1 98.44 393 LEU B CA 1
ATOM 6654 C C . LEU B 1 393 ? 6.73 8.016 -7.086 1 98.44 393 LEU B C 1
ATOM 6656 O O . LEU B 1 393 ? 7.766 8.094 -6.422 1 98.44 393 LEU B O 1
ATOM 6660 N N . GLN B 1 394 ? 5.738 7.273 -6.746 1 98.19 394 GLN B N 1
ATOM 6661 C CA . GLN B 1 394 ? 5.777 6.43 -5.555 1 98.19 394 GLN B CA 1
ATOM 6662 C C . GLN B 1 394 ? 6.926 5.43 -5.625 1 98.19 394 GLN B C 1
ATOM 6664 O O . GLN B 1 394 ? 7.691 5.285 -4.664 1 98.19 394 GLN B O 1
ATOM 6669 N N . ARG B 1 395 ? 7.113 4.762 -6.73 1 97.5 395 ARG B N 1
ATOM 6670 C CA . ARG B 1 395 ? 8.148 3.754 -6.895 1 97.5 395 ARG B CA 1
ATOM 6671 C C . ARG B 1 395 ? 9.539 4.379 -6.82 1 97.5 395 ARG B C 1
ATOM 6673 O O . ARG B 1 395 ? 10.438 3.842 -6.164 1 97.5 395 ARG B O 1
ATOM 6680 N N . THR B 1 396 ? 9.695 5.523 -7.5 1 97 396 THR B N 1
ATOM 6681 C CA . THR B 1 396 ? 11.023 6.121 -7.578 1 97 396 THR B CA 1
ATOM 6682 C C . THR B 1 396 ? 11.477 6.609 -6.207 1 97 396 THR B C 1
ATOM 6684 O O . THR B 1 396 ? 12.664 6.523 -5.871 1 97 396 THR B O 1
ATOM 6687 N N . ILE B 1 397 ? 10.57 7.121 -5.402 1 98.12 397 ILE B N 1
ATOM 6688 C CA . ILE B 1 397 ? 10.914 7.543 -4.047 1 98.12 397 ILE B CA 1
ATOM 6689 C C . ILE B 1 397 ? 11.297 6.324 -3.213 1 98.12 397 ILE B C 1
ATOM 6691 O O . ILE B 1 397 ? 12.305 6.34 -2.5 1 98.12 397 ILE B O 1
ATOM 6695 N N . THR B 1 398 ? 10.523 5.266 -3.301 1 98.19 398 THR B N 1
ATOM 6696 C CA . THR B 1 398 ? 10.805 4.055 -2.537 1 98.19 398 THR B CA 1
ATOM 6697 C C . THR B 1 398 ? 12.141 3.455 -2.945 1 98.19 398 THR B C 1
ATOM 6699 O O . THR B 1 398 ? 12.914 3.004 -2.096 1 98.19 398 THR B O 1
ATOM 6702 N N . VAL B 1 399 ? 12.438 3.455 -4.25 1 97.19 399 VAL B N 1
ATOM 6703 C CA . VAL B 1 399 ? 13.695 2.932 -4.758 1 97.19 399 VAL B CA 1
ATOM 6704 C C . VAL B 1 399 ? 14.859 3.746 -4.191 1 97.19 399 VAL B C 1
ATOM 6706 O O . VAL B 1 399 ? 15.891 3.189 -3.816 1 97.19 399 VAL B O 1
ATOM 6709 N N . ALA B 1 400 ? 14.664 5.074 -4.156 1 96.62 400 ALA B N 1
ATOM 6710 C CA . ALA B 1 400 ? 15.703 5.938 -3.594 1 96.62 400 ALA B CA 1
ATOM 6711 C C . ALA B 1 400 ? 15.992 5.574 -2.139 1 96.62 400 ALA B C 1
ATOM 6713 O O . ALA B 1 400 ? 17.141 5.582 -1.707 1 96.62 400 ALA B O 1
ATOM 6714 N N . LEU B 1 401 ? 14.992 5.273 -1.374 1 97.75 401 LEU B N 1
ATOM 6715 C CA . LEU B 1 401 ? 15.156 4.859 0.016 1 97.75 401 LEU B CA 1
ATOM 6716 C C . LEU B 1 401 ? 15.828 3.494 0.1 1 97.75 401 LEU B C 1
ATOM 6718 O O . LEU B 1 401 ? 16.719 3.287 0.926 1 97.75 401 LEU B O 1
ATOM 6722 N N . ALA B 1 402 ? 15.414 2.59 -0.761 1 97.25 402 ALA B N 1
ATOM 6723 C CA . ALA B 1 402 ? 15.867 1.202 -0.711 1 97.25 402 ALA B CA 1
ATOM 6724 C C . ALA B 1 402 ? 17.328 1.09 -1.125 1 97.25 402 ALA B C 1
ATOM 6726 O O . ALA B 1 402 ? 18.094 0.321 -0.534 1 97.25 402 ALA B O 1
ATOM 6727 N N . ARG B 1 403 ? 17.719 1.805 -2.18 1 95.06 403 ARG B N 1
ATOM 6728 C CA . ARG B 1 403 ? 19.047 1.695 -2.773 1 95.06 403 ARG B CA 1
ATOM 6729 C C . ARG B 1 403 ? 20.141 1.937 -1.73 1 95.06 403 ARG B C 1
ATOM 6731 O O . ARG B 1 403 ? 21.172 1.274 -1.746 1 95.06 403 ARG B O 1
ATOM 6738 N N . ASP B 1 404 ? 19.906 2.871 -0.824 1 93.94 404 ASP B N 1
ATOM 6739 C CA . ASP B 1 404 ? 20.922 3.221 0.164 1 93.94 404 ASP B CA 1
ATOM 6740 C C . ASP B 1 404 ? 20.484 2.84 1.572 1 93.94 404 ASP B C 1
ATOM 6742 O O . ASP B 1 404 ? 21.031 3.332 2.559 1 93.94 404 ASP B O 1
ATOM 6746 N N . ASN B 1 405 ? 19.5 2 1.609 1 96 405 ASN B N 1
ATOM 6747 C CA . ASN B 1 405 ? 18.969 1.535 2.885 1 96 405 ASN B CA 1
ATOM 6748 C C . ASN B 1 405 ? 18.625 2.701 3.809 1 96 405 ASN B C 1
ATOM 6750 O O . ASN B 1 405 ? 19.094 2.746 4.953 1 96 405 ASN B O 1
ATOM 6754 N N . LEU B 1 406 ? 17.953 3.68 3.275 1 98.5 406 LEU B N 1
ATOM 6755 C CA . LEU B 1 406 ? 17.625 4.895 4.02 1 98.5 406 LEU B CA 1
ATOM 6756 C C . LEU B 1 406 ? 16.375 4.688 4.875 1 98.5 406 LEU B C 1
ATOM 6758 O O . LEU B 1 406 ? 15.438 4.004 4.457 1 98.5 406 LEU B O 1
ATOM 6762 N N . ASP B 1 407 ? 16.344 5.348 6.031 1 98.62 407 ASP B N 1
ATOM 6763 C CA . ASP B 1 407 ? 15.188 5.309 6.926 1 98.62 407 ASP B CA 1
ATOM 6764 C C . ASP B 1 407 ? 14.156 6.371 6.543 1 98.62 407 ASP B C 1
ATOM 6766 O O . ASP B 1 407 ? 12.961 6.215 6.801 1 98.62 407 ASP B O 1
ATOM 6770 N N . ALA B 1 408 ? 14.609 7.453 5.965 1 98.81 408 ALA B N 1
ATOM 6771 C CA . ALA B 1 408 ? 13.758 8.555 5.523 1 98.81 408 ALA B CA 1
ATOM 6772 C C . ALA B 1 408 ? 14.523 9.5 4.598 1 98.81 408 ALA B C 1
ATOM 6774 O O . ALA B 1 408 ? 15.75 9.414 4.488 1 98.81 408 ALA B O 1
ATOM 6775 N N . LEU B 1 409 ? 13.789 10.312 3.877 1 98.88 409 LEU B N 1
ATOM 6776 C CA . LEU B 1 409 ? 14.352 11.469 3.191 1 98.88 409 LEU B CA 1
ATOM 6777 C C . LEU B 1 409 ? 14.242 12.719 4.059 1 98.88 409 LEU B C 1
ATOM 6779 O O . LEU B 1 409 ? 13.359 12.805 4.918 1 98.88 409 LEU B O 1
ATOM 6783 N N . ALA B 1 410 ? 15.125 13.68 3.807 1 98.94 410 ALA B N 1
ATOM 6784 C CA . ALA B 1 410 ? 15.102 14.93 4.555 1 98.94 410 ALA B CA 1
ATOM 6785 C C . ALA B 1 410 ? 15.367 16.125 3.637 1 98.94 410 ALA B C 1
ATOM 6787 O O . ALA B 1 410 ? 16.219 16.047 2.746 1 98.94 410 ALA B O 1
ATOM 6788 N N . PHE B 1 411 ? 14.688 17.172 3.801 1 98.88 411 PHE B N 1
ATOM 6789 C CA . PHE B 1 411 ? 14.828 18.438 3.086 1 98.88 411 PHE B CA 1
ATOM 6790 C C . PHE B 1 411 ? 13.977 19.531 3.736 1 98.88 411 PHE B C 1
ATOM 6792 O O . PHE B 1 411 ? 13.18 19.234 4.633 1 98.88 411 PHE B O 1
ATOM 6799 N N . PRO B 1 412 ? 14.18 20.844 3.43 1 98.88 412 PRO B N 1
ATOM 6800 C CA . PRO B 1 412 ? 13.297 21.875 3.988 1 98.88 412 PRO B CA 1
ATOM 6801 C C . PRO B 1 412 ? 11.859 21.75 3.494 1 98.88 412 PRO B C 1
ATOM 6803 O O . PRO B 1 412 ? 11.633 21.406 2.33 1 98.88 412 PRO B O 1
ATOM 6806 N N . ASP B 1 413 ? 10.859 22.016 4.328 1 98.88 413 ASP B N 1
ATOM 6807 C CA . ASP B 1 413 ? 9.469 22.031 3.887 1 98.88 413 ASP B CA 1
ATOM 6808 C C . ASP B 1 413 ? 9.258 23.047 2.77 1 98.88 413 ASP B C 1
ATOM 6810 O O . ASP B 1 413 ? 8.539 22.781 1.804 1 98.88 413 ASP B O 1
ATOM 6814 N N . VAL B 1 414 ? 9.805 24.188 2.979 1 98.88 414 VAL B N 1
ATOM 6815 C CA . VAL B 1 414 ? 9.68 25.312 2.059 1 98.88 414 VAL B CA 1
ATOM 6816 C C . VAL B 1 414 ? 11.055 25.922 1.789 1 98.88 414 VAL B C 1
ATOM 6818 O O . VAL B 1 414 ? 11.914 25.953 2.676 1 98.88 414 VAL B O 1
ATOM 6821 N N . GLN B 1 415 ? 11.281 26.453 0.606 1 98.75 415 GLN B N 1
ATOM 6822 C CA . GLN B 1 415 ? 12.594 26.953 0.212 1 98.75 415 GLN B CA 1
ATOM 6823 C C . GLN B 1 415 ? 12.82 28.375 0.74 1 98.75 415 GLN B C 1
ATOM 6825 O O . GLN B 1 415 ? 13.953 28.859 0.734 1 98.75 415 GLN B O 1
ATOM 6830 N N . VAL B 1 416 ? 11.773 29.016 1.256 1 98.12 416 VAL B N 1
ATOM 6831 C CA . VAL B 1 416 ? 11.852 30.375 1.778 1 98.12 416 VAL B CA 1
ATOM 6832 C C . VAL B 1 416 ? 11.211 30.438 3.16 1 98.12 416 VAL B C 1
ATOM 6834 O O . VAL B 1 416 ? 10.422 29.562 3.521 1 98.12 416 VAL B O 1
ATOM 6837 N N . PRO B 1 417 ? 11.57 31.453 3.996 1 97.5 417 PRO B N 1
ATOM 6838 C CA . PRO B 1 417 ? 10.836 31.641 5.25 1 97.5 417 PRO B CA 1
ATOM 6839 C C . PRO B 1 417 ? 9.414 32.156 5.027 1 97.5 417 PRO B C 1
ATOM 6841 O O . PRO B 1 417 ? 9.016 32.406 3.887 1 97.5 417 PRO B O 1
ATOM 6844 N N . ALA B 1 418 ? 8.617 32.25 6.129 1 98.44 418 ALA B N 1
ATOM 6845 C CA . ALA B 1 418 ? 7.25 32.75 6.031 1 98.44 418 ALA B CA 1
ATOM 6846 C C . ALA B 1 418 ? 7.199 34.031 5.227 1 98.44 418 ALA B C 1
ATOM 6848 O O . ALA B 1 418 ? 7.949 34.969 5.504 1 98.44 418 ALA B O 1
ATOM 6849 N N . PRO B 1 419 ? 6.352 34.125 4.266 1 97.81 419 PRO B N 1
ATOM 6850 C CA . PRO B 1 419 ? 6.316 35.312 3.418 1 97.81 419 PRO B CA 1
ATOM 6851 C C . PRO B 1 419 ? 5.629 36.5 4.098 1 97.81 419 PRO B C 1
ATOM 6853 O O . PRO B 1 419 ? 4.816 36.312 5.004 1 97.81 419 PRO B O 1
ATOM 6856 N N . LEU B 1 420 ? 5.957 37.688 3.611 1 97.81 420 LEU B N 1
ATOM 6857 C CA . LEU B 1 420 ? 5.223 38.875 4.027 1 97.81 420 LEU B CA 1
ATOM 6858 C C . LEU B 1 420 ? 3.771 38.812 3.561 1 97.81 420 LEU B C 1
ATOM 6860 O O . LEU B 1 420 ? 3.49 38.312 2.469 1 97.81 420 LEU B O 1
ATOM 6864 N N . LEU B 1 421 ? 2.854 39.312 4.422 1 98.06 421 LEU B N 1
ATOM 6865 C CA . LEU B 1 421 ? 1.445 39.375 4.043 1 98.06 421 LEU B CA 1
ATOM 6866 C C . LEU B 1 421 ? 1.271 40.125 2.732 1 98.06 421 LEU B C 1
ATOM 6868 O O . LEU B 1 421 ? 0.429 39.781 1.908 1 98.06 421 LEU B O 1
ATOM 6872 N N . GLU B 1 422 ? 2.068 41.188 2.523 1 97.69 422 GLU B N 1
ATOM 6873 C CA . GLU B 1 422 ? 2.004 41.969 1.291 1 97.69 422 GLU B CA 1
ATOM 6874 C C . GLU B 1 422 ? 2.342 41.125 0.076 1 97.69 422 GLU B C 1
ATOM 6876 O O . GLU B 1 422 ? 1.737 41.281 -0.987 1 97.69 422 GLU B O 1
ATOM 6881 N N . ASP B 1 423 ? 3.363 40.219 0.186 1 96.94 423 ASP B N 1
ATOM 6882 C CA . ASP B 1 423 ? 3.744 39.312 -0.891 1 96.94 423 ASP B CA 1
ATOM 6883 C C . ASP B 1 423 ? 2.613 38.344 -1.209 1 96.94 423 ASP B C 1
ATOM 6885 O O . ASP B 1 423 ? 2.367 38.031 -2.375 1 96.94 423 ASP B O 1
ATOM 6889 N N . VAL B 1 424 ? 1.936 37.844 -0.182 1 97.38 424 VAL B N 1
ATOM 6890 C CA . VAL B 1 424 ? 0.831 36.906 -0.332 1 97.38 424 VAL B CA 1
ATOM 6891 C C . VAL B 1 424 ? -0.338 37.594 -1.038 1 97.38 424 VAL B C 1
ATOM 6893 O O . VAL B 1 424 ? -0.887 37.062 -2.004 1 97.38 424 VAL B O 1
ATOM 6896 N N . LEU B 1 425 ? -0.708 38.781 -0.603 1 97.31 425 LEU B N 1
ATOM 6897 C CA . LEU B 1 425 ? -1.86 39.5 -1.129 1 97.31 425 LEU B CA 1
ATOM 6898 C C . LEU B 1 425 ? -1.606 39.969 -2.562 1 97.31 425 LEU B C 1
ATOM 6900 O O . LEU B 1 425 ? -2.537 40.031 -3.367 1 97.31 425 LEU B O 1
ATOM 6904 N N . SER B 1 426 ? -0.312 40.188 -2.855 1 96.19 426 SER B N 1
ATOM 6905 C CA . SER B 1 426 ? 0.042 40.594 -4.211 1 96.19 426 SER B CA 1
ATOM 6906 C C . SER B 1 426 ? 0.313 39.406 -5.098 1 96.19 426 SER B C 1
ATOM 6908 O O . SER B 1 426 ? 0.623 39.531 -6.281 1 96.19 426 SER B O 1
ATOM 6910 N N . GLN B 1 427 ? 0.259 38.188 -4.5 1 95 427 GLN B N 1
ATOM 6911 C CA . GLN B 1 427 ? 0.469 36.938 -5.219 1 95 427 GLN B CA 1
ATOM 6912 C C . GLN B 1 427 ? 1.854 36.906 -5.855 1 95 427 GLN B C 1
ATOM 6914 O O . GLN B 1 427 ? 1.986 36.594 -7.043 1 95 427 GLN B O 1
ATOM 6919 N N . ARG B 1 428 ? 2.848 37.281 -5.02 1 95 428 ARG B N 1
ATOM 6920 C CA . ARG B 1 428 ? 4.23 37.156 -5.477 1 95 428 ARG B CA 1
ATOM 6921 C C . ARG B 1 428 ? 4.508 35.781 -6.035 1 95 428 ARG B C 1
ATOM 6923 O O . ARG B 1 428 ? 5.258 35.625 -7.004 1 95 428 ARG B O 1
ATOM 6930 N N . TRP B 1 429 ? 3.902 34.688 -5.434 1 93.56 429 TRP B N 1
ATOM 6931 C CA . TRP B 1 429 ? 3.99 33.312 -5.91 1 93.56 429 TRP B CA 1
ATOM 6932 C C . TRP B 1 429 ? 2.607 32.781 -6.25 1 93.56 429 TRP B C 1
ATOM 6934 O O . TRP B 1 429 ? 1.791 32.531 -5.359 1 93.56 429 TRP B O 1
ATOM 6944 N N . PRO B 1 430 ? 2.391 32.531 -7.574 1 92.19 430 PRO B N 1
ATOM 6945 C CA . PRO B 1 430 ? 1.192 31.75 -7.871 1 92.19 430 PRO B CA 1
ATOM 6946 C C . PRO B 1 430 ? 1.218 30.359 -7.227 1 92.19 430 PRO B C 1
ATOM 6948 O O . PRO B 1 430 ? 2.291 29.844 -6.898 1 92.19 430 PRO B O 1
ATOM 6951 N N . ALA B 1 431 ? 0.006 29.812 -7.008 1 90.94 431 ALA B N 1
ATOM 6952 C CA . ALA B 1 431 ? -0.129 28.531 -6.293 1 90.94 431 ALA B CA 1
ATOM 6953 C C . ALA B 1 431 ? 0.762 27.469 -6.91 1 90.94 431 ALA B C 1
ATOM 6955 O O . ALA B 1 431 ? 1.438 26.719 -6.191 1 90.94 431 ALA B O 1
ATOM 6956 N N . ALA B 1 432 ? 0.822 27.328 -8.195 1 88.81 432 ALA B N 1
ATOM 6957 C CA . ALA B 1 432 ? 1.567 26.266 -8.883 1 88.81 432 ALA B CA 1
ATOM 6958 C C . ALA B 1 432 ? 3.07 26.531 -8.812 1 88.81 432 ALA B C 1
ATOM 6960 O O . ALA B 1 432 ? 3.873 25.641 -9.094 1 88.81 432 ALA B O 1
ATOM 6961 N N . ALA B 1 433 ? 3.488 27.734 -8.344 1 92.25 433 ALA B N 1
ATOM 6962 C CA . ALA B 1 433 ? 4.902 28.094 -8.383 1 92.25 433 ALA B CA 1
ATOM 6963 C C . ALA B 1 433 ? 5.422 28.422 -6.984 1 92.25 433 ALA B C 1
ATOM 6965 O O . ALA B 1 433 ? 6.559 28.875 -6.828 1 92.25 433 ALA B O 1
ATOM 6966 N N . PHE B 1 434 ? 4.562 28.328 -5.977 1 96 434 PHE B N 1
ATOM 6967 C CA . PHE B 1 434 ? 5.059 28.531 -4.617 1 96 434 PHE B CA 1
ATOM 6968 C C . PHE B 1 434 ? 6.188 27.547 -4.305 1 96 434 PHE B C 1
ATOM 6970 O O . PHE B 1 434 ? 6.074 26.359 -4.586 1 96 434 PHE B O 1
ATOM 6977 N N . PRO B 1 435 ? 7.344 28 -3.775 1 97.06 435 PRO B N 1
ATOM 6978 C CA . PRO B 1 435 ? 8.523 27.156 -3.643 1 97.06 435 PRO B CA 1
ATOM 6979 C C . PRO B 1 435 ? 8.453 26.219 -2.434 1 97.06 435 PRO B C 1
ATOM 6981 O O . PRO B 1 435 ? 9.352 26.234 -1.588 1 97.06 435 PRO B O 1
ATOM 6984 N N . THR B 1 436 ? 7.449 25.391 -2.342 1 98.12 436 THR B N 1
ATOM 6985 C CA . THR B 1 436 ? 7.301 24.391 -1.295 1 98.12 436 THR B CA 1
ATOM 6986 C C . THR B 1 436 ? 7.805 23.031 -1.774 1 98.12 436 THR B C 1
ATOM 6988 O O . THR B 1 436 ? 7.691 22.703 -2.957 1 98.12 436 THR B O 1
ATOM 6991 N N . ASN B 1 437 ? 8.43 22.281 -0.9 1 98.69 437 ASN B N 1
ATOM 6992 C CA . ASN B 1 437 ? 8.93 20.953 -1.206 1 98.69 437 ASN B CA 1
ATOM 6993 C C . ASN B 1 437 ? 7.977 19.875 -0.708 1 98.69 437 ASN B C 1
ATOM 6995 O O . ASN B 1 437 ? 8.227 18.672 -0.904 1 98.69 437 ASN B O 1
ATOM 6999 N N . THR B 1 438 ? 6.832 20.281 -0.101 1 98.75 438 THR B N 1
ATOM 7000 C CA . THR B 1 438 ? 5.906 19.359 0.543 1 98.75 438 THR B CA 1
ATOM 7001 C C . THR B 1 438 ? 5.203 18.484 -0.493 1 98.75 438 THR B C 1
ATOM 7003 O O . THR B 1 438 ? 4.648 17.438 -0.156 1 98.75 438 THR B O 1
ATOM 7006 N N . LEU B 1 439 ? 5.27 18.875 -1.775 1 98.5 439 LEU B N 1
ATOM 7007 C CA . LEU B 1 439 ? 4.578 18.156 -2.842 1 98.5 439 LEU B CA 1
ATOM 7008 C C . LEU B 1 439 ? 5.215 16.797 -3.084 1 98.5 439 LEU B C 1
ATOM 7010 O O . LEU B 1 439 ? 4.574 15.891 -3.617 1 98.5 439 LEU B O 1
ATOM 7014 N N . VAL B 1 440 ? 6.512 16.656 -2.672 1 98.62 440 VAL B N 1
ATOM 7015 C CA . VAL B 1 440 ? 7.188 15.367 -2.82 1 98.62 440 VAL B CA 1
ATOM 7016 C C . VAL B 1 440 ? 6.391 14.273 -2.109 1 98.62 440 VAL B C 1
ATOM 7018 O O . VAL B 1 440 ? 6.09 13.234 -2.695 1 98.62 440 VAL B O 1
ATOM 7021 N N . SER B 1 441 ? 5.988 14.516 -0.911 1 98.56 441 SER B N 1
ATOM 7022 C CA . SER B 1 441 ? 5.234 13.547 -0.123 1 98.56 441 SER B CA 1
ATOM 7023 C C . SER B 1 441 ? 3.75 13.578 -0.479 1 98.56 441 SER B C 1
ATOM 7025 O O . SER B 1 441 ? 3.102 12.531 -0.545 1 98.56 441 SER B O 1
ATOM 7027 N N . SER B 1 442 ? 3.162 14.742 -0.717 1 98.62 442 SER B N 1
ATOM 7028 C CA . SER B 1 442 ? 1.726 14.875 -0.934 1 98.62 442 SER B CA 1
ATOM 7029 C C . SER B 1 442 ? 1.294 14.164 -2.215 1 98.62 442 SER B C 1
ATOM 7031 O O . SER B 1 442 ? 0.298 13.438 -2.225 1 98.62 442 SER B O 1
ATOM 7033 N N . GLN B 1 443 ? 2.072 14.406 -3.279 1 98.5 443 GLN B N 1
ATOM 7034 C CA . GLN B 1 443 ? 1.666 13.875 -4.578 1 98.5 443 GLN B CA 1
ATOM 7035 C C . GLN B 1 443 ? 2.037 12.406 -4.715 1 98.5 443 GLN B C 1
ATOM 7037 O O . GLN B 1 443 ? 1.506 11.703 -5.578 1 98.5 443 GLN B O 1
ATOM 7042 N N . SER B 1 444 ? 2.947 11.922 -3.914 1 98.56 444 SER B N 1
ATOM 7043 C CA . SER B 1 444 ? 3.25 10.5 -3.875 1 98.56 444 SER B CA 1
ATOM 7044 C C . SER B 1 444 ? 2.377 9.781 -2.852 1 98.56 444 SER B C 1
ATOM 7046 O O . SER B 1 444 ? 2.416 8.547 -2.752 1 98.56 444 SER B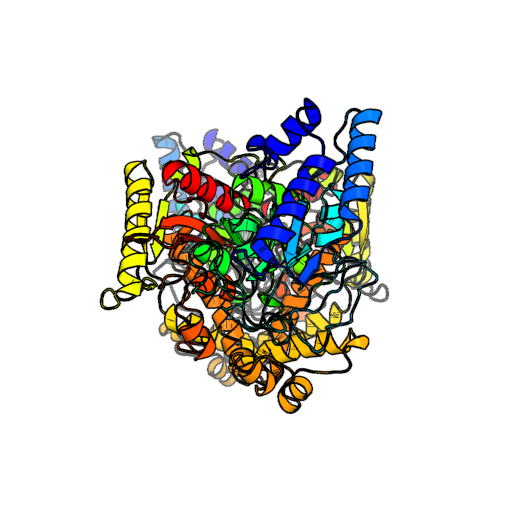 O 1
ATOM 7048 N N . LEU B 1 445 ? 1.604 10.5 -2.066 1 98.5 445 LEU B N 1
ATOM 7049 C CA . LEU B 1 445 ? 0.715 9.992 -1.03 1 98.5 445 LEU B CA 1
ATOM 7050 C C . LEU B 1 445 ? 1.511 9.352 0.102 1 98.5 445 LEU B C 1
ATOM 7052 O O . LEU B 1 445 ? 1.036 8.414 0.75 1 98.5 445 LEU B O 1
ATOM 7056 N N . PHE B 1 446 ? 2.781 9.766 0.316 1 98.75 446 PHE B N 1
ATOM 7057 C CA . PHE B 1 446 ? 3.633 9.281 1.394 1 98.75 446 PHE B CA 1
ATOM 7058 C C . PHE B 1 446 ? 3.43 10.102 2.66 1 98.75 446 PHE B C 1
ATOM 7060 O O . PHE B 1 446 ? 3.023 11.266 2.594 1 98.75 446 PHE B O 1
ATOM 7067 N N . PRO B 1 447 ? 3.652 9.484 3.818 1 98.81 447 PRO B N 1
ATOM 7068 C CA . PRO B 1 447 ? 3.646 10.281 5.047 1 98.81 447 PRO B CA 1
ATOM 7069 C C . PRO B 1 447 ? 4.906 11.133 5.207 1 98.81 447 PRO B C 1
ATOM 7071 O O . PRO B 1 447 ? 5.973 10.758 4.707 1 98.81 447 PRO B O 1
ATOM 7074 N N . SER B 1 448 ? 4.781 12.211 5.836 1 98.88 448 SER B N 1
ATOM 7075 C CA . SER B 1 448 ? 5.898 13.086 6.172 1 98.88 448 SER B CA 1
ATOM 7076 C C . SER B 1 448 ? 5.609 13.898 7.43 1 98.88 448 SER B C 1
ATOM 7078 O O . SER B 1 448 ? 4.453 14.039 7.828 1 98.88 448 SER B O 1
ATOM 7080 N N . ILE B 1 449 ? 6.613 14.312 8.047 1 98.94 449 ILE B N 1
ATOM 7081 C CA . ILE B 1 449 ? 6.516 15.094 9.273 1 98.94 449 ILE B CA 1
ATOM 7082 C C . ILE B 1 449 ? 7.508 16.25 9.234 1 98.94 449 ILE B C 1
ATOM 7084 O O . ILE B 1 449 ? 8.594 16.125 8.656 1 98.94 449 ILE B O 1
ATOM 7088 N N . THR B 1 450 ? 7.078 17.359 9.664 1 98.88 450 THR B N 1
ATOM 7089 C CA . THR B 1 450 ? 7.973 18.5 9.82 1 98.88 450 THR B CA 1
ATOM 7090 C C . THR B 1 450 ? 8.344 18.703 11.289 1 98.88 450 THR B C 1
ATOM 7092 O O . THR B 1 450 ? 7.5 18.547 12.172 1 98.88 450 THR B O 1
ATOM 7095 N N . VAL B 1 451 ? 9.602 18.938 11.57 1 98.94 451 VAL B N 1
ATOM 7096 C CA . VAL B 1 451 ? 10.148 19.234 12.891 1 98.94 451 VAL B CA 1
ATOM 7097 C C . VAL B 1 451 ? 10.906 20.547 12.852 1 98.94 451 VAL B C 1
ATOM 7099 O O . VAL B 1 451 ? 11.625 20.844 11.883 1 98.94 451 VAL B O 1
ATOM 7102 N N . PRO B 1 452 ? 10.727 21.406 13.867 1 98.94 452 PRO B N 1
ATOM 7103 C CA . PRO B 1 452 ? 11.484 22.656 13.875 1 98.94 452 PRO B CA 1
ATOM 7104 C C . PRO B 1 452 ? 12.992 22.422 13.773 1 98.94 452 PRO B C 1
ATOM 7106 O O . PRO B 1 452 ? 13.57 21.719 14.602 1 98.94 452 PRO B O 1
ATOM 7109 N N . ALA B 1 453 ? 13.609 23.031 12.797 1 98.81 453 ALA B N 1
ATOM 7110 C CA . ALA B 1 453 ? 15.047 22.875 12.555 1 98.81 453 ALA B CA 1
ATOM 7111 C C . ALA B 1 453 ? 15.828 24.031 13.164 1 98.81 453 ALA B C 1
ATOM 7113 O O . ALA B 1 453 ? 17.047 23.938 13.367 1 98.81 453 ALA B O 1
ATOM 7114 N N . GLY B 1 454 ? 15.188 25.094 13.422 1 98.44 454 GLY B N 1
ATOM 7115 C CA . GLY B 1 454 ? 15.805 26.312 13.945 1 98.44 454 GLY B CA 1
ATOM 7116 C C . GLY B 1 454 ? 15.156 27.578 13.43 1 98.44 454 GLY B C 1
ATOM 7117 O O . GLY B 1 454 ? 14.062 27.531 12.852 1 98.44 454 GLY B O 1
ATOM 7118 N N . LEU B 1 455 ? 15.758 28.719 13.766 1 97.94 455 LEU B N 1
ATOM 7119 C CA . LEU B 1 455 ? 15.328 30.016 13.273 1 97.94 455 LEU B CA 1
ATOM 7120 C C . LEU B 1 455 ? 16.359 30.594 12.312 1 97.94 455 LEU B C 1
ATOM 7122 O O . LEU B 1 455 ? 17.562 30.344 12.445 1 97.94 455 LEU B O 1
ATOM 7126 N N . THR B 1 456 ? 15.852 31.297 11.32 1 97.5 456 THR B N 1
ATOM 7127 C CA . THR B 1 456 ? 16.766 32.031 10.469 1 97.5 456 THR B CA 1
ATOM 7128 C C . THR B 1 456 ? 17.547 33.062 11.273 1 97.5 456 THR B C 1
ATOM 7130 O O . THR B 1 456 ? 17.172 33.375 12.414 1 97.5 456 THR B O 1
ATOM 7133 N N . GLU B 1 457 ? 18.719 33.562 10.648 1 89.56 457 GLU B N 1
ATOM 7134 C CA . GLU B 1 457 ? 19.516 34.562 11.336 1 89.56 457 GLU B CA 1
ATOM 7135 C C . GLU B 1 457 ? 18.828 35.938 11.312 1 89.56 457 GLU B C 1
ATOM 7137 O O . GLU B 1 457 ? 17.984 36.188 10.461 1 89.56 457 GLU B O 1
ATOM 7142 N N . GLY B 1 458 ? 19.219 36.781 12.219 1 77.19 458 GLY B N 1
ATOM 7143 C CA . GLY B 1 458 ? 18.688 38.125 12.328 1 77.19 458 GLY B CA 1
ATOM 7144 C C . GLY B 1 458 ? 17.953 38.375 13.633 1 77.19 458 GLY B C 1
ATOM 7145 O O . GLY B 1 458 ? 17.844 37.469 14.469 1 77.19 458 GLY B O 1
ATOM 7146 N N . ASP B 1 459 ? 17.531 39.562 13.953 1 63.06 459 ASP B N 1
ATOM 7147 C CA . ASP B 1 459 ? 16.969 39.969 15.234 1 63.06 459 ASP B CA 1
ATOM 7148 C C . ASP B 1 459 ? 15.773 39.094 15.633 1 63.06 459 ASP B C 1
ATOM 7150 O O . ASP B 1 459 ? 15.711 38.594 16.75 1 63.06 459 ASP B O 1
ATOM 7154 N N . SER B 1 460 ? 14.781 38.969 14.695 1 74.75 460 SER B N 1
ATOM 7155 C CA . SER B 1 460 ? 13.641 38.156 15.078 1 74.75 460 SER B CA 1
ATOM 7156 C C . SER B 1 460 ? 13.547 36.906 14.203 1 74.75 460 SER B C 1
ATOM 7158 O O . SER B 1 460 ? 12.82 36.875 13.211 1 74.75 460 SER B O 1
ATOM 7160 N N . GLY B 1 461 ? 14.547 36.094 14.172 1 92.62 461 GLY B N 1
ATOM 7161 C CA . GLY B 1 461 ? 14.625 34.906 13.336 1 92.62 461 GLY B CA 1
ATOM 7162 C C . GLY B 1 461 ? 13.273 34.281 13.055 1 92.62 461 GLY B C 1
ATOM 7163 O O . GLY B 1 461 ? 12.312 34.5 13.789 1 92.62 461 GLY B O 1
ATOM 7164 N N . LEU B 1 462 ? 13.016 33.656 11.922 1 97.88 462 LEU B N 1
ATOM 7165 C CA . LEU B 1 462 ? 11.805 32.938 11.516 1 97.88 462 LEU B CA 1
ATOM 7166 C C . LEU B 1 462 ? 12.008 31.438 11.531 1 97.88 462 LEU B C 1
ATOM 7168 O O . LEU B 1 462 ? 13.078 30.938 11.148 1 97.88 462 LEU B O 1
ATOM 7172 N N . PRO B 1 463 ? 11 30.734 12.023 1 98.69 463 PRO B N 1
ATOM 7173 C CA . PRO B 1 463 ? 11.133 29.281 12.094 1 98.69 463 PRO B CA 1
ATOM 7174 C C . PRO B 1 463 ? 11.336 28.625 10.727 1 98.69 463 PRO B C 1
ATOM 7176 O O . PRO B 1 463 ? 10.781 29.109 9.734 1 98.69 463 PRO B O 1
ATOM 7179 N N . VAL B 1 464 ? 12.125 27.625 10.672 1 98.88 464 VAL B N 1
ATOM 7180 C CA . VAL B 1 464 ? 12.336 26.75 9.516 1 98.88 464 VAL B CA 1
ATOM 7181 C C . VAL B 1 464 ? 12.094 25.297 9.914 1 98.88 464 VAL B C 1
ATOM 7183 O O . VAL B 1 464 ? 12.578 24.844 10.953 1 98.88 464 VAL B O 1
ATOM 7186 N N . GLY B 1 465 ? 11.281 24.594 9.102 1 98.88 465 GLY B N 1
ATOM 7187 C CA . GLY B 1 465 ? 10.992 23.203 9.383 1 98.88 465 GLY B CA 1
ATOM 7188 C C . GLY B 1 465 ? 11.812 22.234 8.547 1 98.88 465 GLY B C 1
ATOM 7189 O O . GLY B 1 465 ? 12.07 22.484 7.371 1 98.88 465 GLY B O 1
ATOM 7190 N N . LEU B 1 466 ? 12.258 21.156 9.156 1 98.94 466 LEU B N 1
ATOM 7191 C CA . LEU B 1 466 ? 12.867 20.016 8.484 1 98.94 466 LEU B CA 1
ATOM 7192 C C . LEU B 1 466 ? 11.828 18.922 8.211 1 98.94 466 LEU B C 1
ATOM 7194 O O . LEU B 1 466 ? 11.219 18.391 9.141 1 98.94 466 LEU B O 1
ATOM 7198 N N . GLU B 1 467 ? 11.664 18.641 6.973 1 98.88 467 GLU B N 1
ATOM 7199 C CA . GLU B 1 467 ? 10.719 17.594 6.582 1 98.88 467 GLU B CA 1
ATOM 7200 C C . GLU B 1 467 ? 11.406 16.234 6.496 1 98.88 467 GLU B C 1
ATOM 7202 O O . GLU B 1 467 ? 12.492 16.125 5.926 1 98.88 467 GLU B O 1
ATOM 7207 N N . LEU B 1 468 ? 10.859 15.25 7.129 1 98.94 468 LEU B N 1
ATOM 7208 C CA . LEU B 1 468 ? 11.219 13.852 6.957 1 98.94 468 LEU B CA 1
ATOM 7209 C C . LEU B 1 468 ? 10.117 13.094 6.219 1 98.94 468 LEU B C 1
ATOM 7211 O O . LEU B 1 468 ? 8.945 13.156 6.609 1 98.94 468 LEU B O 1
ATOM 7215 N N . VAL B 1 469 ? 10.438 12.469 5.117 1 98.88 469 VAL B N 1
ATOM 7216 C CA . VAL B 1 469 ? 9.492 11.664 4.348 1 98.88 469 VAL B CA 1
ATOM 7217 C C . VAL B 1 469 ? 9.781 10.18 4.574 1 98.88 469 VAL B C 1
ATOM 7219 O O . VAL B 1 469 ? 10.922 9.734 4.418 1 98.88 469 VAL B O 1
ATOM 7222 N N . GLY B 1 470 ? 8.828 9.445 5.027 1 98.44 470 GLY B N 1
ATOM 7223 C CA . GLY B 1 470 ? 8.953 8.016 5.242 1 98.44 470 GLY B CA 1
ATOM 7224 C C . GLY B 1 470 ? 8.109 7.191 4.293 1 98.44 470 GLY B C 1
ATOM 7225 O O . GLY B 1 470 ? 7.414 7.742 3.434 1 98.44 470 GLY B O 1
ATOM 7226 N N . LEU B 1 471 ? 8.188 5.836 4.387 1 98.25 471 LEU B N 1
ATOM 7227 C CA . LEU B 1 471 ? 7.387 4.914 3.588 1 98.25 471 LEU B CA 1
ATOM 7228 C C . LEU B 1 471 ? 5.934 4.93 4.039 1 98.25 471 LEU B C 1
ATOM 7230 O O . LEU B 1 471 ? 5.641 5.246 5.195 1 98.25 471 LEU B O 1
ATOM 7234 N N . PRO B 1 472 ? 4.961 4.605 3.105 1 98.19 472 PRO B N 1
ATOM 7235 C CA . PRO B 1 472 ? 3.549 4.523 3.492 1 98.19 472 PRO B CA 1
ATOM 7236 C C . PRO B 1 472 ? 3.303 3.523 4.617 1 98.19 472 PRO B C 1
ATOM 7238 O O . PRO B 1 472 ? 4.02 2.525 4.73 1 98.19 472 PRO B O 1
ATOM 7241 N N . TYR B 1 473 ? 2.359 3.859 5.508 1 97.38 473 TYR B N 1
ATOM 7242 C CA . TYR B 1 473 ? 1.853 2.992 6.566 1 97.38 473 TYR B CA 1
ATOM 7243 C C . TYR B 1 473 ? 2.818 2.949 7.742 1 97.38 473 TYR B C 1
ATOM 7245 O O . TYR B 1 473 ? 2.656 2.139 8.656 1 97.38 473 TYR B O 1
ATOM 7253 N N . ARG B 1 474 ? 3.844 3.84 7.746 1 96.94 474 ARG B N 1
ATOM 7254 C CA . ARG B 1 474 ? 4.883 3.756 8.766 1 96.94 474 ARG B CA 1
ATOM 7255 C C . ARG B 1 474 ? 4.988 5.059 9.555 1 96.94 474 ARG B C 1
ATOM 7257 O O . ARG B 1 474 ? 6.086 5.57 9.773 1 96.94 474 ARG B O 1
ATOM 7264 N N . GLU B 1 475 ? 3.912 5.578 9.906 1 98.62 475 GLU B N 1
ATOM 7265 C CA . GLU B 1 475 ? 3.881 6.828 10.656 1 98.62 475 GLU B CA 1
ATOM 7266 C C . GLU B 1 475 ? 4.656 6.707 11.961 1 98.62 475 GLU B C 1
ATOM 7268 O O . GLU B 1 475 ? 5.316 7.656 12.391 1 98.62 475 GLU B O 1
ATOM 7273 N N . GLN B 1 476 ? 4.59 5.535 12.633 1 98.62 476 GLN B N 1
ATOM 7274 C CA . GLN B 1 476 ? 5.277 5.367 13.906 1 98.62 476 GLN B CA 1
ATOM 7275 C C . GLN B 1 476 ? 6.785 5.527 13.742 1 98.62 476 GLN B C 1
ATOM 7277 O O . GLN B 1 476 ? 7.438 6.188 14.555 1 98.62 476 GLN B O 1
ATOM 7282 N N . LYS B 1 477 ? 7.328 4.898 12.695 1 98 477 LYS B N 1
ATOM 7283 C CA . LYS B 1 477 ? 8.758 5.035 12.43 1 98 477 LYS B CA 1
ATOM 7284 C C . LYS B 1 477 ? 9.133 6.496 12.188 1 98 477 LYS B C 1
ATOM 7286 O O . LYS B 1 477 ? 10.172 6.961 12.664 1 98 477 LYS B O 1
ATOM 7291 N N . LEU B 1 478 ? 8.305 7.125 11.438 1 98.56 478 LEU B N 1
ATOM 7292 C CA . LEU B 1 478 ? 8.531 8.539 11.148 1 98.56 478 LEU B CA 1
ATOM 7293 C C . LEU B 1 478 ? 8.523 9.359 12.43 1 98.56 478 LEU B C 1
ATOM 7295 O O . LEU B 1 478 ? 9.352 10.258 12.602 1 98.56 478 LEU B O 1
ATOM 7299 N N . LEU B 1 479 ? 7.609 9.086 13.32 1 98.94 479 LEU B N 1
ATOM 7300 C CA . LEU B 1 479 ? 7.523 9.773 14.602 1 98.94 479 LEU B CA 1
ATOM 7301 C C . LEU B 1 479 ? 8.75 9.477 15.461 1 98.94 479 LEU B C 1
ATOM 7303 O O . LEU B 1 479 ? 9.258 10.359 16.141 1 98.94 479 LEU B O 1
ATOM 7307 N N . GLU B 1 480 ? 9.242 8.227 15.43 1 98.88 480 GLU B N 1
ATOM 7308 C CA . GLU B 1 480 ? 10.453 7.855 16.156 1 98.88 480 GLU B CA 1
ATOM 7309 C C . GLU B 1 480 ? 11.648 8.672 15.68 1 98.88 480 GLU B C 1
ATOM 7311 O O . GLU B 1 480 ? 12.422 9.188 16.5 1 98.88 480 GLU B O 1
ATOM 7316 N N . LEU B 1 481 ? 11.797 8.836 14.391 1 98.88 481 LEU B N 1
ATOM 7317 C CA . LEU B 1 481 ? 12.883 9.633 13.828 1 98.88 481 LEU B CA 1
ATOM 7318 C C . LEU B 1 481 ? 12.719 11.102 14.195 1 98.88 481 LEU B C 1
ATOM 7320 O O . LEU B 1 481 ? 13.688 11.75 14.602 1 98.88 481 LEU B O 1
ATOM 7324 N N . ALA B 1 482 ? 11.531 11.602 14.039 1 98.94 482 ALA B N 1
ATOM 7325 C CA . ALA B 1 482 ? 11.234 13.008 14.32 1 98.94 482 ALA B CA 1
ATOM 7326 C C . ALA B 1 482 ? 11.539 13.352 15.773 1 98.94 482 ALA B C 1
ATOM 7328 O O . ALA B 1 482 ? 12.031 14.445 16.062 1 98.94 482 ALA B O 1
ATOM 7329 N N . TYR B 1 483 ? 11.195 12.43 16.672 1 98.94 483 TYR B N 1
ATOM 7330 C CA . TYR B 1 483 ? 11.477 12.648 18.094 1 98.94 483 TYR B CA 1
ATOM 7331 C C . TYR B 1 483 ? 12.969 12.867 18.328 1 98.94 483 TYR B C 1
ATOM 7333 O O . TYR B 1 483 ? 13.359 13.75 19.078 1 98.94 483 TYR B O 1
ATOM 7341 N N . GLY B 1 484 ? 13.758 12.016 17.703 1 98.88 484 GLY B N 1
ATOM 7342 C CA . GLY B 1 484 ? 15.203 12.195 17.797 1 98.88 484 GLY B CA 1
ATOM 7343 C C . GLY B 1 484 ? 15.672 13.547 17.281 1 98.88 484 GLY B C 1
ATOM 7344 O O . GLY B 1 484 ? 16.531 14.188 17.891 1 98.88 484 GLY B O 1
ATOM 7345 N N . VAL B 1 485 ? 15.125 14 16.156 1 98.94 485 VAL B N 1
ATOM 7346 C CA . VAL B 1 485 ? 15.461 15.312 15.609 1 98.94 485 VAL B CA 1
ATOM 7347 C C . VAL B 1 485 ? 15.102 16.391 16.625 1 98.94 485 VAL B C 1
ATOM 7349 O O . VAL B 1 485 ? 15.898 17.297 16.875 1 98.94 485 VAL B O 1
ATOM 7352 N N . GLU B 1 486 ? 13.891 16.312 17.125 1 98.94 486 GLU B N 1
ATOM 7353 C CA . GLU B 1 486 ? 13.422 17.281 18.109 1 98.94 486 GLU B CA 1
ATOM 7354 C C . GLU B 1 486 ? 14.375 17.375 19.297 1 98.94 486 GLU B C 1
ATOM 7356 O O . GLU B 1 486 ? 14.734 18.469 19.719 1 98.94 486 GLU B O 1
ATOM 7361 N N . GLN B 1 487 ? 14.859 16.234 19.812 1 98.81 487 GLN B N 1
ATOM 7362 C CA . GLN B 1 487 ? 15.664 16.172 21.016 1 98.81 487 GLN B CA 1
ATOM 7363 C C . GLN B 1 487 ? 17.094 16.656 20.75 1 98.81 487 GLN B C 1
ATOM 7365 O O . GLN B 1 487 ? 17.703 17.281 21.625 1 98.81 487 GLN B O 1
ATOM 7370 N N . LEU B 1 488 ? 17.625 16.391 19.641 1 98.75 488 LEU B N 1
ATOM 7371 C CA . LEU B 1 488 ? 19.016 16.719 19.344 1 98.75 488 LEU B CA 1
ATOM 7372 C C . LEU B 1 488 ? 19.156 18.156 18.844 1 98.75 488 LEU B C 1
ATOM 7374 O O . LEU B 1 488 ? 20.062 18.875 19.25 1 98.75 488 LEU B O 1
ATOM 7378 N N . VAL B 1 489 ? 18.219 18.562 17.984 1 98.69 489 VAL B N 1
ATOM 7379 C CA . VAL B 1 489 ? 18.344 19.844 17.312 1 98.69 489 VAL B CA 1
ATOM 7380 C C . VAL B 1 489 ? 17.766 20.953 18.188 1 98.69 489 VAL B C 1
ATOM 7382 O O . VAL B 1 489 ? 18.312 22.062 18.219 1 98.69 489 VAL B O 1
ATOM 7385 N N . GLN B 1 490 ? 16.672 20.641 18.891 1 98.44 490 GLN B N 1
ATOM 7386 C CA . GLN B 1 490 ? 16 21.594 19.766 1 98.44 490 GLN B CA 1
ATOM 7387 C C . GLN B 1 490 ? 15.797 22.938 19.047 1 98.44 490 GLN B C 1
ATOM 7389 O O . GLN B 1 490 ? 16.156 23.984 19.562 1 98.44 490 GLN B O 1
ATOM 7394 N N . GLY B 1 491 ? 15.109 22.859 17.922 1 98.12 491 GLY B N 1
ATOM 7395 C CA . GLY B 1 491 ? 15.055 23.984 17 1 98.12 491 GLY B CA 1
ATOM 7396 C C . GLY B 1 491 ? 13.938 24.969 17.312 1 98.12 491 GLY B C 1
ATOM 7397 O O . GLY B 1 491 ? 13.891 26.062 16.75 1 98.12 491 GLY B O 1
ATOM 7398 N N . ARG B 1 492 ? 13.07 24.672 18.234 1 97.88 492 ARG B N 1
ATOM 7399 C CA . ARG B 1 492 ? 11.922 25.531 18.5 1 97.88 492 ARG B CA 1
ATOM 7400 C C . ARG B 1 492 ? 12.234 26.547 19.594 1 97.88 492 ARG B C 1
ATOM 7402 O O . ARG B 1 492 ? 12.82 26.203 20.625 1 97.88 492 ARG B O 1
ATOM 7409 N N . LYS B 1 493 ? 11.859 27.766 19.328 1 95.88 493 LYS B N 1
ATOM 7410 C CA . LYS B 1 493 ? 11.727 28.828 20.312 1 95.88 493 LYS B CA 1
ATOM 7411 C C . LYS B 1 493 ? 10.32 29.422 20.281 1 95.88 493 LYS B C 1
ATOM 7413 O O . LYS B 1 493 ? 9.812 29.781 19.219 1 95.88 493 LYS B O 1
ATOM 7418 N N . PRO B 1 494 ? 9.672 29.5 21.438 1 95.62 494 PRO B N 1
ATOM 7419 C CA . PRO B 1 494 ? 8.336 30.109 21.438 1 95.62 494 PRO B CA 1
ATOM 7420 C C . PRO B 1 494 ? 8.344 31.547 20.938 1 95.62 494 PRO B C 1
ATOM 7422 O O . PRO B 1 494 ? 9.289 32.281 21.203 1 95.62 494 PRO B O 1
ATOM 7425 N N . PRO B 1 495 ? 7.328 31.906 20.25 1 95.88 495 PRO B N 1
ATOM 7426 C CA . PRO B 1 495 ? 7.246 33.312 19.844 1 95.88 495 PRO B CA 1
ATOM 7427 C C . PRO B 1 495 ? 7.055 34.25 21.031 1 95.88 495 PRO B C 1
ATOM 7429 O O . PRO B 1 495 ? 6.52 33.844 22.062 1 95.88 495 PRO B O 1
ATOM 7432 N N . VAL B 1 496 ? 7.539 35.5 20.891 1 90.19 496 VAL B N 1
ATOM 7433 C CA . VAL B 1 496 ? 7.367 36.5 21.922 1 90.19 496 VAL B CA 1
ATOM 7434 C C . VAL B 1 496 ? 6.141 37.375 21.609 1 90.19 496 VAL B C 1
ATOM 7436 O O . VAL B 1 496 ? 6.164 38.156 20.672 1 90.19 496 VAL B O 1
ATOM 7439 N N . LEU B 1 497 ? 5.098 37.062 22.312 1 89 497 LEU B N 1
ATOM 7440 C CA . LEU B 1 497 ? 3.834 37.75 22.047 1 89 497 LEU B CA 1
ATOM 7441 C C . LEU B 1 497 ? 3.342 38.469 23.312 1 89 497 LEU B C 1
ATOM 7443 O O . LEU B 1 497 ? 3.6 38.031 24.422 1 89 497 LEU B O 1
#

Solvent-accessible surface area (backbone atoms only — not comparable to full-atom values): 46911 Å² total; per-residue (Å²): 128,72,73,81,59,62,84,56,46,66,68,58,47,49,50,28,48,76,70,61,76,45,49,30,40,55,52,50,50,52,26,53,50,37,37,48,46,40,28,61,25,87,92,36,76,40,26,43,18,65,73,35,69,45,80,58,42,56,60,53,17,46,51,51,43,48,43,29,70,75,65,72,42,72,76,32,95,33,44,53,38,40,28,28,34,26,24,44,42,28,33,52,83,35,63,33,29,33,23,22,53,71,29,63,84,37,57,36,90,49,52,8,54,48,52,48,37,41,47,66,24,27,26,36,69,41,28,25,13,30,22,5,41,57,52,37,36,65,34,26,56,12,48,57,74,40,62,31,26,15,55,68,43,70,65,19,29,14,22,6,19,13,13,7,24,22,22,28,35,46,62,53,41,25,59,34,19,30,24,42,22,48,54,30,8,28,34,41,2,12,16,36,37,38,17,22,10,35,40,48,30,40,13,28,33,44,55,40,52,43,73,54,48,37,68,83,31,36,19,49,31,42,32,19,78,40,55,62,53,32,23,53,51,44,58,59,46,47,36,71,35,88,85,24,57,59,8,33,43,20,61,65,42,50,79,50,72,82,79,29,40,52,60,69,62,36,57,64,50,30,29,71,29,32,37,26,32,40,63,84,66,57,44,56,74,88,36,70,52,15,34,39,39,49,53,30,47,50,52,31,51,47,53,42,40,76,57,52,20,42,76,40,84,42,77,60,86,63,47,72,59,44,56,58,56,40,62,49,55,33,32,39,17,29,40,44,38,34,53,49,29,66,76,36,63,88,56,73,56,38,52,51,55,38,58,75,69,58,60,53,37,90,67,35,60,46,44,52,44,18,43,70,36,81,28,34,51,70,76,40,79,56,38,40,56,27,56,54,40,28,54,49,46,36,29,50,54,42,42,52,31,56,77,70,63,32,68,28,37,36,42,53,34,42,27,48,56,56,49,44,40,68,42,54,66,67,45,74,52,50,69,94,62,47,64,56,47,35,46,66,31,25,56,41,43,26,17,32,36,22,34,28,30,19,50,29,82,67,95,70,37,47,31,36,17,37,25,38,38,34,58,60,63,36,62,45,61,45,46,18,35,45,34,13,48,45,69,73,50,57,20,58,72,79,51,82,125,128,71,73,81,59,62,85,55,47,67,69,57,49,47,51,26,48,75,71,60,76,45,47,29,39,56,54,51,50,53,27,53,50,39,36,49,47,40,27,60,25,86,90,36,78,40,26,42,19,65,74,35,70,45,80,59,42,57,61,53,18,46,51,51,45,50,43,29,70,74,67,72,41,73,78,32,95,33,44,52,38,39,28,27,31,26,23,45,43,28,33,51,83,36,63,33,29,34,23,22,54,73,28,65,81,38,57,35,90,49,52,7,54,49,52,47,38,41,46,66,24,27,27,36,69,41,29,24,13,31,22,5,41,56,51,37,36,66,34,25,56,12,47,57,74,39,60,31,26,14,57,68,44,71,64,19,30,15,20,6,20,13,12,7,23,23,23,28,36,47,61,54,39,25,59,35,18,33,27,41,22,47,53,32,9,27,34,41,2,11,16,36,36,37,17,22,8,35,40,49,29,40,14,29,32,42,55,42,53,42,72,55,46,37,67,83,32,36,19,47,29,41,33,20,79,40,54,62,52,31,24,54,51,44,58,58,43,47,37,71,35,90,86,25,56,59,8,33,43,20,59,67,40,50,79,48,73,82,79,29,41,53,59,70,63,36,56,62,52,31,28,72,29,33,37,25,33,41,62,84,66,56,45,56,73,86,37,69,52,15,34,38,39,49,52,31,47,50,51,32,51,47,53,42,40,76,57,53,20,43,76,40,83,41,78,59,86,65,46,70,61,45,54,59,56,39,61,49,54,33,34,39,18,29,41,43,36,33,52,50,30,66,76,37,63,90,57,73,57,40,51,52,56,38,58,76,69,57,60,53,37,91,68,34,60,45,44,52,44,17,43,70,35,82,27,33,50,69,77,40,80,56,37,40,55,26,55,53,40,28,54,49,46,37,29,49,53,42,42,53,30,56,78,69,62,34,68,29,38,35,42,54,34,40,28,48,57,57,47,44,40,69,43,52,67,66,44,74,54,50,68,95,61,46,65,56,45,35,46,66,31,26,56,41,42,26,16,32,35,21,34,27,31,19,50,29,83,68,95,72,36,46,28,36,18,37,26,39,36,33,59,60,63,36,61,44,61,45,45,20,37,46,34,14,46,44,70,74,51,57,20,60,73,80,53,84,124

InterPro domains:
  IPR020556 Amidase, conserved site [PS00571] (159-190)
  IPR023631 Amidase signature domain [PF01425] (27-479)
  IPR036928 Amidase signature (AS) superfamily [G3DSA:3.90.1300.10] (1-497)
  IPR036928 Amidase signature (AS) superfamily [SSF75304] (4-488)

Nearest PDB structures (foldseek):
  2df4-assembly1_A  TM=8.952E-01  e=1.043E-34  Staphylococcus aureus
  4wj3-assembly2_D  TM=8.812E-01  e=1.778E-34  Pseudomonas aeruginosa PAO1
  3h0l-assembly1_A  TM=8.637E-01  e=6.457E-35  Aquifex aeolicus
  3kfu-assembly1_H  TM=8.026E-01  e=1.759E-33  Thermus thermophilus HB8
  2gi3-assembly1_A-2  TM=8.392E-01  e=1.251E-31  Thermotoga maritima

Radius of gyration: 30.7 Å; Cα contacts (8 Å, |Δi|>4): 2558; chains: 2; bounding box: 62×93×81 Å

Sequence (994 aa):
MDTSLKELTIARAQKGYRDGTFTARQVVEYYLHRIKTIDQADDGPKLNSTLAVSSPALAEADALDAHLKSTSELKGPLHGIPVVVKDQASTKGLTTTYGSIVAKDYIPEQDATLVAKLKAAGAIILAKTTMPDFATSWHSTSSLSGTTKNPYDTKRDPGGSSSGTGSAVAADLGLLGVGEDTGGSIRVPSSFCGLVGIRCTPGIISRTGLSPLLVPQDTPGPMCRTVTDVALMLDVLAGFDEQDPYTATAVIAGPPVGGSYGANLSVDKIKSARIGVLRGVFGPESSPESQSVNKTINAALQTLQDNGTVLVDVEIPNLTKLLEITFTYHERSRSDLDQFFGRHPFLKTNTKEIYESKKYHPALDLFEGIATGIGTPQNDPEFTTRLLAREELQRTITVALARDNLDALAFPDVQVPAPLLEDVLSQRWPAAAFPTNTLVSSQSLFPSITVPAGLTEGDSGLPVGLELVGLPYREQKLLELAYGVEQLVQGRKPPVLMDTSLKELTIARAQKGYRDGTFTARQVVEYYLHRIKTIDQADDGPKLNSTLAVSSPALAEADALDAHLKSTSELKGPLHGIPVVVKDQASTKGLTTTYGSIVAKDYIPEQDATLVAKLKAAGAIILAKTTMPDFATSWHSTSSLSGTTKNPYDTKRDPGGSSSGTGSAVAADLGLLGVGEDTGGSIRVPSSFCGLVGIRCTPGIISRTGLSPLLVPQDTPGPMCRTVTDVALMLDVLAGFDEQDPYTATAVIAGPPVGGSYGANLSVDKIKSARIGVLRGVFGPESSPESQSVNKTINAALQTLQDNGTVLVDVEIPNLTKLLEITFTYHERSRSDLDQFFGRHPFLKTNTKEIYESKKYHPALDLFEGIATGIGTPQNDPEFTTRLLAREELQRTITVALARDNLDALAFPDVQVPAPLLEDVLSQRWPAAAFPTNTLVSSQSLFPSITVPAGLTEGDSGLPVGLELVGLPYREQKLLELAYGVEQLVQGRKPPVL